Protein 2KVI (pdb70)

Foldseek 3Di:
DKWKKKWAQDPQDDDDPCRLCVVLVVLFDFDAWDDDHRMTIGIHPAQSSRCSSCCVPLNDDPDPPPRDIDITRHDDD

Organism: Saccharomyces cerevisiae (strain ATCC 204508 / S288c) (NCBI:txid559292)

Sequence (77 aa):
PKSRLFIGNLPLKNVSKEDLFRIFSPYGHIMQINIKNAFGFIQFDNPQSVRDAIECESQEMNFGKKLILEVSSSNARPKSRLFIGNLPLKNVSKEDLFRIFSPYGHIMQINIKNAFGFIQFDNPQSVRDAIECESQEMNFGKKLILEVSSSNARPKSRLFIGNLPLKNVSKEDLFRIFSPYGHIMQINIKNAFGFIQFDNPQSVRDAIECESQEMNFGKKLILEVSSSNARPKSRLFIGNLPLKNVSKEDLFRIFSPYGHIMQINIKNAFGFIQFDNPQSVRDAIECESQEMNFGKKLILEVSSSNARPKSRLFIGNLPLKNVSKEDLFRIFSPYGHIMQINIKNAFGFIQFDNPQSVRDAIECESQEMNFGKKLILEVSSSNARPKSRLFIGNLPLKNVSKEDLFRIFSPYGHIMQINIKNAFGFIQFDNPQSVRDAIECESQEMNFGKKLILEVSSSNARPKSRLFIGNLPLKNVSKEDLFRIFSPYGHIMQINIKNAFGFIQFDNPQSVRDAIECESQEMNFGKKLILEVSSSNARPKSRLFIGNLPLKNVSKEDLFRIFSPYGHIMQINIKNAFGFIQFDNPQSVRDAIECESQEMNFGKKLILEVSSSNARPKSRLFIGNLPLKNVSKEDLFRIFSPYGHIMQINIKNAFGFIQFDNPQSVRDAIECESQEMNFGKKLILEVSSSNARPKSRLFIGNLPLKNVSKEDLFRIFSPYGHIMQINIKNAFGFIQFDNPQSVRDAIECESQEMNFGKKLILEVSSSNARPKSRLFIGNLPLKNVSKEDLFRIFSPYGHIMQINIKNAFGFIQFDNPQSVRDAIECESQEMNFGKKLILEVSSSNARPKSRLFIGNLPLKNVSKEDLFRIFSPYGHIMQINIKNAFGFIQFDNPQSVRDAIECESQEMNFGKKLILEVSSSNARPKSRLFIGNLPLKNVSKEDLFRIFSPYGHIMQINIKNAFGFIQFDNPQSVRDAIECESQEMNFGKKLILEVSSSNARPKSRLFIGNLPLKNVSKEDLFRIFSPYGHIMQINIKNAFGFIQFDNPQSVRDAIECESQEMNFGKKLILEVSSSNARPKSRLFIGNLPLKNVSKEDLFRIFSPYGHIMQINIKNAFGFIQFDNPQSVRDAIECESQEMNFGKKLILEVSSSNARPKSRLFIGNLPLKNVSKEDLFRIFSPYGHIMQINIKNAFGFIQFDNPQSVRDAIECESQEMNFGKKLILEVSSSNARPKSRLFIGNLPLKNVSKEDLFRIFSPYGHIMQINIKNAFGFIQFDNPQSVRDAIECESQEMNFGKKLILEVSSSNARPKSRLFIGNLPLKNVSKEDLFRIFSPYGHIMQINIKNAFGFIQFDNPQSVRDAIECESQEMNFGKKLILEVSSSNARPKSRLFIGNLPLKNVSKEDLFRIFSPYGHIMQINIKNAFGFIQFDNPQSVRDAIECESQEMNFGKKLILEVSSSNARPKSRLFIGNLPLKNVSKEDLFRIFSPYGHIMQINIKNAFGFIQFDNPQSVRDAIECESQEMNFGKKLILEVSSSNAR

Radius of gyration: 11.53 Å; Cα contacts (8 Å, |Δi|>4): 147; chains: 1; bounding box: 26×26×30 Å

GO terms:
  GO:0005634 nucleus (C, IDA)
  GO:0005737 cytoplasm (C, IDA)
  GO:0001068 transcription regulatory region RNA binding (F, IDA)
  GO:0003723 RNA binding (F, IDA)
  GO:0035649 Nrd1 complex (C, IDA)
  GO:0030847 termination of RNA polymerase II transcription, exosome-dependent (P, IDA)
  GO:0071041 antisense RNA transcript catabolic process (P, IDA)
  GO:0034472 snRNA 3'-end processing (P, IMP)
  GO:0003729 mRNA binding (F, HDA)
  GO:0042780 tRNA 3'-end processing (P, IMP)
  GO:0031124 mRNA 3'-end processing (P, IMP)
  GO:0031126 sno(s)RNA 3'-end processing (P, IMP)
  GO:0071028 nuclear mRNA surveillance (P, IMP)
  GO:0071034 CUT catabolic process (P, IMP)
  GO:0071041 antisense RNA transcript catabolic process (P, IMP)
  GO:0005515 protein binding (F, IPI)

CATH classification: 3.30.70.330

Structure (mmCIF, N/CA/C/O backbone):
data_2KVI
#
_entry.id   2KVI
#
_cell.length_a   1.000
_cell.length_b   1.000
_cell.length_c   1.000
_cell.angle_alpha   90.00
_cell.angle_beta   90.00
_cell.angle_gamma   90.00
#
_symmetry.space_group_name_H-M   'P 1'
#
loop_
_atom_site.group_PDB
_atom_site.id
_atom_site.type_symbol
_atom_site.label_atom_id
_atom_site.label_alt_id
_atom_site.label_comp_id
_atom_site.label_asym_id
_atom_site.label_entity_id
_atom_site.label_seq_id
_atom_site.pdbx_PDB_ins_code
_atom_site.Cartn_x
_atom_site.Cartn_y
_atom_site.Cartn_z
_atom_site.occupancy
_atom_site.B_iso_or_equiv
_atom_site.auth_seq_id
_atom_site.auth_comp_id
_atom_site.auth_asym_id
_atom_site.auth_atom_id
_atom_site.pdbx_PDB_model_num
ATOM 1 N N . PRO A 1 9 ? 18.327 32.304 14.169 1.00 0.00 1 PRO A N 1
ATOM 2 C CA . PRO A 1 9 ? 18.817 33.501 14.886 1.00 0.00 1 PRO A CA 1
ATOM 3 C C . PRO A 1 9 ? 20.267 33.336 15.345 1.00 0.00 1 PRO A C 1
ATOM 4 O O . PRO A 1 9 ? 20.813 32.238 15.227 1.00 0.00 1 PRO A O 1
ATOM 15 N N . LYS A 1 10 ? 20.864 34.388 15.925 1.00 0.00 2 LYS A N 1
ATOM 16 C CA . LYS A 1 10 ? 22.129 34.282 16.678 1.00 0.00 2 LYS A CA 1
ATOM 17 C C . LYS A 1 10 ? 21.960 34.485 18.188 1.00 0.00 2 LYS A C 1
ATOM 18 O O . LYS A 1 10 ? 21.137 35.277 18.653 1.00 0.00 2 LYS A O 1
ATOM 37 N N . SER A 1 11 ? 22.755 33.738 18.941 1.00 0.00 3 SER A N 1
ATOM 38 C CA . SER A 1 11 ? 22.720 33.571 20.395 1.00 0.00 3 SER A CA 1
ATOM 39 C C . SER A 1 11 ? 24.128 33.273 20.919 1.00 0.00 3 SER A C 1
ATOM 40 O O . SER A 1 11 ? 25.014 32.966 20.121 1.00 0.00 3 SER A O 1
ATOM 48 N N . ARG A 1 12 ? 24.367 33.343 22.231 1.00 0.00 4 ARG A N 1
ATOM 49 C CA . ARG A 1 12 ? 25.704 33.226 22.846 1.00 0.00 4 ARG A CA 1
ATOM 50 C C . ARG A 1 12 ? 25.689 32.341 24.096 1.00 0.00 4 ARG A C 1
ATOM 51 O O . ARG A 1 12 ? 24.934 32.588 25.033 1.00 0.00 4 ARG A O 1
ATOM 72 N N . LEU A 1 13 ? 26.580 31.353 24.123 1.00 0.00 5 LEU A N 1
ATOM 73 C CA . LEU A 1 13 ? 26.790 30.396 25.209 1.00 0.00 5 LEU A CA 1
ATOM 74 C C . LEU A 1 13 ? 28.223 30.531 25.751 1.00 0.00 5 LEU A C 1
ATOM 75 O O . LEU A 1 13 ? 29.187 30.492 24.983 1.00 0.00 5 LEU A O 1
ATOM 91 N N . PHE A 1 14 ? 28.362 30.669 27.071 1.00 0.00 6 PHE A N 1
ATOM 92 C CA . PHE A 1 14 ? 29.646 30.746 27.784 1.00 0.00 6 PHE A CA 1
ATOM 93 C C . PHE A 1 14 ? 29.867 29.500 28.652 1.00 0.00 6 PHE A C 1
ATOM 94 O O . PHE A 1 14 ? 28.941 29.060 29.339 1.00 0.00 6 PHE A O 1
ATOM 111 N N . ILE A 1 15 ? 31.098 28.975 28.689 1.00 0.00 7 ILE A N 1
ATOM 112 C CA . ILE A 1 15 ? 31.505 27.845 29.541 1.00 0.00 7 ILE A CA 1
ATOM 113 C C . ILE A 1 15 ? 32.860 28.127 30.208 1.00 0.00 7 ILE A C 1
ATOM 114 O O . ILE A 1 15 ? 33.786 28.607 29.558 1.00 0.00 7 ILE A O 1
ATOM 130 N N . GLY A 1 16 ? 33.007 27.752 31.479 1.00 0.00 8 GLY A N 1
ATOM 131 C CA . GLY A 1 16 ? 34.278 27.615 32.195 1.00 0.00 8 GLY A CA 1
ATOM 132 C C . GLY A 1 16 ? 34.475 26.201 32.740 1.00 0.00 8 GLY A C 1
ATOM 133 O O . GLY A 1 16 ? 33.508 25.473 32.958 1.00 0.00 8 GLY A O 1
ATOM 137 N N . ASN A 1 17 ? 35.730 25.809 32.957 1.00 0.00 9 ASN A N 1
ATOM 138 C CA . ASN A 1 17 ? 36.192 24.562 33.589 1.00 0.00 9 ASN A CA 1
ATOM 139 C C . ASN A 1 17 ? 35.835 23.211 32.922 1.00 0.00 9 ASN A C 1
ATOM 140 O O . ASN A 1 17 ? 36.512 22.214 33.172 1.00 0.00 9 ASN A O 1
ATOM 151 N N . LEU A 1 18 ? 34.854 23.166 32.018 1.00 0.00 10 LEU A N 1
ATOM 152 C CA . LEU A 1 18 ? 34.524 22.006 31.178 1.00 0.00 10 LEU A CA 1
ATOM 153 C C . LEU A 1 18 ? 35.388 21.886 29.895 1.00 0.00 10 LEU A C 1
ATOM 154 O O . LEU A 1 18 ? 35.906 20.788 29.657 1.00 0.00 10 LEU A O 1
ATOM 170 N N . PRO A 1 19 ? 35.610 22.941 29.070 1.00 0.00 11 PRO A N 1
ATOM 171 C CA . PRO A 1 19 ? 36.253 22.830 27.745 1.00 0.00 11 PRO A CA 1
ATOM 172 C C . PRO A 1 19 ? 37.799 22.799 27.794 1.00 0.00 11 PRO A C 1
ATOM 173 O O . PRO A 1 19 ? 38.485 23.372 26.943 1.00 0.00 11 PRO A O 1
ATOM 184 N N . LEU A 1 20 ? 38.357 22.170 28.830 1.00 0.00 12 LEU A N 1
ATOM 185 C CA . LEU A 1 20 ? 39.797 22.098 29.114 1.00 0.00 12 LEU A CA 1
ATOM 186 C C . LEU A 1 20 ? 40.439 20.855 28.470 1.00 0.00 12 LEU A C 1
ATOM 187 O O . LEU A 1 20 ? 41.579 20.912 28.001 1.00 0.00 12 LEU A O 1
ATOM 203 N N . LYS A 1 21 ? 39.677 19.757 28.364 1.00 0.00 13 LYS A N 1
ATOM 204 C CA . LYS A 1 21 ? 39.971 18.630 27.469 1.00 0.00 13 LYS A CA 1
ATOM 205 C C . LYS A 1 21 ? 39.880 19.093 26.011 1.00 0.00 13 LYS A C 1
ATOM 206 O O . LYS A 1 21 ? 39.086 19.986 25.696 1.00 0.00 13 LYS A O 1
ATOM 225 N N . ASN A 1 22 ? 40.673 18.497 25.124 1.00 0.00 14 ASN A N 1
ATOM 226 C CA . ASN A 1 22 ? 40.741 18.854 23.702 1.00 0.00 14 ASN A CA 1
ATOM 227 C C . ASN A 1 22 ? 39.358 18.917 23.038 1.00 0.00 14 ASN A C 1
ATOM 228 O O . ASN A 1 22 ? 38.536 18.018 23.230 1.00 0.00 14 ASN A O 1
ATOM 239 N N . VAL A 1 23 ? 39.106 19.974 22.265 1.00 0.00 15 VAL A N 1
ATOM 240 C CA . VAL A 1 23 ? 37.816 20.251 21.625 1.00 0.00 15 VAL A CA 1
ATOM 241 C C . VAL A 1 23 ? 38.009 20.913 20.258 1.00 0.00 15 VAL A C 1
ATOM 242 O O . VAL A 1 23 ? 38.869 21.778 20.072 1.00 0.00 15 VAL A O 1
ATOM 255 N N . SER A 1 24 ? 37.180 20.516 19.300 1.00 0.00 16 SER A N 1
ATOM 256 C CA . SER A 1 24 ? 37.025 21.139 17.984 1.00 0.00 16 SER A CA 1
ATOM 257 C C . SER A 1 24 ? 35.527 21.250 17.663 1.00 0.00 16 SER A C 1
ATOM 258 O O . SER A 1 24 ? 34.693 20.752 18.426 1.00 0.00 16 SER A O 1
ATOM 266 N N . LYS A 1 25 ? 35.154 21.927 16.568 1.00 0.00 17 LYS A N 1
ATOM 267 C CA . LYS A 1 25 ? 33.747 22.249 16.258 1.00 0.00 17 LYS A CA 1
ATOM 268 C C . LYS A 1 25 ? 32.810 21.041 16.282 1.00 0.00 17 LYS A C 1
ATOM 269 O O . LYS A 1 25 ? 31.714 21.153 16.817 1.00 0.00 17 LYS A O 1
ATOM 288 N N . GLU A 1 26 ? 33.239 19.881 15.784 1.00 0.00 18 GLU A N 1
ATOM 289 C CA . GLU A 1 26 ? 32.387 18.687 15.765 1.00 0.00 18 GLU A CA 1
ATOM 290 C C . GLU A 1 26 ? 32.114 18.107 17.163 1.00 0.00 18 GLU A C 1
ATOM 291 O O . GLU A 1 26 ? 31.017 17.610 17.408 1.00 0.00 18 GLU A O 1
ATOM 303 N N . ASP A 1 27 ? 33.067 18.197 18.095 1.00 0.00 19 ASP A N 1
ATOM 304 C CA . ASP A 1 27 ? 32.920 17.668 19.455 1.00 0.00 19 ASP A CA 1
ATOM 305 C C . ASP A 1 27 ? 31.791 18.381 20.205 1.00 0.00 19 ASP A C 1
ATOM 306 O O . ASP A 1 27 ? 30.837 17.757 20.670 1.00 0.00 19 ASP A O 1
ATOM 315 N N . LEU A 1 28 ? 31.856 19.714 20.248 1.00 0.00 20 LEU A N 1
ATOM 316 C CA . LEU A 1 28 ? 30.800 20.538 20.834 1.00 0.00 20 LEU A CA 1
ATOM 317 C C . LEU A 1 28 ? 29.502 20.465 20.014 1.00 0.00 20 LEU A C 1
ATOM 318 O O . LEU A 1 28 ? 28.415 20.473 20.589 1.00 0.00 20 LEU A O 1
ATOM 334 N N . PHE A 1 29 ? 29.586 20.317 18.687 1.00 0.00 21 PHE A N 1
ATOM 335 C CA . PHE A 1 29 ? 28.410 20.157 17.835 1.00 0.00 21 PHE A CA 1
ATOM 336 C C . PHE A 1 29 ? 27.639 18.882 18.188 1.00 0.00 21 PHE A C 1
ATOM 337 O O . PHE A 1 29 ? 26.426 18.954 18.377 1.00 0.00 21 PHE A O 1
ATOM 354 N N . ARG A 1 30 ? 28.297 17.723 18.326 1.00 0.00 22 ARG A N 1
ATOM 355 C CA . ARG A 1 30 ? 27.611 16.449 18.617 1.00 0.00 22 ARG A CA 1
ATOM 356 C C . ARG A 1 30 ? 27.162 16.325 20.075 1.00 0.00 22 ARG A C 1
ATOM 357 O O . ARG A 1 30 ? 26.072 15.804 20.318 1.00 0.00 22 ARG A O 1
ATOM 378 N N . ILE A 1 31 ? 27.924 16.856 21.041 1.00 0.00 23 ILE A N 1
ATOM 379 C CA . ILE A 1 31 ? 27.506 16.824 22.456 1.00 0.00 23 ILE A CA 1
ATOM 380 C C . ILE A 1 31 ? 26.364 17.805 22.762 1.00 0.00 23 ILE A C 1
ATOM 381 O O . ILE A 1 31 ? 25.573 17.513 23.657 1.00 0.00 23 ILE A O 1
ATOM 397 N N . PHE A 1 32 ? 26.212 18.904 22.004 1.00 0.00 24 PHE A N 1
ATOM 398 C CA . PHE A 1 32 ? 25.087 19.843 22.148 1.00 0.00 24 PHE A CA 1
ATOM 399 C C . PHE A 1 32 ? 23.945 19.667 21.129 1.00 0.00 24 PHE A C 1
ATOM 400 O O . PHE A 1 32 ? 22.853 20.160 21.399 1.00 0.00 24 PHE A O 1
ATOM 417 N N . SER A 1 33 ? 24.128 18.955 20.008 1.00 0.00 25 SER A N 1
ATOM 418 C CA . SER A 1 33 ? 23.112 18.809 18.938 1.00 0.00 25 SER A CA 1
ATOM 419 C C . SER A 1 33 ? 21.687 18.486 19.420 1.00 0.00 25 SER A C 1
ATOM 420 O O . SER A 1 33 ? 20.766 19.178 18.988 1.00 0.00 25 SER A O 1
ATOM 428 N N . PRO A 1 34 ? 21.443 17.509 20.316 1.00 0.00 26 PRO A N 1
ATOM 429 C CA . PRO A 1 34 ? 20.083 17.240 20.791 1.00 0.00 26 PRO A CA 1
ATOM 430 C C . PRO A 1 34 ? 19.565 18.274 21.806 1.00 0.00 26 PRO A C 1
ATOM 431 O O . PRO A 1 34 ? 18.359 18.358 22.029 1.00 0.00 26 PRO A O 1
ATOM 442 N N . TYR A 1 35 ? 20.444 19.064 22.426 1.00 0.00 27 TYR A N 1
ATOM 443 C CA . TYR A 1 35 ? 20.094 20.079 23.426 1.00 0.00 27 TYR A CA 1
ATOM 444 C C . TYR A 1 35 ? 19.749 21.436 22.796 1.00 0.00 27 TYR A C 1
ATOM 445 O O . TYR A 1 35 ? 18.882 22.144 23.314 1.00 0.00 27 TYR A O 1
ATOM 463 N N . GLY A 1 36 ? 20.412 21.796 21.690 1.00 0.00 28 GLY A N 1
ATOM 464 C CA . GLY A 1 36 ? 20.241 23.091 21.039 1.00 0.00 28 GLY A CA 1
ATOM 465 C C . GLY A 1 36 ? 20.686 23.158 19.575 1.00 0.00 28 GLY A C 1
ATOM 466 O O . GLY A 1 36 ? 21.237 22.212 19.007 1.00 0.00 28 GLY A O 1
ATOM 470 N N . HIS A 1 37 ? 20.398 24.296 18.940 1.00 0.00 29 HIS A N 1
ATOM 471 C CA . HIS A 1 37 ? 20.394 24.444 17.479 1.00 0.00 29 HIS A CA 1
ATOM 472 C C . HIS A 1 37 ? 21.701 24.974 16.866 1.00 0.00 29 HIS A C 1
ATOM 473 O O . HIS A 1 37 ? 21.860 24.799 15.664 1.00 0.00 29 HIS A O 1
ATOM 487 N N . ILE A 1 38 ? 22.631 25.518 17.674 1.00 0.00 30 ILE A N 1
ATOM 488 C CA . ILE A 1 38 ? 24.061 25.817 17.373 1.00 0.00 30 ILE A CA 1
ATOM 489 C C . ILE A 1 38 ? 24.345 26.759 16.167 1.00 0.00 30 ILE A C 1
ATOM 490 O O . ILE A 1 38 ? 23.559 26.856 15.231 1.00 0.00 30 ILE A O 1
ATOM 506 N N . MET A 1 39 ? 25.461 27.503 16.184 1.00 0.00 31 MET A N 1
ATOM 507 C CA . MET A 1 39 ? 25.920 28.341 15.059 1.00 0.00 31 MET A CA 1
ATOM 508 C C . MET A 1 39 ? 27.427 28.225 14.776 1.00 0.00 31 MET A C 1
ATOM 509 O O . MET A 1 39 ? 27.805 27.682 13.740 1.00 0.00 31 MET A O 1
ATOM 523 N N . GLN A 1 40 ? 28.293 28.761 15.641 1.00 0.00 32 GLN A N 1
ATOM 524 C CA . GLN A 1 40 ? 29.733 28.933 15.369 1.00 0.00 32 GLN A CA 1
ATOM 525 C C . GLN A 1 40 ? 30.552 28.950 16.673 1.00 0.00 32 GLN A C 1
ATOM 526 O O . GLN A 1 40 ? 29.998 29.219 17.738 1.00 0.00 32 GLN A O 1
ATOM 540 N N . ILE A 1 41 ? 31.855 28.660 16.613 1.00 0.00 33 ILE A N 1
ATOM 541 C CA . ILE A 1 41 ? 32.706 28.485 17.810 1.00 0.00 33 ILE A CA 1
ATOM 542 C C . ILE A 1 41 ? 33.687 29.638 18.054 1.00 0.00 33 ILE A C 1
ATOM 543 O O . ILE A 1 41 ? 34.131 30.289 17.107 1.00 0.00 33 ILE A O 1
ATOM 559 N N . ASN A 1 42 ? 34.086 29.841 19.315 1.00 0.00 34 ASN A N 1
ATOM 560 C CA . ASN A 1 42 ? 35.240 30.655 19.699 1.00 0.00 34 ASN A CA 1
ATOM 561 C C . ASN A 1 42 ? 35.800 30.235 21.082 1.00 0.00 34 ASN A C 1
ATOM 562 O O . ASN A 1 42 ? 35.342 30.710 22.121 1.00 0.00 34 ASN A O 1
ATOM 573 N N . ILE A 1 43 ? 36.792 29.336 21.122 1.00 0.00 35 ILE A N 1
ATOM 574 C CA . ILE A 1 43 ? 37.316 28.747 22.372 1.00 0.00 35 ILE A CA 1
ATOM 575 C C . ILE A 1 43 ? 38.785 29.138 22.628 1.00 0.00 35 ILE A C 1
ATOM 576 O O . ILE A 1 43 ? 39.623 29.118 21.717 1.00 0.00 35 ILE A O 1
ATOM 592 N N . LYS A 1 44 ? 39.089 29.506 23.883 1.00 0.00 36 LYS A N 1
ATOM 593 C CA . LYS A 1 44 ? 40.415 29.911 24.379 1.00 0.00 36 LYS A CA 1
ATOM 594 C C . LYS A 1 44 ? 40.479 29.813 25.911 1.00 0.00 36 LYS A C 1
ATOM 595 O O . LYS A 1 44 ? 39.498 30.148 26.577 1.00 0.00 36 LYS A O 1
ATOM 614 N N . ASN A 1 45 ? 41.653 29.475 26.454 1.00 0.00 37 ASN A N 1
ATOM 615 C CA . ASN A 1 45 ? 41.960 29.379 27.891 1.00 0.00 37 ASN A CA 1
ATOM 616 C C . ASN A 1 45 ? 41.136 28.274 28.600 1.00 0.00 37 ASN A C 1
ATOM 617 O O . ASN A 1 45 ? 40.539 27.417 27.945 1.00 0.00 37 ASN A O 1
ATOM 628 N N . ALA A 1 46 ? 41.063 28.281 29.935 1.00 0.00 38 ALA A N 1
ATOM 629 C CA . ALA A 1 46 ? 40.216 27.402 30.756 1.00 0.00 38 ALA A CA 1
ATOM 630 C C . ALA A 1 46 ? 38.697 27.715 30.654 1.00 0.00 38 ALA A C 1
ATOM 631 O O . ALA A 1 46 ? 37.926 27.519 31.602 1.00 0.00 38 ALA A O 1
ATOM 638 N N . PHE A 1 47 ? 38.277 28.219 29.494 1.00 0.00 39 PHE A N 1
ATOM 639 C CA . PHE A 1 47 ? 36.945 28.693 29.146 1.00 0.00 39 PHE A CA 1
ATOM 640 C C . PHE A 1 47 ? 36.654 28.381 27.670 1.00 0.00 39 PHE A C 1
ATOM 641 O O . PHE A 1 47 ? 37.510 27.887 26.934 1.00 0.00 39 PHE A O 1
ATOM 658 N N . GLY A 1 48 ? 35.431 28.648 27.225 1.00 0.00 40 GLY A N 1
ATOM 659 C CA . GLY A 1 48 ? 35.040 28.525 25.828 1.00 0.00 40 GLY A CA 1
ATOM 660 C C . GLY A 1 48 ? 33.723 29.229 25.546 1.00 0.00 40 GLY A C 1
ATOM 661 O O . GLY A 1 48 ? 32.814 29.213 26.378 1.00 0.00 40 GLY A O 1
ATOM 665 N N . PHE A 1 49 ? 33.626 29.842 24.369 1.00 0.00 41 PHE A N 1
ATOM 666 C CA . PHE A 1 49 ? 32.437 30.547 23.908 1.00 0.00 41 PHE A CA 1
ATOM 667 C C . PHE A 1 49 ? 31.921 29.866 22.639 1.00 0.00 41 PHE A C 1
ATOM 668 O O . PHE A 1 49 ? 32.693 29.407 21.792 1.00 0.00 41 PHE A O 1
ATOM 685 N N . ILE A 1 50 ? 30.603 29.753 22.518 1.00 0.00 42 ILE A N 1
ATOM 686 C CA . ILE A 1 50 ? 29.951 29.151 21.356 1.00 0.00 42 ILE A CA 1
ATOM 687 C C . ILE A 1 50 ? 28.730 30.002 21.039 1.00 0.00 42 ILE A C 1
ATOM 688 O O . ILE A 1 50 ? 27.864 30.201 21.890 1.00 0.00 42 ILE A O 1
ATOM 704 N N . GLN A 1 51 ? 28.633 30.508 19.819 1.00 0.00 43 GLN A N 1
ATOM 705 C CA . GLN A 1 51 ? 27.407 31.123 19.344 1.00 0.00 43 GLN A CA 1
ATOM 706 C C . GLN A 1 51 ? 26.435 30.044 18.866 1.00 0.00 43 GLN A C 1
ATOM 707 O O . GLN A 1 51 ? 26.812 29.030 18.275 1.00 0.00 43 GLN A O 1
ATOM 721 N N . PHE A 1 52 ? 25.158 30.281 19.121 1.00 0.00 44 PHE A N 1
ATOM 722 C CA . PHE A 1 52 ? 24.069 29.331 18.931 1.00 0.00 44 PHE A CA 1
ATOM 723 C C . PHE A 1 52 ? 22.943 29.928 18.091 1.00 0.00 44 PHE A C 1
ATOM 724 O O . PHE A 1 52 ? 22.838 31.141 17.938 1.00 0.00 44 PHE A O 1
ATOM 741 N N . ASP A 1 53 ? 22.065 29.061 17.605 1.00 0.00 45 ASP A N 1
ATOM 742 C CA . ASP A 1 53 ? 20.715 29.428 17.199 1.00 0.00 45 ASP A CA 1
ATOM 743 C C . ASP A 1 53 ? 19.759 29.199 18.383 1.00 0.00 45 ASP A C 1
ATOM 744 O O . ASP A 1 53 ? 19.880 28.184 19.069 1.00 0.00 45 ASP A O 1
ATOM 753 N N . ASN A 1 54 ? 18.834 30.139 18.611 1.00 0.00 46 ASN A N 1
ATOM 754 C CA . ASN A 1 54 ? 17.831 30.183 19.689 1.00 0.00 46 ASN A CA 1
ATOM 755 C C . ASN A 1 54 ? 18.376 30.168 21.156 1.00 0.00 46 ASN A C 1
ATOM 756 O O . ASN A 1 54 ? 19.065 29.227 21.561 1.00 0.00 46 ASN A O 1
ATOM 767 N N . PRO A 1 55 ? 18.021 31.152 22.014 1.00 0.00 47 PRO A N 1
ATOM 768 C CA . PRO A 1 55 ? 18.550 31.263 23.380 1.00 0.00 47 PRO A CA 1
ATOM 769 C C . PRO A 1 55 ? 17.960 30.243 24.364 1.00 0.00 47 PRO A C 1
ATOM 770 O O . PRO A 1 55 ? 18.634 29.877 25.326 1.00 0.00 47 PRO A O 1
ATOM 781 N N . GLN A 1 56 ? 16.756 29.709 24.123 1.00 0.00 48 GLN A N 1
ATOM 782 C CA . GLN A 1 56 ? 16.241 28.580 24.915 1.00 0.00 48 GLN A CA 1
ATOM 783 C C . GLN A 1 56 ? 17.117 27.334 24.703 1.00 0.00 48 GLN A C 1
ATOM 784 O O . GLN A 1 56 ? 17.453 26.618 25.645 1.00 0.00 48 GLN A O 1
ATOM 798 N N . SER A 1 57 ? 17.569 27.140 23.464 1.00 0.00 49 SER A N 1
ATOM 799 C CA . SER A 1 57 ? 18.521 26.109 23.057 1.00 0.00 49 SER A CA 1
ATOM 800 C C . SER A 1 57 ? 19.904 26.307 23.710 1.00 0.00 49 SER A C 1
ATOM 801 O O . SER A 1 57 ? 20.512 25.329 24.146 1.00 0.00 49 SER A O 1
ATOM 809 N N . VAL A 1 58 ? 20.353 27.557 23.915 1.00 0.00 50 VAL A N 1
ATOM 810 C CA . VAL A 1 58 ? 21.544 27.873 24.734 1.00 0.00 50 VAL A CA 1
ATOM 811 C C . VAL A 1 58 ? 21.377 27.435 26.185 1.00 0.00 50 VAL A C 1
ATOM 812 O O . VAL A 1 58 ? 22.267 26.769 26.721 1.00 0.00 50 VAL A O 1
ATOM 825 N N . ARG A 1 59 ? 20.272 27.806 26.850 1.00 0.00 51 ARG A N 1
ATOM 826 C CA . ARG A 1 59 ? 20.108 27.442 28.265 1.00 0.00 51 ARG A CA 1
ATOM 827 C C . ARG A 1 59 ? 19.894 25.951 28.472 1.00 0.00 51 ARG A C 1
ATOM 828 O O . ARG A 1 59 ? 20.441 25.404 29.417 1.00 0.00 51 ARG A O 1
ATOM 849 N N . ASP A 1 60 ? 19.221 25.256 27.563 1.00 0.00 52 ASP A N 1
ATOM 850 C CA . ASP A 1 60 ? 19.112 23.795 27.650 1.00 0.00 52 ASP A CA 1
ATOM 851 C C . ASP A 1 60 ? 20.448 23.086 27.407 1.00 0.00 52 ASP A C 1
ATOM 852 O O . ASP A 1 60 ? 20.720 22.071 28.049 1.00 0.00 52 ASP A O 1
ATOM 861 N N . ALA A 1 61 ? 21.309 23.640 26.545 1.00 0.00 53 ALA A N 1
ATOM 862 C CA . ALA A 1 61 ? 22.666 23.149 26.347 1.00 0.00 53 ALA A CA 1
ATOM 863 C C . ALA A 1 61 ? 23.469 23.177 27.659 1.00 0.00 53 ALA A C 1
ATOM 864 O O . ALA A 1 61 ? 23.744 22.114 28.213 1.00 0.00 53 ALA A O 1
ATOM 871 N N . ILE A 1 62 ? 23.816 24.345 28.217 1.00 0.00 54 ILE A N 1
ATOM 872 C CA . ILE A 1 62 ? 24.654 24.368 29.436 1.00 0.00 54 ILE A CA 1
ATOM 873 C C . ILE A 1 62 ? 23.934 23.926 30.717 1.00 0.00 54 ILE A C 1
ATOM 874 O O . ILE A 1 62 ? 24.597 23.352 31.578 1.00 0.00 54 ILE A O 1
ATOM 890 N N . GLU A 1 63 ? 22.615 24.080 30.860 1.00 0.00 55 GLU A N 1
ATOM 891 C CA . GLU A 1 63 ? 21.936 23.673 32.101 1.00 0.00 55 GLU A CA 1
ATOM 892 C C . GLU A 1 63 ? 21.652 22.168 32.193 1.00 0.00 55 GLU A C 1
ATOM 893 O O . GLU A 1 63 ? 21.454 21.656 33.299 1.00 0.00 55 GLU A O 1
ATOM 905 N N . CYS A 1 64 ? 21.656 21.443 31.069 1.00 0.00 56 CYS A N 1
ATOM 906 C CA . CYS A 1 64 ? 21.457 19.992 31.048 1.00 0.00 56 CYS A CA 1
ATOM 907 C C . CYS A 1 64 ? 22.748 19.206 30.741 1.00 0.00 56 CYS A C 1
ATOM 908 O O . CYS A 1 64 ? 22.915 18.099 31.258 1.00 0.00 56 CYS A O 1
ATOM 916 N N . GLU A 1 65 ? 23.692 19.758 29.968 1.00 0.00 57 GLU A N 1
ATOM 917 C CA . GLU A 1 65 ? 25.024 19.161 29.765 1.00 0.00 57 GLU A CA 1
ATOM 918 C C . GLU A 1 65 ? 26.005 19.540 30.885 1.00 0.00 57 GLU A C 1
ATOM 919 O O . GLU A 1 65 ? 26.694 18.661 31.402 1.00 0.00 57 GLU A O 1
ATOM 931 N N . SER A 1 66 ? 26.088 20.817 31.283 1.00 0.00 58 SER A N 1
ATOM 932 C CA . SER A 1 66 ? 27.073 21.295 32.270 1.00 0.00 58 SER A CA 1
ATOM 933 C C . SER A 1 66 ? 26.504 21.265 33.694 1.00 0.00 58 SER A C 1
ATOM 934 O O . SER A 1 66 ? 26.714 20.276 34.399 1.00 0.00 58 SER A O 1
ATOM 942 N N . GLN A 1 67 ? 25.751 22.285 34.118 1.00 0.00 59 GLN A N 1
ATOM 943 C CA . GLN A 1 67 ? 24.948 22.293 35.350 1.00 0.00 59 GLN A CA 1
ATOM 944 C C . GLN A 1 67 ? 23.923 23.434 35.302 1.00 0.00 59 GLN A C 1
ATOM 945 O O . GLN A 1 67 ? 24.177 24.487 34.722 1.00 0.00 59 GLN A O 1
ATOM 959 N N . GLU A 1 68 ? 22.772 23.254 35.951 1.00 0.00 60 GLU A N 1
ATOM 960 C CA . GLU A 1 68 ? 21.683 24.242 35.975 1.00 0.00 60 GLU A CA 1
ATOM 961 C C . GLU A 1 68 ? 21.913 25.412 36.963 1.00 0.00 60 GLU A C 1
ATOM 962 O O . GLU A 1 68 ? 21.088 26.323 37.077 1.00 0.00 60 GLU A O 1
ATOM 974 N N . MET A 1 69 ? 23.057 25.442 37.647 1.00 0.00 61 MET A N 1
ATOM 975 C CA . MET A 1 69 ? 23.522 26.569 38.457 1.00 0.00 61 MET A CA 1
ATOM 976 C C . MET A 1 69 ? 25.053 26.661 38.423 1.00 0.00 61 MET A C 1
ATOM 977 O O . MET A 1 69 ? 25.747 25.644 38.414 1.00 0.00 61 MET A O 1
ATOM 991 N N . ASN A 1 70 ? 25.583 27.884 38.436 1.00 0.00 62 ASN A N 1
ATOM 992 C CA . ASN A 1 70 ? 27.016 28.171 38.540 1.00 0.00 62 ASN A CA 1
ATOM 993 C C . ASN A 1 70 ? 27.567 27.993 39.976 1.00 0.00 62 ASN A C 1
ATOM 994 O O . ASN A 1 70 ? 26.826 28.104 40.960 1.00 0.00 62 ASN A O 1
ATOM 1005 N N . PHE A 1 71 ? 28.878 27.783 40.103 1.00 0.00 63 PHE A N 1
ATOM 1006 C CA . PHE A 1 71 ? 29.611 27.752 41.372 1.00 0.00 63 PHE A CA 1
ATOM 1007 C C . PHE A 1 71 ? 30.992 28.411 41.215 1.00 0.00 63 PHE A C 1
ATOM 1008 O O . PHE A 1 71 ? 31.776 28.026 40.338 1.00 0.00 63 PHE A O 1
ATOM 1025 N N . GLY A 1 72 ? 31.290 29.398 42.067 1.00 0.00 64 GLY A N 1
ATOM 1026 C CA . GLY A 1 72 ? 32.496 30.228 41.977 1.00 0.00 64 GLY A CA 1
ATOM 1027 C C . GLY A 1 72 ? 33.788 29.407 41.959 1.00 0.00 64 GLY A C 1
ATOM 1028 O O . GLY A 1 72 ? 33.932 28.442 42.714 1.00 0.00 64 GLY A O 1
ATOM 1032 N N . LYS A 1 73 ? 34.710 29.748 41.049 1.00 0.00 65 LYS A N 1
ATOM 1033 C CA . LYS A 1 73 ? 35.986 29.037 40.804 1.00 0.00 65 LYS A CA 1
ATOM 1034 C C . LYS A 1 73 ? 35.868 27.503 40.703 1.00 0.00 65 LYS A C 1
ATOM 1035 O O . LYS A 1 73 ? 36.805 26.785 41.067 1.00 0.00 65 LYS A O 1
ATOM 1054 N N . LYS A 1 74 ? 34.719 26.969 40.266 1.00 0.00 66 LYS A N 1
ATOM 1055 C CA . LYS A 1 74 ? 34.469 25.515 40.204 1.00 0.00 66 LYS A CA 1
ATOM 1056 C C . LYS A 1 74 ? 33.705 25.086 38.953 1.00 0.00 66 LYS A C 1
ATOM 1057 O O . LYS A 1 74 ? 34.137 24.156 38.274 1.00 0.00 66 LYS A O 1
ATOM 1076 N N . LEU A 1 75 ? 32.612 25.771 38.613 1.00 0.00 67 LEU A N 1
ATOM 1077 C CA . LEU A 1 75 ? 31.902 25.582 37.346 1.00 0.00 67 LEU A CA 1
ATOM 1078 C C . LEU A 1 75 ? 31.147 26.859 36.959 1.00 0.00 67 LEU A C 1
ATOM 1079 O O . LEU A 1 75 ? 30.258 27.310 37.679 1.00 0.00 67 LEU A O 1
ATOM 1095 N N . ILE A 1 76 ? 31.493 27.440 35.811 1.00 0.00 68 ILE A N 1
ATOM 1096 C CA . ILE A 1 76 ? 30.943 28.717 35.345 1.00 0.00 68 ILE A CA 1
ATOM 1097 C C . ILE A 1 76 ? 30.242 28.495 34.001 1.00 0.00 68 ILE A C 1
ATOM 1098 O O . ILE A 1 76 ? 30.765 27.807 33.125 1.00 0.00 68 ILE A O 1
ATOM 1114 N N . LEU A 1 77 ? 29.062 29.088 33.832 1.00 0.00 69 LEU A N 1
ATOM 1115 C CA . LEU A 1 77 ? 28.329 29.141 32.568 1.00 0.00 69 LEU A CA 1
ATOM 1116 C C . LEU A 1 77 ? 27.569 30.465 32.440 1.00 0.00 69 LEU A C 1
ATOM 1117 O O . LEU A 1 77 ? 27.380 31.176 33.434 1.00 0.00 69 LEU A O 1
ATOM 1133 N N . GLU A 1 78 ? 27.130 30.803 31.230 1.00 0.00 70 GLU A N 1
ATOM 1134 C CA . GLU A 1 78 ? 26.188 31.903 30.996 1.00 0.00 70 GLU A CA 1
ATOM 1135 C C . GLU A 1 78 ? 25.344 31.674 29.733 1.00 0.00 70 GLU A C 1
ATOM 1136 O O . GLU A 1 78 ? 25.865 31.233 28.705 1.00 0.00 70 GLU A O 1
ATOM 1148 N N . VAL A 1 79 ? 24.056 32.024 29.811 1.00 0.00 71 VAL A N 1
ATOM 1149 C CA . VAL A 1 79 ? 23.166 32.223 28.654 1.00 0.00 71 VAL A CA 1
ATOM 1150 C C . VAL A 1 79 ? 23.167 33.698 28.243 1.00 0.00 71 VAL A C 1
ATOM 1151 O O . VAL A 1 79 ? 23.162 34.597 29.089 1.00 0.00 71 VAL A O 1
ATOM 1164 N N . SER A 1 80 ? 23.214 33.976 26.942 1.00 0.00 72 SER A N 1
ATOM 1165 C CA . SER A 1 80 ? 23.188 35.335 26.396 1.00 0.00 72 SER A CA 1
ATOM 1166 C C . SER A 1 80 ? 22.497 35.391 25.033 1.00 0.00 72 SER A C 1
ATOM 1167 O O . SER A 1 80 ? 22.723 34.548 24.171 1.00 0.00 72 SER A O 1
ATOM 1175 N N . SER A 1 81 ? 21.691 36.427 24.819 1.00 0.00 73 SER A N 1
ATOM 1176 C CA . SER A 1 81 ? 21.042 36.746 23.545 1.00 0.00 73 SER A CA 1
ATOM 1177 C C . SER A 1 81 ? 21.549 38.080 22.979 1.00 0.00 73 SER A C 1
ATOM 1178 O O . SER A 1 81 ? 22.376 38.765 23.586 1.00 0.00 73 SER A O 1
ATOM 1186 N N . SER A 1 82 ? 21.068 38.453 21.797 1.00 0.00 74 SER A N 1
ATOM 1187 C CA . SER A 1 82 ? 21.340 39.727 21.124 1.00 0.00 74 SER A CA 1
ATOM 1188 C C . SER A 1 82 ? 20.152 40.122 20.242 1.00 0.00 74 SER A C 1
ATOM 1189 O O . SER A 1 82 ? 19.331 39.270 19.893 1.00 0.00 74 SER A O 1
ATOM 1197 N N . ASN A 1 83 ? 20.056 41.398 19.870 1.00 0.00 75 ASN A N 1
ATOM 1198 C CA . ASN A 1 83 ? 19.032 41.864 18.936 1.00 0.00 75 ASN A CA 1
ATOM 1199 C C . ASN A 1 83 ? 19.257 41.290 17.524 1.00 0.00 75 ASN A C 1
ATOM 1200 O O . ASN A 1 83 ? 20.394 41.231 17.045 1.00 0.00 75 ASN A O 1
ATOM 1211 N N . ALA A 1 84 ? 18.182 40.895 16.839 1.00 0.00 76 ALA A N 1
ATOM 1212 C CA . ALA A 1 84 ? 18.238 40.407 15.461 1.00 0.00 76 ALA A CA 1
ATOM 1213 C C . ALA A 1 84 ? 18.580 41.537 14.469 1.00 0.00 76 ALA A C 1
ATOM 1214 O O . ALA A 1 84 ? 18.326 42.715 14.746 1.00 0.00 76 ALA A O 1
ATOM 1221 N N . ARG A 1 85 ? 19.129 41.168 13.306 1.00 0.00 77 ARG A N 1
ATOM 1222 C CA . ARG A 1 85 ? 19.592 42.070 12.229 1.00 0.00 77 ARG A CA 1
ATOM 1223 C C . ARG A 1 85 ? 20.602 43.116 12.705 1.00 0.00 77 ARG A C 1
ATOM 1224 O O . ARG A 1 85 ? 21.498 42.729 13.491 1.00 0.00 77 ARG A O 1
ATOM 1245 N N . PRO A 1 9 ? 18.188 33.255 14.522 1.00 0.00 1 PRO A N 2
ATOM 1246 C CA . PRO A 1 9 ? 18.726 34.216 15.512 1.00 0.00 1 PRO A CA 2
ATOM 1247 C C . PRO A 1 9 ? 20.196 33.935 15.850 1.00 0.00 1 PRO A C 2
ATOM 1248 O O . PRO A 1 9 ? 20.626 32.785 15.792 1.00 0.00 1 PRO A O 2
ATOM 1259 N N . LYS A 1 10 ? 20.945 34.955 16.283 1.00 0.00 2 LYS A N 2
ATOM 1260 C CA . LYS A 1 10 ? 22.241 34.778 16.959 1.00 0.00 2 LYS A CA 2
ATOM 1261 C C . LYS A 1 10 ? 22.050 34.610 18.466 1.00 0.00 2 LYS A C 2
ATOM 1262 O O . LYS A 1 10 ? 21.104 35.141 19.047 1.00 0.00 2 LYS A O 2
ATOM 1281 N N . SER A 1 11 ? 22.926 33.834 19.086 1.00 0.00 3 SER A N 2
ATOM 1282 C CA . SER A 1 11 ? 22.842 33.420 20.486 1.00 0.00 3 SER A CA 2
ATOM 1283 C C . SER A 1 11 ? 24.238 33.041 20.984 1.00 0.00 3 SER A C 2
ATOM 1284 O O . SER A 1 11 ? 25.080 32.659 20.170 1.00 0.00 3 SER A O 2
ATOM 1292 N N . ARG A 1 12 ? 24.516 33.119 22.290 1.00 0.00 4 ARG A N 2
ATOM 1293 C CA . ARG A 1 12 ? 25.873 32.939 22.837 1.00 0.00 4 ARG A CA 2
ATOM 1294 C C . ARG A 1 12 ? 25.883 32.181 24.167 1.00 0.00 4 ARG A C 2
ATOM 1295 O O . ARG A 1 12 ? 25.251 32.589 25.136 1.00 0.00 4 ARG A O 2
ATOM 1316 N N . LEU A 1 13 ? 26.639 31.085 24.186 1.00 0.00 5 LEU A N 2
ATOM 1317 C CA . LEU A 1 13 ? 26.801 30.127 25.276 1.00 0.00 5 LEU A CA 2
ATOM 1318 C C . LEU A 1 13 ? 28.246 30.198 25.790 1.00 0.00 5 LEU A C 2
ATOM 1319 O O . LEU A 1 13 ? 29.162 29.706 25.134 1.00 0.00 5 LEU A O 2
ATOM 1335 N N . PHE A 1 14 ? 28.457 30.797 26.960 1.00 0.00 6 PHE A N 2
ATOM 1336 C CA . PHE A 1 14 ? 29.768 30.888 27.616 1.00 0.00 6 PHE A CA 2
ATOM 1337 C C . PHE A 1 14 ? 29.961 29.750 28.630 1.00 0.00 6 PHE A C 2
ATOM 1338 O O . PHE A 1 14 ? 29.007 29.386 29.322 1.00 0.00 6 PHE A O 2
ATOM 1355 N N . ILE A 1 15 ? 31.178 29.199 28.740 1.00 0.00 7 ILE A N 2
ATOM 1356 C CA . ILE A 1 15 ? 31.503 28.068 29.629 1.00 0.00 7 ILE A CA 2
ATOM 1357 C C . ILE A 1 15 ? 32.854 28.287 30.318 1.00 0.00 7 ILE A C 2
ATOM 1358 O O . ILE A 1 15 ? 33.860 28.543 29.655 1.00 0.00 7 ILE A O 2
ATOM 1374 N N . GLY A 1 16 ? 32.907 28.093 31.636 1.00 0.00 8 GLY A N 2
ATOM 1375 C CA . GLY A 1 16 ? 34.155 28.011 32.401 1.00 0.00 8 GLY A CA 2
ATOM 1376 C C . GLY A 1 16 ? 34.368 26.634 33.028 1.00 0.00 8 GLY A C 2
ATOM 1377 O O . GLY A 1 16 ? 33.409 25.933 33.353 1.00 0.00 8 GLY A O 2
ATOM 1381 N N . ASN A 1 17 ? 35.638 26.257 33.204 1.00 0.00 9 ASN A N 2
ATOM 1382 C CA . ASN A 1 17 ? 36.073 24.963 33.756 1.00 0.00 9 ASN A CA 2
ATOM 1383 C C . ASN A 1 17 ? 35.638 23.720 32.936 1.00 0.00 9 ASN A C 2
ATOM 1384 O O . ASN A 1 17 ? 35.498 22.624 33.474 1.00 0.00 9 ASN A O 2
ATOM 1395 N N . LEU A 1 18 ? 35.442 23.891 31.622 1.00 0.00 10 LEU A N 2
ATOM 1396 C CA . LEU A 1 18 ? 35.185 22.824 30.637 1.00 0.00 10 LEU A CA 2
ATOM 1397 C C . LEU A 1 18 ? 36.012 22.976 29.336 1.00 0.00 10 LEU A C 2
ATOM 1398 O O . LEU A 1 18 ? 36.634 21.996 28.927 1.00 0.00 10 LEU A O 2
ATOM 1414 N N . PRO A 1 19 ? 36.125 24.164 28.692 1.00 0.00 11 PRO A N 2
ATOM 1415 C CA . PRO A 1 19 ? 36.864 24.315 27.424 1.00 0.00 11 PRO A CA 2
ATOM 1416 C C . PRO A 1 19 ? 38.405 24.250 27.557 1.00 0.00 11 PRO A C 2
ATOM 1417 O O . PRO A 1 19 ? 39.134 24.709 26.682 1.00 0.00 11 PRO A O 2
ATOM 1428 N N . LEU A 1 20 ? 38.897 23.650 28.646 1.00 0.00 12 LEU A N 2
ATOM 1429 C CA . LEU A 1 20 ? 40.289 23.268 28.890 1.00 0.00 12 LEU A CA 2
ATOM 1430 C C . LEU A 1 20 ? 40.647 21.970 28.131 1.00 0.00 12 LEU A C 2
ATOM 1431 O O . LEU A 1 20 ? 41.823 21.703 27.866 1.00 0.00 12 LEU A O 2
ATOM 1447 N N . LYS A 1 21 ? 39.633 21.167 27.776 1.00 0.00 13 LYS A N 2
ATOM 1448 C CA . LYS A 1 21 ? 39.739 19.982 26.911 1.00 0.00 13 LYS A CA 2
ATOM 1449 C C . LYS A 1 21 ? 40.058 20.379 25.462 1.00 0.00 13 LYS A C 2
ATOM 1450 O O . LYS A 1 21 ? 39.843 21.523 25.057 1.00 0.00 13 LYS A O 2
ATOM 1469 N N . ASN A 1 22 ? 40.522 19.425 24.658 1.00 0.00 14 ASN A N 2
ATOM 1470 C CA . ASN A 1 22 ? 40.779 19.613 23.229 1.00 0.00 14 ASN A CA 2
ATOM 1471 C C . ASN A 1 22 ? 39.477 19.391 22.447 1.00 0.00 14 ASN A C 2
ATOM 1472 O O . ASN A 1 22 ? 39.021 18.249 22.316 1.00 0.00 14 ASN A O 2
ATOM 1483 N N . VAL A 1 23 ? 38.870 20.477 21.950 1.00 0.00 15 VAL A N 2
ATOM 1484 C CA . VAL A 1 23 ? 37.522 20.487 21.347 1.00 0.00 15 VAL A CA 2
ATOM 1485 C C . VAL A 1 23 ? 37.516 21.198 19.986 1.00 0.00 15 VAL A C 2
ATOM 1486 O O . VAL A 1 23 ? 38.110 22.268 19.823 1.00 0.00 15 VAL A O 2
ATOM 1499 N N . SER A 1 24 ? 36.806 20.618 19.018 1.00 0.00 16 SER A N 2
ATOM 1500 C CA . SER A 1 24 ? 36.623 21.138 17.656 1.00 0.00 16 SER A CA 2
ATOM 1501 C C . SER A 1 24 ? 35.140 21.314 17.310 1.00 0.00 16 SER A C 2
ATOM 1502 O O . SER A 1 24 ? 34.281 20.855 18.068 1.00 0.00 16 SER A O 2
ATOM 1510 N N . LYS A 1 25 ? 34.838 21.930 16.154 1.00 0.00 17 LYS A N 2
ATOM 1511 C CA . LYS A 1 25 ? 33.472 22.180 15.659 1.00 0.00 17 LYS A CA 2
ATOM 1512 C C . LYS A 1 25 ? 32.607 20.930 15.733 1.00 0.00 17 LYS A C 2
ATOM 1513 O O . LYS A 1 25 ? 31.554 20.962 16.354 1.00 0.00 17 LYS A O 2
ATOM 1532 N N . GLU A 1 26 ? 33.079 19.823 15.162 1.00 0.00 18 GLU A N 2
ATOM 1533 C CA . GLU A 1 26 ? 32.328 18.561 15.136 1.00 0.00 18 GLU A CA 2
ATOM 1534 C C . GLU A 1 26 ? 32.051 17.991 16.535 1.00 0.00 18 GLU A C 2
ATOM 1535 O O . GLU A 1 26 ? 31.008 17.378 16.738 1.00 0.00 18 GLU A O 2
ATOM 1547 N N . ASP A 1 27 ? 32.936 18.220 17.512 1.00 0.00 19 ASP A N 2
ATOM 1548 C CA . ASP A 1 27 ? 32.817 17.626 18.847 1.00 0.00 19 ASP A CA 2
ATOM 1549 C C . ASP A 1 27 ? 31.791 18.357 19.718 1.00 0.00 19 ASP A C 2
ATOM 1550 O O . ASP A 1 27 ? 30.876 17.743 20.267 1.00 0.00 19 ASP A O 2
ATOM 1559 N N . LEU A 1 28 ? 31.883 19.688 19.786 1.00 0.00 20 LEU A N 2
ATOM 1560 C CA . LEU A 1 28 ? 30.856 20.505 20.443 1.00 0.00 20 LEU A CA 2
ATOM 1561 C C . LEU A 1 28 ? 29.513 20.440 19.692 1.00 0.00 20 LEU A C 2
ATOM 1562 O O . LEU A 1 28 ? 28.453 20.521 20.313 1.00 0.00 20 LEU A O 2
ATOM 1578 N N . PHE A 1 29 ? 29.547 20.233 18.371 1.00 0.00 21 PHE A N 2
ATOM 1579 C CA . PHE A 1 29 ? 28.354 20.017 17.561 1.00 0.00 21 PHE A CA 2
ATOM 1580 C C . PHE A 1 29 ? 27.678 18.685 17.882 1.00 0.00 21 PHE A C 2
ATOM 1581 O O . PHE A 1 29 ? 26.489 18.684 18.189 1.00 0.00 21 PHE A O 2
ATOM 1598 N N . ARG A 1 30 ? 28.384 17.548 17.850 1.00 0.00 22 ARG A N 2
ATOM 1599 C CA . ARG A 1 30 ? 27.770 16.229 18.094 1.00 0.00 22 ARG A CA 2
ATOM 1600 C C . ARG A 1 30 ? 27.291 16.056 19.536 1.00 0.00 22 ARG A C 2
ATOM 1601 O O . ARG A 1 30 ? 26.259 15.419 19.741 1.00 0.00 22 ARG A O 2
ATOM 1622 N N . ILE A 1 31 ? 27.960 16.661 20.525 1.00 0.00 23 ILE A N 2
ATOM 1623 C CA . ILE A 1 31 ? 27.489 16.608 21.918 1.00 0.00 23 ILE A CA 2
ATOM 1624 C C . ILE A 1 31 ? 26.244 17.485 22.135 1.00 0.00 23 ILE A C 2
ATOM 1625 O O . ILE A 1 31 ? 25.261 16.977 22.676 1.00 0.00 23 ILE A O 2
ATOM 1641 N N . PHE A 1 32 ? 26.202 18.732 21.637 1.00 0.00 24 PHE A N 2
ATOM 1642 C CA . PHE A 1 32 ? 25.038 19.621 21.810 1.00 0.00 24 PHE A CA 2
ATOM 1643 C C . PHE A 1 32 ? 23.961 19.551 20.708 1.00 0.00 24 PHE A C 2
ATOM 1644 O O . PHE A 1 32 ? 22.907 20.159 20.875 1.00 0.00 24 PHE A O 2
ATOM 1661 N N . SER A 1 33 ? 24.146 18.776 19.637 1.00 0.00 25 SER A N 2
ATOM 1662 C CA . SER A 1 33 ? 23.151 18.571 18.564 1.00 0.00 25 SER A CA 2
ATOM 1663 C C . SER A 1 33 ? 21.718 18.293 19.054 1.00 0.00 25 SER A C 2
ATOM 1664 O O . SER A 1 33 ? 20.797 18.965 18.581 1.00 0.00 25 SER A O 2
ATOM 1672 N N . PRO A 1 34 ? 21.479 17.371 20.012 1.00 0.00 26 PRO A N 2
ATOM 1673 C CA . PRO A 1 34 ? 20.137 17.138 20.541 1.00 0.00 26 PRO A CA 2
ATOM 1674 C C . PRO A 1 34 ? 19.678 18.210 21.539 1.00 0.00 26 PRO A C 2
ATOM 1675 O O . PRO A 1 34 ? 18.483 18.287 21.814 1.00 0.00 26 PRO A O 2
ATOM 1686 N N . TYR A 1 35 ? 20.585 19.049 22.051 1.00 0.00 27 TYR A N 2
ATOM 1687 C CA . TYR A 1 35 ? 20.316 20.094 23.045 1.00 0.00 27 TYR A CA 2
ATOM 1688 C C . TYR A 1 35 ? 19.971 21.459 22.425 1.00 0.00 27 TYR A C 2
ATOM 1689 O O . TYR A 1 35 ? 19.307 22.258 23.084 1.00 0.00 27 TYR A O 2
ATOM 1707 N N . GLY A 1 36 ? 20.388 21.759 21.187 1.00 0.00 28 GLY A N 2
ATOM 1708 C CA . GLY A 1 36 ? 20.124 23.067 20.577 1.00 0.00 28 GLY A CA 2
ATOM 1709 C C . GLY A 1 36 ? 20.571 23.247 19.120 1.00 0.00 28 GLY A C 2
ATOM 1710 O O . GLY A 1 36 ? 21.298 22.433 18.551 1.00 0.00 28 GLY A O 2
ATOM 1714 N N . HIS A 1 37 ? 20.138 24.352 18.507 1.00 0.00 29 HIS A N 2
ATOM 1715 C CA . HIS A 1 37 ? 20.208 24.562 17.048 1.00 0.00 29 HIS A CA 2
ATOM 1716 C C . HIS A 1 37 ? 21.584 24.957 16.474 1.00 0.00 29 HIS A C 2
ATOM 1717 O O . HIS A 1 37 ? 21.794 24.722 15.288 1.00 0.00 29 HIS A O 2
ATOM 1731 N N . ILE A 1 38 ? 22.521 25.445 17.305 1.00 0.00 30 ILE A N 2
ATOM 1732 C CA . ILE A 1 38 ? 23.946 25.756 17.007 1.00 0.00 30 ILE A CA 2
ATOM 1733 C C . ILE A 1 38 ? 24.200 26.857 15.940 1.00 0.00 30 ILE A C 2
ATOM 1734 O O . ILE A 1 38 ? 23.422 27.037 15.009 1.00 0.00 30 ILE A O 2
ATOM 1750 N N . MET A 1 39 ? 25.304 27.605 16.077 1.00 0.00 31 MET A N 2
ATOM 1751 C CA . MET A 1 39 ? 25.870 28.515 15.065 1.00 0.00 31 MET A CA 2
ATOM 1752 C C . MET A 1 39 ? 27.386 28.274 14.912 1.00 0.00 31 MET A C 2
ATOM 1753 O O . MET A 1 39 ? 27.784 27.357 14.196 1.00 0.00 31 MET A O 2
ATOM 1767 N N . GLN A 1 40 ? 28.228 29.067 15.580 1.00 0.00 32 GLN A N 2
ATOM 1768 C CA . GLN A 1 40 ? 29.685 29.166 15.396 1.00 0.00 32 GLN A CA 2
ATOM 1769 C C . GLN A 1 40 ? 30.459 28.832 16.680 1.00 0.00 32 GLN A C 2
ATOM 1770 O O . GLN A 1 40 ? 29.862 28.667 17.741 1.00 0.00 32 GLN A O 2
ATOM 1784 N N . ILE A 1 41 ? 31.790 28.747 16.612 1.00 0.00 33 ILE A N 2
ATOM 1785 C CA . ILE A 1 41 ? 32.628 28.272 17.733 1.00 0.00 33 ILE A CA 2
ATOM 1786 C C . ILE A 1 41 ? 33.718 29.276 18.127 1.00 0.00 33 ILE A C 2
ATOM 1787 O O . ILE A 1 41 ? 34.258 29.959 17.249 1.00 0.00 33 ILE A O 2
ATOM 1803 N N . ASN A 1 42 ? 34.047 29.365 19.424 1.00 0.00 34 ASN A N 2
ATOM 1804 C CA . ASN A 1 42 ? 35.184 30.140 19.930 1.00 0.00 34 ASN A CA 2
ATOM 1805 C C . ASN A 1 42 ? 35.731 29.608 21.280 1.00 0.00 34 ASN A C 2
ATOM 1806 O O . ASN A 1 42 ? 35.593 30.232 22.337 1.00 0.00 34 ASN A O 2
ATOM 1817 N N . ILE A 1 43 ? 36.374 28.439 21.260 1.00 0.00 35 ILE A N 2
ATOM 1818 C CA . ILE A 1 43 ? 37.111 27.905 22.415 1.00 0.00 35 ILE A CA 2
ATOM 1819 C C . ILE A 1 43 ? 38.425 28.688 22.557 1.00 0.00 35 ILE A C 2
ATOM 1820 O O . ILE A 1 43 ? 39.274 28.655 21.660 1.00 0.00 35 ILE A O 2
ATOM 1836 N N . LYS A 1 44 ? 38.583 29.393 23.681 1.00 0.00 36 LYS A N 2
ATOM 1837 C CA . LYS A 1 44 ? 39.775 30.140 24.118 1.00 0.00 36 LYS A CA 2
ATOM 1838 C C . LYS A 1 44 ? 39.821 30.157 25.651 1.00 0.00 36 LYS A C 2
ATOM 1839 O O . LYS A 1 44 ? 38.765 30.168 26.284 1.00 0.00 36 LYS A O 2
ATOM 1858 N N . ASN A 1 45 ? 41.018 30.216 26.238 1.00 0.00 37 ASN A N 2
ATOM 1859 C CA . ASN A 1 45 ? 41.259 30.275 27.690 1.00 0.00 37 ASN A CA 2
ATOM 1860 C C . ASN A 1 45 ? 40.616 29.093 28.466 1.00 0.00 37 ASN A C 2
ATOM 1861 O O . ASN A 1 45 ? 40.053 28.164 27.882 1.00 0.00 37 ASN A O 2
ATOM 1872 N N . ALA A 1 46 ? 40.606 29.154 29.799 1.00 0.00 38 ALA A N 2
ATOM 1873 C CA . ALA A 1 46 ? 39.740 28.314 30.640 1.00 0.00 38 ALA A CA 2
ATOM 1874 C C . ALA A 1 46 ? 38.230 28.665 30.525 1.00 0.00 38 ALA A C 2
ATOM 1875 O O . ALA A 1 46 ? 37.396 28.080 31.221 1.00 0.00 38 ALA A O 2
ATOM 1882 N N . PHE A 1 47 ? 37.897 29.640 29.668 1.00 0.00 39 PHE A N 2
ATOM 1883 C CA . PHE A 1 47 ? 36.668 30.435 29.648 1.00 0.00 39 PHE A CA 2
ATOM 1884 C C . PHE A 1 47 ? 36.239 30.744 28.200 1.00 0.00 39 PHE A C 2
ATOM 1885 O O . PHE A 1 47 ? 36.205 31.898 27.767 1.00 0.00 39 PHE A O 2
ATOM 1902 N N . GLY A 1 48 ? 35.995 29.689 27.423 1.00 0.00 40 GLY A N 2
ATOM 1903 C CA . GLY A 1 48 ? 35.600 29.758 26.013 1.00 0.00 40 GLY A CA 2
ATOM 1904 C C . GLY A 1 48 ? 34.087 29.857 25.815 1.00 0.00 40 GLY A C 2
ATOM 1905 O O . GLY A 1 48 ? 33.306 29.728 26.762 1.00 0.00 40 GLY A O 2
ATOM 1909 N N . PHE A 1 49 ? 33.652 30.050 24.569 1.00 0.00 41 PHE A N 2
ATOM 1910 C CA . PHE A 1 49 ? 32.227 30.114 24.242 1.00 0.00 41 PHE A CA 2
ATOM 1911 C C . PHE A 1 49 ? 31.869 29.485 22.888 1.00 0.00 41 PHE A C 2
ATOM 1912 O O . PHE A 1 49 ? 32.713 29.185 22.044 1.00 0.00 41 PHE A O 2
ATOM 1929 N N . ILE A 1 50 ? 30.572 29.257 22.701 1.00 0.00 42 ILE A N 2
ATOM 1930 C CA . ILE A 1 50 ? 29.960 28.721 21.487 1.00 0.00 42 ILE A CA 2
ATOM 1931 C C . ILE A 1 50 ? 28.804 29.651 21.116 1.00 0.00 42 ILE A C 2
ATOM 1932 O O . ILE A 1 50 ? 28.009 30.033 21.974 1.00 0.00 42 ILE A O 2
ATOM 1948 N N . GLN A 1 51 ? 28.684 30.021 19.848 1.00 0.00 43 GLN A N 2
ATOM 1949 C CA . GLN A 1 51 ? 27.500 30.710 19.347 1.00 0.00 43 GLN A CA 2
ATOM 1950 C C . GLN A 1 51 ? 26.429 29.686 18.959 1.00 0.00 43 GLN A C 2
ATOM 1951 O O . GLN A 1 51 ? 26.717 28.643 18.373 1.00 0.00 43 GLN A O 2
ATOM 1965 N N . PHE A 1 52 ? 25.173 30.003 19.239 1.00 0.00 44 PHE A N 2
ATOM 1966 C CA . PHE A 1 52 ? 24.016 29.153 18.981 1.00 0.00 44 PHE A CA 2
ATOM 1967 C C . PHE A 1 52 ? 22.958 29.880 18.157 1.00 0.00 44 PHE A C 2
ATOM 1968 O O . PHE A 1 52 ? 22.953 31.104 18.060 1.00 0.00 44 PHE A O 2
ATOM 1985 N N . ASP A 1 53 ? 22.034 29.109 17.597 1.00 0.00 45 ASP A N 2
ATOM 1986 C CA . ASP A 1 53 ? 20.744 29.611 17.142 1.00 0.00 45 ASP A CA 2
ATOM 1987 C C . ASP A 1 53 ? 19.690 29.330 18.228 1.00 0.00 45 ASP A C 2
ATOM 1988 O O . ASP A 1 53 ? 19.740 28.283 18.880 1.00 0.00 45 ASP A O 2
ATOM 1997 N N . ASN A 1 54 ? 18.775 30.286 18.431 1.00 0.00 46 ASN A N 2
ATOM 1998 C CA . ASN A 1 54 ? 17.839 30.413 19.564 1.00 0.00 46 ASN A CA 2
ATOM 1999 C C . ASN A 1 54 ? 18.495 30.598 20.964 1.00 0.00 46 ASN A C 2
ATOM 2000 O O . ASN A 1 54 ? 19.572 30.065 21.241 1.00 0.00 46 ASN A O 2
ATOM 2011 N N . PRO A 1 55 ? 17.848 31.320 21.903 1.00 0.00 47 PRO A N 2
ATOM 2012 C CA . PRO A 1 55 ? 18.309 31.448 23.291 1.00 0.00 47 PRO A CA 2
ATOM 2013 C C . PRO A 1 55 ? 17.952 30.226 24.142 1.00 0.00 47 PRO A C 2
ATOM 2014 O O . PRO A 1 55 ? 18.749 29.816 24.983 1.00 0.00 47 PRO A O 2
ATOM 2025 N N . GLN A 1 56 ? 16.813 29.576 23.875 1.00 0.00 48 GLN A N 2
ATOM 2026 C CA . GLN A 1 56 ? 16.427 28.360 24.598 1.00 0.00 48 GLN A CA 2
ATOM 2027 C C . GLN A 1 56 ? 17.473 27.249 24.402 1.00 0.00 48 GLN A C 2
ATOM 2028 O O . GLN A 1 56 ? 17.852 26.602 25.373 1.00 0.00 48 GLN A O 2
ATOM 2042 N N . SER A 1 57 ? 18.041 27.121 23.193 1.00 0.00 49 SER A N 2
ATOM 2043 C CA . SER A 1 57 ? 19.181 26.242 22.882 1.00 0.00 49 SER A CA 2
ATOM 2044 C C . SER A 1 57 ? 20.391 26.462 23.791 1.00 0.00 49 SER A C 2
ATOM 2045 O O . SER A 1 57 ? 21.018 25.501 24.228 1.00 0.00 49 SER A O 2
ATOM 2053 N N . VAL A 1 58 ? 20.738 27.729 24.052 1.00 0.00 50 VAL A N 2
ATOM 2054 C CA . VAL A 1 58 ? 21.908 28.098 24.862 1.00 0.00 50 VAL A CA 2
ATOM 2055 C C . VAL A 1 58 ? 21.733 27.587 26.281 1.00 0.00 50 VAL A C 2
ATOM 2056 O O . VAL A 1 58 ? 22.616 26.904 26.797 1.00 0.00 50 VAL A O 2
ATOM 2069 N N . ARG A 1 59 ? 20.587 27.894 26.902 1.00 0.00 51 ARG A N 2
ATOM 2070 C CA . ARG A 1 59 ? 20.327 27.475 28.279 1.00 0.00 51 ARG A CA 2
ATOM 2071 C C . ARG A 1 59 ? 20.042 25.978 28.387 1.00 0.00 51 ARG A C 2
ATOM 2072 O O . ARG A 1 59 ? 20.580 25.344 29.281 1.00 0.00 51 ARG A O 2
ATOM 2093 N N . ASP A 1 60 ? 19.322 25.369 27.446 1.00 0.00 52 ASP A N 2
ATOM 2094 C CA . ASP A 1 60 ? 19.046 23.925 27.472 1.00 0.00 52 ASP A CA 2
ATOM 2095 C C . ASP A 1 60 ? 20.324 23.079 27.344 1.00 0.00 52 ASP A C 2
ATOM 2096 O O . ASP A 1 60 ? 20.414 22.018 27.954 1.00 0.00 52 ASP A O 2
ATOM 2105 N N . ALA A 1 61 ? 21.341 23.564 26.625 1.00 0.00 53 ALA A N 2
ATOM 2106 C CA . ALA A 1 61 ? 22.648 22.920 26.542 1.00 0.00 53 ALA A CA 2
ATOM 2107 C C . ALA A 1 61 ? 23.364 22.848 27.904 1.00 0.00 53 ALA A C 2
ATOM 2108 O O . ALA A 1 61 ? 23.587 21.757 28.431 1.00 0.00 53 ALA A O 2
ATOM 2115 N N . ILE A 1 62 ? 23.716 23.987 28.512 1.00 0.00 54 ILE A N 2
ATOM 2116 C CA . ILE A 1 62 ? 24.524 24.008 29.750 1.00 0.00 54 ILE A CA 2
ATOM 2117 C C . ILE A 1 62 ? 23.730 23.895 31.056 1.00 0.00 54 ILE A C 2
ATOM 2118 O O . ILE A 1 62 ? 24.279 23.360 32.015 1.00 0.00 54 ILE A O 2
ATOM 2134 N N . GLU A 1 63 ? 22.447 24.258 31.112 1.00 0.00 55 GLU A N 2
ATOM 2135 C CA . GLU A 1 63 ? 21.601 23.959 32.283 1.00 0.00 55 GLU A CA 2
ATOM 2136 C C . GLU A 1 63 ? 21.306 22.450 32.399 1.00 0.00 55 GLU A C 2
ATOM 2137 O O . GLU A 1 63 ? 20.837 21.996 33.445 1.00 0.00 55 GLU A O 2
ATOM 2149 N N . CYS A 1 64 ? 21.576 21.667 31.347 1.00 0.00 56 CYS A N 2
ATOM 2150 C CA . CYS A 1 64 ? 21.453 20.209 31.328 1.00 0.00 56 CYS A CA 2
ATOM 2151 C C . CYS A 1 64 ? 22.816 19.491 31.387 1.00 0.00 56 CYS A C 2
ATOM 2152 O O . CYS A 1 64 ? 22.936 18.458 32.046 1.00 0.00 56 CYS A O 2
ATOM 2160 N N . GLU A 1 65 ? 23.858 20.015 30.736 1.00 0.00 57 GLU A N 2
ATOM 2161 C CA . GLU A 1 65 ? 25.199 19.406 30.718 1.00 0.00 57 GLU A CA 2
ATOM 2162 C C . GLU A 1 65 ? 26.073 19.832 31.910 1.00 0.00 57 GLU A C 2
ATOM 2163 O O . GLU A 1 65 ? 26.732 18.996 32.532 1.00 0.00 57 GLU A O 2
ATOM 2175 N N . SER A 1 66 ? 26.048 21.119 32.266 1.00 0.00 58 SER A N 2
ATOM 2176 C CA . SER A 1 66 ? 26.697 21.717 33.448 1.00 0.00 58 SER A CA 2
ATOM 2177 C C . SER A 1 66 ? 25.674 21.982 34.561 1.00 0.00 58 SER A C 2
ATOM 2178 O O . SER A 1 66 ? 25.759 22.972 35.284 1.00 0.00 58 SER A O 2
ATOM 2186 N N . GLN A 1 67 ? 24.681 21.096 34.659 1.00 0.00 59 GLN A N 2
ATOM 2187 C CA . GLN A 1 67 ? 23.478 21.226 35.480 1.00 0.00 59 GLN A CA 2
ATOM 2188 C C . GLN A 1 67 ? 23.767 21.530 36.960 1.00 0.00 59 GLN A C 2
ATOM 2189 O O . GLN A 1 67 ? 24.639 20.914 37.574 1.00 0.00 59 GLN A O 2
ATOM 2203 N N . GLU A 1 68 ? 22.997 22.440 37.553 1.00 0.00 60 GLU A N 2
ATOM 2204 C CA . GLU A 1 68 ? 23.074 22.765 38.982 1.00 0.00 60 GLU A CA 2
ATOM 2205 C C . GLU A 1 68 ? 22.705 21.554 39.863 1.00 0.00 60 GLU A C 2
ATOM 2206 O O . GLU A 1 68 ? 21.865 20.738 39.487 1.00 0.00 60 GLU A O 2
ATOM 2218 N N . MET A 1 69 ? 23.330 21.416 41.035 1.00 0.00 61 MET A N 2
ATOM 2219 C CA . MET A 1 69 ? 23.206 20.245 41.924 1.00 0.00 61 MET A CA 2
ATOM 2220 C C . MET A 1 69 ? 23.637 18.913 41.270 1.00 0.00 61 MET A C 2
ATOM 2221 O O . MET A 1 69 ? 23.199 17.839 41.681 1.00 0.00 61 MET A O 2
ATOM 2235 N N . ASN A 1 70 ? 24.485 18.968 40.235 1.00 0.00 62 ASN A N 2
ATOM 2236 C CA . ASN A 1 70 ? 24.983 17.800 39.497 1.00 0.00 62 ASN A CA 2
ATOM 2237 C C . ASN A 1 70 ? 26.419 18.004 38.958 1.00 0.00 62 ASN A C 2
ATOM 2238 O O . ASN A 1 70 ? 27.283 17.142 39.143 1.00 0.00 62 ASN A O 2
ATOM 2249 N N . PHE A 1 71 ? 26.673 19.158 38.338 1.00 0.00 63 PHE A N 2
ATOM 2250 C CA . PHE A 1 71 ? 27.980 19.647 37.866 1.00 0.00 63 PHE A CA 2
ATOM 2251 C C . PHE A 1 71 ? 28.219 21.141 38.181 1.00 0.00 63 PHE A C 2
ATOM 2252 O O . PHE A 1 71 ? 29.348 21.629 38.108 1.00 0.00 63 PHE A O 2
ATOM 2269 N N . GLY A 1 72 ? 27.170 21.897 38.522 1.00 0.00 64 GLY A N 2
ATOM 2270 C CA . GLY A 1 72 ? 27.234 23.338 38.787 1.00 0.00 64 GLY A CA 2
ATOM 2271 C C . GLY A 1 72 ? 28.107 23.744 39.978 1.00 0.00 64 GLY A C 2
ATOM 2272 O O . GLY A 1 72 ? 28.502 24.907 40.063 1.00 0.00 64 GLY A O 2
ATOM 2276 N N . LYS A 1 73 ? 28.475 22.813 40.867 1.00 0.00 65 LYS A N 2
ATOM 2277 C CA . LYS A 1 73 ? 29.390 23.062 41.993 1.00 0.00 65 LYS A CA 2
ATOM 2278 C C . LYS A 1 73 ? 30.835 23.343 41.549 1.00 0.00 65 LYS A C 2
ATOM 2279 O O . LYS A 1 73 ? 31.555 24.035 42.275 1.00 0.00 65 LYS A O 2
ATOM 2298 N N . LYS A 1 74 ? 31.248 22.880 40.360 1.00 0.00 66 LYS A N 2
ATOM 2299 C CA . LYS A 1 74 ? 32.583 23.152 39.774 1.00 0.00 66 LYS A CA 2
ATOM 2300 C C . LYS A 1 74 ? 32.561 23.751 38.368 1.00 0.00 66 LYS A C 2
ATOM 2301 O O . LYS A 1 74 ? 33.554 24.364 37.971 1.00 0.00 66 LYS A O 2
ATOM 2320 N N . LEU A 1 75 ? 31.470 23.621 37.619 1.00 0.00 67 LEU A N 2
ATOM 2321 C CA . LEU A 1 75 ? 31.300 24.248 36.302 1.00 0.00 67 LEU A CA 2
ATOM 2322 C C . LEU A 1 75 ? 30.653 25.633 36.436 1.00 0.00 67 LEU A C 2
ATOM 2323 O O . LEU A 1 75 ? 29.842 25.852 37.339 1.00 0.00 67 LEU A O 2
ATOM 2339 N N . ILE A 1 76 ? 30.964 26.550 35.516 1.00 0.00 68 ILE A N 2
ATOM 2340 C CA . ILE A 1 76 ? 30.238 27.825 35.366 1.00 0.00 68 ILE A CA 2
ATOM 2341 C C . ILE A 1 76 ? 29.768 28.020 33.926 1.00 0.00 68 ILE A C 2
ATOM 2342 O O . ILE A 1 76 ? 30.356 27.471 32.988 1.00 0.00 68 ILE A O 2
ATOM 2358 N N . LEU A 1 77 ? 28.721 28.824 33.748 1.00 0.00 69 LEU A N 2
ATOM 2359 C CA . LEU A 1 77 ? 28.159 29.149 32.438 1.00 0.00 69 LEU A CA 2
ATOM 2360 C C . LEU A 1 77 ? 27.589 30.569 32.379 1.00 0.00 69 LEU A C 2
ATOM 2361 O O . LEU A 1 77 ? 27.336 31.188 33.413 1.00 0.00 69 LEU A O 2
ATOM 2377 N N . GLU A 1 78 ? 27.329 31.070 31.172 1.00 0.00 70 GLU A N 2
ATOM 2378 C CA . GLU A 1 78 ? 26.422 32.205 30.970 1.00 0.00 70 GLU A CA 2
ATOM 2379 C C . GLU A 1 78 ? 25.566 32.018 29.706 1.00 0.00 70 GLU A C 2
ATOM 2380 O O . GLU A 1 78 ? 26.083 31.636 28.652 1.00 0.00 70 GLU A O 2
ATOM 2392 N N . VAL A 1 79 ? 24.265 32.311 29.816 1.00 0.00 71 VAL A N 2
ATOM 2393 C CA . VAL A 1 79 ? 23.325 32.415 28.684 1.00 0.00 71 VAL A CA 2
ATOM 2394 C C . VAL A 1 79 ? 23.227 33.862 28.194 1.00 0.00 71 VAL A C 2
ATOM 2395 O O . VAL A 1 79 ? 23.148 34.793 28.997 1.00 0.00 71 VAL A O 2
ATOM 2408 N N . SER A 1 80 ? 23.256 34.070 26.876 1.00 0.00 72 SER A N 2
ATOM 2409 C CA . SER A 1 80 ? 23.269 35.393 26.244 1.00 0.00 72 SER A CA 2
ATOM 2410 C C . SER A 1 80 ? 22.824 35.333 24.777 1.00 0.00 72 SER A C 2
ATOM 2411 O O . SER A 1 80 ? 22.768 34.254 24.185 1.00 0.00 72 SER A O 2
ATOM 2419 N N . SER A 1 81 ? 22.533 36.482 24.156 1.00 0.00 73 SER A N 2
ATOM 2420 C CA . SER A 1 81 ? 22.296 36.574 22.701 1.00 0.00 73 SER A CA 2
ATOM 2421 C C . SER A 1 81 ? 22.709 37.898 22.040 1.00 0.00 73 SER A C 2
ATOM 2422 O O . SER A 1 81 ? 22.578 38.053 20.820 1.00 0.00 73 SER A O 2
ATOM 2430 N N . SER A 1 82 ? 23.245 38.835 22.819 1.00 0.00 74 SER A N 2
ATOM 2431 C CA . SER A 1 82 ? 23.787 40.124 22.380 1.00 0.00 74 SER A CA 2
ATOM 2432 C C . SER A 1 82 ? 24.750 40.691 23.436 1.00 0.00 74 SER A C 2
ATOM 2433 O O . SER A 1 82 ? 24.857 40.169 24.551 1.00 0.00 74 SER A O 2
ATOM 2441 N N . ASN A 1 83 ? 25.475 41.760 23.113 1.00 0.00 75 ASN A N 2
ATOM 2442 C CA . ASN A 1 83 ? 26.237 42.552 24.089 1.00 0.00 75 ASN A CA 2
ATOM 2443 C C . ASN A 1 83 ? 25.306 43.549 24.821 1.00 0.00 75 ASN A C 2
ATOM 2444 O O . ASN A 1 83 ? 24.320 44.022 24.252 1.00 0.00 75 ASN A O 2
ATOM 2455 N N . ALA A 1 84 ? 25.607 43.903 26.070 1.00 0.00 76 ALA A N 2
ATOM 2456 C CA . ALA A 1 84 ? 24.866 44.901 26.852 1.00 0.00 76 ALA A CA 2
ATOM 2457 C C . ALA A 1 84 ? 25.517 46.300 26.911 1.00 0.00 76 ALA A C 2
ATOM 2458 O O . ALA A 1 84 ? 24.853 47.247 27.343 1.00 0.00 76 ALA A O 2
ATOM 2465 N N . ARG A 1 85 ? 26.781 46.453 26.480 1.00 0.00 77 ARG A N 2
ATOM 2466 C CA . ARG A 1 85 ? 27.546 47.715 26.514 1.00 0.00 77 ARG A CA 2
ATOM 2467 C C . ARG A 1 85 ? 28.433 47.894 25.288 1.00 0.00 77 ARG A C 2
ATOM 2468 O O . ARG A 1 85 ? 29.463 47.207 25.151 1.00 0.00 77 ARG A O 2
ATOM 2489 N N . PRO A 1 9 ? 17.473 32.804 14.791 1.00 0.00 1 PRO A N 3
ATOM 2490 C CA . PRO A 1 9 ? 17.977 33.766 15.793 1.00 0.00 1 PRO A CA 3
ATOM 2491 C C . PRO A 1 9 ? 19.496 33.702 15.960 1.00 0.00 1 PRO A C 3
ATOM 2492 O O . PRO A 1 9 ? 20.118 32.726 15.535 1.00 0.00 1 PRO A O 3
ATOM 2503 N N . LYS A 1 10 ? 20.086 34.711 16.613 1.00 0.00 2 LYS A N 3
ATOM 2504 C CA . LYS A 1 10 ? 21.507 34.724 16.993 1.00 0.00 2 LYS A CA 3
ATOM 2505 C C . LYS A 1 10 ? 21.673 34.845 18.512 1.00 0.00 2 LYS A C 3
ATOM 2506 O O . LYS A 1 10 ? 21.131 35.755 19.142 1.00 0.00 2 LYS A O 3
ATOM 2525 N N . SER A 1 11 ? 22.387 33.893 19.100 1.00 0.00 3 SER A N 3
ATOM 2526 C CA . SER A 1 11 ? 22.506 33.672 20.541 1.00 0.00 3 SER A CA 3
ATOM 2527 C C . SER A 1 11 ? 23.940 33.335 20.956 1.00 0.00 3 SER A C 3
ATOM 2528 O O . SER A 1 11 ? 24.754 32.935 20.126 1.00 0.00 3 SER A O 3
ATOM 2536 N N . ARG A 1 12 ? 24.276 33.473 22.242 1.00 0.00 4 ARG A N 3
ATOM 2537 C CA . ARG A 1 12 ? 25.649 33.338 22.754 1.00 0.00 4 ARG A CA 3
ATOM 2538 C C . ARG A 1 12 ? 25.697 32.485 24.024 1.00 0.00 4 ARG A C 3
ATOM 2539 O O . ARG A 1 12 ? 25.025 32.776 25.009 1.00 0.00 4 ARG A O 3
ATOM 2560 N N . LEU A 1 13 ? 26.530 31.453 23.983 1.00 0.00 5 LEU A N 3
ATOM 2561 C CA . LEU A 1 13 ? 26.790 30.463 25.020 1.00 0.00 5 LEU A CA 3
ATOM 2562 C C . LEU A 1 13 ? 28.213 30.660 25.553 1.00 0.00 5 LEU A C 3
ATOM 2563 O O . LEU A 1 13 ? 29.174 30.594 24.786 1.00 0.00 5 LEU A O 3
ATOM 2579 N N . PHE A 1 14 ? 28.353 30.832 26.865 1.00 0.00 6 PHE A N 3
ATOM 2580 C CA . PHE A 1 14 ? 29.638 30.724 27.560 1.00 0.00 6 PHE A CA 3
ATOM 2581 C C . PHE A 1 14 ? 29.580 29.632 28.631 1.00 0.00 6 PHE A C 3
ATOM 2582 O O . PHE A 1 14 ? 28.691 29.645 29.488 1.00 0.00 6 PHE A O 3
ATOM 2599 N N . ILE A 1 15 ? 30.554 28.720 28.599 1.00 0.00 7 ILE A N 3
ATOM 2600 C CA . ILE A 1 15 ? 30.872 27.824 29.714 1.00 0.00 7 ILE A CA 3
ATOM 2601 C C . ILE A 1 15 ? 32.064 28.421 30.462 1.00 0.00 7 ILE A C 3
ATOM 2602 O O . ILE A 1 15 ? 33.049 28.794 29.823 1.00 0.00 7 ILE A O 3
ATOM 2618 N N . GLY A 1 16 ? 32.000 28.454 31.796 1.00 0.00 8 GLY A N 3
ATOM 2619 C CA . GLY A 1 16 ? 33.160 28.695 32.653 1.00 0.00 8 GLY A CA 3
ATOM 2620 C C . GLY A 1 16 ? 34.208 27.576 32.564 1.00 0.00 8 GLY A C 3
ATOM 2621 O O . GLY A 1 16 ? 34.248 26.817 31.599 1.00 0.00 8 GLY A O 3
ATOM 2625 N N . ASN A 1 17 ? 35.066 27.462 33.577 1.00 0.00 9 ASN A N 3
ATOM 2626 C CA . ASN A 1 17 ? 36.241 26.581 33.571 1.00 0.00 9 ASN A CA 3
ATOM 2627 C C . ASN A 1 17 ? 35.878 25.076 33.650 1.00 0.00 9 ASN A C 3
ATOM 2628 O O . ASN A 1 17 ? 36.065 24.422 34.677 1.00 0.00 9 ASN A O 3
ATOM 2639 N N . LEU A 1 18 ? 35.368 24.515 32.553 1.00 0.00 10 LEU A N 3
ATOM 2640 C CA . LEU A 1 18 ? 35.099 23.088 32.354 1.00 0.00 10 LEU A CA 3
ATOM 2641 C C . LEU A 1 18 ? 35.706 22.542 31.041 1.00 0.00 10 LEU A C 3
ATOM 2642 O O . LEU A 1 18 ? 36.227 21.427 31.087 1.00 0.00 10 LEU A O 3
ATOM 2658 N N . PRO A 1 19 ? 35.762 23.285 29.912 1.00 0.00 11 PRO A N 3
ATOM 2659 C CA . PRO A 1 19 ? 36.542 22.929 28.713 1.00 0.00 11 PRO A CA 3
ATOM 2660 C C . PRO A 1 19 ? 38.079 22.906 28.889 1.00 0.00 11 PRO A C 3
ATOM 2661 O O . PRO A 1 19 ? 38.819 23.363 28.018 1.00 0.00 11 PRO A O 3
ATOM 2672 N N . LEU A 1 20 ? 38.597 22.355 29.993 1.00 0.00 12 LEU A N 3
ATOM 2673 C CA . LEU A 1 20 ? 40.032 22.204 30.259 1.00 0.00 12 LEU A CA 3
ATOM 2674 C C . LEU A 1 20 ? 40.714 21.178 29.333 1.00 0.00 12 LEU A C 3
ATOM 2675 O O . LEU A 1 20 ? 41.943 21.184 29.243 1.00 0.00 12 LEU A O 3
ATOM 2691 N N . LYS A 1 21 ? 39.951 20.329 28.634 1.00 0.00 13 LYS A N 3
ATOM 2692 C CA . LYS A 1 21 ? 40.425 19.423 27.570 1.00 0.00 13 LYS A CA 3
ATOM 2693 C C . LYS A 1 21 ? 40.228 20.039 26.182 1.00 0.00 13 LYS A C 3
ATOM 2694 O O . LYS A 1 21 ? 39.469 20.993 26.007 1.00 0.00 13 LYS A O 3
ATOM 2713 N N . ASN A 1 22 ? 40.860 19.457 25.168 1.00 0.00 14 ASN A N 3
ATOM 2714 C CA . ASN A 1 22 ? 40.633 19.795 23.765 1.00 0.00 14 ASN A CA 3
ATOM 2715 C C . ASN A 1 22 ? 39.166 19.532 23.361 1.00 0.00 14 ASN A C 3
ATOM 2716 O O . ASN A 1 22 ? 38.641 18.430 23.549 1.00 0.00 14 ASN A O 3
ATOM 2727 N N . VAL A 1 23 ? 38.497 20.540 22.803 1.00 0.00 15 VAL A N 3
ATOM 2728 C CA . VAL A 1 23 ? 37.139 20.456 22.240 1.00 0.00 15 VAL A CA 3
ATOM 2729 C C . VAL A 1 23 ? 37.173 21.055 20.838 1.00 0.00 15 VAL A C 3
ATOM 2730 O O . VAL A 1 23 ? 37.541 22.219 20.677 1.00 0.00 15 VAL A O 3
ATOM 2743 N N . SER A 1 24 ? 36.788 20.272 19.829 1.00 0.00 16 SER A N 3
ATOM 2744 C CA . SER A 1 24 ? 36.706 20.719 18.429 1.00 0.00 16 SER A CA 3
ATOM 2745 C C . SER A 1 24 ? 35.263 21.030 18.018 1.00 0.00 16 SER A C 3
ATOM 2746 O O . SER A 1 24 ? 34.328 20.693 18.752 1.00 0.00 16 SER A O 3
ATOM 2754 N N . LYS A 1 25 ? 35.057 21.636 16.837 1.00 0.00 17 LYS A N 3
ATOM 2755 C CA . LYS A 1 25 ? 33.719 22.050 16.359 1.00 0.00 17 LYS A CA 3
ATOM 2756 C C . LYS A 1 25 ? 32.712 20.890 16.360 1.00 0.00 17 LYS A C 3
ATOM 2757 O O . LYS A 1 25 ? 31.572 21.072 16.776 1.00 0.00 17 LYS A O 3
ATOM 2776 N N . GLU A 1 26 ? 33.141 19.689 15.975 1.00 0.00 18 GLU A N 3
ATOM 2777 C CA . GLU A 1 26 ? 32.307 18.483 15.967 1.00 0.00 18 GLU A CA 3
ATOM 2778 C C . GLU A 1 26 ? 31.987 17.947 17.370 1.00 0.00 18 GLU A C 3
ATOM 2779 O O . GLU A 1 26 ? 30.906 17.393 17.552 1.00 0.00 18 GLU A O 3
ATOM 2791 N N . ASP A 1 27 ? 32.861 18.126 18.369 1.00 0.00 19 ASP A N 3
ATOM 2792 C CA . ASP A 1 27 ? 32.615 17.623 19.729 1.00 0.00 19 ASP A CA 3
ATOM 2793 C C . ASP A 1 27 ? 31.475 18.389 20.401 1.00 0.00 19 ASP A C 3
ATOM 2794 O O . ASP A 1 27 ? 30.476 17.797 20.807 1.00 0.00 19 ASP A O 3
ATOM 2803 N N . LEU A 1 28 ? 31.582 19.720 20.449 1.00 0.00 20 LEU A N 3
ATOM 2804 C CA . LEU A 1 28 ? 30.509 20.578 20.960 1.00 0.00 20 LEU A CA 3
ATOM 2805 C C . LEU A 1 28 ? 29.232 20.458 20.115 1.00 0.00 20 LEU A C 3
ATOM 2806 O O . LEU A 1 28 ? 28.131 20.508 20.659 1.00 0.00 20 LEU A O 3
ATOM 2822 N N . PHE A 1 29 ? 29.354 20.229 18.802 1.00 0.00 21 PHE A N 3
ATOM 2823 C CA . PHE A 1 29 ? 28.195 20.003 17.943 1.00 0.00 21 PHE A CA 3
ATOM 2824 C C . PHE A 1 29 ? 27.486 18.688 18.292 1.00 0.00 21 PHE A C 3
ATOM 2825 O O . PHE A 1 29 ? 26.283 18.715 18.541 1.00 0.00 21 PHE A O 3
ATOM 2842 N N . ARG A 1 30 ? 28.187 17.547 18.386 1.00 0.00 22 ARG A N 3
ATOM 2843 C CA . ARG A 1 30 ? 27.557 16.245 18.696 1.00 0.00 22 ARG A CA 3
ATOM 2844 C C . ARG A 1 30 ? 26.989 16.188 20.119 1.00 0.00 22 ARG A C 3
ATOM 2845 O O . ARG A 1 30 ? 25.889 15.665 20.295 1.00 0.00 22 ARG A O 3
ATOM 2866 N N . ILE A 1 31 ? 27.667 16.769 21.120 1.00 0.00 23 ILE A N 3
ATOM 2867 C CA . ILE A 1 31 ? 27.167 16.732 22.507 1.00 0.00 23 ILE A CA 3
ATOM 2868 C C . ILE A 1 31 ? 25.950 17.644 22.725 1.00 0.00 23 ILE A C 3
ATOM 2869 O O . ILE A 1 31 ? 25.093 17.307 23.541 1.00 0.00 23 ILE A O 3
ATOM 2885 N N . PHE A 1 32 ? 25.819 18.737 21.963 1.00 0.00 24 PHE A N 3
ATOM 2886 C CA . PHE A 1 32 ? 24.672 19.651 22.042 1.00 0.00 24 PHE A CA 3
ATOM 2887 C C . PHE A 1 32 ? 23.625 19.463 20.926 1.00 0.00 24 PHE A C 3
ATOM 2888 O O . PHE A 1 32 ? 22.600 20.137 20.965 1.00 0.00 24 PHE A O 3
ATOM 2905 N N . SER A 1 33 ? 23.825 18.551 19.962 1.00 0.00 25 SER A N 3
ATOM 2906 C CA . SER A 1 33 ? 22.935 18.366 18.794 1.00 0.00 25 SER A CA 3
ATOM 2907 C C . SER A 1 33 ? 21.440 18.245 19.147 1.00 0.00 25 SER A C 3
ATOM 2908 O O . SER A 1 33 ? 20.651 19.023 18.604 1.00 0.00 25 SER A O 3
ATOM 2916 N N . PRO A 1 34 ? 21.004 17.362 20.071 1.00 0.00 26 PRO A N 3
ATOM 2917 C CA . PRO A 1 34 ? 19.596 17.308 20.477 1.00 0.00 26 PRO A CA 3
ATOM 2918 C C . PRO A 1 34 ? 19.173 18.447 21.414 1.00 0.00 26 PRO A C 3
ATOM 2919 O O . PRO A 1 34 ? 17.980 18.732 21.550 1.00 0.00 26 PRO A O 3
ATOM 2930 N N . TYR A 1 35 ? 20.122 19.105 22.079 1.00 0.00 27 TYR A N 3
ATOM 2931 C CA . TYR A 1 35 ? 19.849 20.142 23.079 1.00 0.00 27 TYR A CA 3
ATOM 2932 C C . TYR A 1 35 ? 19.700 21.537 22.450 1.00 0.00 27 TYR A C 3
ATOM 2933 O O . TYR A 1 35 ? 19.092 22.412 23.070 1.00 0.00 27 TYR A O 3
ATOM 2951 N N . GLY A 1 36 ? 20.212 21.746 21.227 1.00 0.00 28 GLY A N 3
ATOM 2952 C CA . GLY A 1 36 ? 20.225 23.063 20.603 1.00 0.00 28 GLY A CA 3
ATOM 2953 C C . GLY A 1 36 ? 20.451 23.152 19.086 1.00 0.00 28 GLY A C 3
ATOM 2954 O O . GLY A 1 36 ? 20.676 22.148 18.409 1.00 0.00 28 GLY A O 3
ATOM 2958 N N . HIS A 1 37 ? 20.338 24.371 18.538 1.00 0.00 29 HIS A N 3
ATOM 2959 C CA . HIS A 1 37 ? 20.312 24.638 17.087 1.00 0.00 29 HIS A CA 3
ATOM 2960 C C . HIS A 1 37 ? 21.573 25.311 16.492 1.00 0.00 29 HIS A C 3
ATOM 2961 O O . HIS A 1 37 ? 21.694 25.309 15.268 1.00 0.00 29 HIS A O 3
ATOM 2975 N N . ILE A 1 38 ? 22.542 25.751 17.318 1.00 0.00 30 ILE A N 3
ATOM 2976 C CA . ILE A 1 38 ? 23.948 26.120 16.971 1.00 0.00 30 ILE A CA 3
ATOM 2977 C C . ILE A 1 38 ? 24.151 27.303 15.983 1.00 0.00 30 ILE A C 3
ATOM 2978 O O . ILE A 1 38 ? 23.285 27.594 15.169 1.00 0.00 30 ILE A O 3
ATOM 2994 N N . MET A 1 39 ? 25.309 27.983 16.026 1.00 0.00 31 MET A N 3
ATOM 2995 C CA . MET A 1 39 ? 25.795 28.910 14.981 1.00 0.00 31 MET A CA 3
ATOM 2996 C C . MET A 1 39 ? 27.308 28.779 14.724 1.00 0.00 31 MET A C 3
ATOM 2997 O O . MET A 1 39 ? 27.697 28.410 13.616 1.00 0.00 31 MET A O 3
ATOM 3011 N N . GLN A 1 40 ? 28.165 29.107 15.700 1.00 0.00 32 GLN A N 3
ATOM 3012 C CA . GLN A 1 40 ? 29.603 29.371 15.486 1.00 0.00 32 GLN A CA 3
ATOM 3013 C C . GLN A 1 40 ? 30.448 29.060 16.739 1.00 0.00 32 GLN A C 3
ATOM 3014 O O . GLN A 1 40 ? 29.909 28.996 17.836 1.00 0.00 32 GLN A O 3
ATOM 3028 N N . ILE A 1 41 ? 31.763 28.853 16.603 1.00 0.00 33 ILE A N 3
ATOM 3029 C CA . ILE A 1 41 ? 32.655 28.378 17.678 1.00 0.00 33 ILE A CA 3
ATOM 3030 C C . ILE A 1 41 ? 33.780 29.390 17.960 1.00 0.00 33 ILE A C 3
ATOM 3031 O O . ILE A 1 41 ? 34.326 29.971 17.018 1.00 0.00 33 ILE A O 3
ATOM 3047 N N . ASN A 1 42 ? 34.179 29.552 19.230 1.00 0.00 34 ASN A N 3
ATOM 3048 C CA . ASN A 1 42 ? 35.460 30.161 19.618 1.00 0.00 34 ASN A CA 3
ATOM 3049 C C . ASN A 1 42 ? 35.923 29.709 21.027 1.00 0.00 34 ASN A C 3
ATOM 3050 O O . ASN A 1 42 ? 35.506 30.278 22.039 1.00 0.00 34 ASN A O 3
ATOM 3061 N N . ILE A 1 43 ? 36.812 28.712 21.114 1.00 0.00 35 ILE A N 3
ATOM 3062 C CA . ILE A 1 43 ? 37.298 28.154 22.398 1.00 0.00 35 ILE A CA 3
ATOM 3063 C C . ILE A 1 43 ? 38.773 28.510 22.649 1.00 0.00 35 ILE A C 3
ATOM 3064 O O . ILE A 1 43 ? 39.608 28.356 21.751 1.00 0.00 35 ILE A O 3
ATOM 3080 N N . LYS A 1 44 ? 39.093 28.961 23.871 1.00 0.00 36 LYS A N 3
ATOM 3081 C CA . LYS A 1 44 ? 40.434 29.264 24.411 1.00 0.00 36 LYS A CA 3
ATOM 3082 C C . LYS A 1 44 ? 40.420 29.101 25.937 1.00 0.00 36 LYS A C 3
ATOM 3083 O O . LYS A 1 44 ? 39.355 29.162 26.544 1.00 0.00 36 LYS A O 3
ATOM 3102 N N . ASN A 1 45 ? 41.598 28.990 26.557 1.00 0.00 37 ASN A N 3
ATOM 3103 C CA . ASN A 1 45 ? 41.762 28.862 28.012 1.00 0.00 37 ASN A CA 3
ATOM 3104 C C . ASN A 1 45 ? 41.017 27.632 28.590 1.00 0.00 37 ASN A C 3
ATOM 3105 O O . ASN A 1 45 ? 40.710 26.689 27.863 1.00 0.00 37 ASN A O 3
ATOM 3116 N N . ALA A 1 46 ? 40.731 27.615 29.893 1.00 0.00 38 ALA A N 3
ATOM 3117 C CA . ALA A 1 46 ? 39.932 26.586 30.564 1.00 0.00 38 ALA A CA 3
ATOM 3118 C C . ALA A 1 46 ? 38.418 26.677 30.272 1.00 0.00 38 ALA A C 3
ATOM 3119 O O . ALA A 1 46 ? 37.673 25.766 30.627 1.00 0.00 38 ALA A O 3
ATOM 3126 N N . PHE A 1 47 ? 37.961 27.781 29.674 1.00 0.00 39 PHE A N 3
ATOM 3127 C CA . PHE A 1 47 ? 36.558 28.092 29.382 1.00 0.00 39 PHE A CA 3
ATOM 3128 C C . PHE A 1 47 ? 36.223 27.890 27.891 1.00 0.00 39 PHE A C 3
ATOM 3129 O O . PHE A 1 47 ? 37.033 27.367 27.126 1.00 0.00 39 PHE A O 3
ATOM 3146 N N . GLY A 1 48 ? 35.029 28.287 27.446 1.00 0.00 40 GLY A N 3
ATOM 3147 C CA . GLY A 1 48 ? 34.701 28.272 26.016 1.00 0.00 40 GLY A CA 3
ATOM 3148 C C . GLY A 1 48 ? 33.501 29.136 25.640 1.00 0.00 40 GLY A C 3
ATOM 3149 O O . GLY A 1 48 ? 32.534 29.223 26.398 1.00 0.00 40 GLY A O 3
ATOM 3153 N N . PHE A 1 49 ? 33.552 29.734 24.445 1.00 0.00 41 PHE A N 3
ATOM 3154 C CA . PHE A 1 49 ? 32.442 30.474 23.846 1.00 0.00 41 PHE A CA 3
ATOM 3155 C C . PHE A 1 49 ? 31.935 29.764 22.587 1.00 0.00 41 PHE A C 3
ATOM 3156 O O . PHE A 1 49 ? 32.707 29.287 21.749 1.00 0.00 41 PHE A O 3
ATOM 3173 N N . ILE A 1 50 ? 30.618 29.714 22.436 1.00 0.00 42 ILE A N 3
ATOM 3174 C CA . ILE A 1 50 ? 29.932 29.154 21.273 1.00 0.00 42 ILE A CA 3
ATOM 3175 C C . ILE A 1 50 ? 28.754 30.081 20.974 1.00 0.00 42 ILE A C 3
ATOM 3176 O O . ILE A 1 50 ? 28.014 30.452 21.877 1.00 0.00 42 ILE A O 3
ATOM 3192 N N . GLN A 1 51 ? 28.542 30.474 19.727 1.00 0.00 43 GLN A N 3
ATOM 3193 C CA . GLN A 1 51 ? 27.312 31.153 19.329 1.00 0.00 43 GLN A CA 3
ATOM 3194 C C . GLN A 1 51 ? 26.299 30.136 18.797 1.00 0.00 43 GLN A C 3
ATOM 3195 O O . GLN A 1 51 ? 26.664 29.087 18.262 1.00 0.00 43 GLN A O 3
ATOM 3209 N N . PHE A 1 52 ? 25.017 30.438 18.960 1.00 0.00 44 PHE A N 3
ATOM 3210 C CA . PHE A 1 52 ? 23.897 29.514 18.820 1.00 0.00 44 PHE A CA 3
ATOM 3211 C C . PHE A 1 52 ? 22.719 30.136 18.075 1.00 0.00 44 PHE A C 3
ATOM 3212 O O . PHE A 1 52 ? 22.530 31.347 18.073 1.00 0.00 44 PHE A O 3
ATOM 3229 N N 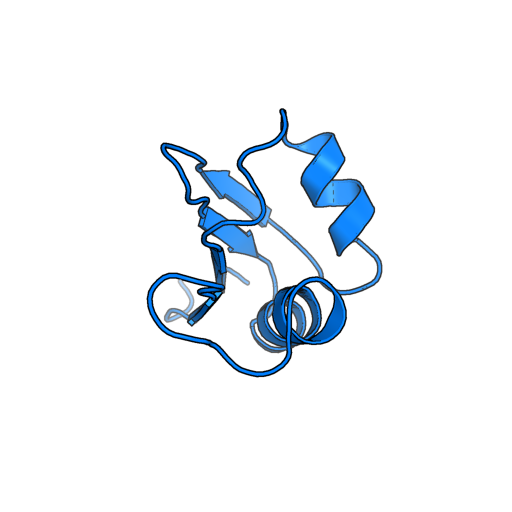. ASP A 1 53 ? 21.891 29.282 17.492 1.00 0.00 45 ASP A N 3
ATOM 3230 C CA . ASP A 1 53 ? 20.528 29.611 17.095 1.00 0.00 45 ASP A CA 3
ATOM 3231 C C . ASP A 1 53 ? 19.583 29.195 18.243 1.00 0.00 45 ASP A C 3
ATOM 3232 O O . ASP A 1 53 ? 19.826 28.160 18.861 1.00 0.00 45 ASP A O 3
ATOM 3241 N N . ASN A 1 54 ? 18.551 30.006 18.518 1.00 0.00 46 ASN A N 3
ATOM 3242 C CA . ASN A 1 54 ? 17.656 30.004 19.699 1.00 0.00 46 ASN A CA 3
ATOM 3243 C C . ASN A 1 54 ? 18.346 30.185 21.090 1.00 0.00 46 ASN A C 3
ATOM 3244 O O . ASN A 1 54 ? 19.230 29.408 21.452 1.00 0.00 46 ASN A O 3
ATOM 3255 N N . PRO A 1 55 ? 17.908 31.118 21.965 1.00 0.00 47 PRO A N 3
ATOM 3256 C CA . PRO A 1 55 ? 18.431 31.215 23.339 1.00 0.00 47 PRO A CA 3
ATOM 3257 C C . PRO A 1 55 ? 18.060 30.028 24.244 1.00 0.00 47 PRO A C 3
ATOM 3258 O O . PRO A 1 55 ? 18.833 29.672 25.137 1.00 0.00 47 PRO A O 3
ATOM 3269 N N . GLN A 1 56 ? 16.939 29.336 24.005 1.00 0.00 48 GLN A N 3
ATOM 3270 C CA . GLN A 1 56 ? 16.623 28.112 24.756 1.00 0.00 48 GLN A CA 3
ATOM 3271 C C . GLN A 1 56 ? 17.579 26.958 24.419 1.00 0.00 48 GLN A C 3
ATOM 3272 O O . GLN A 1 56 ? 17.918 26.165 25.298 1.00 0.00 48 GLN A O 3
ATOM 3286 N N . SER A 1 57 ? 18.110 26.920 23.194 1.00 0.00 49 SER A N 3
ATOM 3287 C CA . SER A 1 57 ? 19.208 26.021 22.829 1.00 0.00 49 SER A CA 3
ATOM 3288 C C . SER A 1 57 ? 20.490 26.303 23.615 1.00 0.00 49 SER A C 3
ATOM 3289 O O . SER A 1 57 ? 21.217 25.368 23.940 1.00 0.00 49 SER A O 3
ATOM 3297 N N . VAL A 1 58 ? 20.767 27.571 23.952 1.00 0.00 50 VAL A N 3
ATOM 3298 C CA . VAL A 1 58 ? 21.926 27.940 24.780 1.00 0.00 50 VAL A CA 3
ATOM 3299 C C . VAL A 1 58 ? 21.772 27.408 26.197 1.00 0.00 50 VAL A C 3
ATOM 3300 O O . VAL A 1 58 ? 22.646 26.680 26.668 1.00 0.00 50 VAL A O 3
ATOM 3313 N N . ARG A 1 59 ? 20.667 27.727 26.887 1.00 0.00 51 ARG A N 3
ATOM 3314 C CA . ARG A 1 59 ? 20.469 27.242 28.266 1.00 0.00 51 ARG A CA 3
ATOM 3315 C C . ARG A 1 59 ? 20.419 25.716 28.319 1.00 0.00 51 ARG A C 3
ATOM 3316 O O . ARG A 1 59 ? 21.113 25.136 29.142 1.00 0.00 51 ARG A O 3
ATOM 3337 N N . ASP A 1 60 ? 19.720 25.046 27.404 1.00 0.00 52 ASP A N 3
ATOM 3338 C CA . ASP A 1 60 ? 19.622 23.578 27.424 1.00 0.00 52 ASP A CA 3
ATOM 3339 C C . ASP A 1 60 ? 20.913 22.852 27.031 1.00 0.00 52 ASP A C 3
ATOM 3340 O O . ASP A 1 60 ? 21.072 21.682 27.370 1.00 0.00 52 ASP A O 3
ATOM 3349 N N . ALA A 1 61 ? 21.859 23.522 26.373 1.00 0.00 53 ALA A N 3
ATOM 3350 C CA . ALA A 1 61 ? 23.212 23.011 26.213 1.00 0.00 53 ALA A CA 3
ATOM 3351 C C . ALA A 1 61 ? 23.971 23.041 27.558 1.00 0.00 53 ALA A C 3
ATOM 3352 O O . ALA A 1 61 ? 24.346 21.992 28.098 1.00 0.00 53 ALA A O 3
ATOM 3359 N N . ILE A 1 62 ? 24.158 24.230 28.144 1.00 0.00 54 ILE A N 3
ATOM 3360 C CA . ILE A 1 62 ? 25.021 24.396 29.329 1.00 0.00 54 ILE A CA 3
ATOM 3361 C C . ILE A 1 62 ? 24.396 23.772 30.585 1.00 0.00 54 ILE A C 3
ATOM 3362 O O . ILE A 1 62 ? 25.097 23.198 31.417 1.00 0.00 54 ILE A O 3
ATOM 3378 N N . GLU A 1 63 ? 23.075 23.852 30.733 1.00 0.00 55 GLU A N 3
ATOM 3379 C CA . GLU A 1 63 ? 22.325 23.309 31.872 1.00 0.00 55 GLU A CA 3
ATOM 3380 C C . GLU A 1 63 ? 22.125 21.790 31.786 1.00 0.00 55 GLU A C 3
ATOM 3381 O O . GLU A 1 63 ? 21.587 21.210 32.727 1.00 0.00 55 GLU A O 3
ATOM 3393 N N . CYS A 1 64 ? 22.526 21.132 30.690 1.00 0.00 56 CYS A N 3
ATOM 3394 C CA . CYS A 1 64 ? 22.372 19.685 30.508 1.00 0.00 56 CYS A CA 3
ATOM 3395 C C . CYS A 1 64 ? 23.711 18.936 30.428 1.00 0.00 56 CYS A C 3
ATOM 3396 O O . CYS A 1 64 ? 23.779 17.801 30.900 1.00 0.00 56 CYS A O 3
ATOM 3404 N N . GLU A 1 65 ? 24.788 19.531 29.895 1.00 0.00 57 GLU A N 3
ATOM 3405 C CA . GLU A 1 65 ? 26.110 18.870 29.830 1.00 0.00 57 GLU A CA 3
ATOM 3406 C C . GLU A 1 65 ? 27.211 19.546 30.657 1.00 0.00 57 GLU A C 3
ATOM 3407 O O . GLU A 1 65 ? 28.151 18.884 31.091 1.00 0.00 57 GLU A O 3
ATOM 3419 N N . SER A 1 66 ? 27.101 20.846 30.928 1.00 0.00 58 SER A N 3
ATOM 3420 C CA . SER A 1 66 ? 28.091 21.602 31.713 1.00 0.00 58 SER A CA 3
ATOM 3421 C C . SER A 1 66 ? 27.555 22.031 33.087 1.00 0.00 58 SER A C 3
ATOM 3422 O O . SER A 1 66 ? 28.068 22.965 33.706 1.00 0.00 58 SER A O 3
ATOM 3430 N N . GLN A 1 67 ? 26.516 21.341 33.569 1.00 0.00 59 GLN A N 3
ATOM 3431 C CA . GLN A 1 67 ? 25.960 21.547 34.903 1.00 0.00 59 GLN A CA 3
ATOM 3432 C C . GLN A 1 67 ? 26.843 20.948 36.010 1.00 0.00 59 GLN A C 3
ATOM 3433 O O . GLN A 1 67 ? 27.647 20.036 35.780 1.00 0.00 59 GLN A O 3
ATOM 3447 N N . GLU A 1 68 ? 26.667 21.453 37.226 1.00 0.00 60 GLU A N 3
ATOM 3448 C CA . GLU A 1 68 ? 27.433 21.094 38.420 1.00 0.00 60 GLU A CA 3
ATOM 3449 C C . GLU A 1 68 ? 26.468 20.843 39.586 1.00 0.00 60 GLU A C 3
ATOM 3450 O O . GLU A 1 68 ? 25.536 21.619 39.810 1.00 0.00 60 GLU A O 3
ATOM 3462 N N . MET A 1 69 ? 26.646 19.720 40.282 1.00 0.00 61 MET A N 3
ATOM 3463 C CA . MET A 1 69 ? 25.686 19.200 41.263 1.00 0.00 61 MET A CA 3
ATOM 3464 C C . MET A 1 69 ? 26.364 18.503 42.462 1.00 0.00 61 MET A C 3
ATOM 3465 O O . MET A 1 69 ? 25.682 17.944 43.323 1.00 0.00 61 MET A O 3
ATOM 3479 N N . ASN A 1 70 ? 27.697 18.523 42.546 1.00 0.00 62 ASN A N 3
ATOM 3480 C CA . ASN A 1 70 ? 28.474 17.994 43.672 1.00 0.00 62 ASN A CA 3
ATOM 3481 C C . ASN A 1 70 ? 28.673 19.059 44.774 1.00 0.00 62 ASN A C 3
ATOM 3482 O O . ASN A 1 70 ? 28.712 18.734 45.963 1.00 0.00 62 ASN A O 3
ATOM 3493 N N . PHE A 1 71 ? 28.703 20.337 44.398 1.00 0.00 63 PHE A N 3
ATOM 3494 C CA . PHE A 1 71 ? 28.607 21.506 45.279 1.00 0.00 63 PHE A CA 3
ATOM 3495 C C . PHE A 1 71 ? 27.550 22.522 44.799 1.00 0.00 63 PHE A C 3
ATOM 3496 O O . PHE A 1 71 ? 27.104 23.371 45.578 1.00 0.00 63 PHE A O 3
ATOM 3513 N N . GLY A 1 72 ? 27.127 22.440 43.531 1.00 0.00 64 GLY A N 3
ATOM 3514 C CA . GLY A 1 72 ? 26.085 23.265 42.903 1.00 0.00 64 GLY A CA 3
ATOM 3515 C C . GLY A 1 72 ? 26.521 24.684 42.512 1.00 0.00 64 GLY A C 3
ATOM 3516 O O . GLY A 1 72 ? 25.744 25.412 41.889 1.00 0.00 64 GLY A O 3
ATOM 3520 N N . LYS A 1 73 ? 27.746 25.090 42.872 1.00 0.00 65 LYS A N 3
ATOM 3521 C CA . LYS A 1 73 ? 28.296 26.455 42.746 1.00 0.00 65 LYS A CA 3
ATOM 3522 C C . LYS A 1 73 ? 29.787 26.507 42.372 1.00 0.00 65 LYS A C 3
ATOM 3523 O O . LYS A 1 73 ? 30.346 27.604 42.289 1.00 0.00 65 LYS A O 3
ATOM 3542 N N . LYS A 1 74 ? 30.450 25.367 42.160 1.00 0.00 66 LYS A N 3
ATOM 3543 C CA . LYS A 1 74 ? 31.886 25.271 41.829 1.00 0.00 66 LYS A CA 3
ATOM 3544 C C . LYS A 1 74 ? 32.176 25.583 40.356 1.00 0.00 66 LYS A C 3
ATOM 3545 O O . LYS A 1 74 ? 33.314 25.915 40.033 1.00 0.00 66 LYS A O 3
ATOM 3564 N N . LEU A 1 75 ? 31.158 25.521 39.494 1.00 0.00 67 LEU A N 3
ATOM 3565 C CA . LEU A 1 75 ? 31.191 25.982 38.100 1.00 0.00 67 LEU A CA 3
ATOM 3566 C C . LEU A 1 75 ? 30.144 27.069 37.835 1.00 0.00 67 LEU A C 3
ATOM 3567 O O . LEU A 1 75 ? 29.161 27.197 38.572 1.00 0.00 67 LEU A O 3
ATOM 3583 N N . ILE A 1 76 ? 30.333 27.837 36.761 1.00 0.00 68 ILE A N 3
ATOM 3584 C CA . ILE A 1 76 ? 29.432 28.911 36.314 1.00 0.00 68 ILE A CA 3
ATOM 3585 C C . ILE A 1 76 ? 29.338 28.958 34.782 1.00 0.00 68 ILE A C 3
ATOM 3586 O O . ILE A 1 76 ? 30.134 28.344 34.070 1.00 0.00 68 ILE A O 3
ATOM 3602 N N . LEU A 1 77 ? 28.342 29.683 34.282 1.00 0.00 69 LEU A N 3
ATOM 3603 C CA . LEU A 1 77 ? 28.027 29.849 32.870 1.00 0.00 69 LEU A CA 3
ATOM 3604 C C . LEU A 1 77 ? 27.361 31.198 32.590 1.00 0.00 69 LEU A C 3
ATOM 3605 O O . LEU A 1 77 ? 27.036 31.949 33.513 1.00 0.00 69 LEU A O 3
ATOM 3621 N N . GLU A 1 78 ? 27.126 31.494 31.312 1.00 0.00 70 GLU A N 3
ATOM 3622 C CA . GLU A 1 78 ? 26.331 32.648 30.896 1.00 0.00 70 GLU A CA 3
ATOM 3623 C C . GLU A 1 78 ? 25.582 32.373 29.581 1.00 0.00 70 GLU A C 3
ATOM 3624 O O . GLU A 1 78 ? 26.198 32.148 28.535 1.00 0.00 70 GLU A O 3
ATOM 3636 N N . VAL A 1 79 ? 24.249 32.445 29.641 1.00 0.00 71 VAL A N 3
ATOM 3637 C CA . VAL A 1 79 ? 23.348 32.498 28.479 1.00 0.00 71 VAL A CA 3
ATOM 3638 C C . VAL A 1 79 ? 23.157 33.956 28.058 1.00 0.00 71 VAL A C 3
ATOM 3639 O O . VAL A 1 79 ? 22.817 34.810 28.881 1.00 0.00 71 VAL A O 3
ATOM 3652 N N . SER A 1 80 ? 23.396 34.262 26.784 1.00 0.00 72 SER A N 3
ATOM 3653 C CA . SER A 1 80 ? 23.507 35.631 26.268 1.00 0.00 72 SER A CA 3
ATOM 3654 C C . SER A 1 80 ? 23.103 35.734 24.787 1.00 0.00 72 SER A C 3
ATOM 3655 O O . SER A 1 80 ? 22.619 34.761 24.206 1.00 0.00 72 SER A O 3
ATOM 3663 N N . SER A 1 81 ? 23.282 36.899 24.161 1.00 0.00 73 SER A N 3
ATOM 3664 C CA . SER A 1 81 ? 23.063 37.115 22.720 1.00 0.00 73 SER A CA 3
ATOM 3665 C C . SER A 1 81 ? 24.347 37.533 21.993 1.00 0.00 73 SER A C 3
ATOM 3666 O O . SER A 1 81 ? 25.232 38.161 22.582 1.00 0.00 73 SER A O 3
ATOM 3674 N N . SER A 1 82 ? 24.449 37.208 20.698 1.00 0.00 74 SER A N 3
ATOM 3675 C CA . SER A 1 82 ? 25.641 37.444 19.855 1.00 0.00 74 SER A CA 3
ATOM 3676 C C . SER A 1 82 ? 25.993 38.920 19.651 1.00 0.00 74 SER A C 3
ATOM 3677 O O . SER A 1 82 ? 27.053 39.245 19.122 1.00 0.00 74 SER A O 3
ATOM 3685 N N . ASN A 1 83 ? 25.117 39.826 20.086 1.00 0.00 75 ASN A N 3
ATOM 3686 C CA . ASN A 1 83 ? 25.340 41.268 20.116 1.00 0.00 75 ASN A CA 3
ATOM 3687 C C . ASN A 1 83 ? 26.428 41.695 21.132 1.00 0.00 75 ASN A C 3
ATOM 3688 O O . ASN A 1 83 ? 26.895 42.834 21.090 1.00 0.00 75 ASN A O 3
ATOM 3699 N N . ALA A 1 84 ? 26.857 40.791 22.021 1.00 0.00 76 ALA A N 3
ATOM 3700 C CA . ALA A 1 84 ? 28.036 40.954 22.871 1.00 0.00 76 ALA A CA 3
ATOM 3701 C C . ALA A 1 84 ? 29.269 40.233 22.288 1.00 0.00 76 ALA A C 3
ATOM 3702 O O . ALA A 1 84 ? 29.164 39.141 21.715 1.00 0.00 76 ALA A O 3
ATOM 3709 N N . ARG A 1 85 ? 30.450 40.836 22.479 1.00 0.00 77 ARG A N 3
ATOM 3710 C CA . ARG A 1 85 ? 31.770 40.318 22.076 1.00 0.00 77 ARG A CA 3
ATOM 3711 C C . ARG A 1 85 ? 32.672 40.092 23.288 1.00 0.00 77 ARG A C 3
ATOM 3712 O O . ARG A 1 85 ? 33.016 41.054 24.018 1.00 0.00 77 ARG A O 3
ATOM 3733 N N . PRO A 1 9 ? 18.196 32.670 14.299 1.00 0.00 1 PRO A N 4
ATOM 3734 C CA . PRO A 1 9 ? 18.863 33.798 14.982 1.00 0.00 1 PRO A CA 4
ATOM 3735 C C . PRO A 1 9 ? 20.254 33.417 15.520 1.00 0.00 1 PRO A C 4
ATOM 3736 O O . PRO A 1 9 ? 20.762 32.333 15.223 1.00 0.00 1 PRO A O 4
ATOM 3747 N N . LYS A 1 10 ? 20.879 34.303 16.305 1.00 0.00 2 LYS A N 4
ATOM 3748 C CA . LYS A 1 10 ? 22.157 34.070 16.993 1.00 0.00 2 LYS A CA 4
ATOM 3749 C C . LYS A 1 10 ? 22.052 34.393 18.486 1.00 0.00 2 LYS A C 4
ATOM 3750 O O . LYS A 1 10 ? 21.283 35.250 18.907 1.00 0.00 2 LYS A O 4
ATOM 3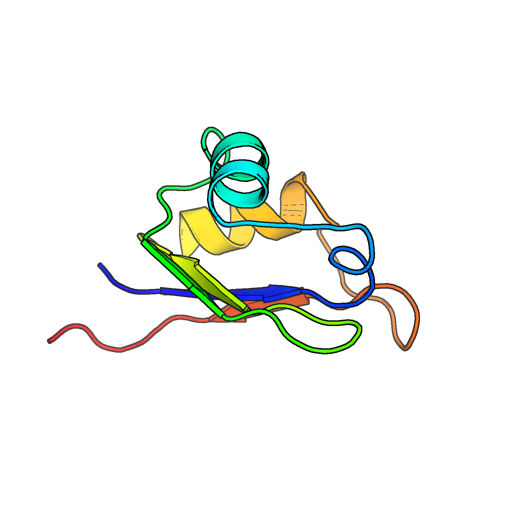769 N N . SER A 1 11 ? 22.808 33.660 19.287 1.00 0.00 3 SER A N 4
ATOM 3770 C CA . SER A 1 11 ? 22.781 33.628 20.748 1.00 0.00 3 SER A CA 4
ATOM 3771 C C . SER A 1 11 ? 24.166 33.178 21.235 1.00 0.00 3 SER A C 4
ATOM 3772 O O . SER A 1 11 ? 24.880 32.499 20.493 1.00 0.00 3 SER A O 4
ATOM 3780 N N . ARG A 1 12 ? 24.575 33.521 22.461 1.00 0.00 4 ARG A N 4
ATOM 3781 C CA . ARG A 1 12 ? 25.917 33.206 22.990 1.00 0.00 4 ARG A CA 4
ATOM 3782 C C . ARG A 1 12 ? 25.857 32.280 24.201 1.00 0.00 4 ARG A C 4
ATOM 3783 O O . ARG A 1 12 ? 25.044 32.475 25.103 1.00 0.00 4 ARG A O 4
ATOM 3804 N N . LEU A 1 13 ? 26.735 31.281 24.181 1.00 0.00 5 LEU A N 4
ATOM 3805 C CA . LEU A 1 13 ? 26.877 30.178 25.125 1.00 0.00 5 LEU A CA 4
ATOM 3806 C C . LEU A 1 13 ? 28.296 30.221 25.700 1.00 0.00 5 LEU A C 4
ATOM 3807 O O . LEU A 1 13 ? 29.249 29.778 25.060 1.00 0.00 5 LEU A O 4
ATOM 3823 N N . PHE A 1 14 ? 28.444 30.746 26.912 1.00 0.00 6 PHE A N 4
ATOM 3824 C CA . PHE A 1 14 ? 29.710 30.703 27.637 1.00 0.00 6 PHE A CA 4
ATOM 3825 C C . PHE A 1 14 ? 29.692 29.608 28.708 1.00 0.00 6 PHE A C 4
ATOM 3826 O O . PHE A 1 14 ? 28.737 29.524 29.478 1.00 0.00 6 PHE A O 4
ATOM 3843 N N . ILE A 1 15 ? 30.766 28.824 28.797 1.00 0.00 7 ILE A N 4
ATOM 3844 C CA . ILE A 1 15 ? 31.070 27.935 29.924 1.00 0.00 7 ILE A CA 4
ATOM 3845 C C . ILE A 1 15 ? 32.426 28.355 30.490 1.00 0.00 7 ILE A C 4
ATOM 3846 O O . ILE A 1 15 ? 33.356 28.576 29.713 1.00 0.00 7 ILE A O 4
ATOM 3862 N N . GLY A 1 16 ? 32.537 28.424 31.819 1.00 0.00 8 GLY A N 4
ATOM 3863 C CA . GLY A 1 16 ? 33.795 28.673 32.524 1.00 0.00 8 GLY A CA 4
ATOM 3864 C C . GLY A 1 16 ? 34.803 27.523 32.404 1.00 0.00 8 GLY A C 4
ATOM 3865 O O . GLY A 1 16 ? 34.823 26.787 31.422 1.00 0.00 8 GLY A O 4
ATOM 3869 N N . ASN A 1 17 ? 35.661 27.364 33.410 1.00 0.00 9 ASN A N 4
ATOM 3870 C CA . ASN A 1 17 ? 36.808 26.454 33.379 1.00 0.00 9 ASN A CA 4
ATOM 3871 C C . ASN A 1 17 ? 36.355 24.985 33.508 1.00 0.00 9 ASN A C 4
ATOM 3872 O O . ASN A 1 17 ? 36.253 24.431 34.612 1.00 0.00 9 ASN A O 4
ATOM 3883 N N . LEU A 1 18 ? 36.039 24.386 32.358 1.00 0.00 10 LEU A N 4
ATOM 3884 C CA . LEU A 1 18 ? 35.375 23.090 32.196 1.00 0.00 10 LEU A CA 4
ATOM 3885 C C . LEU A 1 18 ? 35.860 22.346 30.934 1.00 0.00 10 LEU A C 4
ATOM 3886 O O . LEU A 1 18 ? 36.320 21.211 31.092 1.00 0.00 10 LEU A O 4
ATOM 3902 N N . PRO A 1 19 ? 35.847 22.933 29.713 1.00 0.00 11 PRO A N 4
ATOM 3903 C CA . PRO A 1 19 ? 36.502 22.348 28.545 1.00 0.00 11 PRO A CA 4
ATOM 3904 C C . PRO A 1 19 ? 38.032 22.508 28.638 1.00 0.00 11 PRO A C 4
ATOM 3905 O O . PRO A 1 19 ? 38.646 23.324 27.949 1.00 0.00 11 PRO A O 4
ATOM 3916 N N . LEU A 1 20 ? 38.661 21.737 29.527 1.00 0.00 12 LEU A N 4
ATOM 3917 C CA . LEU A 1 20 ? 40.112 21.707 29.734 1.00 0.00 12 LEU A CA 4
ATOM 3918 C C . LEU A 1 20 ? 40.822 20.910 28.630 1.00 0.00 12 LEU A C 4
ATOM 3919 O O . LEU A 1 20 ? 41.909 21.300 28.195 1.00 0.00 12 LEU A O 4
ATOM 3935 N N . LYS A 1 21 ? 40.213 19.813 28.168 1.00 0.00 13 LYS A N 4
ATOM 3936 C CA . LYS A 1 21 ? 40.753 18.919 27.133 1.00 0.00 13 LYS A CA 4
ATOM 3937 C C . LYS A 1 21 ? 40.687 19.532 25.734 1.00 0.00 13 LYS A C 4
ATOM 3938 O O . LYS A 1 21 ? 39.913 20.460 25.476 1.00 0.00 13 LYS A O 4
ATOM 3957 N N . ASN A 1 22 ? 41.458 18.982 24.805 1.00 0.00 14 ASN A N 4
ATOM 3958 C CA . ASN A 1 22 ? 41.385 19.318 23.385 1.00 0.00 14 ASN A CA 4
ATOM 3959 C C . ASN A 1 22 ? 40.009 18.940 22.812 1.00 0.00 14 ASN A C 4
ATOM 3960 O O . ASN A 1 22 ? 39.487 17.853 23.059 1.00 0.00 14 ASN A O 4
ATOM 3971 N N . VAL A 1 23 ? 39.404 19.880 22.087 1.00 0.00 15 VAL A N 4
ATOM 3972 C CA . VAL A 1 23 ? 38.018 19.833 21.597 1.00 0.00 15 VAL A CA 4
ATOM 3973 C C . VAL A 1 23 ? 37.922 20.605 20.277 1.00 0.00 15 VAL A C 4
ATOM 3974 O O . VAL A 1 23 ? 38.714 21.522 20.044 1.00 0.00 15 VAL A O 4
ATOM 3987 N N . SER A 1 24 ? 36.981 20.249 19.403 1.00 0.00 16 SER A N 4
ATOM 3988 C CA . SER A 1 24 ? 36.813 20.848 18.066 1.00 0.00 16 SER A CA 4
ATOM 3989 C C . SER A 1 24 ? 35.345 21.193 17.786 1.00 0.00 16 SER A C 4
ATOM 3990 O O . SER A 1 24 ? 34.454 20.720 18.496 1.00 0.00 16 SER A O 4
ATOM 3998 N N . LYS A 1 25 ? 35.070 21.979 16.735 1.00 0.00 17 LYS A N 4
ATOM 3999 C CA . LYS A 1 25 ? 33.711 22.351 16.295 1.00 0.00 17 LYS A CA 4
ATOM 4000 C C . LYS A 1 25 ? 32.799 21.136 16.122 1.00 0.00 17 LYS A C 4
ATOM 4001 O O . LYS A 1 25 ? 31.676 21.160 16.608 1.00 0.00 17 LYS A O 4
ATOM 4020 N N . GLU A 1 26 ? 33.293 20.055 15.522 1.00 0.00 18 GLU A N 4
ATOM 4021 C CA . GLU A 1 26 ? 32.537 18.807 15.376 1.00 0.00 18 GLU A CA 4
ATOM 4022 C C . GLU A 1 26 ? 32.270 18.107 16.717 1.00 0.00 18 GLU A C 4
ATOM 4023 O O . GLU A 1 26 ? 31.224 17.488 16.868 1.00 0.00 18 GLU A O 4
ATOM 4035 N N . ASP A 1 27 ? 33.149 18.230 17.717 1.00 0.00 19 ASP A N 4
ATOM 4036 C CA . ASP A 1 27 ? 32.951 17.603 19.029 1.00 0.00 19 ASP A CA 4
ATOM 4037 C C . ASP A 1 27 ? 31.878 18.321 19.851 1.00 0.00 19 ASP A C 4
ATOM 4038 O O . ASP A 1 27 ? 30.930 17.694 20.320 1.00 0.00 19 ASP A O 4
ATOM 4047 N N . LEU A 1 28 ? 31.959 19.648 19.970 1.00 0.00 20 LEU A N 4
ATOM 4048 C CA . LEU A 1 28 ? 30.905 20.422 20.634 1.00 0.00 20 LEU A CA 4
ATOM 4049 C C . LEU A 1 28 ? 29.575 20.355 19.857 1.00 0.00 20 LEU A C 4
ATOM 4050 O O . LEU A 1 28 ? 28.509 20.306 20.466 1.00 0.00 20 LEU A O 4
ATOM 4066 N N . PHE A 1 29 ? 29.620 20.269 18.522 1.00 0.00 21 PHE A N 4
ATOM 4067 C CA . PHE A 1 29 ? 28.438 20.051 17.687 1.00 0.00 21 PHE A CA 4
ATOM 4068 C C . PHE A 1 29 ? 27.827 18.661 17.908 1.00 0.00 21 PHE A C 4
ATOM 4069 O O . PHE A 1 29 ? 26.618 18.566 18.121 1.00 0.00 21 PHE A O 4
ATOM 4086 N N . ARG A 1 30 ? 28.618 17.579 17.903 1.00 0.00 22 ARG A N 4
ATOM 4087 C CA . ARG A 1 30 ? 28.097 16.210 18.050 1.00 0.00 22 ARG A CA 4
ATOM 4088 C C . ARG A 1 30 ? 27.581 15.920 19.460 1.00 0.00 22 ARG A C 4
ATOM 4089 O O . ARG A 1 30 ? 26.650 15.123 19.587 1.00 0.00 22 ARG A O 4
ATOM 4110 N N . ILE A 1 31 ? 28.115 16.575 20.500 1.00 0.00 23 ILE A N 4
ATOM 4111 C CA . ILE A 1 31 ? 27.614 16.424 21.878 1.00 0.00 23 ILE A CA 4
ATOM 4112 C C . ILE A 1 31 ? 26.412 17.331 22.181 1.00 0.00 23 ILE A C 4
ATOM 4113 O O . ILE A 1 31 ? 25.463 16.854 22.804 1.00 0.00 23 ILE A O 4
ATOM 4129 N N . PHE A 1 32 ? 26.374 18.583 21.700 1.00 0.00 24 PHE A N 4
ATOM 4130 C CA . PHE A 1 32 ? 25.238 19.489 21.937 1.00 0.00 24 PHE A CA 4
ATOM 4131 C C . PHE A 1 32 ? 24.123 19.431 20.877 1.00 0.00 24 PHE A C 4
ATOM 4132 O O . PHE A 1 32 ? 23.069 20.018 21.108 1.00 0.00 24 PHE A O 4
ATOM 4149 N N . SER A 1 33 ? 24.279 18.714 19.757 1.00 0.00 25 SER A N 4
ATOM 4150 C CA . SER A 1 33 ? 23.223 18.592 18.729 1.00 0.00 25 SER A CA 4
ATOM 4151 C C . SER A 1 33 ? 21.826 18.220 19.260 1.00 0.00 25 SER A C 4
ATOM 4152 O O . SER A 1 33 ? 20.878 18.884 18.846 1.00 0.00 25 SER A O 4
ATOM 4160 N N . PRO A 1 34 ? 21.638 17.252 20.184 1.00 0.00 26 PRO A N 4
ATOM 4161 C CA . PRO A 1 34 ? 20.313 16.978 20.761 1.00 0.00 26 PRO A CA 4
ATOM 4162 C C . PRO A 1 34 ? 19.868 18.011 21.818 1.00 0.00 26 PRO A C 4
ATOM 4163 O O . PRO A 1 34 ? 18.686 18.101 22.160 1.00 0.00 26 PRO A O 4
ATOM 4174 N N . TYR A 1 35 ? 20.785 18.838 22.323 1.00 0.00 27 TYR A N 4
ATOM 4175 C CA . TYR A 1 35 ? 20.491 19.886 23.300 1.00 0.00 27 TYR A CA 4
ATOM 4176 C C . TYR A 1 35 ? 20.057 21.209 22.648 1.00 0.00 27 TYR A C 4
ATOM 4177 O O . TYR A 1 35 ? 19.152 21.860 23.173 1.00 0.00 27 TYR A O 4
ATOM 4195 N N . GLY A 1 36 ? 20.637 21.595 21.502 1.00 0.00 28 GLY A N 4
ATOM 4196 C CA . GLY A 1 36 ? 20.328 22.883 20.879 1.00 0.00 28 GLY A CA 4
ATOM 4197 C C . GLY A 1 36 ? 20.698 23.066 19.404 1.00 0.00 28 GLY A C 4
ATOM 4198 O O . GLY A 1 36 ? 21.179 22.160 18.722 1.00 0.00 28 GLY A O 4
ATOM 4202 N N . HIS A 1 37 ? 20.424 24.269 18.896 1.00 0.00 29 HIS A N 4
ATOM 4203 C CA . HIS A 1 37 ? 20.293 24.565 17.464 1.00 0.00 29 HIS A CA 4
ATOM 4204 C C . HIS A 1 37 ? 21.583 25.045 16.765 1.00 0.00 29 HIS A C 4
ATOM 4205 O O . HIS A 1 37 ? 21.630 24.990 15.542 1.00 0.00 29 HIS A O 4
ATOM 4219 N N . ILE A 1 38 ? 22.632 25.443 17.500 1.00 0.00 30 ILE A N 4
ATOM 4220 C CA . ILE A 1 38 ? 23.995 25.805 17.020 1.00 0.00 30 ILE A CA 4
ATOM 4221 C C . ILE A 1 38 ? 24.094 27.006 16.041 1.00 0.00 30 ILE A C 4
ATOM 4222 O O . ILE A 1 38 ? 23.146 27.325 15.333 1.00 0.00 30 ILE A O 4
ATOM 4238 N N . MET A 1 39 ? 25.249 27.688 16.002 1.00 0.00 31 MET A N 4
ATOM 4239 C CA . MET A 1 39 ? 25.587 28.744 15.026 1.00 0.00 31 MET A CA 4
ATOM 4240 C C . MET A 1 39 ? 27.078 28.756 14.641 1.00 0.00 31 MET A C 4
ATOM 4241 O O . MET A 1 39 ? 27.394 28.628 13.459 1.00 0.00 31 MET A O 4
ATOM 4255 N N . GLN A 1 40 ? 27.986 28.945 15.607 1.00 0.00 32 GLN A N 4
ATOM 4256 C CA . GLN A 1 40 ? 29.432 29.177 15.407 1.00 0.00 32 GLN A CA 4
ATOM 4257 C C . GLN A 1 40 ? 30.208 28.904 16.718 1.00 0.00 32 GLN A C 4
ATOM 4258 O O . GLN A 1 40 ? 29.588 28.684 17.754 1.00 0.00 32 GLN A O 4
ATOM 4272 N N . ILE A 1 41 ? 31.546 28.894 16.720 1.00 0.00 33 ILE A N 4
ATOM 4273 C CA . ILE A 1 41 ? 32.372 28.535 17.889 1.00 0.00 33 ILE A CA 4
ATOM 4274 C C . ILE A 1 41 ? 33.492 29.549 18.168 1.00 0.00 33 ILE A C 4
ATOM 4275 O O . ILE A 1 41 ? 33.997 30.199 17.253 1.00 0.00 33 ILE A O 4
ATOM 4291 N N . ASN A 1 42 ? 33.903 29.641 19.435 1.00 0.00 34 ASN A N 4
ATOM 4292 C CA . ASN A 1 42 ? 35.166 30.231 19.894 1.00 0.00 34 ASN A CA 4
ATOM 4293 C C . ASN A 1 42 ? 35.560 29.540 21.217 1.00 0.00 34 ASN A C 4
ATOM 4294 O O . ASN A 1 42 ? 34.697 29.295 22.062 1.00 0.00 34 ASN A O 4
ATOM 4305 N N . ILE A 1 43 ? 36.832 29.173 21.392 1.00 0.00 35 ILE A N 4
ATOM 4306 C CA . ILE A 1 43 ? 37.349 28.450 22.571 1.00 0.00 35 ILE A CA 4
ATOM 4307 C C . ILE A 1 43 ? 38.723 29.019 22.927 1.00 0.00 35 ILE A C 4
ATOM 4308 O O . ILE A 1 43 ? 39.544 29.216 22.030 1.00 0.00 35 ILE A O 4
ATOM 4324 N N . LYS A 1 44 ? 38.995 29.270 24.213 1.00 0.00 36 LYS A N 4
ATOM 4325 C CA . LYS A 1 44 ? 40.288 29.790 24.693 1.00 0.00 36 LYS A CA 4
ATOM 4326 C C . LYS A 1 44 ? 40.637 29.224 26.068 1.00 0.00 36 LYS A C 4
ATOM 4327 O O . LYS A 1 44 ? 39.760 29.055 26.911 1.00 0.00 36 LYS A O 4
ATOM 4346 N N . ASN A 1 45 ? 41.921 28.949 26.303 1.00 0.00 37 ASN A N 4
ATOM 4347 C CA . ASN A 1 45 ? 42.443 28.398 27.558 1.00 0.00 37 ASN A CA 4
ATOM 4348 C C . ASN A 1 45 ? 41.545 27.237 28.070 1.00 0.00 37 ASN A C 4
ATOM 4349 O O . ASN A 1 45 ? 41.293 26.292 27.315 1.00 0.00 37 ASN A O 4
ATOM 4360 N N . ALA A 1 46 ? 41.030 27.310 29.300 1.00 0.00 38 ALA A N 4
ATOM 4361 C CA . ALA A 1 46 ? 40.198 26.294 29.950 1.00 0.00 38 ALA A CA 4
ATOM 4362 C C . ALA A 1 46 ? 38.681 26.398 29.658 1.00 0.00 38 ALA A C 4
ATOM 4363 O O . ALA A 1 46 ? 37.904 25.653 30.258 1.00 0.00 38 ALA A O 4
ATOM 4370 N N . PHE A 1 47 ? 38.243 27.340 28.812 1.00 0.00 39 PHE A N 4
ATOM 4371 C CA . PHE A 1 47 ? 36.848 27.794 28.738 1.00 0.00 39 PHE A CA 4
ATOM 4372 C C . PHE A 1 47 ? 36.299 27.912 27.303 1.00 0.00 39 PHE A C 4
ATOM 4373 O O . PHE A 1 47 ? 37.038 28.017 26.321 1.00 0.00 39 PHE A O 4
ATOM 4390 N N . GLY A 1 48 ? 34.969 27.878 27.178 1.00 0.00 40 GLY A N 4
ATOM 4391 C CA . GLY A 1 48 ? 34.263 27.844 25.892 1.00 0.00 40 GLY A CA 4
ATOM 4392 C C . GLY A 1 48 ? 33.333 29.039 25.709 1.00 0.00 40 GLY A C 4
ATOM 4393 O O . GLY A 1 48 ? 32.595 29.391 26.623 1.00 0.00 40 GLY A O 4
ATOM 4397 N N . PHE A 1 49 ? 33.338 29.645 24.522 1.00 0.00 41 PHE A N 4
ATOM 4398 C CA . PHE A 1 49 ? 32.528 30.814 24.164 1.00 0.00 41 PHE A CA 4
ATOM 4399 C C . PHE A 1 49 ? 31.818 30.572 22.822 1.00 0.00 41 PHE A C 4
ATOM 4400 O O . PHE A 1 49 ? 32.100 31.193 21.798 1.00 0.00 41 PHE A O 4
ATOM 4417 N N . ILE A 1 50 ? 30.922 29.591 22.822 1.00 0.00 42 ILE A N 4
ATOM 4418 C CA . ILE A 1 50 ? 30.234 29.069 21.642 1.00 0.00 42 ILE A CA 4
ATOM 4419 C C . ILE A 1 50 ? 29.047 29.984 21.280 1.00 0.00 42 ILE A C 4
ATOM 4420 O O . ILE A 1 50 ? 28.526 30.721 22.115 1.00 0.00 42 ILE A O 4
ATOM 4436 N N . GLN A 1 51 ? 28.593 29.945 20.031 1.00 0.00 43 GLN A N 4
ATOM 4437 C CA . GLN A 1 51 ? 27.427 30.677 19.536 1.00 0.00 43 GLN A CA 4
ATOM 4438 C C . GLN A 1 51 ? 26.381 29.678 19.038 1.00 0.00 43 GLN A C 4
ATOM 4439 O O . GLN A 1 51 ? 26.694 28.753 18.287 1.00 0.00 43 GLN A O 4
ATOM 4453 N N . PHE A 1 52 ? 25.130 29.858 19.443 1.00 0.00 44 PHE A N 4
ATOM 4454 C CA . PHE A 1 52 ? 24.006 28.988 19.099 1.00 0.00 44 PHE A CA 4
ATOM 4455 C C . PHE A 1 52 ? 22.886 29.785 18.433 1.00 0.00 44 PHE A C 4
ATOM 4456 O O . PHE A 1 52 ? 22.757 30.987 18.639 1.00 0.00 44 PHE A O 4
ATOM 4473 N N . ASP A 1 53 ? 22.051 29.113 17.651 1.00 0.00 45 ASP A N 4
ATOM 4474 C CA . ASP A 1 53 ? 20.713 29.606 17.343 1.00 0.00 45 ASP A CA 4
ATOM 4475 C C . ASP A 1 53 ? 19.786 29.346 18.547 1.00 0.00 45 ASP A C 4
ATOM 4476 O O . ASP A 1 53 ? 19.977 28.365 19.264 1.00 0.00 45 ASP A O 4
ATOM 4485 N N . ASN A 1 54 ? 18.787 30.203 18.761 1.00 0.00 46 ASN A N 4
ATOM 4486 C CA . ASN A 1 54 ? 17.803 30.192 19.855 1.00 0.00 46 ASN A CA 4
ATOM 4487 C C . ASN A 1 54 ? 18.369 30.215 21.303 1.00 0.00 46 ASN A C 4
ATOM 4488 O O . ASN A 1 54 ? 19.063 29.283 21.722 1.00 0.00 46 ASN A O 4
ATOM 4499 N N . PRO A 1 55 ? 17.978 31.183 22.158 1.00 0.00 47 PRO A N 4
ATOM 4500 C CA . PRO A 1 55 ? 18.501 31.294 23.523 1.00 0.00 47 PRO A CA 4
ATOM 4501 C C . PRO A 1 55 ? 18.044 30.161 24.440 1.00 0.00 47 PRO A C 4
ATOM 4502 O O . PRO A 1 55 ? 18.801 29.755 25.318 1.00 0.00 47 PRO A O 4
ATOM 4513 N N . GLN A 1 56 ? 16.868 29.570 24.192 1.00 0.00 48 GLN A N 4
ATOM 4514 C CA . GLN A 1 56 ? 16.435 28.348 24.879 1.00 0.00 48 GLN A CA 4
ATOM 4515 C C . GLN A 1 56 ? 17.410 27.186 24.658 1.00 0.00 48 GLN A C 4
ATOM 4516 O O . GLN A 1 56 ? 17.625 26.372 25.549 1.00 0.00 48 GLN A O 4
ATOM 4530 N N . SER A 1 57 ? 18.046 27.145 23.489 1.00 0.00 49 SER A N 4
ATOM 4531 C CA . SER A 1 57 ? 18.970 26.088 23.094 1.00 0.00 49 SER A CA 4
ATOM 4532 C C . SER A 1 57 ? 20.366 26.293 23.696 1.00 0.00 49 SER A C 4
ATOM 4533 O O . SER A 1 57 ? 21.012 25.319 24.073 1.00 0.00 49 SER A O 4
ATOM 4541 N N . VAL A 1 58 ? 20.772 27.554 23.917 1.00 0.00 50 VAL A N 4
ATOM 4542 C CA . VAL A 1 58 ? 21.927 27.906 24.762 1.00 0.00 50 VAL A CA 4
ATOM 4543 C C . VAL A 1 58 ? 21.736 27.373 26.181 1.00 0.00 50 VAL A C 4
ATOM 4544 O O . VAL A 1 58 ? 22.549 26.589 26.664 1.00 0.00 50 VAL A O 4
ATOM 4557 N N . ARG A 1 59 ? 20.669 27.801 26.867 1.00 0.00 51 ARG A N 4
ATOM 4558 C CA . ARG A 1 59 ? 20.442 27.438 28.274 1.00 0.00 51 ARG A CA 4
ATOM 4559 C C . ARG A 1 59 ? 20.153 25.953 28.454 1.00 0.00 51 ARG A C 4
ATOM 4560 O O . ARG A 1 59 ? 20.670 25.369 29.394 1.00 0.00 51 ARG A O 4
ATOM 4581 N N . ASP A 1 60 ? 19.435 25.304 27.538 1.00 0.00 52 ASP A N 4
ATOM 4582 C CA . ASP A 1 60 ? 19.230 23.856 27.629 1.00 0.00 52 ASP A CA 4
ATOM 4583 C C . ASP A 1 60 ? 20.525 23.070 27.376 1.00 0.00 52 ASP A C 4
ATOM 4584 O O . ASP A 1 60 ? 20.740 22.059 28.037 1.00 0.00 52 ASP A O 4
ATOM 4593 N N . ALA A 1 61 ? 21.435 23.547 26.517 1.00 0.00 53 ALA A N 4
ATOM 4594 C CA . ALA A 1 61 ? 22.769 22.962 26.381 1.00 0.00 53 ALA A CA 4
ATOM 4595 C C . ALA A 1 61 ? 23.605 23.094 27.664 1.00 0.00 53 ALA A C 4
ATOM 4596 O O . ALA A 1 61 ? 24.055 22.077 28.203 1.00 0.00 53 ALA A O 4
ATOM 4603 N N . ILE A 1 62 ? 23.785 24.314 28.189 1.00 0.00 54 ILE A N 4
ATOM 4604 C CA . ILE A 1 62 ? 24.641 24.501 29.369 1.00 0.00 54 ILE A CA 4
ATOM 4605 C C . ILE A 1 62 ? 24.003 23.879 30.611 1.00 0.00 54 ILE A C 4
ATOM 4606 O O . ILE A 1 62 ? 24.664 23.129 31.319 1.00 0.00 54 ILE A O 4
ATOM 4622 N N . GLU A 1 63 ? 22.734 24.168 30.898 1.00 0.00 55 GLU A N 4
ATOM 4623 C CA . GLU A 1 63 ? 22.137 23.817 32.187 1.00 0.00 55 GLU A CA 4
ATOM 4624 C C . GLU A 1 63 ? 21.809 22.329 32.310 1.00 0.00 55 GLU A C 4
ATOM 4625 O O . GLU A 1 63 ? 21.889 21.773 33.411 1.00 0.00 55 GLU A O 4
ATOM 4637 N N . CYS A 1 64 ? 21.477 21.665 31.199 1.00 0.00 56 CYS A N 4
ATOM 4638 C CA . CYS A 1 64 ? 21.201 20.234 31.194 1.00 0.00 56 CYS A CA 4
ATOM 4639 C C . CYS A 1 64 ? 22.496 19.401 31.175 1.00 0.00 56 CYS A C 4
ATOM 4640 O O . CYS A 1 64 ? 22.553 18.393 31.881 1.00 0.00 56 CYS A O 4
ATOM 4648 N N . GLU A 1 65 ? 23.546 19.799 30.440 1.00 0.00 57 GLU A N 4
ATOM 4649 C CA . GLU A 1 65 ? 24.811 19.042 30.370 1.00 0.00 57 GLU A CA 4
ATOM 4650 C C . GLU A 1 65 ? 25.898 19.577 31.317 1.00 0.00 57 GLU A C 4
ATOM 4651 O O . GLU A 1 65 ? 26.324 18.858 32.225 1.00 0.00 57 GLU A O 4
ATOM 4663 N N . SER A 1 66 ? 26.347 20.821 31.134 1.00 0.00 58 SER A N 4
ATOM 4664 C CA . SER A 1 66 ? 27.519 21.387 31.817 1.00 0.00 58 SER A CA 4
ATOM 4665 C C . SER A 1 66 ? 27.225 21.829 33.256 1.00 0.00 58 SER A C 4
ATOM 4666 O O . SER A 1 66 ? 27.744 21.223 34.192 1.00 0.00 58 SER A O 4
ATOM 4674 N N . GLN A 1 67 ? 26.412 22.873 33.450 1.00 0.00 59 GLN A N 4
ATOM 4675 C CA . GLN A 1 67 ? 26.056 23.444 34.754 1.00 0.00 59 GLN A CA 4
ATOM 4676 C C . GLN A 1 67 ? 24.806 24.342 34.687 1.00 0.00 59 GLN A C 4
ATOM 4677 O O . GLN A 1 67 ? 24.754 25.294 33.914 1.00 0.00 59 GLN A O 4
ATOM 4691 N N . GLU A 1 68 ? 23.833 24.101 35.568 1.00 0.00 60 GLU A N 4
ATOM 4692 C CA . GLU A 1 68 ? 22.684 24.985 35.811 1.00 0.00 60 GLU A CA 4
ATOM 4693 C C . GLU A 1 68 ? 23.078 26.218 36.641 1.00 0.00 60 GLU A C 4
ATOM 4694 O O . GLU A 1 68 ? 23.847 26.113 37.602 1.00 0.00 60 GLU A O 4
ATOM 4706 N N . MET A 1 69 ? 22.572 27.397 36.267 1.00 0.00 61 MET A N 4
ATOM 4707 C CA . MET A 1 69 ? 23.041 28.682 36.794 1.00 0.00 61 MET A CA 4
ATOM 4708 C C . MET A 1 69 ? 22.631 28.924 38.246 1.00 0.00 61 MET A C 4
ATOM 4709 O O . MET A 1 69 ? 23.466 29.339 39.059 1.00 0.00 61 MET A O 4
ATOM 4723 N N . ASN A 1 70 ? 21.365 28.689 38.599 1.00 0.00 62 ASN A N 4
ATOM 4724 C CA . ASN A 1 70 ? 20.815 29.186 39.854 1.00 0.00 62 ASN A CA 4
ATOM 4725 C C . ASN A 1 70 ? 21.258 28.372 41.085 1.00 0.00 62 ASN A C 4
ATOM 4726 O O . ASN A 1 70 ? 21.354 28.936 42.174 1.00 0.00 62 ASN A O 4
ATOM 4737 N N . PHE A 1 71 ? 21.593 27.089 40.925 1.00 0.00 63 PHE A N 4
ATOM 4738 C CA . PHE A 1 71 ? 22.078 26.226 42.015 1.00 0.00 63 PHE A CA 4
ATOM 4739 C C . PHE A 1 71 ? 23.481 25.636 41.764 1.00 0.00 63 PHE A C 4
ATOM 4740 O O . PHE A 1 71 ? 23.919 24.728 42.481 1.00 0.00 63 PHE A O 4
ATOM 4757 N N . GLY A 1 72 ? 24.214 26.167 40.780 1.00 0.00 64 GLY A N 4
ATOM 4758 C CA . GLY A 1 72 ? 25.644 25.907 40.584 1.00 0.00 64 GLY A CA 4
ATOM 4759 C C . GLY A 1 72 ? 26.528 26.589 41.632 1.00 0.00 64 GLY A C 4
ATOM 4760 O O . GLY A 1 72 ? 26.221 27.696 42.080 1.00 0.00 64 GLY A O 4
ATOM 4764 N N . LYS A 1 73 ? 27.614 25.911 42.030 1.00 0.00 65 LYS A N 4
ATOM 4765 C CA . LYS A 1 73 ? 28.597 26.355 43.049 1.00 0.00 65 LYS A CA 4
ATOM 4766 C C . LYS A 1 73 ? 30.048 25.901 42.795 1.00 0.00 65 LYS A C 4
ATOM 4767 O O . LYS A 1 73 ? 30.950 26.257 43.560 1.00 0.00 65 LYS A O 4
ATOM 4786 N N . LYS A 1 74 ? 30.284 25.091 41.758 1.00 0.00 66 LYS A N 4
ATOM 4787 C CA . LYS A 1 74 ? 31.589 24.520 41.358 1.00 0.00 66 LYS A CA 4
ATOM 4788 C C . LYS A 1 74 ? 31.908 24.732 39.872 1.00 0.00 66 LYS A C 4
ATOM 4789 O O . LYS A 1 74 ? 32.985 24.350 39.414 1.00 0.00 66 LYS A O 4
ATOM 4808 N N . LEU A 1 75 ? 30.992 25.355 39.128 1.00 0.00 67 LEU A N 4
ATOM 4809 C CA . LEU A 1 75 ? 31.119 25.772 37.732 1.00 0.00 67 LEU A CA 4
ATOM 4810 C C . LEU A 1 75 ? 30.292 27.044 37.486 1.00 0.00 67 LEU A C 4
ATOM 4811 O O . LEU A 1 75 ? 29.333 27.317 38.215 1.00 0.00 67 LEU A O 4
ATOM 4827 N N . ILE A 1 76 ? 30.648 27.791 36.438 1.00 0.00 68 ILE A N 4
ATOM 4828 C CA . ILE A 1 76 ? 29.993 29.043 36.022 1.00 0.00 68 ILE A CA 4
ATOM 4829 C C . ILE A 1 76 ? 29.711 29.055 34.518 1.00 0.00 68 ILE A C 4
ATOM 4830 O O . ILE A 1 76 ? 30.353 28.332 33.751 1.00 0.00 68 ILE A O 4
ATOM 4846 N N . LEU A 1 77 ? 28.766 29.896 34.100 1.00 0.00 69 LEU A N 4
ATOM 4847 C CA . LEU A 1 77 ? 28.350 30.035 32.703 1.00 0.00 69 LEU A CA 4
ATOM 4848 C C . LEU A 1 77 ? 27.828 31.437 32.364 1.00 0.00 69 LEU A C 4
ATOM 4849 O O . LEU A 1 77 ? 27.674 32.286 33.248 1.00 0.00 69 LEU A O 4
ATOM 4865 N N . GLU A 1 78 ? 27.519 31.679 31.089 1.00 0.00 70 GLU A N 4
ATOM 4866 C CA . GLU A 1 78 ? 26.663 32.794 30.666 1.00 0.00 70 GLU A CA 4
ATOM 4867 C C . GLU A 1 78 ? 25.794 32.430 29.452 1.00 0.00 70 GLU A C 4
ATOM 4868 O O . GLU A 1 78 ? 26.306 32.088 28.383 1.00 0.00 70 GLU A O 4
ATOM 4880 N N . VAL A 1 79 ? 24.474 32.569 29.596 1.00 0.00 71 VAL A N 4
ATOM 4881 C CA . VAL A 1 79 ? 23.510 32.544 28.483 1.00 0.00 71 VAL A CA 4
ATOM 4882 C C . VAL A 1 79 ? 23.204 33.974 28.037 1.00 0.00 71 VAL A C 4
ATOM 4883 O O . VAL A 1 79 ? 22.853 34.809 28.867 1.00 0.00 71 VAL A O 4
ATOM 4896 N N . SER A 1 80 ? 23.304 34.260 26.737 1.00 0.00 72 SER A N 4
ATOM 4897 C CA . SER A 1 80 ? 22.885 35.549 26.163 1.00 0.00 72 SER A CA 4
ATOM 4898 C C . SER A 1 80 ? 22.073 35.350 24.883 1.00 0.00 72 SER A C 4
ATOM 4899 O O . SER A 1 80 ? 22.419 34.517 24.040 1.00 0.00 72 SER A O 4
ATOM 4907 N N . SER A 1 81 ? 20.993 36.116 24.742 1.00 0.00 73 SER A N 4
ATOM 4908 C CA . SER A 1 81 ? 20.018 36.037 23.644 1.00 0.00 73 SER A CA 4
ATOM 4909 C C . SER A 1 81 ? 20.425 36.879 22.421 1.00 0.00 73 SER A C 4
ATOM 4910 O O . SER A 1 81 ? 21.585 37.288 22.307 1.00 0.00 73 SER A O 4
ATOM 4918 N N . SER A 1 82 ? 19.494 37.131 21.491 1.00 0.00 74 SER A N 4
ATOM 4919 C CA . SER A 1 82 ? 19.716 38.045 20.357 1.00 0.00 74 SER A CA 4
ATOM 4920 C C . SER A 1 82 ? 20.155 39.421 20.863 1.00 0.00 74 SER A C 4
ATOM 4921 O O . SER A 1 82 ? 19.426 40.065 21.620 1.00 0.00 74 SER A O 4
ATOM 4929 N N . ASN A 1 83 ? 21.357 39.853 20.480 1.00 0.00 75 ASN A N 4
ATOM 4930 C CA . ASN A 1 83 ? 21.923 41.160 20.815 1.00 0.00 75 ASN A CA 4
ATOM 4931 C C . ASN A 1 83 ? 23.016 41.550 19.804 1.00 0.00 75 ASN A C 4
ATOM 4932 O O . ASN A 1 83 ? 23.588 40.671 19.154 1.00 0.00 75 ASN A O 4
ATOM 4943 N N . ALA A 1 84 ? 23.356 42.838 19.701 1.00 0.00 76 ALA A N 4
ATOM 4944 C CA . ALA A 1 84 ? 24.538 43.289 18.962 1.00 0.00 76 ALA A CA 4
ATOM 4945 C C . ALA A 1 84 ? 25.834 42.674 19.530 1.00 0.00 76 ALA A C 4
ATOM 4946 O O . ALA A 1 84 ? 25.883 42.312 20.710 1.00 0.00 76 ALA A O 4
ATOM 4953 N N . ARG A 1 85 ? 26.875 42.567 18.691 1.00 0.00 77 ARG A N 4
ATOM 4954 C CA . ARG A 1 85 ? 28.203 41.985 18.988 1.00 0.00 77 ARG A CA 4
ATOM 4955 C C . ARG A 1 85 ? 28.142 40.677 19.789 1.00 0.00 77 ARG A C 4
ATOM 4956 O O . ARG A 1 85 ? 27.414 39.772 19.320 1.00 0.00 77 ARG A O 4
ATOM 4977 N N . PRO A 1 9 ? 17.993 32.832 14.662 1.00 0.00 1 PRO A N 5
ATOM 4978 C CA . PRO A 1 9 ? 18.314 33.905 15.633 1.00 0.00 1 PRO A CA 5
ATOM 4979 C C . PRO A 1 9 ? 19.696 33.694 16.253 1.00 0.00 1 PRO A C 5
ATOM 4980 O O . PRO A 1 9 ? 19.931 32.634 16.833 1.00 0.00 1 PRO A O 5
ATOM 4991 N N . LYS A 1 10 ? 20.581 34.698 16.192 1.00 0.00 2 LYS A N 5
ATOM 4992 C CA . LYS A 1 10 ? 21.880 34.661 16.886 1.00 0.00 2 LYS A CA 5
ATOM 4993 C C . LYS A 1 10 ? 21.663 34.535 18.396 1.00 0.00 2 LYS A C 5
ATOM 4994 O O . LYS A 1 10 ? 20.817 35.222 18.970 1.00 0.00 2 LYS A O 5
ATOM 5013 N N . SER A 1 11 ? 22.452 33.690 19.037 1.00 0.00 3 SER A N 5
ATOM 5014 C CA . SER A 1 11 ? 22.433 33.387 20.469 1.00 0.00 3 SER A CA 5
ATOM 5015 C C . SER A 1 11 ? 23.866 33.108 20.949 1.00 0.00 3 SER A C 5
ATOM 5016 O O . SER A 1 11 ? 24.761 32.943 20.115 1.00 0.00 3 SER A O 5
ATOM 5024 N N . ARG A 1 12 ? 24.131 33.043 22.260 1.00 0.00 4 ARG A N 5
ATOM 5025 C CA . ARG A 1 12 ? 25.509 32.933 22.778 1.00 0.00 4 ARG A CA 5
ATOM 5026 C C . ARG A 1 12 ? 25.626 32.119 24.069 1.00 0.00 4 ARG A C 5
ATOM 5027 O O . ARG A 1 12 ? 25.021 32.443 25.091 1.00 0.00 4 ARG A O 5
ATOM 5048 N N . LEU A 1 13 ? 26.475 31.095 24.038 1.00 0.00 5 LEU A N 5
ATOM 5049 C CA . LEU A 1 13 ? 26.778 30.148 25.115 1.00 0.00 5 LEU A CA 5
ATOM 5050 C C . LEU A 1 13 ? 28.229 30.324 25.581 1.00 0.00 5 LEU A C 5
ATOM 5051 O O . LEU A 1 13 ? 29.157 30.193 24.784 1.00 0.00 5 LEU A O 5
ATOM 5067 N N . PHE A 1 14 ? 28.433 30.546 26.881 1.00 0.00 6 PHE A N 5
ATOM 5068 C CA . PHE A 1 14 ? 29.761 30.549 27.496 1.00 0.00 6 PHE A CA 5
ATOM 5069 C C . PHE A 1 14 ? 29.884 29.459 28.568 1.00 0.00 6 PHE A C 5
ATOM 5070 O O . PHE A 1 14 ? 28.948 29.220 29.339 1.00 0.00 6 PHE A O 5
ATOM 5087 N N . ILE A 1 15 ? 31.064 28.835 28.630 1.00 0.00 7 ILE A N 5
ATOM 5088 C CA . ILE A 1 15 ? 31.473 27.902 29.689 1.00 0.00 7 ILE A CA 5
ATOM 5089 C C . ILE A 1 15 ? 32.860 28.306 30.193 1.00 0.00 7 ILE A C 5
ATOM 5090 O O . ILE A 1 15 ? 33.739 28.615 29.385 1.00 0.00 7 ILE A O 5
ATOM 5106 N N . GLY A 1 16 ? 33.086 28.250 31.505 1.00 0.00 8 GLY A N 5
ATOM 5107 C CA . GLY A 1 16 ? 34.375 28.565 32.114 1.00 0.00 8 GLY A CA 5
ATOM 5108 C C . GLY A 1 16 ? 34.837 27.546 33.150 1.00 0.00 8 GLY A C 5
ATOM 5109 O O . GLY A 1 16 ? 34.030 26.986 33.893 1.00 0.00 8 GLY A O 5
ATOM 5113 N N . ASN A 1 17 ? 36.148 27.291 33.186 1.00 0.00 9 ASN A N 5
ATOM 5114 C CA . ASN A 1 17 ? 36.792 26.326 34.085 1.00 0.00 9 ASN A CA 5
ATOM 5115 C C . ASN A 1 17 ? 36.152 24.917 34.018 1.00 0.00 9 ASN A C 5
ATOM 5116 O O . ASN A 1 17 ? 36.054 24.194 35.014 1.00 0.00 9 ASN A O 5
ATOM 5127 N N . LEU A 1 18 ? 35.712 24.550 32.808 1.00 0.00 10 LEU A N 5
ATOM 5128 C CA . LEU A 1 18 ? 35.223 23.232 32.395 1.00 0.00 10 LEU A CA 5
ATOM 5129 C C . LEU A 1 18 ? 35.961 22.777 31.121 1.00 0.00 10 LEU A C 5
ATOM 5130 O O . LEU A 1 18 ? 36.527 21.686 31.172 1.00 0.00 10 LEU A O 5
ATOM 5146 N N . PRO A 1 19 ? 36.044 23.573 30.027 1.00 0.00 11 PRO A N 5
ATOM 5147 C CA . PRO A 1 19 ? 36.900 23.251 28.885 1.00 0.00 11 PRO A CA 5
ATOM 5148 C C . PRO A 1 19 ? 38.370 23.606 29.184 1.00 0.00 11 PRO A C 5
ATOM 5149 O O . PRO A 1 19 ? 38.831 24.718 28.911 1.00 0.00 11 PRO A O 5
ATOM 5160 N N . LEU A 1 20 ? 39.098 22.647 29.760 1.00 0.00 12 LEU A N 5
ATOM 5161 C CA . LEU A 1 20 ? 40.537 22.705 30.062 1.00 0.00 12 LEU A CA 5
ATOM 5162 C C . LEU A 1 20 ? 41.385 21.900 29.056 1.00 0.00 12 LEU A C 5
ATOM 5163 O O . LEU A 1 20 ? 42.613 22.033 29.039 1.00 0.00 12 LEU A O 5
ATOM 5179 N N . LYS A 1 21 ? 40.760 21.061 28.225 1.00 0.00 13 LYS A N 5
ATOM 5180 C CA . LYS A 1 21 ? 41.391 20.298 27.135 1.00 0.00 13 LYS A CA 5
ATOM 5181 C C . LYS A 1 21 ? 41.244 21.010 25.787 1.00 0.00 13 LYS A C 5
ATOM 5182 O O . LYS A 1 21 ? 40.504 21.987 25.661 1.00 0.00 13 LYS A O 5
ATOM 5201 N N . ASN A 1 22 ? 41.919 20.499 24.757 1.00 0.00 14 ASN A N 5
ATOM 5202 C CA . ASN A 1 22 ? 41.632 20.860 23.368 1.00 0.00 14 ASN A CA 5
ATOM 5203 C C . ASN A 1 22 ? 40.255 20.307 22.946 1.00 0.00 14 ASN A C 5
ATOM 5204 O O . ASN A 1 22 ? 39.876 19.189 23.309 1.00 0.00 14 ASN A O 5
ATOM 5215 N N . VAL A 1 23 ? 39.500 21.109 22.194 1.00 0.00 15 VAL A N 5
ATOM 5216 C CA . VAL A 1 23 ? 38.120 20.842 21.752 1.00 0.00 15 VAL A CA 5
ATOM 5217 C C . VAL A 1 23 ? 37.955 21.394 20.331 1.00 0.00 15 VAL A C 5
ATOM 5218 O O . VAL A 1 23 ? 38.430 22.495 20.047 1.00 0.00 15 VAL A O 5
ATOM 5231 N N . SER A 1 24 ? 37.282 20.662 19.438 1.00 0.00 16 SER A N 5
ATOM 5232 C CA . SER A 1 24 ? 36.937 21.131 18.084 1.00 0.00 16 SER A CA 5
ATOM 5233 C C . SER A 1 24 ? 35.426 21.334 17.914 1.00 0.00 16 SER A C 5
ATOM 5234 O O . SER A 1 24 ? 34.624 20.944 18.767 1.00 0.00 16 SER A O 5
ATOM 5242 N N . LYS A 1 25 ? 35.019 21.927 16.786 1.00 0.00 17 LYS A N 5
ATOM 5243 C CA . LYS A 1 25 ? 33.614 22.190 16.441 1.00 0.00 17 LYS A CA 5
ATOM 5244 C C . LYS A 1 25 ? 32.750 20.931 16.480 1.00 0.00 17 LYS A C 5
ATOM 5245 O O . LYS A 1 25 ? 31.618 21.001 16.936 1.00 0.00 17 LYS A O 5
ATOM 5264 N N . GLU A 1 26 ? 33.280 19.778 16.073 1.00 0.00 18 GLU A N 5
ATOM 5265 C CA . GLU A 1 26 ? 32.524 18.518 16.098 1.00 0.00 18 GLU A CA 5
ATOM 5266 C C . GLU A 1 26 ? 32.252 18.013 17.519 1.00 0.00 18 GLU A C 5
ATOM 5267 O O . GLU A 1 26 ? 31.216 17.399 17.747 1.00 0.00 18 GLU A O 5
ATOM 5279 N N . ASP A 1 27 ? 33.137 18.286 18.485 1.00 0.00 19 ASP A N 5
ATOM 5280 C CA . ASP A 1 27 ? 32.973 17.851 19.877 1.00 0.00 19 ASP A CA 5
ATOM 5281 C C . ASP A 1 27 ? 31.802 18.578 20.542 1.00 0.00 19 ASP A C 5
ATOM 5282 O O . ASP A 1 27 ? 30.834 17.960 20.981 1.00 0.00 19 ASP A O 5
ATOM 5291 N N . LEU A 1 28 ? 31.850 19.910 20.550 1.00 0.00 20 LEU A N 5
ATOM 5292 C CA . LEU A 1 28 ? 30.761 20.731 21.080 1.00 0.00 20 LEU A CA 5
ATOM 5293 C C . LEU A 1 28 ? 29.470 20.555 20.264 1.00 0.00 20 LEU A C 5
ATOM 5294 O O . LEU A 1 28 ? 28.387 20.529 20.845 1.00 0.00 20 LEU A O 5
ATOM 5310 N N . PHE A 1 29 ? 29.560 20.364 18.943 1.00 0.00 21 PHE A N 5
ATOM 5311 C CA . PHE A 1 29 ? 28.384 20.115 18.114 1.00 0.00 21 PHE A CA 5
ATOM 5312 C C . PHE A 1 29 ? 27.738 18.769 18.444 1.00 0.00 21 PHE A C 5
ATOM 5313 O O . PHE A 1 29 ? 26.533 18.746 18.680 1.00 0.00 21 PHE A O 5
ATOM 5330 N N . ARG A 1 30 ? 28.482 17.657 18.530 1.00 0.00 22 ARG A N 5
ATOM 5331 C CA . ARG A 1 30 ? 27.886 16.336 18.809 1.00 0.00 22 ARG A CA 5
ATOM 5332 C C . ARG A 1 30 ? 27.355 16.217 20.241 1.00 0.00 22 ARG A C 5
ATOM 5333 O O . ARG A 1 30 ? 26.303 15.603 20.426 1.00 0.00 22 ARG A O 5
ATOM 5354 N N . ILE A 1 31 ? 28.009 16.832 21.234 1.00 0.00 23 ILE A N 5
ATOM 5355 C CA . ILE A 1 31 ? 27.558 16.756 22.637 1.00 0.00 23 ILE A CA 5
ATOM 5356 C C . ILE A 1 31 ? 26.403 17.722 22.952 1.00 0.00 23 ILE A C 5
ATOM 5357 O O . ILE A 1 31 ? 25.545 17.359 23.759 1.00 0.00 23 ILE A O 5
ATOM 5373 N N . PHE A 1 32 ? 26.322 18.895 22.302 1.00 0.00 24 PHE A N 5
ATOM 5374 C CA . PHE A 1 32 ? 25.197 19.832 22.459 1.00 0.00 24 PHE A CA 5
ATOM 5375 C C . PHE A 1 32 ? 24.069 19.657 21.424 1.00 0.00 24 PHE A C 5
ATOM 5376 O O . PHE A 1 32 ? 22.982 20.182 21.651 1.00 0.00 24 PHE A O 5
ATOM 5393 N N . SER A 1 33 ? 24.259 18.906 20.332 1.00 0.00 25 SER A N 5
ATOM 5394 C CA . SER A 1 33 ? 23.225 18.680 19.299 1.00 0.00 25 SER A CA 5
ATOM 5395 C C . SER A 1 33 ? 21.843 18.275 19.842 1.00 0.00 25 SER A C 5
ATOM 5396 O O . SER A 1 33 ? 20.867 18.915 19.443 1.00 0.00 25 SER A O 5
ATOM 5404 N N . PRO A 1 34 ? 21.703 17.308 20.772 1.00 0.00 26 PRO A N 5
ATOM 5405 C CA . PRO A 1 34 ? 20.388 16.949 21.307 1.00 0.00 26 PRO A CA 5
ATOM 5406 C C . PRO A 1 34 ? 19.807 17.991 22.282 1.00 0.00 26 PRO A C 5
ATOM 5407 O O . PRO A 1 34 ? 18.700 17.799 22.783 1.00 0.00 26 PRO A O 5
ATOM 5418 N N . TYR A 1 35 ? 20.522 19.086 22.558 1.00 0.00 27 TYR A N 5
ATOM 5419 C CA . TYR A 1 35 ? 20.120 20.180 23.451 1.00 0.00 27 TYR A CA 5
ATOM 5420 C C . TYR A 1 35 ? 19.922 21.531 22.746 1.00 0.00 27 TYR A C 5
ATOM 5421 O O . TYR A 1 35 ? 19.246 22.404 23.298 1.00 0.00 27 TYR A O 5
ATOM 5439 N N . GLY A 1 36 ? 20.486 21.745 21.548 1.00 0.00 28 GLY A N 5
ATOM 5440 C CA . GLY A 1 36 ? 20.400 23.040 20.876 1.00 0.00 28 GLY A CA 5
ATOM 5441 C C . GLY A 1 36 ? 20.989 23.138 19.465 1.00 0.00 28 GLY A C 5
ATOM 5442 O O . GLY A 1 36 ? 21.746 22.278 19.020 1.00 0.00 28 GLY A O 5
ATOM 5446 N N . HIS A 1 37 ? 20.603 24.197 18.744 1.00 0.00 29 HIS A N 5
ATOM 5447 C CA . HIS A 1 37 ? 20.719 24.290 17.280 1.00 0.00 29 HIS A CA 5
ATOM 5448 C C . HIS A 1 37 ? 22.088 24.746 16.736 1.00 0.00 29 HIS A C 5
ATOM 5449 O O . HIS A 1 37 ? 22.391 24.402 15.595 1.00 0.00 29 HIS A O 5
ATOM 5463 N N . ILE A 1 38 ? 22.929 25.424 17.539 1.00 0.00 30 ILE A N 5
ATOM 5464 C CA . ILE A 1 38 ? 24.311 25.863 17.207 1.00 0.00 30 ILE A CA 5
ATOM 5465 C C . ILE A 1 38 ? 24.432 26.907 16.055 1.00 0.00 30 ILE A C 5
ATOM 5466 O O . ILE A 1 38 ? 23.581 26.977 15.172 1.00 0.00 30 ILE A O 5
ATOM 5482 N N . MET A 1 39 ? 25.502 27.721 16.044 1.00 0.00 31 MET A N 5
ATOM 5483 C CA . MET A 1 39 ? 25.888 28.586 14.908 1.00 0.00 31 MET A CA 5
ATOM 5484 C C . MET A 1 39 ? 27.389 28.525 14.584 1.00 0.00 31 MET A C 5
ATOM 5485 O O . MET A 1 39 ? 27.759 28.081 13.496 1.00 0.00 31 MET A O 5
ATOM 5499 N N . GLN A 1 40 ? 28.250 28.995 15.491 1.00 0.00 32 GLN A N 5
ATOM 5500 C CA . GLN A 1 40 ? 29.666 29.284 15.223 1.00 0.00 32 GLN A CA 5
ATOM 5501 C C . GLN A 1 40 ? 30.503 29.190 16.507 1.00 0.00 32 GLN A C 5
ATOM 5502 O O . GLN A 1 40 ? 29.946 29.259 17.600 1.00 0.00 32 GLN A O 5
ATOM 5516 N N . ILE A 1 41 ? 31.829 29.030 16.417 1.00 0.00 33 ILE A N 5
ATOM 5517 C CA . ILE A 1 41 ? 32.662 28.752 17.601 1.00 0.00 33 ILE A CA 5
ATOM 5518 C C . ILE A 1 41 ? 33.824 29.734 17.810 1.00 0.00 33 ILE A C 5
ATOM 5519 O O . ILE A 1 41 ? 34.377 30.307 16.865 1.00 0.00 33 ILE A O 5
ATOM 5535 N N . ASN A 1 42 ? 34.216 29.871 19.076 1.00 0.00 34 ASN A N 5
ATOM 5536 C CA . ASN A 1 42 ? 35.514 30.346 19.545 1.00 0.00 34 ASN A CA 5
ATOM 5537 C C . ASN A 1 42 ? 35.803 29.646 20.890 1.00 0.00 34 ASN A C 5
ATOM 5538 O O . ASN A 1 42 ? 34.904 29.493 21.717 1.00 0.00 34 ASN A O 5
ATOM 5549 N N . ILE A 1 43 ? 37.031 29.173 21.107 1.00 0.00 35 ILE A N 5
ATOM 5550 C CA . ILE A 1 43 ? 37.469 28.488 22.335 1.00 0.00 35 ILE A CA 5
ATOM 5551 C C . ILE A 1 43 ? 38.884 28.956 22.666 1.00 0.00 35 ILE A C 5
ATOM 5552 O O . ILE A 1 43 ? 39.783 28.809 21.832 1.00 0.00 35 ILE A O 5
ATOM 5568 N N . LYS A 1 44 ? 39.077 29.528 23.859 1.00 0.00 36 LYS A N 5
ATOM 5569 C CA . LYS A 1 44 ? 40.333 30.157 24.300 1.00 0.00 36 LYS A CA 5
ATOM 5570 C C . LYS A 1 44 ? 40.515 30.030 25.809 1.00 0.00 36 LYS A C 5
ATOM 5571 O O . LYS A 1 44 ? 39.532 29.975 26.549 1.00 0.00 36 LYS A O 5
ATOM 5590 N N . ASN A 1 45 ? 41.765 30.040 26.269 1.00 0.00 37 ASN A N 5
ATOM 5591 C CA . ASN A 1 45 ? 42.117 29.957 27.693 1.00 0.00 37 ASN A CA 5
ATOM 5592 C C . ASN A 1 45 ? 41.502 28.691 28.355 1.00 0.00 37 ASN A C 5
ATOM 5593 O O . ASN A 1 45 ? 41.462 27.632 27.724 1.00 0.00 37 ASN A O 5
ATOM 5604 N N . ALA A 1 46 ? 40.999 28.778 29.591 1.00 0.00 38 ALA A N 5
ATOM 5605 C CA . ALA A 1 46 ? 40.208 27.732 30.264 1.00 0.00 38 ALA A CA 5
ATOM 5606 C C . ALA A 1 46 ? 38.687 27.821 29.966 1.00 0.00 38 ALA A C 5
ATOM 5607 O O . ALA A 1 46 ? 37.852 27.378 30.766 1.00 0.00 38 ALA A O 5
ATOM 5614 N N . PHE A 1 47 ? 38.312 28.472 28.858 1.00 0.00 39 PHE A N 5
ATOM 5615 C CA . PHE A 1 47 ? 36.955 28.954 28.581 1.00 0.00 39 PHE A CA 5
ATOM 5616 C C . PHE A 1 47 ? 36.461 28.550 27.176 1.00 0.00 39 PHE A C 5
ATOM 5617 O O . PHE A 1 47 ? 37.229 28.064 26.343 1.00 0.00 39 PHE A O 5
ATOM 5634 N N . GLY A 1 48 ? 35.172 28.757 26.899 1.00 0.00 40 GLY A N 5
ATOM 5635 C CA . GLY A 1 48 ? 34.544 28.574 25.586 1.00 0.00 40 GLY A CA 5
ATOM 5636 C C . GLY A 1 48 ? 33.502 29.660 25.302 1.00 0.00 40 GLY A C 5
ATOM 5637 O O . GLY A 1 48 ? 32.766 30.050 26.204 1.00 0.00 40 GLY A O 5
ATOM 5641 N N . PHE A 1 49 ? 33.452 30.132 24.054 1.00 0.00 41 PHE A N 5
ATOM 5642 C CA . PHE A 1 49 ? 32.715 31.316 23.583 1.00 0.00 41 PHE A CA 5
ATOM 5643 C C . PHE A 1 49 ? 31.887 30.954 22.333 1.00 0.00 41 PHE A C 5
ATOM 5644 O O . PHE A 1 49 ? 32.191 31.342 21.200 1.00 0.00 41 PHE A O 5
ATOM 5661 N N . ILE A 1 50 ? 30.876 30.104 22.516 1.00 0.00 42 ILE A N 5
ATOM 5662 C CA . ILE A 1 50 ? 30.182 29.405 21.428 1.00 0.00 42 ILE A CA 5
ATOM 5663 C C . ILE A 1 50 ? 28.920 30.178 21.027 1.00 0.00 42 ILE A C 5
ATOM 5664 O O . ILE A 1 50 ? 28.003 30.363 21.822 1.00 0.00 42 ILE A O 5
ATOM 5680 N N . GLN A 1 51 ? 28.840 30.587 19.767 1.00 0.00 43 GLN A N 5
ATOM 5681 C CA . GLN A 1 51 ? 27.665 31.251 19.210 1.00 0.00 43 GLN A CA 5
ATOM 5682 C C . GLN A 1 51 ? 26.639 30.198 18.773 1.00 0.00 43 GLN A C 5
ATOM 5683 O O . GLN A 1 51 ? 26.980 29.186 18.157 1.00 0.00 43 GLN A O 5
ATOM 5697 N N . PHE A 1 52 ? 25.371 30.421 19.088 1.00 0.00 44 PHE A N 5
ATOM 5698 C CA . PHE A 1 52 ? 24.275 29.466 18.936 1.00 0.00 44 PHE A CA 5
ATOM 5699 C C . PHE A 1 52 ? 23.159 30.009 18.047 1.00 0.00 44 PHE A C 5
ATOM 5700 O O . PHE A 1 52 ? 23.051 31.211 17.822 1.00 0.00 44 PHE A O 5
ATOM 5717 N N . ASP A 1 53 ? 22.289 29.107 17.604 1.00 0.00 45 ASP A N 5
ATOM 5718 C CA . ASP A 1 53 ? 20.936 29.451 17.181 1.00 0.00 45 ASP A CA 5
ATOM 5719 C C . ASP A 1 53 ? 19.964 29.166 18.338 1.00 0.00 45 ASP A C 5
ATOM 5720 O O . ASP A 1 53 ? 20.114 28.150 19.020 1.00 0.00 45 ASP A O 5
ATOM 5729 N N . ASN A 1 54 ? 18.991 30.065 18.538 1.00 0.00 46 ASN A N 5
ATOM 5730 C CA . ASN A 1 54 ? 17.970 30.091 19.605 1.00 0.00 46 ASN A CA 5
ATOM 5731 C C . ASN A 1 54 ? 18.479 30.345 21.050 1.00 0.00 46 ASN A C 5
ATOM 5732 O O . ASN A 1 54 ? 19.530 29.839 21.457 1.00 0.00 46 ASN A O 5
ATOM 5743 N N . PRO A 1 55 ? 17.706 31.056 21.899 1.00 0.00 47 PRO A N 5
ATOM 5744 C CA . PRO A 1 55 ? 18.059 31.295 23.306 1.00 0.00 47 PRO A CA 5
ATOM 5745 C C . PRO A 1 55 ? 17.813 30.061 24.185 1.00 0.00 47 PRO A C 5
ATOM 5746 O O . PRO A 1 55 ? 18.673 29.660 24.973 1.00 0.00 47 PRO A O 5
ATOM 5757 N N . GLN A 1 56 ? 16.673 29.388 23.995 1.00 0.00 48 GLN A N 5
ATOM 5758 C CA . GLN A 1 56 ? 16.297 28.182 24.748 1.00 0.00 48 GLN A CA 5
ATOM 5759 C C . GLN A 1 56 ? 17.291 27.031 24.519 1.00 0.00 48 GLN A C 5
ATOM 5760 O O . GLN A 1 56 ? 17.585 26.256 25.426 1.00 0.00 48 GLN A O 5
ATOM 5774 N N . SER A 1 57 ? 17.901 26.999 23.336 1.00 0.00 49 SER A N 5
ATOM 5775 C CA . SER A 1 57 ? 18.952 26.061 22.943 1.00 0.00 49 SER A CA 5
ATOM 5776 C C . SER A 1 57 ? 20.322 26.328 23.570 1.00 0.00 49 SER A C 5
ATOM 5777 O O . SER A 1 57 ? 21.135 25.411 23.634 1.00 0.00 49 SER A O 5
ATOM 5785 N N . VAL A 1 58 ? 20.585 27.543 24.064 1.00 0.00 50 VAL A N 5
ATOM 5786 C CA . VAL A 1 58 ? 21.779 27.830 24.877 1.00 0.00 50 VAL A CA 5
ATOM 5787 C C . VAL A 1 58 ? 21.567 27.362 26.307 1.00 0.00 50 VAL A C 5
ATOM 5788 O O . VAL A 1 58 ? 22.388 26.615 26.838 1.00 0.00 50 VAL A O 5
ATOM 5801 N N . ARG A 1 59 ? 20.455 27.777 26.928 1.00 0.00 51 ARG A N 5
ATOM 5802 C CA . ARG A 1 59 ? 20.133 27.374 28.303 1.00 0.00 51 ARG A CA 5
ATOM 5803 C C . ARG A 1 59 ? 19.969 25.863 28.420 1.00 0.00 51 ARG A C 5
ATOM 5804 O O . ARG A 1 59 ? 20.565 25.284 29.311 1.00 0.00 51 ARG A O 5
ATOM 5825 N N . ASP A 1 60 ? 19.288 25.187 27.496 1.00 0.00 52 ASP A N 5
ATOM 5826 C CA . ASP A 1 60 ? 19.158 23.725 27.573 1.00 0.00 52 ASP A CA 5
ATOM 5827 C C . ASP A 1 60 ? 20.481 22.991 27.308 1.00 0.00 52 ASP A C 5
ATOM 5828 O O . ASP A 1 60 ? 20.671 21.896 27.828 1.00 0.00 52 ASP A O 5
ATOM 5837 N N . ALA A 1 61 ? 21.430 23.594 26.586 1.00 0.00 53 ALA A N 5
ATOM 5838 C CA . ALA A 1 61 ? 22.778 23.051 26.458 1.00 0.00 53 ALA A CA 5
ATOM 5839 C C . ALA A 1 61 ? 23.536 23.103 27.799 1.00 0.00 53 ALA A C 5
ATOM 5840 O O . ALA A 1 61 ? 23.788 22.057 28.401 1.00 0.00 53 ALA A O 5
ATOM 5847 N N . ILE A 1 62 ? 23.867 24.284 28.335 1.00 0.00 54 ILE A N 5
ATOM 5848 C CA . ILE A 1 62 ? 24.657 24.352 29.583 1.00 0.00 54 ILE A CA 5
ATOM 5849 C C . ILE A 1 62 ? 23.872 24.017 30.861 1.00 0.00 54 ILE A C 5
ATOM 5850 O O . ILE A 1 62 ? 24.482 23.537 31.805 1.00 0.00 54 ILE A O 5
ATOM 5866 N N . GLU A 1 63 ? 22.547 24.159 30.902 1.00 0.00 55 GLU A N 5
ATOM 5867 C CA . GLU A 1 63 ? 21.738 23.826 32.090 1.00 0.00 55 GLU A CA 5
ATOM 5868 C C . GLU A 1 63 ? 21.210 22.383 32.083 1.00 0.00 55 GLU A C 5
ATOM 5869 O O . GLU A 1 63 ? 20.530 21.991 33.030 1.00 0.00 55 GLU A O 5
ATOM 5881 N N . CYS A 1 64 ? 21.496 21.567 31.059 1.00 0.00 56 CYS A N 5
ATOM 5882 C CA . CYS A 1 64 ? 21.081 20.158 31.022 1.00 0.00 56 CYS A CA 5
ATOM 5883 C C . CYS A 1 64 ? 22.198 19.186 30.591 1.00 0.00 56 CYS A C 5
ATOM 5884 O O . CYS A 1 64 ? 22.234 18.050 31.068 1.00 0.00 56 CYS A O 5
ATOM 5892 N N . GLU A 1 65 ? 23.154 19.614 29.764 1.00 0.00 57 GLU A N 5
ATOM 5893 C CA . GLU A 1 65 ? 24.374 18.845 29.473 1.00 0.00 57 GLU A CA 5
ATOM 5894 C C . GLU A 1 65 ? 25.448 19.105 30.545 1.00 0.00 57 GLU A C 5
ATOM 5895 O O . GLU A 1 65 ? 25.965 18.156 31.132 1.00 0.00 57 GLU A O 5
ATOM 5907 N N . SER A 1 66 ? 25.741 20.371 30.859 1.00 0.00 58 SER A N 5
ATOM 5908 C CA . SER A 1 66 ? 26.803 20.790 31.798 1.00 0.00 58 SER A CA 5
ATOM 5909 C C . SER A 1 66 ? 26.266 21.488 33.060 1.00 0.00 58 SER A C 5
ATOM 5910 O O . SER A 1 66 ? 26.865 22.447 33.543 1.00 0.00 58 SER A O 5
ATOM 5918 N N . GLN A 1 67 ? 25.125 21.032 33.594 1.00 0.00 59 GLN A N 5
ATOM 5919 C CA . GLN A 1 67 ? 24.383 21.771 34.624 1.00 0.00 59 GLN A CA 5
ATOM 5920 C C . GLN A 1 67 ? 25.204 22.029 35.896 1.00 0.00 59 GLN A C 5
ATOM 5921 O O . GLN A 1 67 ? 25.929 21.151 36.382 1.00 0.00 59 GLN A O 5
ATOM 5935 N N . GLU A 1 68 ? 25.047 23.233 36.451 1.00 0.00 60 GLU A N 5
ATOM 5936 C CA . GLU A 1 68 ? 25.722 23.667 37.671 1.00 0.00 60 GLU A CA 5
ATOM 5937 C C . GLU A 1 68 ? 25.149 22.977 38.920 1.00 0.00 60 GLU A C 5
ATOM 5938 O O . GLU A 1 68 ? 23.954 23.078 39.213 1.00 0.00 60 GLU A O 5
ATOM 5950 N N . MET A 1 69 ? 26.034 22.339 39.683 1.00 0.00 61 MET A N 5
ATOM 5951 C CA . MET A 1 69 ? 25.779 21.783 41.019 1.00 0.00 61 MET A CA 5
ATOM 5952 C C . MET A 1 69 ? 26.754 22.344 42.066 1.00 0.00 61 MET A C 5
ATOM 5953 O O . MET A 1 69 ? 26.477 22.278 43.262 1.00 0.00 61 MET A O 5
ATOM 5967 N N . ASN A 1 70 ? 27.883 22.914 41.637 1.00 0.00 62 ASN A N 5
ATOM 5968 C CA . ASN A 1 70 ? 28.920 23.494 42.488 1.00 0.00 62 ASN A CA 5
ATOM 5969 C C . ASN A 1 70 ? 28.701 25.008 42.672 1.00 0.00 62 ASN A C 5
ATOM 5970 O O . ASN A 1 70 ? 27.842 25.614 42.024 1.00 0.00 62 ASN A O 5
ATOM 5981 N N . PHE A 1 71 ? 29.469 25.629 43.569 1.00 0.00 63 PHE A N 5
ATOM 5982 C CA . PHE A 1 71 ? 29.425 27.081 43.814 1.00 0.00 63 PHE A CA 5
ATOM 5983 C C . PHE A 1 71 ? 30.800 27.766 43.879 1.00 0.00 63 PHE A C 5
ATOM 5984 O O . PHE A 1 71 ? 30.862 28.981 44.084 1.00 0.00 63 PHE A O 5
ATOM 6001 N N . GLY A 1 72 ? 31.889 27.015 43.703 1.00 0.00 64 GLY A N 5
ATOM 6002 C CA . GLY A 1 72 ? 33.244 27.552 43.619 1.00 0.00 64 GLY A CA 5
ATOM 6003 C C . GLY A 1 72 ? 33.547 28.199 42.260 1.00 0.00 64 GLY A C 5
ATOM 6004 O O . GLY A 1 72 ? 32.664 28.755 41.599 1.00 0.00 64 GLY A O 5
ATOM 6008 N N . LYS A 1 73 ? 34.816 28.163 41.843 1.00 0.00 65 LYS A N 5
ATOM 6009 C CA . LYS A 1 73 ? 35.292 28.737 40.571 1.00 0.00 65 LYS A CA 5
ATOM 6010 C C . LYS A 1 73 ? 35.296 27.763 39.389 1.00 0.00 65 LYS A C 5
ATOM 6011 O O . LYS A 1 73 ? 35.461 28.212 38.257 1.00 0.00 65 LYS A O 5
ATOM 6030 N N . LYS A 1 74 ? 35.117 26.454 39.597 1.00 0.00 66 LYS A N 5
ATOM 6031 C CA . LYS A 1 74 ? 35.011 25.466 38.505 1.00 0.00 66 LYS A CA 5
ATOM 6032 C C . LYS A 1 74 ? 33.582 25.316 37.997 1.00 0.00 66 LYS A C 5
ATOM 6033 O O . LYS A 1 74 ? 32.632 25.602 38.719 1.00 0.00 66 LYS A O 5
ATOM 6052 N N . LEU A 1 75 ? 33.442 24.816 36.766 1.00 0.00 67 LEU A N 5
ATOM 6053 C CA . LEU A 1 75 ? 32.148 24.510 36.135 1.00 0.00 67 LEU A CA 5
ATOM 6054 C C . LEU A 1 75 ? 31.192 25.723 36.111 1.00 0.00 67 LEU A C 5
ATOM 6055 O O . LEU A 1 75 ? 30.059 25.662 36.595 1.00 0.00 67 LEU A O 5
ATOM 6071 N N . ILE A 1 76 ? 31.683 26.846 35.582 1.00 0.00 68 ILE A N 5
ATOM 6072 C CA . ILE A 1 76 ? 30.938 28.102 35.399 1.00 0.00 68 ILE A CA 5
ATOM 6073 C C . ILE A 1 76 ? 30.227 28.085 34.041 1.00 0.00 68 ILE A C 5
ATOM 6074 O O . ILE A 1 76 ? 30.791 27.612 33.053 1.00 0.00 68 ILE A O 5
ATOM 6090 N N . LEU A 1 77 ? 29.021 28.654 33.966 1.00 0.00 69 LEU A N 5
ATOM 6091 C CA . LEU A 1 77 ? 28.295 28.872 32.709 1.00 0.00 69 LEU A CA 5
ATOM 6092 C C . LEU A 1 77 ? 27.680 30.272 32.612 1.00 0.00 69 LEU A C 5
ATOM 6093 O O . LEU A 1 77 ? 27.576 31.004 33.601 1.00 0.00 69 LEU A O 5
ATOM 6109 N N . GLU A 1 78 ? 27.264 30.648 31.404 1.00 0.00 70 GLU A N 5
ATOM 6110 C CA . GLU A 1 78 ? 26.479 31.856 31.141 1.00 0.00 70 GLU A CA 5
ATOM 6111 C C . GLU A 1 78 ? 25.605 31.677 29.884 1.00 0.00 70 GLU A C 5
ATOM 6112 O O . GLU A 1 78 ? 26.087 31.212 28.845 1.00 0.00 70 GLU A O 5
ATOM 6124 N N . VAL A 1 79 ? 24.332 32.083 29.953 1.00 0.00 71 VAL A N 5
ATOM 6125 C CA . VAL A 1 79 ? 23.408 32.183 28.802 1.00 0.00 71 VAL A CA 5
ATOM 6126 C C . VAL A 1 79 ? 23.281 33.638 28.346 1.00 0.00 71 VAL A C 5
ATOM 6127 O O . VAL A 1 79 ? 23.077 34.533 29.168 1.00 0.00 71 VAL A O 5
ATOM 6140 N N . SER A 1 80 ? 23.374 33.895 27.042 1.00 0.00 72 SER A N 5
ATOM 6141 C CA . SER A 1 80 ? 23.370 35.242 26.460 1.00 0.00 72 SER A CA 5
ATOM 6142 C C . SER A 1 80 ? 22.690 35.259 25.085 1.00 0.00 72 SER A C 5
ATOM 6143 O O . SER A 1 80 ? 22.516 34.221 24.445 1.00 0.00 72 SER A O 5
ATOM 6151 N N . SER A 1 81 ? 22.267 36.449 24.670 1.00 0.00 73 SER A N 5
ATOM 6152 C CA . SER A 1 81 ? 21.404 36.718 23.517 1.00 0.00 73 SER A CA 5
ATOM 6153 C C . SER A 1 81 ? 22.190 36.860 22.203 1.00 0.00 73 SER A C 5
ATOM 6154 O O . SER A 1 81 ? 23.318 36.385 22.062 1.00 0.00 73 SER A O 5
ATOM 6162 N N . SER A 1 82 ? 21.615 37.572 21.230 1.00 0.00 74 SER A N 5
ATOM 6163 C CA . SER A 1 82 ? 22.243 38.010 19.973 1.00 0.00 74 SER A CA 5
ATOM 6164 C C . SER A 1 82 ? 23.352 39.073 20.168 1.00 0.00 74 SER A C 5
ATOM 6165 O O . SER A 1 82 ? 23.427 40.029 19.393 1.00 0.00 74 SER A O 5
ATOM 6173 N N . ASN A 1 83 ? 24.168 38.948 21.219 1.00 0.00 75 ASN A N 5
ATOM 6174 C CA . ASN A 1 83 ? 25.162 39.923 21.686 1.00 0.00 75 ASN A CA 5
ATOM 6175 C C . ASN A 1 83 ? 26.382 40.046 20.743 1.00 0.00 75 ASN A C 5
ATOM 6176 O O . ASN A 1 83 ? 26.636 39.167 19.917 1.00 0.00 75 ASN A O 5
ATOM 6187 N N . ALA A 1 84 ? 27.149 41.128 20.887 1.00 0.00 76 ALA A N 5
ATOM 6188 C CA . ALA A 1 84 ? 28.368 41.427 20.132 1.00 0.00 76 ALA A CA 5
ATOM 6189 C C . ALA A 1 84 ? 29.667 41.263 20.950 1.00 0.00 76 ALA A C 5
ATOM 6190 O O . ALA A 1 84 ? 29.639 40.991 22.158 1.00 0.00 76 ALA A O 5
ATOM 6197 N N . ARG A 1 85 ? 30.806 41.420 20.258 1.00 0.00 77 ARG A N 5
ATOM 6198 C CA . ARG A 1 85 ? 32.166 41.017 20.663 1.00 0.00 77 ARG A CA 5
ATOM 6199 C C . ARG A 1 85 ? 32.206 39.542 21.044 1.00 0.00 77 ARG A C 5
ATOM 6200 O O . ARG A 1 85 ? 32.119 38.706 20.116 1.00 0.00 77 ARG A O 5
ATOM 6221 N N . PRO A 1 9 ? 17.958 32.756 14.352 1.00 0.00 1 PRO A N 6
ATOM 6222 C CA . PRO A 1 9 ? 18.341 33.918 15.189 1.00 0.00 1 PRO A CA 6
ATOM 6223 C C . PRO A 1 9 ? 19.557 33.609 16.069 1.00 0.00 1 PRO A C 6
ATOM 6224 O O . PRO A 1 9 ? 19.550 32.597 16.769 1.00 0.00 1 PRO A O 6
ATOM 6235 N N . LYS A 1 10 ? 20.582 34.473 16.054 1.00 0.00 2 LYS A N 6
ATOM 6236 C CA . LYS A 1 10 ? 21.830 34.281 16.812 1.00 0.00 2 LYS A CA 6
ATOM 6237 C C . LYS A 1 10 ? 21.628 34.382 18.329 1.00 0.00 2 LYS A C 6
ATOM 6238 O O . LYS A 1 10 ? 20.715 35.050 18.810 1.00 0.00 2 LYS A O 6
ATOM 6257 N N . SER A 1 11 ? 22.507 33.713 19.058 1.00 0.00 3 SER A N 6
ATOM 6258 C CA . SER A 1 11 ? 22.534 33.558 20.513 1.00 0.00 3 SER A CA 6
ATOM 6259 C C . SER A 1 11 ? 23.965 33.185 20.928 1.00 0.00 3 SER A C 6
ATOM 6260 O O . SER A 1 11 ? 24.738 32.731 20.081 1.00 0.00 3 SER A O 6
ATOM 6268 N N . ARG A 1 12 ? 24.346 33.300 22.206 1.00 0.00 4 ARG A N 6
ATOM 6269 C CA . ARG A 1 12 ? 25.688 32.900 22.666 1.00 0.00 4 ARG A CA 6
ATOM 6270 C C . ARG A 1 12 ? 25.680 32.129 23.984 1.00 0.00 4 ARG A C 6
ATOM 6271 O O . ARG A 1 12 ? 25.192 32.595 25.007 1.00 0.00 4 ARG A O 6
ATOM 6292 N N . LEU A 1 13 ? 26.311 30.964 23.935 1.00 0.00 5 LEU A N 6
ATOM 6293 C CA . LEU A 1 13 ? 26.648 30.068 25.032 1.00 0.00 5 LEU A CA 6
ATOM 6294 C C . LEU A 1 13 ? 28.075 30.390 25.504 1.00 0.00 5 LEU A C 6
ATOM 6295 O O . LEU A 1 13 ? 28.994 30.477 24.689 1.00 0.00 5 LEU A O 6
ATOM 6311 N N . PHE A 1 14 ? 28.276 30.569 26.807 1.00 0.00 6 PHE A N 6
ATOM 6312 C CA . PHE A 1 14 ? 29.605 30.563 27.424 1.00 0.00 6 PHE A CA 6
ATOM 6313 C C . PHE A 1 14 ? 29.644 29.583 28.601 1.00 0.00 6 PHE A C 6
ATOM 6314 O O . PHE A 1 14 ? 28.740 29.590 29.442 1.00 0.00 6 PHE A O 6
ATOM 6331 N N . ILE A 1 15 ? 30.705 28.777 28.678 1.00 0.00 7 ILE A N 6
ATOM 6332 C CA . ILE A 1 15 ? 31.029 27.928 29.830 1.00 0.00 7 ILE A CA 6
ATOM 6333 C C . ILE A 1 15 ? 32.304 28.465 30.480 1.00 0.00 7 ILE A C 6
ATOM 6334 O O . ILE A 1 15 ? 33.272 28.743 29.773 1.00 0.00 7 ILE A O 6
ATOM 6350 N N . GLY A 1 16 ? 32.314 28.559 31.811 1.00 0.00 8 GLY A N 6
ATOM 6351 C CA . GLY A 1 16 ? 33.522 28.766 32.611 1.00 0.00 8 GLY A CA 6
ATOM 6352 C C . GLY A 1 16 ? 34.425 27.526 32.634 1.00 0.00 8 GLY A C 6
ATOM 6353 O O . GLY A 1 16 ? 34.353 26.683 31.742 1.00 0.00 8 GLY A O 6
ATOM 6357 N N . ASN A 1 17 ? 35.273 27.388 33.655 1.00 0.00 9 ASN A N 6
ATOM 6358 C CA . ASN A 1 17 ? 36.285 26.328 33.751 1.00 0.00 9 ASN A CA 6
ATOM 6359 C C . ASN A 1 17 ? 35.659 24.912 33.838 1.00 0.00 9 ASN A C 6
ATOM 6360 O O . ASN A 1 17 ? 35.392 24.400 34.932 1.00 0.00 9 ASN A O 6
ATOM 6371 N N . LEU A 1 18 ? 35.448 24.271 32.683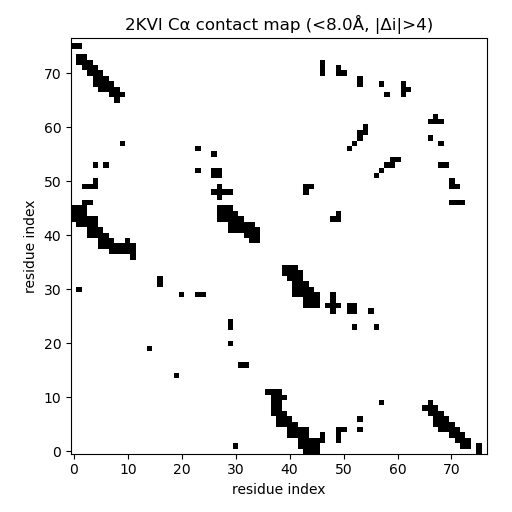 1.00 0.00 10 LEU A N 6
ATOM 6372 C CA . LEU A 1 18 ? 34.900 22.915 32.529 1.00 0.00 10 LEU A CA 6
ATOM 6373 C C . LEU A 1 18 ? 35.354 22.199 31.233 1.00 0.00 10 LEU A C 6
ATOM 6374 O O . LEU A 1 18 ? 35.816 21.059 31.347 1.00 0.00 10 LEU A O 6
ATOM 6390 N N . PRO A 1 19 ? 35.291 22.796 30.020 1.00 0.00 11 PRO A N 6
ATOM 6391 C CA . PRO A 1 19 ? 35.769 22.165 28.784 1.00 0.00 11 PRO A CA 6
ATOM 6392 C C . PRO A 1 19 ? 37.308 22.204 28.659 1.00 0.00 11 PRO A C 6
ATOM 6393 O O . PRO A 1 19 ? 37.860 22.699 27.680 1.00 0.00 11 PRO A O 6
ATOM 6404 N N . LEU A 1 20 ? 38.026 21.659 29.646 1.00 0.00 12 LEU A N 6
ATOM 6405 C CA . LEU A 1 20 ? 39.495 21.531 29.660 1.00 0.00 12 LEU A CA 6
ATOM 6406 C C . LEU A 1 20 ? 40.008 20.408 28.725 1.00 0.00 12 LEU A C 6
ATOM 6407 O O . LEU A 1 20 ? 41.218 20.204 28.586 1.00 0.00 12 LEU A O 6
ATOM 6423 N N . LYS A 1 21 ? 39.094 19.656 28.103 1.00 0.00 13 LYS A N 6
ATOM 6424 C CA . LYS A 1 21 ? 39.354 18.510 27.216 1.00 0.00 13 LYS A CA 6
ATOM 6425 C C . LYS A 1 21 ? 39.612 18.961 25.770 1.00 0.00 13 LYS A C 6
ATOM 6426 O O . LYS A 1 21 ? 39.432 20.134 25.437 1.00 0.00 13 LYS A O 6
ATOM 6445 N N . ASN A 1 22 ? 40.047 18.049 24.904 1.00 0.00 14 ASN A N 6
ATOM 6446 C CA . ASN A 1 22 ? 40.223 18.320 23.477 1.00 0.00 14 ASN A CA 6
ATOM 6447 C C . ASN A 1 22 ? 38.856 18.508 22.786 1.00 0.00 14 ASN A C 6
ATOM 6448 O O . ASN A 1 22 ? 37.957 17.679 22.954 1.00 0.00 14 ASN A O 6
ATOM 6459 N N . VAL A 1 23 ? 38.681 19.597 22.030 1.00 0.00 15 VAL A N 6
ATOM 6460 C CA . VAL A 1 23 ? 37.373 19.994 21.481 1.00 0.00 15 VAL A CA 6
ATOM 6461 C C . VAL A 1 23 ? 37.497 20.833 20.200 1.00 0.00 15 VAL A C 6
ATOM 6462 O O . VAL A 1 23 ? 38.171 21.862 20.163 1.00 0.00 15 VAL A O 6
ATOM 6475 N N . SER A 1 24 ? 36.799 20.420 19.142 1.00 0.00 16 SER A N 6
ATOM 6476 C CA . SER A 1 24 ? 36.610 21.174 17.894 1.00 0.00 16 SER A CA 6
ATOM 6477 C C . SER A 1 24 ? 35.116 21.282 17.550 1.00 0.00 16 SER A C 6
ATOM 6478 O O . SER A 1 24 ? 34.267 20.769 18.283 1.00 0.00 16 SER A O 6
ATOM 6486 N N . LYS A 1 25 ? 34.789 21.944 16.433 1.00 0.00 17 LYS A N 6
ATOM 6487 C CA . LYS A 1 25 ? 33.429 22.166 15.911 1.00 0.00 17 LYS A CA 6
ATOM 6488 C C . LYS A 1 25 ? 32.569 20.903 15.935 1.00 0.00 17 LYS A C 6
ATOM 6489 O O . LYS A 1 25 ? 31.452 20.950 16.435 1.00 0.00 17 LYS A O 6
ATOM 6508 N N . GLU A 1 26 ? 33.078 19.780 15.434 1.00 0.00 18 GLU A N 6
ATOM 6509 C CA . GLU A 1 26 ? 32.322 18.522 15.395 1.00 0.00 18 GLU A CA 6
ATOM 6510 C C . GLU A 1 26 ? 32.038 17.966 16.800 1.00 0.00 18 GLU A C 6
ATOM 6511 O O . GLU A 1 26 ? 30.944 17.452 17.040 1.00 0.00 18 GLU A O 6
ATOM 6523 N N . ASP A 1 27 ? 32.974 18.116 17.743 1.00 0.00 19 ASP A N 6
ATOM 6524 C CA . ASP A 1 27 ? 32.822 17.652 19.127 1.00 0.00 19 ASP A CA 6
ATOM 6525 C C . ASP A 1 27 ? 31.776 18.481 19.877 1.00 0.00 19 ASP A C 6
ATOM 6526 O O . ASP A 1 27 ? 30.774 17.943 20.345 1.00 0.00 19 ASP A O 6
ATOM 6535 N N . LEU A 1 28 ? 31.959 19.805 19.933 1.00 0.00 20 LEU A N 6
ATOM 6536 C CA . LEU A 1 28 ? 31.019 20.705 20.608 1.00 0.00 20 LEU A CA 6
ATOM 6537 C C . LEU A 1 28 ? 29.634 20.700 19.940 1.00 0.00 20 LEU A C 6
ATOM 6538 O O . LEU A 1 28 ? 28.623 20.868 20.621 1.00 0.00 20 LEU A O 6
ATOM 6554 N N . PHE A 1 29 ? 29.563 20.452 18.626 1.00 0.00 21 PHE A N 6
ATOM 6555 C CA . PHE A 1 29 ? 28.289 20.280 17.936 1.00 0.00 21 PHE A CA 6
ATOM 6556 C C . PHE A 1 29 ? 27.604 18.973 18.337 1.00 0.00 21 PHE A C 6
ATOM 6557 O O . PHE A 1 29 ? 26.451 19.031 18.765 1.00 0.00 21 PHE A O 6
ATOM 6574 N N . ARG A 1 30 ? 28.266 17.806 18.271 1.00 0.00 22 ARG A N 6
ATOM 6575 C CA . ARG A 1 30 ? 27.603 16.530 18.613 1.00 0.00 22 ARG A CA 6
ATOM 6576 C C . ARG A 1 30 ? 27.190 16.481 20.086 1.00 0.00 22 ARG A C 6
ATOM 6577 O O . ARG A 1 30 ? 26.098 16.006 20.388 1.00 0.00 22 ARG A O 6
ATOM 6598 N N . ILE A 1 31 ? 28.009 17.010 21.002 1.00 0.00 23 ILE A N 6
ATOM 6599 C CA . ILE A 1 31 ? 27.729 16.914 22.443 1.00 0.00 23 ILE A CA 6
ATOM 6600 C C . ILE A 1 31 ? 26.609 17.856 22.902 1.00 0.00 23 ILE A C 6
ATOM 6601 O O . ILE A 1 31 ? 25.905 17.513 23.853 1.00 0.00 23 ILE A O 6
ATOM 6617 N N . PHE A 1 32 ? 26.381 18.980 22.211 1.00 0.00 24 PHE A N 6
ATOM 6618 C CA . PHE A 1 32 ? 25.255 19.878 22.493 1.00 0.00 24 PHE A CA 6
ATOM 6619 C C . PHE A 1 32 ? 24.045 19.714 21.546 1.00 0.00 24 PHE A C 6
ATOM 6620 O O . PHE A 1 32 ? 22.962 20.206 21.868 1.00 0.00 24 PHE A O 6
ATOM 6637 N N . SER A 1 33 ? 24.176 18.973 20.437 1.00 0.00 25 SER A N 6
ATOM 6638 C CA . SER A 1 33 ? 23.104 18.702 19.454 1.00 0.00 25 SER A CA 6
ATOM 6639 C C . SER A 1 33 ? 21.743 18.309 20.050 1.00 0.00 25 SER A C 6
ATOM 6640 O O . SER A 1 33 ? 20.749 18.907 19.640 1.00 0.00 25 SER A O 6
ATOM 6648 N N . PRO A 1 34 ? 21.622 17.370 21.014 1.00 0.00 26 PRO A N 6
ATOM 6649 C CA . PRO A 1 34 ? 20.313 16.977 21.547 1.00 0.00 26 PRO A CA 6
ATOM 6650 C C . PRO A 1 34 ? 19.635 18.066 22.402 1.00 0.00 26 PRO A C 6
ATOM 6651 O O . PRO A 1 34 ? 18.462 17.920 22.758 1.00 0.00 26 PRO A O 6
ATOM 6662 N N . TYR A 1 35 ? 20.335 19.163 22.701 1.00 0.00 27 TYR A N 6
ATOM 6663 C CA . TYR A 1 35 ? 19.830 20.292 23.482 1.00 0.00 27 TYR A CA 6
ATOM 6664 C C . TYR A 1 35 ? 19.605 21.550 22.631 1.00 0.00 27 TYR A C 6
ATOM 6665 O O . TYR A 1 35 ? 18.574 22.209 22.805 1.00 0.00 27 TYR A O 6
ATOM 6683 N N . GLY A 1 36 ? 20.511 21.872 21.696 1.00 0.00 28 GLY A N 6
ATOM 6684 C CA . GLY A 1 36 ? 20.497 23.144 20.969 1.00 0.00 28 GLY A CA 6
ATOM 6685 C C . GLY A 1 36 ? 20.976 23.102 19.513 1.00 0.00 28 GLY A C 6
ATOM 6686 O O . GLY A 1 36 ? 21.533 22.114 19.035 1.00 0.00 28 GLY A O 6
ATOM 6690 N N . HIS A 1 37 ? 20.733 24.206 18.805 1.00 0.00 29 HIS A N 6
ATOM 6691 C CA . HIS A 1 37 ? 20.776 24.316 17.338 1.00 0.00 29 HIS A CA 6
ATOM 6692 C C . HIS A 1 37 ? 22.128 24.758 16.738 1.00 0.00 29 HIS A C 6
ATOM 6693 O O . HIS A 1 37 ? 22.327 24.560 15.544 1.00 0.00 29 HIS A O 6
ATOM 6707 N N . ILE A 1 38 ? 23.051 25.308 17.544 1.00 0.00 30 ILE A N 6
ATOM 6708 C CA . ILE A 1 38 ? 24.407 25.803 17.178 1.00 0.00 30 ILE A CA 6
ATOM 6709 C C . ILE A 1 38 ? 24.446 26.944 16.126 1.00 0.00 30 ILE A C 6
ATOM 6710 O O . ILE A 1 38 ? 23.522 27.124 15.341 1.00 0.00 30 ILE A O 6
ATOM 6726 N N . MET A 1 39 ? 25.514 27.751 16.121 1.00 0.00 31 MET A N 6
ATOM 6727 C CA . MET A 1 39 ? 25.842 28.742 15.080 1.00 0.00 31 MET A CA 6
ATOM 6728 C C . MET A 1 39 ? 27.342 28.740 14.731 1.00 0.00 31 MET A C 6
ATOM 6729 O O . MET A 1 39 ? 27.667 28.414 13.591 1.00 0.00 31 MET A O 6
ATOM 6743 N N . GLN A 1 40 ? 28.240 29.109 15.659 1.00 0.00 32 GLN A N 6
ATOM 6744 C CA . GLN A 1 40 ? 29.671 29.386 15.394 1.00 0.00 32 GLN A CA 6
ATOM 6745 C C . GLN A 1 40 ? 30.533 29.265 16.678 1.00 0.00 32 GLN A C 6
ATOM 6746 O O . GLN A 1 40 ? 29.969 29.206 17.767 1.00 0.00 32 GLN A O 6
ATOM 6760 N N . ILE A 1 41 ? 31.875 29.192 16.599 1.00 0.00 33 ILE A N 6
ATOM 6761 C CA . ILE A 1 41 ? 32.739 28.766 17.730 1.00 0.00 33 ILE A CA 6
ATOM 6762 C C . ILE A 1 41 ? 33.910 29.712 18.073 1.00 0.00 33 ILE A C 6
ATOM 6763 O O . ILE A 1 41 ? 34.529 30.299 17.181 1.00 0.00 33 ILE A O 6
ATOM 6779 N N . ASN A 1 42 ? 34.281 29.790 19.361 1.00 0.00 34 ASN A N 6
ATOM 6780 C CA . ASN A 1 42 ? 35.565 30.318 19.847 1.00 0.00 34 ASN A CA 6
ATOM 6781 C C . ASN A 1 42 ? 35.931 29.755 21.246 1.00 0.00 34 ASN A C 6
ATOM 6782 O O . ASN A 1 42 ? 35.560 30.313 22.282 1.00 0.00 34 ASN A O 6
ATOM 6793 N N . ILE A 1 43 ? 36.679 28.647 21.293 1.00 0.00 35 ILE A N 6
ATOM 6794 C CA . ILE A 1 43 ? 37.167 28.034 22.543 1.00 0.00 35 ILE A CA 6
ATOM 6795 C C . ILE A 1 43 ? 38.651 28.367 22.754 1.00 0.00 35 ILE A C 6
ATOM 6796 O O . ILE A 1 43 ? 39.448 28.297 21.815 1.00 0.00 35 ILE A O 6
ATOM 6812 N N . LYS A 1 44 ? 39.022 28.713 23.992 1.00 0.00 36 LYS A N 6
ATOM 6813 C CA . LYS A 1 44 ? 40.393 28.987 24.450 1.00 0.00 36 LYS A CA 6
ATOM 6814 C C . LYS A 1 44 ? 40.460 28.798 25.967 1.00 0.00 36 LYS A C 6
ATOM 6815 O O . LYS A 1 44 ? 39.500 29.141 26.651 1.00 0.00 36 LYS A O 6
ATOM 6834 N N . ASN A 1 45 ? 41.597 28.335 26.496 1.00 0.00 37 ASN A N 6
ATOM 6835 C CA . ASN A 1 45 ? 41.798 28.088 27.933 1.00 0.00 37 ASN A CA 6
ATOM 6836 C C . ASN A 1 45 ? 40.795 27.039 28.483 1.00 0.00 37 ASN A C 6
ATOM 6837 O O . ASN A 1 45 ? 40.237 26.245 27.729 1.00 0.00 37 ASN A O 6
ATOM 6848 N N . ALA A 1 46 ? 40.574 27.002 29.797 1.00 0.00 38 ALA A N 6
ATOM 6849 C CA . ALA A 1 46 ? 39.659 26.086 30.484 1.00 0.00 38 ALA A CA 6
ATOM 6850 C C . ALA A 1 46 ? 38.162 26.364 30.225 1.00 0.00 38 ALA A C 6
ATOM 6851 O O . ALA A 1 46 ? 37.316 25.567 30.632 1.00 0.00 38 ALA A O 6
ATOM 6858 N N . PHE A 1 47 ? 37.844 27.495 29.593 1.00 0.00 39 PHE A N 6
ATOM 6859 C CA . PHE A 1 47 ? 36.501 28.002 29.308 1.00 0.00 39 PHE A CA 6
ATOM 6860 C C . PHE A 1 47 ? 36.209 27.974 27.796 1.00 0.00 39 PHE A C 6
ATOM 6861 O O . PHE A 1 47 ? 37.032 27.528 26.996 1.00 0.00 39 PHE A O 6
ATOM 6878 N N . GLY A 1 48 ? 35.035 28.440 27.364 1.00 0.00 40 GLY A N 6
ATOM 6879 C CA . GLY A 1 48 ? 34.740 28.526 25.931 1.00 0.00 40 GLY A CA 6
ATOM 6880 C C . GLY A 1 48 ? 33.501 29.339 25.579 1.00 0.00 40 GLY A C 6
ATOM 6881 O O . GLY A 1 48 ? 32.512 29.325 26.312 1.00 0.00 40 GLY A O 6
ATOM 6885 N N . PHE A 1 49 ? 33.554 30.015 24.430 1.00 0.00 41 PHE A N 6
ATOM 6886 C CA . PHE A 1 49 ? 32.428 30.712 23.813 1.00 0.00 41 PHE A CA 6
ATOM 6887 C C . PHE A 1 49 ? 31.946 29.915 22.595 1.00 0.00 41 PHE A C 6
ATOM 6888 O O . PHE A 1 49 ? 32.737 29.471 21.760 1.00 0.00 41 PHE A O 6
ATOM 6905 N N . ILE A 1 50 ? 30.636 29.725 22.478 1.00 0.00 42 ILE A N 6
ATOM 6906 C CA . ILE A 1 50 ? 30.004 29.107 21.314 1.00 0.00 42 ILE A CA 6
ATOM 6907 C C . ILE A 1 50 ? 28.747 29.913 21.000 1.00 0.00 42 ILE A C 6
ATOM 6908 O O . ILE A 1 50 ? 27.835 30.008 21.816 1.00 0.00 42 ILE A O 6
ATOM 6924 N N . GLN A 1 51 ? 28.661 30.491 19.810 1.00 0.00 43 GLN A N 6
ATOM 6925 C CA . GLN A 1 51 ? 27.405 31.042 19.326 1.00 0.00 43 GLN A CA 6
ATOM 6926 C C . GLN A 1 51 ? 26.460 29.901 18.943 1.00 0.00 43 GLN A C 6
ATOM 6927 O O . GLN A 1 51 ? 26.852 28.927 18.300 1.00 0.00 43 GLN A O 6
ATOM 6941 N N . PHE A 1 52 ? 25.198 30.041 19.325 1.00 0.00 44 PHE A N 6
ATOM 6942 C CA . PHE A 1 52 ? 24.103 29.118 19.045 1.00 0.00 44 PHE A CA 6
ATOM 6943 C C . PHE A 1 52 ? 22.990 29.842 18.294 1.00 0.00 44 PHE A C 6
ATOM 6944 O O . PHE A 1 52 ? 22.927 31.069 18.285 1.00 0.00 44 PHE A O 6
ATOM 6961 N N . ASP A 1 53 ? 22.087 29.085 17.685 1.00 0.00 45 ASP A N 6
ATOM 6962 C CA . ASP A 1 53 ? 20.782 29.609 17.304 1.00 0.00 45 ASP A CA 6
ATOM 6963 C C . ASP A 1 53 ? 19.797 29.434 18.477 1.00 0.00 45 ASP A C 6
ATOM 6964 O O . ASP A 1 53 ? 19.807 28.380 19.109 1.00 0.00 45 ASP A O 6
ATOM 6973 N N . ASN A 1 54 ? 18.994 30.469 18.755 1.00 0.00 46 ASN A N 6
ATOM 6974 C CA . ASN A 1 54 ? 17.984 30.633 19.824 1.00 0.00 46 ASN A CA 6
ATOM 6975 C C . ASN A 1 54 ? 18.427 30.403 21.307 1.00 0.00 46 ASN A C 6
ATOM 6976 O O . ASN A 1 54 ? 19.169 29.468 21.623 1.00 0.00 46 ASN A O 6
ATOM 6987 N N . PRO A 1 55 ? 17.968 31.237 22.270 1.00 0.00 47 PRO A N 6
ATOM 6988 C CA . PRO A 1 55 ? 18.483 31.243 23.648 1.00 0.00 47 PRO A CA 6
ATOM 6989 C C . PRO A 1 55 ? 18.042 30.041 24.481 1.00 0.00 47 PRO A C 6
ATOM 6990 O O . PRO A 1 55 ? 18.774 29.612 25.370 1.00 0.00 47 PRO A O 6
ATOM 7001 N N . GLN A 1 56 ? 16.887 29.447 24.178 1.00 0.00 48 GLN A N 6
ATOM 7002 C CA . GLN A 1 56 ? 16.435 28.229 24.854 1.00 0.00 48 GLN A CA 6
ATOM 7003 C C . GLN A 1 56 ? 17.366 27.048 24.537 1.00 0.00 48 GLN A C 6
ATOM 7004 O O . GLN A 1 56 ? 17.683 26.237 25.409 1.00 0.00 48 GLN A O 6
ATOM 7018 N N . SER A 1 57 ? 17.875 27.019 23.304 1.00 0.00 49 SER A N 6
ATOM 7019 C CA . SER A 1 57 ? 18.897 26.092 22.818 1.00 0.00 49 SER A CA 6
ATOM 7020 C C . SER A 1 57 ? 20.263 26.330 23.487 1.00 0.00 49 SER A C 6
ATOM 7021 O O . SER A 1 57 ? 20.922 25.360 23.865 1.00 0.00 49 SER A O 6
ATOM 7029 N N . VAL A 1 58 ? 20.641 27.593 23.758 1.00 0.00 50 VAL A N 6
ATOM 7030 C CA . VAL A 1 58 ? 21.795 27.930 24.621 1.00 0.00 50 VAL A CA 6
ATOM 7031 C C . VAL A 1 58 ? 21.621 27.357 26.027 1.00 0.00 50 VAL A C 6
ATOM 7032 O O . VAL A 1 58 ? 22.463 26.587 26.486 1.00 0.00 50 VAL A O 6
ATOM 7045 N N . ARG A 1 59 ? 20.559 27.747 26.743 1.00 0.00 51 ARG A N 6
ATOM 7046 C CA . ARG A 1 59 ? 20.437 27.426 28.174 1.00 0.00 51 ARG A CA 6
ATOM 7047 C C . ARG A 1 59 ? 20.245 25.940 28.425 1.00 0.00 51 ARG A C 6
ATOM 7048 O O . ARG A 1 59 ? 20.844 25.427 29.360 1.00 0.00 51 ARG A O 6
ATOM 7069 N N . ASP A 1 60 ? 19.517 25.219 27.571 1.00 0.00 52 ASP A N 6
ATOM 7070 C CA . ASP A 1 60 ? 19.348 23.772 27.739 1.00 0.00 52 ASP A CA 6
ATOM 7071 C C . ASP A 1 60 ? 20.678 23.021 27.590 1.00 0.00 52 ASP A C 6
ATOM 7072 O O . ASP A 1 60 ? 20.937 22.090 28.349 1.00 0.00 52 ASP A O 6
ATOM 7081 N N . ALA A 1 61 ? 21.547 23.452 26.670 1.00 0.00 53 ALA A N 6
ATOM 7082 C CA . ALA A 1 61 ? 22.868 22.861 26.477 1.00 0.00 53 ALA A CA 6
ATOM 7083 C C . ALA A 1 61 ? 23.745 22.995 27.738 1.00 0.00 53 ALA A C 6
ATOM 7084 O O . ALA A 1 61 ? 24.292 22.004 28.226 1.00 0.00 53 ALA A O 6
ATOM 7091 N N . ILE A 1 62 ? 23.823 24.194 28.327 1.00 0.00 54 ILE A N 6
ATOM 7092 C CA . ILE A 1 62 ? 24.624 24.401 29.545 1.00 0.00 54 ILE A CA 6
ATOM 7093 C C . ILE A 1 62 ? 23.968 23.725 30.757 1.00 0.00 54 ILE A C 6
ATOM 7094 O O . ILE A 1 62 ? 24.597 22.952 31.479 1.00 0.00 54 ILE A O 6
ATOM 7110 N N . GLU A 1 63 ? 22.687 24.005 30.989 1.00 0.00 55 GLU A N 6
ATOM 7111 C CA . GLU A 1 63 ? 21.982 23.580 32.197 1.00 0.00 55 GLU A CA 6
ATOM 7112 C C . GLU A 1 63 ? 21.845 22.050 32.252 1.00 0.00 55 GLU A C 6
ATOM 7113 O O . GLU A 1 63 ? 21.921 21.473 33.341 1.00 0.00 55 GLU A O 6
ATOM 7125 N N . CYS A 1 64 ? 21.688 21.382 31.104 1.00 0.00 56 CYS A N 6
ATOM 7126 C CA . CYS A 1 64 ? 21.439 19.945 31.030 1.00 0.00 56 CYS A CA 6
ATOM 7127 C C . CYS A 1 64 ? 22.672 19.093 30.656 1.00 0.00 56 CYS A C 6
ATOM 7128 O O . CYS A 1 64 ? 22.654 17.893 30.918 1.00 0.00 56 CYS A O 6
ATOM 7136 N N . GLU A 1 65 ? 23.769 19.663 30.135 1.00 0.00 57 GLU A N 6
ATOM 7137 C CA . GLU A 1 65 ? 25.003 18.904 29.834 1.00 0.00 57 GLU A CA 6
ATOM 7138 C C . GLU A 1 65 ? 26.259 19.459 30.518 1.00 0.00 57 GLU A C 6
ATOM 7139 O O . GLU A 1 65 ? 27.045 18.680 31.064 1.00 0.00 57 GLU A O 6
ATOM 7151 N N . SER A 1 66 ? 26.452 20.779 30.581 1.00 0.00 58 SER A N 6
ATOM 7152 C CA . SER A 1 66 ? 27.556 21.357 31.370 1.00 0.00 58 SER A CA 6
ATOM 7153 C C . SER A 1 66 ? 27.320 21.226 32.878 1.00 0.00 58 SER A C 6
ATOM 7154 O O . SER A 1 66 ? 28.283 21.064 33.622 1.00 0.00 58 SER A O 6
ATOM 7162 N N . GLN A 1 67 ? 26.061 21.201 33.335 1.00 0.00 59 GLN A N 6
ATOM 7163 C CA . GLN A 1 67 ? 25.691 20.967 34.743 1.00 0.00 59 GLN A CA 6
ATOM 7164 C C . GLN A 1 67 ? 24.922 19.646 34.990 1.00 0.00 59 GLN A C 6
ATOM 7165 O O . GLN A 1 67 ? 24.720 19.271 36.139 1.00 0.00 59 GLN A O 6
ATOM 7179 N N . GLU A 1 68 ? 24.516 18.906 33.948 1.00 0.00 60 GLU A N 6
ATOM 7180 C CA . GLU A 1 68 ? 23.869 17.567 34.025 1.00 0.00 60 GLU A CA 6
ATOM 7181 C C . GLU A 1 68 ? 22.574 17.469 34.872 1.00 0.00 60 GLU A C 6
ATOM 7182 O O . GLU A 1 68 ? 22.112 16.368 35.179 1.00 0.00 60 GLU A O 6
ATOM 7194 N N . MET A 1 69 ? 21.961 18.593 35.260 1.00 0.00 61 MET A N 6
ATOM 7195 C CA . MET A 1 69 ? 20.827 18.627 36.206 1.00 0.00 61 MET A CA 6
ATOM 7196 C C . MET A 1 69 ? 19.571 19.307 35.655 1.00 0.00 61 MET A C 6
ATOM 7197 O O . MET A 1 69 ? 18.457 18.959 36.052 1.00 0.00 61 MET A O 6
ATOM 7211 N N . ASN A 1 70 ? 19.741 20.276 34.755 1.00 0.00 62 ASN A N 6
ATOM 7212 C CA . ASN A 1 70 ? 18.709 21.212 34.305 1.00 0.00 62 ASN A CA 6
ATOM 7213 C C . ASN A 1 70 ? 18.018 21.999 35.446 1.00 0.00 62 ASN A C 6
ATOM 7214 O O . ASN A 1 70 ? 16.884 22.455 35.294 1.00 0.00 62 ASN A O 6
ATOM 7225 N N . PHE A 1 71 ? 18.674 22.155 36.599 1.00 0.00 63 PHE A N 6
ATOM 7226 C CA . PHE A 1 71 ? 18.164 22.842 37.789 1.00 0.00 63 PHE A CA 6
ATOM 7227 C C . PHE A 1 71 ? 19.315 23.241 38.731 1.00 0.00 63 PHE A C 6
ATOM 7228 O O . PHE A 1 71 ? 20.373 22.603 38.744 1.00 0.00 63 PHE A O 6
ATOM 7245 N N . GLY A 1 72 ? 19.108 24.299 39.521 1.00 0.00 64 GLY A N 6
ATOM 7246 C CA . GLY A 1 72 ? 20.111 24.860 40.432 1.00 0.00 64 GLY A CA 6
ATOM 7247 C C . GLY A 1 72 ? 21.263 25.583 39.733 1.00 0.00 64 GLY A C 6
ATOM 7248 O O . GLY A 1 72 ? 21.282 25.729 38.506 1.00 0.00 64 GLY A O 6
ATOM 7252 N N . LYS A 1 73 ? 22.240 26.024 40.529 1.00 0.00 65 LYS A N 6
ATOM 7253 C CA . LYS A 1 73 ? 23.481 26.665 40.075 1.00 0.00 65 LYS A CA 6
ATOM 7254 C C . LYS A 1 73 ? 24.670 26.117 40.861 1.00 0.00 65 LYS A C 6
ATOM 7255 O O . LYS A 1 73 ? 24.691 26.222 42.089 1.00 0.00 65 LYS A O 6
ATOM 7274 N N . LYS A 1 74 ? 25.656 25.555 40.164 1.00 0.00 66 LYS A N 6
ATOM 7275 C CA . LYS A 1 74 ? 26.895 24.994 40.730 1.00 0.00 66 LYS A CA 6
ATOM 7276 C C . LYS A 1 74 ? 28.101 25.218 39.817 1.00 0.00 66 LYS A C 6
ATOM 7277 O O . LYS A 1 74 ? 29.188 25.518 40.304 1.00 0.00 66 LYS A O 6
ATOM 7296 N N . LEU A 1 75 ? 27.919 25.091 38.504 1.00 0.00 67 LEU A N 6
ATOM 7297 C CA . LEU A 1 75 ? 28.945 25.360 37.492 1.00 0.00 67 LEU A CA 6
ATOM 7298 C C . LEU A 1 75 ? 28.906 26.833 37.061 1.00 0.00 67 LEU A C 6
ATOM 7299 O O . LEU A 1 75 ? 27.872 27.490 37.170 1.00 0.00 67 LEU A O 6
ATOM 7315 N N . ILE A 1 76 ? 30.032 27.347 36.565 1.00 0.00 68 ILE A N 6
ATOM 7316 C CA . ILE A 1 76 ? 30.167 28.738 36.106 1.00 0.00 68 ILE A CA 6
ATOM 7317 C C . ILE A 1 76 ? 29.829 28.820 34.611 1.00 0.00 68 ILE A C 6
ATOM 7318 O O . ILE A 1 76 ? 30.342 28.032 33.814 1.00 0.00 68 ILE A O 6
ATOM 7334 N N . LEU A 1 77 ? 28.957 29.757 34.224 1.00 0.00 69 LEU A N 6
ATOM 7335 C CA . LEU A 1 77 ? 28.460 29.903 32.848 1.00 0.00 69 LEU A CA 6
ATOM 7336 C C . LEU A 1 77 ? 27.911 31.300 32.539 1.00 0.00 69 LEU A C 6
ATOM 7337 O O . LEU A 1 77 ? 27.732 32.122 33.437 1.00 0.00 69 LEU A O 6
ATOM 7353 N N . GLU A 1 78 ? 27.585 31.553 31.270 1.00 0.00 70 GLU A N 6
ATOM 7354 C CA . GLU A 1 78 ? 26.740 32.682 30.870 1.00 0.00 70 GLU A CA 6
ATOM 7355 C C . GLU A 1 78 ? 25.883 32.359 29.632 1.00 0.00 70 GLU A C 6
ATOM 7356 O O . GLU A 1 78 ? 26.398 32.045 28.556 1.00 0.00 70 GLU A O 6
ATOM 7368 N N . VAL A 1 79 ? 24.563 32.493 29.787 1.00 0.00 71 VAL A N 6
ATOM 7369 C CA . VAL A 1 79 ? 23.563 32.474 28.704 1.00 0.00 71 VAL A CA 6
ATOM 7370 C C . VAL A 1 79 ? 23.456 33.852 28.039 1.00 0.00 71 VAL A C 6
ATOM 7371 O O . VAL A 1 79 ? 23.571 34.881 28.708 1.00 0.00 71 VAL A O 6
ATOM 7384 N N . SER A 1 80 ? 23.205 33.892 26.729 1.00 0.00 72 SER A N 6
ATOM 7385 C CA . SER A 1 80 ? 22.907 35.122 25.991 1.00 0.00 72 SER A CA 6
ATOM 7386 C C . SER A 1 80 ? 22.017 34.871 24.769 1.00 0.00 72 SER A C 6
ATOM 7387 O O . SER A 1 80 ? 22.211 33.905 24.023 1.00 0.00 72 SER A O 6
ATOM 7395 N N . SER A 1 81 ? 21.053 35.764 24.558 1.00 0.00 73 SER A N 6
ATOM 7396 C CA . SER A 1 81 ? 20.110 35.801 23.435 1.00 0.00 73 SER A CA 6
ATOM 7397 C C . SER A 1 81 ? 20.611 36.681 22.278 1.00 0.00 73 SER A C 6
ATOM 7398 O O . SER A 1 81 ? 21.775 37.085 22.238 1.00 0.00 73 SER A O 6
ATOM 7406 N N . SER A 1 82 ? 19.734 37.020 21.333 1.00 0.00 74 SER A N 6
ATOM 7407 C CA . SER A 1 82 ? 20.022 37.859 20.156 1.00 0.00 74 SER A CA 6
ATOM 7408 C C . SER A 1 82 ? 20.285 39.342 20.466 1.00 0.00 74 SER A C 6
ATOM 7409 O O . SER A 1 82 ? 20.402 40.154 19.545 1.00 0.00 74 SER A O 6
ATOM 7417 N N . ASN A 1 83 ? 20.358 39.714 21.745 1.00 0.00 75 ASN A N 6
ATOM 7418 C CA . ASN A 1 83 ? 20.530 41.084 22.226 1.00 0.00 75 ASN A CA 6
ATOM 7419 C C . ASN A 1 83 ? 22.007 41.472 22.477 1.00 0.00 75 ASN A C 6
ATOM 7420 O O . ASN A 1 83 ? 22.286 42.613 22.853 1.00 0.00 75 ASN A O 6
ATOM 7431 N N . ALA A 1 84 ? 22.954 40.548 22.281 1.00 0.00 76 ALA A N 6
ATOM 7432 C CA . ALA A 1 84 ? 24.394 40.742 22.481 1.00 0.00 76 ALA A CA 6
ATOM 7433 C C . ALA A 1 84 ? 25.232 39.744 21.653 1.00 0.00 76 ALA A C 6
ATOM 7434 O O . ALA A 1 84 ? 24.677 38.921 20.917 1.00 0.00 76 ALA A O 6
ATOM 7441 N N . ARG A 1 85 ? 26.564 39.778 21.811 1.00 0.00 77 ARG A N 6
ATOM 7442 C CA . ARG A 1 85 ? 27.506 38.718 21.397 1.00 0.00 77 ARG A CA 6
ATOM 7443 C C . ARG A 1 85 ? 28.540 38.450 22.485 1.00 0.00 77 ARG A C 6
ATOM 7444 O O . ARG A 1 85 ? 28.633 37.297 22.955 1.00 0.00 77 ARG A O 6
ATOM 7465 N N . PRO A 1 9 ? 18.145 32.552 14.079 1.00 0.00 1 PRO A N 7
ATOM 7466 C CA . PRO A 1 9 ? 18.536 33.724 14.890 1.00 0.00 1 PRO A CA 7
ATOM 7467 C C . PRO A 1 9 ? 19.930 33.540 15.518 1.00 0.00 1 PRO A C 7
ATOM 7468 O O . PRO A 1 9 ? 20.552 32.496 15.330 1.00 0.00 1 PRO A O 7
ATOM 7479 N N . LYS A 1 10 ? 20.425 34.537 16.265 1.00 0.00 2 LYS A N 7
ATOM 7480 C CA . LYS A 1 10 ? 21.716 34.476 16.978 1.00 0.00 2 LYS A CA 7
ATOM 7481 C C . LYS A 1 10 ? 21.567 34.468 18.499 1.00 0.00 2 LYS A C 7
ATOM 7482 O O . LYS A 1 10 ? 20.646 35.057 19.074 1.00 0.00 2 LYS A O 7
ATOM 7501 N N . SER A 1 11 ? 22.513 33.790 19.136 1.00 0.00 3 SER A N 7
ATOM 7502 C CA . SER A 1 11 ? 22.569 33.468 20.559 1.00 0.00 3 SER A CA 7
ATOM 7503 C C . SER A 1 11 ? 24.021 33.133 20.952 1.00 0.00 3 SER A C 7
ATOM 7504 O O . SER A 1 11 ? 24.865 32.903 20.075 1.00 0.00 3 SER A O 7
ATOM 7512 N N . ARG A 1 12 ? 24.342 33.124 22.249 1.00 0.00 4 ARG A N 7
ATOM 7513 C CA . ARG A 1 12 ? 25.704 32.981 22.802 1.00 0.00 4 ARG A CA 7
ATOM 7514 C C . ARG A 1 12 ? 25.715 32.150 24.088 1.00 0.00 4 ARG A C 7
ATOM 7515 O O . ARG A 1 12 ? 24.998 32.446 25.045 1.00 0.00 4 ARG A O 7
ATOM 7536 N N . LEU A 1 13 ? 26.568 31.127 24.090 1.00 0.00 5 LEU A N 7
ATOM 7537 C CA . LEU A 1 13 ? 26.775 30.119 25.128 1.00 0.00 5 LEU A CA 7
ATOM 7538 C C . LEU A 1 13 ? 28.211 30.208 25.657 1.00 0.00 5 LEU A C 7
ATOM 7539 O O . LEU A 1 13 ? 29.164 30.029 24.895 1.00 0.00 5 LEU A O 7
ATOM 7555 N N . PHE A 1 14 ? 28.384 30.454 26.954 1.00 0.00 6 PHE A N 7
ATOM 7556 C CA . PHE A 1 14 ? 29.694 30.435 27.605 1.00 0.00 6 PHE A CA 7
ATOM 7557 C C . PHE A 1 14 ? 29.802 29.260 28.576 1.00 0.00 6 PHE A C 7
ATOM 7558 O O . PHE A 1 14 ? 28.977 29.128 29.483 1.00 0.00 6 PHE A O 7
ATOM 7575 N N . ILE A 1 15 ? 30.823 28.426 28.383 1.00 0.00 7 ILE A N 7
ATOM 7576 C CA . ILE A 1 15 ? 31.188 27.349 29.312 1.00 0.00 7 ILE A CA 7
ATOM 7577 C C . ILE A 1 15 ? 32.025 27.941 30.448 1.00 0.00 7 ILE A C 7
ATOM 7578 O O . ILE A 1 15 ? 32.894 28.775 30.195 1.00 0.00 7 ILE A O 7
ATOM 7594 N N . GLY A 1 16 ? 31.810 27.468 31.678 1.00 0.00 8 GLY A N 7
ATOM 7595 C CA . GLY A 1 16 ? 32.682 27.751 32.820 1.00 0.00 8 GLY A CA 7
ATOM 7596 C C . GLY A 1 16 ? 34.080 27.136 32.676 1.00 0.00 8 GLY A C 7
ATOM 7597 O O . GLY A 1 16 ? 34.490 26.717 31.595 1.00 0.00 8 GLY A O 7
ATOM 7601 N N . ASN A 1 17 ? 34.819 27.047 33.781 1.00 0.00 9 ASN A N 7
ATOM 7602 C CA . ASN A 1 17 ? 36.214 26.577 33.826 1.00 0.00 9 ASN A CA 7
ATOM 7603 C C . ASN A 1 17 ? 36.383 25.043 33.658 1.00 0.00 9 ASN A C 7
ATOM 7604 O O . ASN A 1 17 ? 37.162 24.415 34.381 1.00 0.00 9 ASN A O 7
ATOM 7615 N N . LEU A 1 18 ? 35.618 24.436 32.746 1.00 0.00 10 LEU A N 7
ATOM 7616 C CA . LEU A 1 18 ? 35.503 22.990 32.531 1.00 0.00 10 LEU A CA 7
ATOM 7617 C C . LEU A 1 18 ? 36.392 22.448 31.389 1.00 0.00 10 LEU A C 7
ATOM 7618 O O . LEU A 1 18 ? 37.061 21.434 31.627 1.00 0.00 10 LEU A O 7
ATOM 7634 N N . PRO A 1 19 ? 36.456 23.052 30.180 1.00 0.00 11 PRO A N 7
ATOM 7635 C CA . PRO A 1 19 ? 37.242 22.532 29.059 1.00 0.00 11 PRO A CA 7
ATOM 7636 C C . PRO A 1 19 ? 38.727 22.922 29.174 1.00 0.00 11 PRO A C 7
ATOM 7637 O O . PRO A 1 19 ? 39.239 23.756 28.426 1.00 0.00 11 PRO A O 7
ATOM 7648 N N . LEU A 1 20 ? 39.430 22.270 30.103 1.00 0.00 12 LEU A N 7
ATOM 7649 C CA . LEU A 1 20 ? 40.896 22.247 30.189 1.00 0.00 12 LEU A CA 7
ATOM 7650 C C . LEU A 1 20 ? 41.507 21.265 29.169 1.00 0.00 12 LEU A C 7
ATOM 7651 O O . LEU A 1 20 ? 42.712 21.306 28.912 1.00 0.00 12 LEU A O 7
ATOM 7667 N N . LYS A 1 21 ? 40.687 20.388 28.577 1.00 0.00 13 LYS A N 7
ATOM 7668 C CA . LYS A 1 21 ? 41.043 19.466 27.491 1.00 0.00 13 LYS A CA 7
ATOM 7669 C C . LYS A 1 21 ? 40.972 20.141 26.113 1.00 0.00 13 LYS A C 7
ATOM 7670 O O . LYS A 1 21 ? 40.142 21.024 25.880 1.00 0.00 13 LYS A O 7
ATOM 7689 N N . ASN A 1 22 ? 41.801 19.685 25.173 1.00 0.00 14 ASN A N 7
ATOM 7690 C CA . ASN A 1 22 ? 41.667 19.996 23.747 1.00 0.00 14 ASN A CA 7
ATOM 7691 C C . ASN A 1 22 ? 40.303 19.535 23.191 1.00 0.00 14 ASN A C 7
ATOM 7692 O O . ASN A 1 22 ? 39.703 18.584 23.700 1.00 0.00 14 ASN A O 7
ATOM 7703 N N . VAL A 1 23 ? 39.795 20.201 22.151 1.00 0.00 15 VAL A N 7
ATOM 7704 C CA . VAL A 1 23 ? 38.431 20.000 21.624 1.00 0.00 15 VAL A CA 7
ATOM 7705 C C . VAL A 1 23 ? 38.269 20.610 20.220 1.00 0.00 15 VAL A C 7
ATOM 7706 O O . VAL A 1 23 ? 39.058 21.473 19.826 1.00 0.00 15 VAL A O 7
ATOM 7719 N N . SER A 1 24 ? 37.262 20.190 19.449 1.00 0.00 16 SER A N 7
ATOM 7720 C CA . SER A 1 24 ? 36.919 20.757 18.129 1.00 0.00 16 SER A CA 7
ATOM 7721 C C . SER A 1 24 ? 35.453 21.215 18.046 1.00 0.00 16 SER A C 7
ATOM 7722 O O . SER A 1 24 ? 34.629 20.822 18.879 1.00 0.00 16 SER A O 7
ATOM 7730 N N . LYS A 1 25 ? 35.091 21.970 16.995 1.00 0.00 17 LYS A N 7
ATOM 7731 C CA . LYS A 1 25 ? 33.687 22.239 16.633 1.00 0.00 17 LYS A CA 7
ATOM 7732 C C . LYS A 1 25 ? 32.856 20.960 16.498 1.00 0.00 17 LYS A C 7
ATOM 7733 O O . LYS A 1 25 ? 31.690 20.954 16.876 1.00 0.00 17 LYS A O 7
ATOM 7752 N N . GLU A 1 26 ? 33.464 19.861 16.044 1.00 0.00 18 GLU A N 7
ATOM 7753 C CA . GLU A 1 26 ? 32.788 18.562 15.949 1.00 0.00 18 GLU A CA 7
ATOM 7754 C C . GLU A 1 26 ? 32.274 18.056 17.309 1.00 0.00 18 GLU A C 7
ATOM 7755 O O . GLU A 1 26 ? 31.208 17.441 17.367 1.00 0.00 18 GLU A O 7
ATOM 7767 N N . ASP A 1 27 ? 33.003 18.318 18.396 1.00 0.00 19 ASP A N 7
ATOM 7768 C CA . ASP A 1 27 ? 32.694 17.793 19.730 1.00 0.00 19 ASP A CA 7
ATOM 7769 C C . ASP A 1 27 ? 31.563 18.565 20.404 1.00 0.00 19 ASP A C 7
ATOM 7770 O O . ASP A 1 27 ? 30.566 17.976 20.815 1.00 0.00 19 ASP A O 7
ATOM 7779 N N . LEU A 1 28 ? 31.666 19.895 20.450 1.00 0.00 20 LEU A N 7
ATOM 7780 C CA . LEU A 1 28 ? 30.577 20.727 20.955 1.00 0.00 20 LEU A CA 7
ATOM 7781 C C . LEU A 1 28 ? 29.310 20.565 20.103 1.00 0.00 20 LEU A C 7
ATOM 7782 O O . LEU A 1 28 ? 28.211 20.513 20.647 1.00 0.00 20 LEU A O 7
ATOM 7798 N N . PHE A 1 29 ? 29.439 20.406 18.781 1.00 0.00 21 PHE A N 7
ATOM 7799 C CA . PHE A 1 29 ? 28.281 20.216 17.913 1.00 0.00 21 PHE A CA 7
ATOM 7800 C C . PHE A 1 29 ? 27.648 18.830 18.104 1.00 0.00 21 PHE A C 7
ATOM 7801 O O . PHE A 1 29 ? 26.426 18.753 18.241 1.00 0.00 21 PHE A O 7
ATOM 7818 N N . ARG A 1 30 ? 28.428 17.739 18.218 1.00 0.00 22 ARG A N 7
ATOM 7819 C CA . ARG A 1 30 ? 27.860 16.403 18.480 1.00 0.00 22 ARG A CA 7
ATOM 7820 C C . ARG A 1 30 ? 27.177 16.340 19.847 1.00 0.00 22 ARG A C 7
ATOM 7821 O O . ARG A 1 30 ? 26.049 15.856 19.936 1.00 0.00 22 ARG A O 7
ATOM 7842 N N . ILE A 1 31 ? 27.804 16.877 20.900 1.00 0.00 23 ILE A N 7
ATOM 7843 C CA . ILE A 1 31 ? 27.264 16.757 22.261 1.00 0.00 23 ILE A CA 7
ATOM 7844 C C . ILE A 1 31 ? 26.109 17.730 22.541 1.00 0.00 23 ILE A C 7
ATOM 7845 O O . ILE A 1 31 ? 25.213 17.357 23.298 1.00 0.00 23 ILE A O 7
ATOM 7861 N N . PHE A 1 32 ? 26.069 18.919 21.920 1.00 0.00 24 PHE A N 7
ATOM 7862 C CA . PHE A 1 32 ? 24.966 19.881 22.091 1.00 0.00 24 PHE A CA 7
ATOM 7863 C C . PHE A 1 32 ? 23.832 19.782 21.053 1.00 0.00 24 PHE A C 7
ATOM 7864 O O . PHE A 1 32 ? 22.763 20.331 21.314 1.00 0.00 24 PHE A O 7
ATOM 7881 N N . SER A 1 33 ? 23.998 19.082 19.921 1.00 0.00 25 SER A N 7
ATOM 7882 C CA . SER A 1 33 ? 22.946 18.922 18.889 1.00 0.00 25 SER A CA 7
ATOM 7883 C C . SER A 1 33 ? 21.544 18.570 19.426 1.00 0.00 25 SER A C 7
ATOM 7884 O O . SER A 1 33 ? 20.582 19.257 19.067 1.00 0.00 25 SER A O 7
ATOM 7892 N N . PRO A 1 34 ? 21.373 17.574 20.321 1.00 0.00 26 PRO A N 7
ATOM 7893 C CA . PRO A 1 34 ? 20.049 17.246 20.847 1.00 0.00 26 PRO A CA 7
ATOM 7894 C C . PRO A 1 34 ? 19.524 18.246 21.897 1.00 0.00 26 PRO A C 7
ATOM 7895 O O . PRO A 1 34 ? 18.378 18.125 22.324 1.00 0.00 26 PRO A O 7
ATOM 7906 N N . TYR A 1 35 ? 20.298 19.260 22.295 1.00 0.00 27 TYR A N 7
ATOM 7907 C CA . TYR A 1 35 ? 19.908 20.295 23.268 1.00 0.00 27 TYR A CA 7
ATOM 7908 C C . TYR A 1 35 ? 19.628 21.662 22.617 1.00 0.00 27 TYR A C 7
ATOM 7909 O O . TYR A 1 35 ? 18.837 22.438 23.161 1.00 0.00 27 TYR A O 7
ATOM 7927 N N . GLY A 1 36 ? 20.244 21.951 21.462 1.00 0.00 28 GLY A N 7
ATOM 7928 C CA . GLY A 1 36 ? 20.154 23.253 20.798 1.00 0.00 28 GLY A CA 7
ATOM 7929 C C . GLY A 1 36 ? 20.581 23.274 19.323 1.00 0.00 28 GLY A C 7
ATOM 7930 O O . GLY A 1 36 ? 21.026 22.279 18.747 1.00 0.00 28 GLY A O 7
ATOM 7934 N N . HIS A 1 37 ? 20.430 24.438 18.689 1.00 0.00 29 HIS A N 7
ATOM 7935 C CA . HIS A 1 37 ? 20.503 24.598 17.229 1.00 0.00 29 HIS A CA 7
ATOM 7936 C C . HIS A 1 37 ? 21.872 25.058 16.688 1.00 0.00 29 HIS A C 7
ATOM 7937 O O . HIS A 1 37 ? 22.134 24.829 15.516 1.00 0.00 29 HIS A O 7
ATOM 7951 N N . ILE A 1 38 ? 22.757 25.620 17.524 1.00 0.00 30 ILE A N 7
ATOM 7952 C CA . ILE A 1 38 ? 24.151 26.044 17.216 1.00 0.00 30 ILE A CA 7
ATOM 7953 C C . ILE A 1 38 ? 24.299 27.097 16.079 1.00 0.00 30 ILE A C 7
ATOM 7954 O O . ILE A 1 38 ? 23.401 27.287 15.266 1.00 0.00 30 ILE A O 7
ATOM 7970 N N . MET A 1 39 ? 25.414 27.839 16.044 1.00 0.00 31 MET A N 7
ATOM 7971 C CA . MET A 1 39 ? 25.790 28.780 14.969 1.00 0.00 31 MET A CA 7
ATOM 7972 C C . MET A 1 39 ? 27.293 28.716 14.644 1.00 0.00 31 MET A C 7
ATOM 7973 O O . MET A 1 39 ? 27.647 28.356 13.518 1.00 0.00 31 MET A O 7
ATOM 7987 N N . GLN A 1 40 ? 28.173 29.062 15.593 1.00 0.00 32 GLN A N 7
ATOM 7988 C CA . GLN A 1 40 ? 29.620 29.271 15.382 1.00 0.00 32 GLN A CA 7
ATOM 7989 C C . GLN A 1 40 ? 30.417 29.002 16.674 1.00 0.00 32 GLN A C 7
ATOM 7990 O O . GLN A 1 40 ? 29.828 28.819 17.737 1.00 0.00 32 GLN A O 7
ATOM 8004 N N . ILE A 1 41 ? 31.751 28.939 16.609 1.00 0.00 33 ILE A N 7
ATOM 8005 C CA . ILE A 1 41 ? 32.610 28.509 17.725 1.00 0.00 33 ILE A CA 7
ATOM 8006 C C . ILE A 1 41 ? 33.777 29.474 17.980 1.00 0.00 33 ILE A C 7
ATOM 8007 O O . ILE A 1 41 ? 34.317 30.084 17.053 1.00 0.00 33 ILE A O 7
ATOM 8023 N N . ASN A 1 42 ? 34.215 29.561 19.236 1.00 0.00 34 ASN A N 7
ATOM 8024 C CA . ASN A 1 42 ? 35.470 30.198 19.643 1.00 0.00 34 ASN A CA 7
ATOM 8025 C C . ASN A 1 42 ? 35.910 29.605 20.992 1.00 0.00 34 ASN A C 7
ATOM 8026 O O . ASN A 1 42 ? 35.085 29.466 21.896 1.00 0.00 34 ASN A O 7
ATOM 8037 N N . ILE A 1 43 ? 37.172 29.186 21.136 1.00 0.00 35 ILE A N 7
ATOM 8038 C CA . ILE A 1 43 ? 37.625 28.405 22.306 1.00 0.00 35 ILE A CA 7
ATOM 8039 C C . ILE A 1 43 ? 39.043 28.817 22.704 1.00 0.00 35 ILE A C 7
ATOM 8040 O O . ILE A 1 43 ? 39.970 28.716 21.893 1.00 0.00 35 ILE A O 7
ATOM 8056 N N . LYS A 1 44 ? 39.193 29.291 23.947 1.00 0.00 36 LYS A N 7
ATOM 8057 C CA . LYS A 1 44 ? 40.426 29.856 24.518 1.00 0.00 36 LYS A CA 7
ATOM 8058 C C . LYS A 1 44 ? 40.489 29.582 26.025 1.00 0.00 36 LYS A C 7
ATOM 8059 O O . LYS A 1 44 ? 39.459 29.359 26.666 1.00 0.00 36 LYS A O 7
ATOM 8078 N N . ASN A 1 45 ? 41.691 29.655 26.596 1.00 0.00 37 ASN A N 7
ATOM 8079 C CA . ASN A 1 45 ? 41.943 29.519 28.033 1.00 0.00 37 ASN A CA 7
ATOM 8080 C C . ASN A 1 45 ? 41.318 28.228 28.629 1.00 0.00 37 ASN A C 7
ATOM 8081 O O . ASN A 1 45 ? 41.431 27.159 28.025 1.00 0.00 37 ASN A O 7
ATOM 8092 N N . ALA A 1 46 ? 40.696 28.278 29.810 1.00 0.00 38 ALA A N 7
ATOM 8093 C CA . ALA A 1 46 ? 40.027 27.155 30.477 1.00 0.00 38 ALA A CA 7
ATOM 8094 C C . ALA A 1 46 ? 38.522 27.045 30.137 1.00 0.00 38 ALA A C 7
ATOM 8095 O O . ALA A 1 46 ? 37.795 26.329 30.822 1.00 0.00 38 ALA A O 7
ATOM 8102 N N . PHE A 1 47 ? 38.054 27.784 29.123 1.00 0.00 39 PHE A N 7
ATOM 8103 C CA . PHE A 1 47 ? 36.642 28.106 28.883 1.00 0.00 39 PHE A CA 7
ATOM 8104 C C . PHE A 1 47 ? 36.235 27.822 27.419 1.00 0.00 39 PHE A C 7
ATOM 8105 O O . PHE A 1 47 ? 37.006 27.245 26.642 1.00 0.00 39 PHE A O 7
ATOM 8122 N N . GLY A 1 48 ? 35.017 28.215 27.031 1.00 0.00 40 GLY A N 7
ATOM 8123 C CA . GLY A 1 48 ? 34.532 28.162 25.645 1.00 0.00 40 GLY A CA 7
ATOM 8124 C C . GLY A 1 48 ? 33.467 29.226 25.365 1.00 0.00 40 GLY A C 7
ATOM 8125 O O . GLY A 1 48 ? 32.559 29.409 26.172 1.00 0.00 40 GLY A O 7
ATOM 8129 N N . PHE A 1 49 ? 33.573 29.911 24.224 1.00 0.00 41 PHE A N 7
ATOM 8130 C CA . PHE A 1 49 ? 32.809 31.107 23.835 1.00 0.00 41 PHE A CA 7
ATOM 8131 C C . PHE A 1 49 ? 31.987 30.815 22.567 1.00 0.00 41 PHE A C 7
ATOM 8132 O O . PHE A 1 49 ? 32.260 31.314 21.473 1.00 0.00 41 PHE A O 7
ATOM 8149 N N . ILE A 1 50 ? 31.029 29.901 22.694 1.00 0.00 42 ILE A N 7
ATOM 8150 C CA . ILE A 1 50 ? 30.319 29.282 21.570 1.00 0.00 42 ILE A CA 7
ATOM 8151 C C . ILE A 1 50 ? 29.084 30.121 21.199 1.00 0.00 42 ILE A C 7
ATOM 8152 O O . ILE A 1 50 ? 28.405 30.679 22.058 1.00 0.00 42 ILE A O 7
ATOM 8168 N N . GLN A 1 51 ? 28.751 30.193 19.916 1.00 0.00 43 GLN A N 7
ATOM 8169 C CA . GLN A 1 51 ? 27.587 30.910 19.399 1.00 0.00 43 GLN A CA 7
ATOM 8170 C C . GLN A 1 51 ? 26.526 29.923 18.901 1.00 0.00 43 GLN A C 7
ATOM 8171 O O . GLN A 1 51 ? 26.828 28.876 18.324 1.00 0.00 43 GLN A O 7
ATOM 8185 N N . PHE A 1 52 ? 25.261 30.266 19.117 1.00 0.00 44 PHE A N 7
ATOM 8186 C CA . PHE A 1 52 ? 24.112 29.386 18.929 1.00 0.00 44 PHE A CA 7
ATOM 8187 C C . PHE A 1 52 ? 22.965 30.069 18.184 1.00 0.00 44 PHE A C 7
ATOM 8188 O O . PHE A 1 52 ? 22.925 31.289 18.066 1.00 0.00 44 PHE A O 7
ATOM 8205 N N . ASP A 1 53 ? 22.016 29.265 17.719 1.00 0.00 45 ASP A N 7
ATOM 8206 C CA . ASP A 1 53 ? 20.698 29.714 17.274 1.00 0.00 45 ASP A CA 7
ATOM 8207 C C . ASP A 1 53 ? 19.668 29.442 18.387 1.00 0.00 45 ASP A C 7
ATOM 8208 O O . ASP A 1 53 ? 19.701 28.376 19.006 1.00 0.00 45 ASP A O 7
ATOM 8217 N N . ASN A 1 54 ? 18.788 30.418 18.640 1.00 0.00 46 ASN A N 7
ATOM 8218 C CA . ASN A 1 54 ? 17.805 30.525 19.732 1.00 0.00 46 ASN A CA 7
ATOM 8219 C C . ASN A 1 54 ? 18.375 30.504 21.188 1.00 0.00 46 ASN A C 7
ATOM 8220 O O . ASN A 1 54 ? 19.463 29.980 21.443 1.00 0.00 46 ASN A O 7
ATOM 8231 N N . PRO A 1 55 ? 17.689 31.116 22.178 1.00 0.00 47 PRO A N 7
ATOM 8232 C CA . PRO A 1 55 ? 18.201 31.250 23.549 1.00 0.00 47 PRO A CA 7
ATOM 8233 C C . PRO A 1 55 ? 17.887 30.043 24.453 1.00 0.00 47 PRO A C 7
ATOM 8234 O O . PRO A 1 55 ? 18.686 29.708 25.327 1.00 0.00 47 PRO A O 7
ATOM 8245 N N . GLN A 1 56 ? 16.775 29.338 24.217 1.00 0.00 48 GLN A N 7
ATOM 8246 C CA . GLN A 1 56 ? 16.402 28.124 24.959 1.00 0.00 48 GLN A CA 7
ATOM 8247 C C . GLN A 1 56 ? 17.393 26.983 24.662 1.00 0.00 48 GLN A C 7
ATOM 8248 O O . GLN A 1 56 ? 17.882 26.306 25.565 1.00 0.00 48 GLN A O 7
ATOM 8262 N N . SER A 1 57 ? 17.768 26.877 23.386 1.00 0.00 49 SER A N 7
ATOM 8263 C CA . SER A 1 57 ? 18.870 26.083 22.832 1.00 0.00 49 SER A CA 7
ATOM 8264 C C . SER A 1 57 ? 20.199 26.283 23.566 1.00 0.00 49 SER A C 7
ATOM 8265 O O . SER A 1 57 ? 20.888 25.304 23.848 1.00 0.00 49 SER A O 7
ATOM 8273 N N . VAL A 1 58 ? 20.532 27.522 23.952 1.00 0.00 50 VAL A N 7
ATOM 8274 C CA . VAL A 1 58 ? 21.724 27.804 24.768 1.00 0.00 50 VAL A CA 7
ATOM 8275 C C . VAL A 1 58 ? 21.555 27.300 26.193 1.00 0.00 50 VAL A C 7
ATOM 8276 O O . VAL A 1 58 ? 22.358 26.491 26.659 1.00 0.00 50 VAL A O 7
ATOM 8289 N N . ARG A 1 59 ? 20.532 27.778 26.911 1.00 0.00 51 ARG A N 7
ATOM 8290 C CA . ARG A 1 59 ? 20.388 27.469 28.342 1.00 0.00 51 ARG A CA 7
ATOM 8291 C C . ARG A 1 59 ? 20.235 25.972 28.591 1.00 0.00 51 ARG A C 7
ATOM 8292 O O . ARG A 1 59 ? 20.891 25.464 29.489 1.00 0.00 51 ARG A O 7
ATOM 8313 N N . ASP A 1 60 ? 19.491 25.240 27.764 1.00 0.00 52 ASP A N 7
ATOM 8314 C CA . ASP A 1 60 ? 19.326 23.790 27.933 1.00 0.00 52 ASP A CA 7
ATOM 8315 C C . ASP A 1 60 ? 20.628 23.012 27.693 1.00 0.00 52 ASP A C 7
ATOM 8316 O O . ASP A 1 60 ? 20.943 22.087 28.445 1.00 0.00 52 ASP A O 7
ATOM 8325 N N . ALA A 1 61 ? 21.415 23.422 26.692 1.00 0.00 53 ALA A N 7
ATOM 8326 C CA . ALA A 1 61 ? 22.726 22.847 26.412 1.00 0.00 53 ALA A CA 7
ATOM 8327 C C . ALA A 1 61 ? 23.682 22.991 27.609 1.00 0.00 53 ALA A C 7
ATOM 8328 O O . ALA A 1 61 ? 24.326 22.016 28.006 1.00 0.00 53 ALA A O 7
ATOM 8335 N N . ILE A 1 62 ? 23.736 24.165 28.251 1.00 0.00 54 ILE A N 7
ATOM 8336 C CA . ILE A 1 62 ? 24.593 24.335 29.430 1.00 0.00 54 ILE A CA 7
ATOM 8337 C C . ILE A 1 62 ? 23.999 23.642 30.659 1.00 0.00 54 ILE A C 7
ATOM 8338 O O . ILE A 1 62 ? 24.672 22.828 31.287 1.00 0.00 54 ILE A O 7
ATOM 8354 N N . GLU A 1 63 ? 22.743 23.944 30.995 1.00 0.00 55 GLU A N 7
ATOM 8355 C CA . GLU A 1 63 ? 22.097 23.538 32.251 1.00 0.00 55 GLU A CA 7
ATOM 8356 C C . GLU A 1 63 ? 21.985 22.016 32.403 1.00 0.00 55 GLU A C 7
ATOM 8357 O O . GLU A 1 63 ? 21.918 21.528 33.536 1.00 0.00 55 GLU A O 7
ATOM 8369 N N . CYS A 1 64 ? 21.956 21.281 31.285 1.00 0.00 56 CYS A N 7
ATOM 8370 C CA . CYS A 1 64 ? 21.822 19.829 31.257 1.00 0.00 56 CYS A CA 7
ATOM 8371 C C . CYS A 1 64 ? 23.125 19.083 30.912 1.00 0.00 56 CYS A C 7
ATOM 8372 O O . CYS A 1 64 ? 23.291 17.950 31.366 1.00 0.00 56 CYS A O 7
ATOM 8380 N N . GLU A 1 65 ? 24.066 19.660 30.148 1.00 0.00 57 GLU A N 7
ATOM 8381 C CA . GLU A 1 65 ? 25.267 18.942 29.656 1.00 0.00 57 GLU A CA 7
ATOM 8382 C C . GLU A 1 65 ? 26.615 19.558 30.094 1.00 0.00 57 GLU A C 7
ATOM 8383 O O . GLU A 1 65 ? 27.631 18.858 30.130 1.00 0.00 57 GLU A O 7
ATOM 8395 N N . SER A 1 66 ? 26.642 20.828 30.512 1.00 0.00 58 SER A N 7
ATOM 8396 C CA . SER A 1 66 ? 27.823 21.513 31.086 1.00 0.00 58 SER A CA 7
ATOM 8397 C C . SER A 1 66 ? 27.543 22.112 32.476 1.00 0.00 58 SER A C 7
ATOM 8398 O O . SER A 1 66 ? 28.130 23.121 32.875 1.00 0.00 58 SER A O 7
ATOM 8406 N N . GLN A 1 67 ? 26.635 21.463 33.207 1.00 0.00 59 GLN A N 7
ATOM 8407 C CA . GLN A 1 67 ? 26.315 21.696 34.613 1.00 0.00 59 GLN A CA 7
ATOM 8408 C C . GLN A 1 67 ? 25.839 20.381 35.256 1.00 0.00 59 GLN A C 7
ATOM 8409 O O . GLN A 1 67 ? 25.172 19.576 34.599 1.00 0.00 59 GLN A O 7
ATOM 8423 N N . GLU A 1 68 ? 26.101 20.189 36.552 1.00 0.00 60 GLU A N 7
ATOM 8424 C CA . GLU A 1 68 ? 25.591 19.063 37.356 1.00 0.00 60 GLU A CA 7
ATOM 8425 C C . GLU A 1 68 ? 24.108 19.262 37.751 1.00 0.00 60 GLU A C 7
ATOM 8426 O O . GLU A 1 68 ? 23.743 19.202 38.927 1.00 0.00 60 GLU A O 7
ATOM 8438 N N . MET A 1 69 ? 23.251 19.540 36.759 1.00 0.00 61 MET A N 7
ATOM 8439 C CA . MET A 1 69 ? 21.822 19.855 36.917 1.00 0.00 61 MET A CA 7
ATOM 8440 C C . MET A 1 69 ? 21.561 21.039 37.876 1.00 0.00 61 MET A C 7
ATOM 8441 O O . MET A 1 69 ? 22.475 21.764 38.273 1.00 0.00 61 MET A O 7
ATOM 8455 N N . ASN A 1 70 ? 20.305 21.243 38.280 1.00 0.00 62 ASN A N 7
ATOM 8456 C CA . ASN A 1 70 ? 19.943 22.192 39.339 1.00 0.00 62 ASN A CA 7
ATOM 8457 C C . ASN A 1 70 ? 20.553 21.859 40.722 1.00 0.00 62 ASN A C 7
ATOM 8458 O O . ASN A 1 70 ? 20.502 22.687 41.633 1.00 0.00 62 ASN A O 7
ATOM 8469 N N . PHE A 1 71 ? 21.163 20.679 40.877 1.00 0.00 63 PHE A N 7
ATOM 8470 C CA . PHE A 1 71 ? 21.941 20.291 42.051 1.00 0.00 63 PHE A CA 7
ATOM 8471 C C . PHE A 1 71 ? 23.296 21.022 42.138 1.00 0.00 63 PHE A C 7
ATOM 8472 O O . PHE A 1 71 ? 23.896 21.064 43.213 1.00 0.00 63 PHE A O 7
ATOM 8489 N N . GLY A 1 72 ? 23.770 21.636 41.048 1.00 0.00 64 GLY A N 7
ATOM 8490 C CA . GLY A 1 72 ? 25.040 22.362 40.998 1.00 0.00 64 GLY A CA 7
ATOM 8491 C C . GLY A 1 72 ? 25.146 23.530 41.993 1.00 0.00 64 GLY A C 7
ATOM 8492 O O . GLY A 1 72 ? 24.198 24.294 42.210 1.00 0.00 64 GLY A O 7
ATOM 8496 N N . LYS A 1 73 ? 26.340 23.692 42.573 1.00 0.00 65 LYS A N 7
ATOM 8497 C CA . LYS A 1 73 ? 26.690 24.696 43.597 1.00 0.00 65 LYS A CA 7
ATOM 8498 C C . LYS A 1 73 ? 27.952 25.511 43.268 1.00 0.00 65 LYS A C 7
ATOM 8499 O O . LYS A 1 73 ? 28.170 26.561 43.882 1.00 0.00 65 LYS A O 7
ATOM 8518 N N . LYS A 1 74 ? 28.785 25.047 42.328 1.00 0.00 66 LYS A N 7
ATOM 8519 C CA . LYS A 1 74 ? 30.095 25.653 42.005 1.00 0.00 66 LYS A CA 7
ATOM 8520 C C . LYS A 1 74 ? 30.341 25.923 40.513 1.00 0.00 66 LYS A C 7
ATOM 8521 O O . LYS A 1 74 ? 31.260 26.673 40.184 1.00 0.00 66 LYS A O 7
ATOM 8540 N N . LEU A 1 75 ? 29.513 25.391 39.610 1.00 0.00 67 LEU A N 7
ATOM 8541 C CA . LEU A 1 75 ? 29.646 25.607 38.164 1.00 0.00 67 LEU A CA 7
ATOM 8542 C C . LEU A 1 75 ? 29.422 27.086 37.799 1.00 0.00 67 LEU A C 7
ATOM 8543 O O . LEU A 1 75 ? 28.674 27.793 38.480 1.00 0.00 67 LEU A O 7
ATOM 8559 N N . ILE A 1 76 ? 30.032 27.537 36.705 1.00 0.00 68 ILE A N 7
ATOM 8560 C CA . ILE A 1 76 ? 29.785 28.836 36.066 1.00 0.00 68 ILE A CA 7
ATOM 8561 C C . ILE A 1 76 ? 29.369 28.624 34.606 1.00 0.00 68 ILE A C 7
ATOM 8562 O O . ILE A 1 76 ? 29.683 27.605 33.988 1.00 0.00 68 ILE A O 7
ATOM 8578 N N . LEU A 1 77 ? 28.625 29.597 34.080 1.00 0.00 69 LEU A N 7
ATOM 8579 C CA . LEU A 1 77 ? 28.273 29.758 32.671 1.00 0.00 69 LEU A CA 7
ATOM 8580 C C . LEU A 1 77 ? 27.824 31.195 32.379 1.00 0.00 69 LEU A C 7
ATOM 8581 O O . LEU A 1 77 ? 27.700 32.006 33.304 1.00 0.00 69 LEU A O 7
ATOM 8597 N N . GLU A 1 78 ? 27.521 31.494 31.115 1.00 0.00 70 GLU A N 7
ATOM 8598 C CA . GLU A 1 78 ? 26.647 32.610 30.731 1.00 0.00 70 GLU A CA 7
ATOM 8599 C C . GLU A 1 78 ? 25.781 32.267 29.507 1.00 0.00 70 GLU A C 7
ATOM 8600 O O . GLU A 1 78 ? 26.218 31.561 28.595 1.00 0.00 70 GLU A O 7
ATOM 8612 N N . VAL A 1 79 ? 24.553 32.795 29.493 1.00 0.00 71 VAL A N 7
ATOM 8613 C CA . VAL A 1 79 ? 23.590 32.716 28.387 1.00 0.00 71 VAL A CA 7
ATOM 8614 C C . VAL A 1 79 ? 23.165 34.127 27.970 1.00 0.00 71 VAL A C 7
ATOM 8615 O O . VAL A 1 79 ? 22.701 34.911 28.801 1.00 0.00 71 VAL A O 7
ATOM 8628 N N . SER A 1 80 ? 23.284 34.430 26.678 1.00 0.00 72 SER A N 7
ATOM 8629 C CA . SER A 1 80 ? 22.805 35.679 26.068 1.00 0.00 72 SER A CA 7
ATOM 8630 C C . SER A 1 80 ? 22.232 35.415 24.675 1.00 0.00 72 SER A C 7
ATOM 8631 O O . SER A 1 80 ? 22.727 34.559 23.950 1.00 0.00 72 SER A O 7
ATOM 8639 N N . SER A 1 81 ? 21.225 36.179 24.264 1.00 0.00 73 SER A N 7
ATOM 8640 C CA . SER A 1 81 ? 20.748 36.238 22.872 1.00 0.00 73 SER A CA 7
ATOM 8641 C C . SER A 1 81 ? 21.654 37.130 21.995 1.00 0.00 73 SER A C 7
ATOM 8642 O O . SER A 1 81 ? 22.759 37.503 22.403 1.00 0.00 73 SER A O 7
ATOM 8650 N N . SER A 1 82 ? 21.214 37.486 20.782 1.00 0.00 74 SER A N 7
ATOM 8651 C CA . SER A 1 82 ? 21.935 38.421 19.907 1.00 0.00 74 SER A CA 7
ATOM 8652 C C . SER A 1 82 ? 22.199 39.772 20.583 1.00 0.00 74 SER A C 7
ATOM 8653 O O . SER A 1 82 ? 21.315 40.335 21.234 1.00 0.00 74 SER A O 7
ATOM 8661 N N . ASN A 1 83 ? 23.401 40.316 20.385 1.00 0.00 75 ASN A N 7
ATOM 8662 C CA . ASN A 1 83 ? 23.717 41.720 20.659 1.00 0.00 75 ASN A CA 7
ATOM 8663 C C . ASN A 1 83 ? 24.828 42.238 19.719 1.00 0.00 75 ASN A C 7
ATOM 8664 O O . ASN A 1 83 ? 25.444 41.457 18.994 1.00 0.00 75 ASN A O 7
ATOM 8675 N N . ALA A 1 84 ? 25.096 43.543 19.750 1.00 0.00 76 ALA A N 7
ATOM 8676 C CA . ALA A 1 84 ? 26.165 44.216 19.009 1.00 0.00 76 ALA A CA 7
ATOM 8677 C C . ALA A 1 84 ? 27.260 44.765 19.950 1.00 0.00 76 ALA A C 7
ATOM 8678 O O . ALA A 1 84 ? 27.080 44.786 21.175 1.00 0.00 76 ALA A O 7
ATOM 8685 N N . ARG A 1 85 ? 28.395 45.190 19.377 1.00 0.00 77 ARG A N 7
ATOM 8686 C CA . ARG A 1 85 ? 29.548 45.780 20.083 1.00 0.00 77 ARG A CA 7
ATOM 8687 C C . ARG A 1 85 ? 30.357 46.714 19.185 1.00 0.00 77 ARG A C 7
ATOM 8688 O O . ARG A 1 85 ? 31.094 46.228 18.299 1.00 0.00 77 ARG A O 7
ATOM 8709 N N . PRO A 1 9 ? 18.670 32.944 14.634 1.00 0.00 1 PRO A N 8
ATOM 8710 C CA . PRO A 1 9 ? 19.238 33.905 15.602 1.00 0.00 1 PRO A CA 8
ATOM 8711 C C . PRO A 1 9 ? 20.721 33.665 15.918 1.00 0.00 1 PRO A C 8
ATOM 8712 O O . PRO A 1 9 ? 21.190 32.532 15.841 1.00 0.00 1 PRO A O 8
ATOM 8723 N N . LYS A 1 10 ? 21.448 34.721 16.311 1.00 0.00 2 LYS A N 8
ATOM 8724 C CA . LYS A 1 10 ? 22.855 34.701 16.758 1.00 0.00 2 LYS A CA 8
ATOM 8725 C C . LYS A 1 10 ? 22.925 34.710 18.297 1.00 0.00 2 LYS A C 8
ATOM 8726 O O . LYS A 1 10 ? 23.352 35.679 18.930 1.00 0.00 2 LYS A O 8
ATOM 8745 N N . SER A 1 11 ? 22.459 33.632 18.916 1.00 0.00 3 SER A N 8
ATOM 8746 C CA . SER A 1 11 ? 22.502 33.422 20.370 1.00 0.00 3 SER A CA 8
ATOM 8747 C C . SER A 1 11 ? 23.932 33.135 20.861 1.00 0.00 3 SER A C 8
ATOM 8748 O O . SER A 1 11 ? 24.772 32.706 20.068 1.00 0.00 3 SER A O 8
ATOM 8756 N N . ARG A 1 12 ? 24.247 33.368 22.143 1.00 0.00 4 ARG A N 8
ATOM 8757 C CA . ARG A 1 12 ? 25.619 33.275 22.696 1.00 0.00 4 ARG A CA 8
ATOM 8758 C C . ARG A 1 12 ? 25.681 32.484 24.007 1.00 0.00 4 ARG A C 8
ATOM 8759 O O . ARG A 1 12 ? 24.879 32.691 24.910 1.00 0.00 4 ARG A O 8
ATOM 8780 N N . LEU A 1 13 ? 26.659 31.589 24.099 1.00 0.00 5 LEU A N 8
ATOM 8781 C CA . LEU A 1 13 ? 26.816 30.554 25.121 1.00 0.00 5 LEU A CA 8
ATOM 8782 C C . LEU A 1 13 ? 28.217 30.671 25.738 1.00 0.00 5 LEU A C 8
ATOM 8783 O O . LEU A 1 13 ? 29.221 30.377 25.085 1.00 0.00 5 LEU A O 8
ATOM 8799 N N . PHE A 1 14 ? 28.287 31.084 27.005 1.00 0.00 6 PHE A N 8
ATOM 8800 C CA . PHE A 1 14 ? 29.539 31.261 27.739 1.00 0.00 6 PHE A CA 8
ATOM 8801 C C . PHE A 1 14 ? 29.699 30.150 28.787 1.00 0.00 6 PHE A C 8
ATOM 8802 O O . PHE A 1 14 ? 28.823 29.981 29.639 1.00 0.00 6 PHE A O 8
ATOM 8819 N N . ILE A 1 15 ? 30.820 29.418 28.765 1.00 0.00 7 ILE A N 8
ATOM 8820 C CA . ILE A 1 15 ? 31.127 28.350 29.734 1.00 0.00 7 ILE A CA 8
ATOM 8821 C C . ILE A 1 15 ? 32.352 28.751 30.567 1.00 0.00 7 ILE A C 8
ATOM 8822 O O . ILE A 1 15 ? 33.334 29.267 30.031 1.00 0.00 7 ILE A O 8
ATOM 8838 N N . GLY A 1 16 ? 32.294 28.474 31.872 1.00 0.00 8 GLY A N 8
ATOM 8839 C CA . GLY A 1 16 ? 33.436 28.502 32.784 1.00 0.00 8 GLY A CA 8
ATOM 8840 C C . GLY A 1 16 ? 34.435 27.358 32.543 1.00 0.00 8 GLY A C 8
ATOM 8841 O O . GLY A 1 16 ? 34.629 26.891 31.419 1.00 0.00 8 GLY A O 8
ATOM 8845 N N . ASN A 1 17 ? 35.054 26.878 33.618 1.00 0.00 9 ASN A N 8
ATOM 8846 C CA . ASN A 1 17 ? 36.113 25.867 33.594 1.00 0.00 9 ASN A CA 8
ATOM 8847 C C . ASN A 1 17 ? 35.569 24.449 33.320 1.00 0.00 9 ASN A C 8
ATOM 8848 O O . ASN A 1 17 ? 35.536 23.603 34.214 1.00 0.00 9 ASN A O 8
ATOM 8859 N N . LEU A 1 18 ? 35.149 24.181 32.082 1.00 0.00 10 LEU A N 8
ATOM 8860 C CA . LEU A 1 18 ? 34.693 22.856 31.642 1.00 0.00 10 LEU A CA 8
ATOM 8861 C C . LEU A 1 18 ? 35.325 22.363 30.324 1.00 0.00 10 LEU A C 8
ATOM 8862 O O . LEU A 1 18 ? 35.900 21.275 30.355 1.00 0.00 10 LEU A O 8
ATOM 8878 N N . PRO A 1 19 ? 35.307 23.098 29.191 1.00 0.00 11 PRO A N 8
ATOM 8879 C CA . PRO A 1 19 ? 35.900 22.641 27.928 1.00 0.00 11 PRO A CA 8
ATOM 8880 C C . PRO A 1 19 ? 37.429 22.839 27.905 1.00 0.00 11 PRO A C 8
ATOM 8881 O O . PRO A 1 19 ? 37.985 23.463 27.004 1.00 0.00 11 PRO A O 8
ATOM 8892 N N . LEU A 1 20 ? 38.118 22.322 28.926 1.00 0.00 12 LEU A N 8
ATOM 8893 C CA . LEU A 1 20 ? 39.578 22.369 29.077 1.00 0.00 12 LEU A CA 8
ATOM 8894 C C . LEU A 1 20 ? 40.283 21.338 28.179 1.00 0.00 12 LEU A C 8
ATOM 8895 O O . LEU A 1 20 ? 41.454 21.524 27.841 1.00 0.00 12 LEU A O 8
ATOM 8911 N N . LYS A 1 21 ? 39.570 20.280 27.776 1.00 0.00 13 LYS A N 8
ATOM 8912 C CA . LYS A 1 21 ? 39.993 19.280 26.785 1.00 0.00 13 LYS A CA 8
ATOM 8913 C C . LYS A 1 21 ? 40.105 19.883 25.376 1.00 0.00 13 LYS A C 8
ATOM 8914 O O . LYS A 1 21 ? 39.577 20.964 25.109 1.00 0.00 13 LYS A O 8
ATOM 8933 N N . ASN A 1 22 ? 40.747 19.168 24.455 1.00 0.00 14 ASN A N 8
ATOM 8934 C CA . ASN A 1 22 ? 40.669 19.441 23.022 1.00 0.00 14 ASN A CA 8
ATOM 8935 C C . ASN A 1 22 ? 39.205 19.400 22.522 1.00 0.00 14 ASN A C 8
ATOM 8936 O O . ASN A 1 22 ? 38.477 18.448 22.814 1.00 0.00 14 ASN A O 8
ATOM 8947 N N . VAL A 1 23 ? 38.779 20.420 21.769 1.00 0.00 15 VAL A N 8
ATOM 8948 C CA . VAL A 1 23 ? 37.430 20.517 21.178 1.00 0.00 15 VAL A CA 8
ATOM 8949 C C . VAL A 1 23 ? 37.500 21.187 19.796 1.00 0.00 15 VAL A C 8
ATOM 8950 O O . VAL A 1 23 ? 38.057 22.278 19.664 1.00 0.00 15 VAL A O 8
ATOM 8963 N N . SER A 1 24 ? 36.901 20.571 18.772 1.00 0.00 16 SER A N 8
ATOM 8964 C CA . SER A 1 24 ? 36.591 21.206 17.474 1.00 0.00 16 SER A CA 8
ATOM 8965 C C . SER A 1 24 ? 35.123 21.642 17.390 1.00 0.00 16 SER A C 8
ATOM 8966 O O . SER A 1 24 ? 34.303 21.227 18.216 1.00 0.00 16 SER A O 8
ATOM 8974 N N . LYS A 1 25 ? 34.743 22.405 16.353 1.00 0.00 17 LYS A N 8
ATOM 8975 C CA . LYS A 1 25 ? 33.335 22.745 16.086 1.00 0.00 17 LYS A CA 8
ATOM 8976 C C . LYS A 1 25 ? 32.445 21.507 15.955 1.00 0.00 17 LYS A C 8
ATOM 8977 O O . LYS A 1 25 ? 31.316 21.520 16.430 1.00 0.00 17 LYS A O 8
ATOM 8996 N N . GLU A 1 26 ? 32.974 20.415 15.408 1.00 0.00 18 GLU A N 8
ATOM 8997 C CA . GLU A 1 26 ? 32.255 19.142 15.310 1.00 0.00 18 GLU A CA 8
ATOM 8998 C C . GLU A 1 26 ? 32.106 18.433 16.666 1.00 0.00 18 GLU A C 8
ATOM 8999 O O . GLU A 1 26 ? 31.090 17.785 16.911 1.00 0.00 18 GLU A O 8
ATOM 9011 N N . ASP A 1 27 ? 33.076 18.578 17.575 1.00 0.00 19 ASP A N 8
ATOM 9012 C CA . ASP A 1 27 ? 33.052 17.905 18.879 1.00 0.00 19 ASP A CA 8
ATOM 9013 C C . ASP A 1 27 ? 32.019 18.500 19.837 1.00 0.00 19 ASP A C 8
ATOM 9014 O O . ASP A 1 27 ? 31.355 17.756 20.557 1.00 0.00 19 ASP A O 8
ATOM 9023 N N . LEU A 1 28 ? 31.829 19.822 19.804 1.00 0.00 20 LEU A N 8
ATOM 9024 C CA . LEU A 1 28 ? 30.723 20.483 20.500 1.00 0.00 20 LEU A CA 8
ATOM 9025 C C . LEU A 1 28 ? 29.383 20.310 19.757 1.00 0.00 20 LEU A C 8
ATOM 9026 O O . LEU A 1 28 ? 28.341 20.165 20.395 1.00 0.00 20 LEU A O 8
ATOM 9042 N N . PHE A 1 29 ? 29.402 20.247 18.419 1.00 0.00 21 PHE A N 8
ATOM 9043 C CA . PHE A 1 29 ? 28.209 19.989 17.601 1.00 0.00 21 PHE A CA 8
ATOM 9044 C C . PHE A 1 29 ? 27.605 18.616 17.909 1.00 0.00 21 PHE A C 8
ATOM 9045 O O . PHE A 1 29 ? 26.396 18.523 18.113 1.00 0.00 21 PHE A O 8
ATOM 9062 N N . ARG A 1 30 ? 28.415 17.549 17.991 1.00 0.00 22 ARG A N 8
ATOM 9063 C CA . ARG A 1 30 ? 27.909 16.198 18.295 1.00 0.00 22 ARG A CA 8
ATOM 9064 C C . ARG A 1 30 ? 27.345 16.102 19.716 1.00 0.00 22 ARG A C 8
ATOM 9065 O O . ARG A 1 30 ? 26.225 15.619 19.869 1.00 0.00 22 ARG A O 8
ATOM 9086 N N . ILE A 1 31 ? 28.038 16.620 20.733 1.00 0.00 23 ILE A N 8
ATOM 9087 C CA . ILE A 1 31 ? 27.596 16.484 22.137 1.00 0.00 23 ILE A CA 8
ATOM 9088 C C . ILE A 1 31 ? 26.398 17.378 22.497 1.00 0.00 23 ILE A C 8
ATOM 9089 O O . ILE A 1 31 ? 25.609 16.984 23.354 1.00 0.00 23 ILE A O 8
ATOM 9105 N N . PHE A 1 32 ? 26.187 18.514 21.813 1.00 0.00 24 PHE A N 8
ATOM 9106 C CA . PHE A 1 32 ? 24.991 19.360 21.990 1.00 0.00 24 PHE A CA 8
ATOM 9107 C C . PHE A 1 32 ? 23.888 19.175 20.926 1.00 0.00 24 PHE A C 8
ATOM 9108 O O . PHE A 1 32 ? 22.829 19.797 21.037 1.00 0.00 24 PHE A O 8
ATOM 9125 N N . SER A 1 33 ? 24.063 18.300 19.927 1.00 0.00 25 SER A N 8
ATOM 9126 C CA . SER A 1 33 ? 23.130 18.147 18.797 1.00 0.00 25 SER A CA 8
ATOM 9127 C C . SER A 1 33 ? 21.637 18.069 19.173 1.00 0.00 25 SER A C 8
ATOM 9128 O O . SER A 1 33 ? 20.875 18.890 18.663 1.00 0.00 25 SER A O 8
ATOM 9136 N N . PRO A 1 34 ? 21.187 17.176 20.077 1.00 0.00 26 PRO A N 8
ATOM 9137 C CA . PRO A 1 34 ? 19.774 17.117 20.463 1.00 0.00 26 PRO A CA 8
ATOM 9138 C C . PRO A 1 34 ? 19.369 18.143 21.544 1.00 0.00 26 PRO A C 8
ATOM 9139 O O . PRO A 1 34 ? 18.179 18.309 21.816 1.00 0.00 26 PRO A O 8
ATOM 9150 N N . TYR A 1 35 ? 20.327 18.865 22.139 1.00 0.00 27 TYR A N 8
ATOM 9151 C CA . TYR A 1 35 ? 20.099 19.882 23.178 1.00 0.00 27 TYR A CA 8
ATOM 9152 C C . TYR A 1 35 ? 19.729 21.250 22.581 1.00 0.00 27 TYR A C 8
ATOM 9153 O O . TYR A 1 35 ? 19.096 22.064 23.256 1.00 0.00 27 TYR A O 8
ATOM 9171 N N . GLY A 1 36 ? 20.108 21.517 21.324 1.00 0.00 28 GLY A N 8
ATOM 9172 C CA . GLY A 1 36 ? 19.889 22.810 20.685 1.00 0.00 28 GLY A CA 8
ATOM 9173 C C . GLY A 1 36 ? 20.388 22.909 19.241 1.00 0.00 28 GLY A C 8
ATOM 9174 O O . GLY A 1 36 ? 20.808 21.920 18.641 1.00 0.00 28 GLY A O 8
ATOM 9178 N N . HIS A 1 37 ? 20.325 24.114 18.669 1.00 0.00 29 HIS A N 8
ATOM 9179 C CA . HIS A 1 37 ? 20.299 24.309 17.210 1.00 0.00 29 HIS A CA 8
ATOM 9180 C C . HIS A 1 37 ? 21.591 24.847 16.554 1.00 0.00 29 HIS A C 8
ATOM 9181 O O . HIS A 1 37 ? 21.709 24.748 15.338 1.00 0.00 29 HIS A O 8
ATOM 9195 N N . ILE A 1 38 ? 22.581 25.318 17.330 1.00 0.00 30 ILE A N 8
ATOM 9196 C CA . ILE A 1 38 ? 23.967 25.693 16.920 1.00 0.00 30 ILE A CA 8
ATOM 9197 C C . ILE A 1 38 ? 24.097 26.855 15.894 1.00 0.00 30 ILE A C 8
ATOM 9198 O O . ILE A 1 38 ? 23.181 27.124 15.121 1.00 0.00 30 ILE A O 8
ATOM 9214 N N . MET A 1 39 ? 25.241 27.554 15.892 1.00 0.00 31 MET A N 8
ATOM 9215 C CA . MET A 1 39 ? 25.643 28.539 14.865 1.00 0.00 31 MET A CA 8
ATOM 9216 C C . MET A 1 39 ? 27.158 28.526 14.573 1.00 0.00 31 MET A C 8
ATOM 9217 O O . MET A 1 39 ? 27.554 28.230 13.445 1.00 0.00 31 MET A O 8
ATOM 9231 N N . GLN A 1 40 ? 28.008 28.884 15.544 1.00 0.00 32 GLN A N 8
ATOM 9232 C CA . GLN A 1 40 ? 29.469 29.052 15.376 1.00 0.00 32 GLN A CA 8
ATOM 9233 C C . GLN A 1 40 ? 30.214 28.995 16.721 1.00 0.00 32 GLN A C 8
ATOM 9234 O O . GLN A 1 40 ? 29.573 28.831 17.753 1.00 0.00 32 GLN A O 8
ATOM 9248 N N . ILE A 1 41 ? 31.554 29.052 16.738 1.00 0.00 33 ILE A N 8
ATOM 9249 C CA . ILE A 1 41 ? 32.354 28.660 17.924 1.00 0.00 33 ILE A CA 8
ATOM 9250 C C . ILE A 1 41 ? 33.491 29.644 18.223 1.00 0.00 33 ILE A C 8
ATOM 9251 O O . ILE A 1 41 ? 33.944 30.342 17.317 1.00 0.00 33 ILE A O 8
ATOM 9267 N N . ASN A 1 42 ? 33.983 29.686 19.470 1.00 0.00 34 ASN A N 8
ATOM 9268 C CA . ASN A 1 42 ? 35.241 30.343 19.856 1.00 0.00 34 ASN A CA 8
ATOM 9269 C C . ASN A 1 42 ? 35.796 29.739 21.167 1.00 0.00 34 ASN A C 8
ATOM 9270 O O . ASN A 1 42 ? 35.284 30.022 22.248 1.00 0.00 34 ASN A O 8
ATOM 9281 N N . ILE A 1 43 ? 36.832 28.897 21.105 1.00 0.00 35 ILE A N 8
ATOM 9282 C CA . ILE A 1 43 ? 37.350 28.154 22.270 1.00 0.00 35 ILE A CA 8
ATOM 9283 C C . ILE A 1 43 ? 38.803 28.551 22.558 1.00 0.00 35 ILE A C 8
ATOM 9284 O O . ILE A 1 43 ? 39.690 28.351 21.726 1.00 0.00 35 ILE A O 8
ATOM 9300 N N . LYS A 1 44 ? 39.026 29.142 23.739 1.00 0.00 36 LYS A N 8
ATOM 9301 C CA . LYS A 1 44 ? 40.265 29.814 24.158 1.00 0.00 36 LYS A CA 8
ATOM 9302 C C . LYS A 1 44 ? 40.478 29.682 25.673 1.00 0.00 36 LYS A C 8
ATOM 9303 O O . LYS A 1 44 ? 39.508 29.713 26.426 1.00 0.00 36 LYS A O 8
ATOM 9322 N N . ASN A 1 45 ? 41.741 29.653 26.112 1.00 0.00 37 ASN A N 8
ATOM 9323 C CA . ASN A 1 45 ? 42.147 29.617 27.531 1.00 0.00 37 ASN A CA 8
ATOM 9324 C C . ASN A 1 45 ? 41.572 28.388 28.291 1.00 0.00 37 ASN A C 8
ATOM 9325 O O . ASN A 1 45 ? 41.125 27.422 27.673 1.00 0.00 37 ASN A O 8
ATOM 9336 N N . ALA A 1 46 ? 41.556 28.384 29.629 1.00 0.00 38 ALA A N 8
ATOM 9337 C CA . ALA A 1 46 ? 40.872 27.384 30.469 1.00 0.00 38 ALA A CA 8
ATOM 9338 C C . ALA A 1 46 ? 39.322 27.455 30.401 1.00 0.00 38 ALA A C 8
ATOM 9339 O O . ALA A 1 46 ? 38.632 27.163 31.377 1.00 0.00 38 ALA A O 8
ATOM 9346 N N . PHE A 1 47 ? 38.775 27.892 29.266 1.00 0.00 39 PHE A N 8
ATOM 9347 C CA . PHE A 1 47 ? 37.380 28.257 29.039 1.00 0.00 39 PHE A CA 8
ATOM 9348 C C . PHE A 1 47 ? 36.958 27.851 27.616 1.00 0.00 39 PHE A C 8
ATOM 9349 O O . PHE A 1 47 ? 37.752 27.317 26.832 1.00 0.00 39 PHE A O 8
ATOM 9366 N N . GLY A 1 48 ? 35.699 28.104 27.258 1.00 0.00 40 GLY A N 8
ATOM 9367 C CA . GLY A 1 48 ? 35.220 27.927 25.890 1.00 0.00 40 GLY A CA 8
ATOM 9368 C C . GLY A 1 48 ? 33.850 28.553 25.664 1.00 0.00 40 GLY A C 8
ATOM 9369 O O . GLY A 1 48 ? 33.003 28.572 26.559 1.00 0.00 40 GLY A O 8
ATOM 9373 N N . PHE A 1 49 ? 33.648 29.087 24.462 1.00 0.00 41 PHE A N 8
ATOM 9374 C CA . PHE A 1 49 ? 32.488 29.893 24.106 1.00 0.00 41 PHE A CA 8
ATOM 9375 C C . PHE A 1 49 ? 31.893 29.392 22.786 1.00 0.00 41 PHE A C 8
ATOM 9376 O O . PHE A 1 49 ? 32.597 28.911 21.892 1.00 0.00 41 PHE A O 8
ATOM 9393 N N . ILE A 1 50 ? 30.572 29.455 22.672 1.00 0.00 42 ILE A N 8
ATOM 9394 C CA . ILE A 1 50 ? 29.827 28.929 21.526 1.00 0.00 42 ILE A CA 8
ATOM 9395 C C . ILE A 1 50 ? 28.733 29.935 21.169 1.00 0.00 42 ILE A C 8
ATOM 9396 O O . ILE A 1 50 ? 28.244 30.679 22.012 1.00 0.00 42 ILE A O 8
ATOM 9412 N N . GLN A 1 51 ? 28.325 29.961 19.913 1.00 0.00 43 GLN A N 8
ATOM 9413 C CA . GLN A 1 51 ? 27.168 30.702 19.442 1.00 0.00 43 GLN A CA 8
ATOM 9414 C C . GLN A 1 51 ? 26.157 29.723 18.860 1.00 0.00 43 GLN A C 8
ATOM 9415 O O . GLN A 1 51 ? 26.511 28.734 18.215 1.00 0.00 43 GLN A O 8
ATOM 9429 N N . PHE A 1 52 ? 24.887 29.998 19.104 1.00 0.00 44 PHE A N 8
ATOM 9430 C CA . PHE A 1 52 ? 23.785 29.071 18.886 1.00 0.00 44 PHE A CA 8
ATOM 9431 C C . PHE A 1 52 ? 22.643 29.738 18.141 1.00 0.00 44 PHE A C 8
ATOM 9432 O O . PHE A 1 52 ? 22.452 30.946 18.228 1.00 0.00 44 PHE A O 8
ATOM 9449 N N . ASP A 1 53 ? 21.834 28.936 17.464 1.00 0.00 45 ASP A N 8
ATOM 9450 C CA . ASP A 1 53 ? 20.491 29.348 17.096 1.00 0.00 45 ASP A CA 8
ATOM 9451 C C . ASP A 1 53 ? 19.532 29.085 18.275 1.00 0.00 45 ASP A C 8
ATOM 9452 O O . ASP A 1 53 ? 19.604 28.030 18.909 1.00 0.00 45 ASP A O 8
ATOM 9461 N N . ASN A 1 54 ? 18.671 30.066 18.565 1.00 0.00 46 ASN A N 8
ATOM 9462 C CA . ASN A 1 54 ? 17.760 30.176 19.720 1.00 0.00 46 ASN A CA 8
ATOM 9463 C C . ASN A 1 54 ? 18.419 30.210 21.130 1.00 0.00 46 ASN A C 8
ATOM 9464 O O . ASN A 1 54 ? 19.293 29.398 21.433 1.00 0.00 46 ASN A O 8
ATOM 9475 N N . PRO A 1 55 ? 17.935 31.053 22.069 1.00 0.00 47 PRO A N 8
ATOM 9476 C CA . PRO A 1 55 ? 18.418 31.078 23.458 1.00 0.00 47 PRO A CA 8
ATOM 9477 C C . PRO A 1 55 ? 17.986 29.837 24.251 1.00 0.00 47 PRO A C 8
ATOM 9478 O O . PRO A 1 55 ? 18.666 29.422 25.185 1.00 0.00 47 PRO A O 8
ATOM 9489 N N . GLN A 1 56 ? 16.887 29.194 23.845 1.00 0.00 48 GLN A N 8
ATOM 9490 C CA . GLN A 1 56 ? 16.397 27.946 24.436 1.00 0.00 48 GLN A CA 8
ATOM 9491 C C . GLN A 1 56 ? 17.419 26.811 24.265 1.00 0.00 48 GLN A C 8
ATOM 9492 O O . GLN A 1 56 ? 17.628 26.023 25.184 1.00 0.00 48 GLN A O 8
ATOM 9506 N N . SER A 1 57 ? 18.140 26.815 23.141 1.00 0.00 49 SER A N 8
ATOM 9507 C CA . SER A 1 57 ? 19.312 25.968 22.906 1.00 0.00 49 SER A CA 8
ATOM 9508 C C . SER A 1 57 ? 20.461 26.296 23.848 1.00 0.00 49 SER A C 8
ATOM 9509 O O . SER A 1 57 ? 21.099 25.390 24.373 1.00 0.00 49 SER A O 8
ATOM 9517 N N . VAL A 1 58 ? 20.739 27.589 24.062 1.00 0.00 50 VAL A N 8
ATOM 9518 C CA . VAL A 1 58 ? 21.833 28.051 24.921 1.00 0.00 50 VAL A CA 8
ATOM 9519 C C . VAL A 1 58 ? 21.604 27.611 26.364 1.00 0.00 50 VAL A C 8
ATOM 9520 O O . VAL A 1 58 ? 22.508 27.020 26.951 1.00 0.00 50 VAL A O 8
ATOM 9533 N N . ARG A 1 59 ? 20.408 27.836 26.927 1.00 0.00 51 ARG A N 8
ATOM 9534 C CA . ARG A 1 59 ? 20.113 27.352 28.282 1.00 0.00 51 ARG A CA 8
ATOM 9535 C C . ARG A 1 59 ? 20.188 25.830 28.356 1.00 0.00 51 ARG A C 8
ATOM 9536 O O . ARG A 1 59 ? 20.957 25.315 29.157 1.00 0.00 51 ARG A O 8
ATOM 9557 N N . ASP A 1 60 ? 19.475 25.104 27.499 1.00 0.00 52 ASP A N 8
ATOM 9558 C CA . ASP A 1 60 ? 19.359 23.647 27.643 1.00 0.00 52 ASP A CA 8
ATOM 9559 C C . ASP A 1 60 ? 20.649 22.892 27.317 1.00 0.00 52 ASP A C 8
ATOM 9560 O O . ASP A 1 60 ? 20.856 21.811 27.865 1.00 0.00 52 ASP A O 8
ATOM 9569 N N . ALA A 1 61 ? 21.553 23.458 26.510 1.00 0.00 53 ALA A N 8
ATOM 9570 C CA . ALA A 1 61 ? 22.906 22.942 26.353 1.00 0.00 53 ALA A CA 8
ATOM 9571 C C . ALA A 1 61 ? 23.672 22.973 27.692 1.00 0.00 53 ALA A C 8
ATOM 9572 O O . ALA A 1 61 ? 24.079 21.927 28.188 1.00 0.00 53 ALA A O 8
ATOM 9579 N N . ILE A 1 62 ? 23.835 24.148 28.306 1.00 0.00 54 ILE A N 8
ATOM 9580 C CA . ILE A 1 62 ? 24.697 24.289 29.494 1.00 0.00 54 ILE A CA 8
ATOM 9581 C C . ILE A 1 62 ? 24.017 23.724 30.752 1.00 0.00 54 ILE A C 8
ATOM 9582 O O . ILE A 1 62 ? 24.627 23.002 31.543 1.00 0.00 54 ILE A O 8
ATOM 9598 N N . GLU A 1 63 ? 22.729 24.017 30.929 1.00 0.00 55 GLU A N 8
ATOM 9599 C CA . GLU A 1 63 ? 21.938 23.655 32.113 1.00 0.00 55 GLU A CA 8
ATOM 9600 C C . GLU A 1 63 ? 21.659 22.153 32.201 1.00 0.00 55 GLU A C 8
ATOM 9601 O O . GLU A 1 63 ? 21.303 21.670 33.277 1.00 0.00 55 GLU A O 8
ATOM 9613 N N . CYS A 1 64 ? 21.817 21.416 31.099 1.00 0.00 56 CYS A N 8
ATOM 9614 C CA . CYS A 1 64 ? 21.683 19.963 31.049 1.00 0.00 56 CYS A CA 8
ATOM 9615 C C . CYS A 1 64 ? 23.045 19.242 30.945 1.00 0.00 56 CYS A C 8
ATOM 9616 O O . CYS A 1 64 ? 23.089 18.019 30.812 1.00 0.00 56 CYS A O 8
ATOM 9624 N N . GLU A 1 65 ? 24.165 19.974 30.999 1.00 0.00 57 GLU A N 8
ATOM 9625 C CA . GLU A 1 65 ? 25.519 19.426 30.828 1.00 0.00 57 GLU A CA 8
ATOM 9626 C C . GLU A 1 65 ? 26.481 19.881 31.937 1.00 0.00 57 GLU A C 8
ATOM 9627 O O . GLU A 1 65 ? 26.906 19.054 32.745 1.00 0.00 57 GLU A O 8
ATOM 9639 N N . SER A 1 66 ? 26.760 21.181 32.054 1.00 0.00 58 SER A N 8
ATOM 9640 C CA . SER A 1 66 ? 27.589 21.745 33.135 1.00 0.00 58 SER A CA 8
ATOM 9641 C C . SER A 1 66 ? 26.913 21.606 34.500 1.00 0.00 58 SER A C 8
ATOM 9642 O O . SER A 1 66 ? 27.576 21.246 35.471 1.00 0.00 58 SER A O 8
ATOM 9650 N N . GLN A 1 67 ? 25.589 21.774 34.546 1.00 0.00 59 GLN A N 8
ATOM 9651 C CA . GLN A 1 67 ? 24.760 21.480 35.724 1.00 0.00 59 GLN A CA 8
ATOM 9652 C C . GLN A 1 67 ? 24.225 20.032 35.736 1.00 0.00 59 GLN A C 8
ATOM 9653 O O . GLN A 1 67 ? 23.556 19.631 36.687 1.00 0.00 59 GLN A O 8
ATOM 9667 N N . GLU A 1 68 ? 24.540 19.244 34.700 1.00 0.00 60 GLU A N 8
ATOM 9668 C CA . GLU A 1 68 ? 24.120 17.849 34.518 1.00 0.00 60 GLU A CA 8
ATOM 9669 C C . GLU A 1 68 ? 22.586 17.676 34.611 1.00 0.00 60 GLU A C 8
ATOM 9670 O O . GLU A 1 68 ? 21.848 18.333 33.874 1.00 0.00 60 GLU A O 8
ATOM 9682 N N . MET A 1 69 ? 22.071 16.793 35.473 1.00 0.00 61 MET A N 8
ATOM 9683 C CA . MET A 1 69 ? 20.650 16.425 35.549 1.00 0.00 61 MET A CA 8
ATOM 9684 C C . MET A 1 69 ? 19.945 17.035 36.771 1.00 0.00 61 MET A C 8
ATOM 9685 O O . MET A 1 69 ? 18.840 16.618 37.120 1.00 0.00 61 MET A O 8
ATOM 9699 N N . ASN A 1 70 ? 20.566 18.015 37.430 1.00 0.00 62 ASN A N 8
ATOM 9700 C CA . ASN A 1 70 ? 20.032 18.710 38.602 1.00 0.00 62 ASN A CA 8
ATOM 9701 C C . ASN A 1 70 ? 20.167 20.235 38.459 1.00 0.00 62 ASN A C 8
ATOM 9702 O O . ASN A 1 70 ? 20.757 20.730 37.499 1.00 0.00 62 ASN A O 8
ATOM 9713 N N . PHE A 1 71 ? 19.601 20.986 39.400 1.00 0.00 63 PHE A N 8
ATOM 9714 C CA . PHE A 1 71 ? 19.564 22.450 39.369 1.00 0.00 63 PHE A CA 8
ATOM 9715 C C . PHE A 1 71 ? 20.527 23.116 40.366 1.00 0.00 63 PHE A C 8
ATOM 9716 O O . PHE A 1 71 ? 20.514 24.343 40.491 1.00 0.00 63 PHE A O 8
ATOM 9733 N N . GLY A 1 72 ? 21.373 22.352 41.063 1.00 0.00 64 GLY A N 8
ATOM 9734 C CA . GLY A 1 72 ? 22.416 22.894 41.932 1.00 0.00 64 GLY A CA 8
ATOM 9735 C C . GLY A 1 72 ? 23.612 23.461 41.158 1.00 0.00 64 GLY A C 8
ATOM 9736 O O . GLY A 1 72 ? 23.840 23.109 39.997 1.00 0.00 64 GLY A O 8
ATOM 9740 N N . LYS A 1 73 ? 24.382 24.343 41.805 1.00 0.00 65 LYS A N 8
ATOM 9741 C CA . LYS A 1 73 ? 25.599 24.936 41.226 1.00 0.00 65 LYS A CA 8
ATOM 9742 C C . LYS A 1 73 ? 26.794 23.986 41.354 1.00 0.00 65 LYS A C 8
ATOM 9743 O O . LYS A 1 73 ? 27.080 23.465 42.434 1.00 0.00 65 LYS A O 8
ATOM 9762 N N . LYS A 1 74 ? 27.512 23.822 40.243 1.00 0.00 66 LYS A N 8
ATOM 9763 C CA . LYS A 1 74 ? 28.762 23.059 40.088 1.00 0.00 66 LYS A CA 8
ATOM 9764 C C . LYS A 1 74 ? 29.839 23.875 39.357 1.00 0.00 66 LYS A C 8
ATOM 9765 O O . LYS A 1 74 ? 31.031 23.652 39.575 1.00 0.00 66 LYS A O 8
ATOM 9784 N N . LEU A 1 75 ? 29.435 24.811 38.497 1.00 0.00 67 LEU A N 8
ATOM 9785 C CA . LEU A 1 75 ? 30.254 25.577 37.554 1.00 0.00 67 LEU A CA 8
ATOM 9786 C C . LEU A 1 75 ? 29.700 27.002 37.352 1.00 0.00 67 LEU A C 8
ATOM 9787 O O . LEU A 1 75 ? 28.650 27.376 37.884 1.00 0.00 67 LEU A O 8
ATOM 9803 N N . ILE A 1 76 ? 30.409 27.805 36.557 1.00 0.00 68 ILE A N 8
ATOM 9804 C CA . ILE A 1 76 ? 29.973 29.126 36.093 1.00 0.00 68 ILE A CA 8
ATOM 9805 C C . ILE A 1 76 ? 29.561 29.041 34.619 1.00 0.00 68 ILE A C 8
ATOM 9806 O O . ILE A 1 76 ? 30.201 28.343 33.829 1.00 0.00 68 ILE A O 8
ATOM 9822 N N . LEU A 1 77 ? 28.503 29.767 34.246 1.00 0.00 69 LEU A N 8
ATOM 9823 C CA . LEU A 1 77 ? 28.045 29.912 32.864 1.00 0.00 69 LEU A CA 8
ATOM 9824 C C . LEU A 1 77 ? 27.258 31.206 32.628 1.00 0.00 69 LEU A C 8
ATOM 9825 O O . LEU A 1 77 ? 26.795 31.852 33.576 1.00 0.00 69 LEU A O 8
ATOM 9841 N N . GLU A 1 78 ? 27.054 31.567 31.360 1.00 0.00 70 GLU A N 8
ATOM 9842 C CA . GLU A 1 78 ? 26.095 32.603 30.971 1.00 0.00 70 GLU A CA 8
ATOM 9843 C C . GLU A 1 78 ? 25.324 32.256 29.688 1.00 0.00 70 GLU A C 8
ATOM 9844 O O . GLU A 1 78 ? 25.911 31.907 28.662 1.00 0.00 70 GLU A O 8
ATOM 9856 N N . VAL A 1 79 ? 23.998 32.402 29.762 1.00 0.00 71 VAL A N 8
ATOM 9857 C CA . VAL A 1 79 ? 23.071 32.421 28.623 1.00 0.00 71 VAL A CA 8
ATOM 9858 C C . VAL A 1 79 ? 22.962 33.856 28.105 1.00 0.00 71 VAL A C 8
ATOM 9859 O O . VAL A 1 79 ? 22.662 34.761 28.886 1.00 0.00 71 VAL A O 8
ATOM 9872 N N . SER A 1 80 ? 23.198 34.090 26.815 1.00 0.00 72 SER A N 8
ATOM 9873 C CA . SER A 1 80 ? 23.174 35.426 26.206 1.00 0.00 72 SER A CA 8
ATOM 9874 C C . SER A 1 80 ? 22.659 35.389 24.759 1.00 0.00 72 SER A C 8
ATOM 9875 O O . SER A 1 80 ? 22.465 34.326 24.170 1.00 0.00 72 SER A O 8
ATOM 9883 N N . SER A 1 81 ? 22.431 36.558 24.165 1.00 0.00 73 SER A N 8
ATOM 9884 C CA . SER A 1 81 ? 21.927 36.730 22.799 1.00 0.00 73 SER A CA 8
ATOM 9885 C C . SER A 1 81 ? 22.588 37.931 22.118 1.00 0.00 73 SER A C 8
ATOM 9886 O O . SER A 1 81 ? 22.985 38.889 22.783 1.00 0.00 73 SER A O 8
ATOM 9894 N N . SER A 1 82 ? 22.725 37.886 20.791 1.00 0.00 74 SER A N 8
ATOM 9895 C CA . SER A 1 82 ? 23.379 38.945 20.012 1.00 0.00 74 SER A CA 8
ATOM 9896 C C . SER A 1 82 ? 22.799 39.107 18.607 1.00 0.00 74 SER A C 8
ATOM 9897 O O . SER A 1 82 ? 22.015 38.275 18.154 1.00 0.00 74 SER A O 8
ATOM 9905 N N . ASN A 1 83 ? 23.207 40.161 17.902 1.00 0.00 75 ASN A N 8
ATOM 9906 C CA . ASN A 1 83 ? 22.858 40.431 16.505 1.00 0.00 75 ASN A CA 8
ATOM 9907 C C . ASN A 1 83 ? 24.096 40.552 15.595 1.00 0.00 75 ASN A C 8
ATOM 9908 O O . ASN A 1 83 ? 24.047 40.127 14.440 1.00 0.00 75 ASN A O 8
ATOM 9919 N N . ALA A 1 84 ? 25.199 41.097 16.120 1.00 0.00 76 ALA A N 8
ATOM 9920 C CA . ALA A 1 84 ? 26.440 41.389 15.394 1.00 0.00 76 ALA A CA 8
ATOM 9921 C C . ALA A 1 84 ? 27.728 41.206 16.234 1.00 0.00 76 ALA A C 8
ATOM 9922 O O . ALA A 1 84 ? 28.828 41.305 15.682 1.00 0.00 76 ALA A O 8
ATOM 9929 N N . ARG A 1 85 ? 27.627 40.942 17.547 1.00 0.00 77 ARG A N 8
ATOM 9930 C CA . ARG A 1 85 ? 28.770 40.749 18.464 1.00 0.00 77 ARG A CA 8
ATOM 9931 C C . ARG A 1 85 ? 28.604 39.557 19.392 1.00 0.00 77 ARG A C 8
ATOM 9932 O O . ARG A 1 85 ? 29.352 38.576 19.186 1.00 0.00 77 ARG A O 8
ATOM 9953 N N . PRO A 1 9 ? 18.420 33.020 14.785 1.00 0.00 1 PRO A N 9
ATOM 9954 C CA . PRO A 1 9 ? 19.121 33.927 15.719 1.00 0.00 1 PRO A CA 9
ATOM 9955 C C . PRO A 1 9 ? 20.630 33.633 15.871 1.00 0.00 1 PRO A C 9
ATOM 9956 O O . PRO A 1 9 ? 21.136 32.670 15.289 1.00 0.00 1 PRO A O 9
ATOM 9967 N N . LYS A 1 10 ? 21.337 34.462 16.660 1.00 0.00 2 LYS A N 9
ATOM 9968 C CA . LYS A 1 10 ? 22.780 34.350 16.999 1.00 0.00 2 LYS A CA 9
ATOM 9969 C C . LYS A 1 10 ? 23.031 34.474 18.512 1.00 0.00 2 LYS A C 9
ATOM 9970 O O . LYS A 1 10 ? 23.860 35.267 18.964 1.00 0.00 2 LYS A O 9
ATOM 9989 N N . SER A 1 11 ? 22.273 33.698 19.283 1.00 0.00 3 SER A N 9
ATOM 9990 C CA . SER A 1 11 ? 22.348 33.610 20.746 1.00 0.00 3 SER A CA 9
ATOM 9991 C C . SER A 1 11 ? 23.740 33.162 21.220 1.00 0.00 3 SER A C 9
ATOM 9992 O O . SER A 1 11 ? 24.537 32.623 20.451 1.00 0.00 3 SER A O 9
ATOM 10000 N N . ARG A 1 12 ? 24.066 33.405 22.490 1.00 0.00 4 ARG A N 9
ATOM 10001 C CA . ARG A 1 12 ? 25.430 33.324 23.025 1.00 0.00 4 ARG A CA 9
ATOM 10002 C C . ARG A 1 12 ? 25.504 32.382 24.228 1.00 0.00 4 ARG A C 9
ATOM 10003 O O . ARG A 1 12 ? 24.763 32.569 25.196 1.00 0.00 4 ARG A O 9
ATOM 10024 N N . LEU A 1 13 ? 26.401 31.394 24.162 1.00 0.00 5 LEU A N 9
ATOM 10025 C CA . LEU A 1 13 ? 26.694 30.418 25.214 1.00 0.00 5 LEU A CA 9
ATOM 10026 C C . LEU A 1 13 ? 28.172 30.546 25.616 1.00 0.00 5 LEU A C 9
ATOM 10027 O O . LEU A 1 13 ? 29.060 30.378 24.784 1.00 0.00 5 LEU A O 9
ATOM 10043 N N . PHE A 1 14 ? 28.446 30.788 26.893 1.00 0.00 6 PHE A N 9
ATOM 10044 C CA . PHE A 1 14 ? 29.796 30.802 27.467 1.00 0.00 6 PHE A CA 9
ATOM 10045 C C . PHE A 1 14 ? 29.953 29.703 28.524 1.00 0.00 6 PHE A C 9
ATOM 10046 O O . PHE A 1 14 ? 28.997 29.420 29.247 1.00 0.00 6 PHE A O 9
ATOM 10063 N N . ILE A 1 15 ? 31.155 29.125 28.637 1.00 0.00 7 ILE A N 9
ATOM 10064 C CA . ILE A 1 15 ? 31.533 28.116 29.635 1.00 0.00 7 ILE A CA 9
ATOM 10065 C C . ILE A 1 15 ? 32.911 28.450 30.231 1.00 0.00 7 ILE A C 9
ATOM 10066 O O . ILE A 1 15 ? 33.838 28.809 29.504 1.00 0.00 7 ILE A O 9
ATOM 10082 N N . GLY A 1 16 ? 33.076 28.272 31.541 1.00 0.00 8 GLY A N 9
ATOM 10083 C CA . GLY A 1 16 ? 34.343 28.440 32.252 1.00 0.00 8 GLY A CA 9
ATOM 10084 C C . GLY A 1 16 ? 34.715 27.254 33.133 1.00 0.00 8 GLY A C 9
ATOM 10085 O O . GLY A 1 16 ? 33.847 26.567 33.673 1.00 0.00 8 GLY A O 9
ATOM 10089 N N . ASN A 1 17 ? 36.023 27.023 33.282 1.00 0.00 9 ASN A N 9
ATOM 10090 C CA . ASN A 1 17 ? 36.595 25.955 34.108 1.00 0.00 9 ASN A CA 9
ATOM 10091 C C . ASN A 1 17 ? 36.099 24.547 33.713 1.00 0.00 9 ASN A C 9
ATOM 10092 O O . ASN A 1 17 ? 35.871 23.701 34.580 1.00 0.00 9 ASN A O 9
ATOM 10103 N N . LEU A 1 18 ? 35.901 24.312 32.408 1.00 0.00 10 LEU A N 9
ATOM 10104 C CA . LEU A 1 18 ? 35.453 23.039 31.821 1.00 0.00 10 LEU A CA 9
ATOM 10105 C C . LEU A 1 18 ? 36.277 22.650 30.574 1.00 0.00 10 LEU A C 9
ATOM 10106 O O . LEU A 1 18 ? 36.857 21.560 30.602 1.00 0.00 10 LEU A O 9
ATOM 10122 N N . PRO A 1 19 ? 36.394 23.470 29.504 1.00 0.00 11 PRO A N 9
ATOM 10123 C CA . PRO A 1 19 ? 37.180 23.105 28.319 1.00 0.00 11 PRO A CA 9
ATOM 10124 C C . PRO A 1 19 ? 38.692 23.206 28.589 1.00 0.00 11 PRO A C 9
ATOM 10125 O O . PRO A 1 19 ? 39.277 24.292 28.549 1.00 0.00 11 PRO A O 9
ATOM 10136 N N . LEU A 1 20 ? 39.302 22.048 28.862 1.00 0.00 12 LEU A N 9
ATOM 10137 C CA . LEU A 1 20 ? 40.712 21.831 29.238 1.00 0.00 12 LEU A CA 9
ATOM 10138 C C . LEU A 1 20 ? 41.324 20.635 28.464 1.00 0.00 12 LEU A C 9
ATOM 10139 O O . LEU A 1 20 ? 42.283 19.993 28.908 1.00 0.00 12 LEU A O 9
ATOM 10155 N N . LYS A 1 21 ? 40.737 20.316 27.308 1.00 0.00 13 LYS A N 9
ATOM 10156 C CA . LYS A 1 21 ? 41.122 19.257 26.364 1.00 0.00 13 LYS A CA 9
ATOM 10157 C C . LYS A 1 21 ? 41.017 19.804 24.933 1.00 0.00 13 LYS A C 9
ATOM 10158 O O . LYS A 1 21 ? 40.333 20.808 24.716 1.00 0.00 13 LYS A O 9
ATOM 10177 N N . ASN A 1 22 ? 41.655 19.168 23.948 1.00 0.00 14 ASN A N 9
ATOM 10178 C CA . ASN A 1 22 ? 41.415 19.483 22.538 1.00 0.00 14 ASN A CA 9
ATOM 10179 C C . ASN A 1 22 ? 39.918 19.327 22.212 1.00 0.00 14 ASN A C 9
ATOM 10180 O O . ASN A 1 22 ? 39.283 18.334 22.576 1.00 0.00 14 ASN A O 9
ATOM 10191 N N . VAL A 1 23 ? 39.361 20.333 21.546 1.00 0.00 15 VAL A N 9
ATOM 10192 C CA . VAL A 1 23 ? 37.965 20.391 21.116 1.00 0.00 15 VAL A CA 9
ATOM 10193 C C . VAL A 1 23 ? 37.870 21.192 19.816 1.00 0.00 15 VAL A C 9
ATOM 10194 O O . VAL A 1 23 ? 38.485 22.258 19.681 1.00 0.00 15 VAL A O 9
ATOM 10207 N N . SER A 1 24 ? 37.104 20.670 18.861 1.00 0.00 16 SER A N 9
ATOM 10208 C CA . SER A 1 24 ? 36.746 21.332 17.598 1.00 0.00 16 SER A CA 9
ATOM 10209 C C . SER A 1 24 ? 35.228 21.521 17.515 1.00 0.00 16 SER A C 9
ATOM 10210 O O . SER A 1 24 ? 34.485 20.904 18.287 1.00 0.00 16 SER A O 9
ATOM 10218 N N . LYS A 1 25 ? 34.741 22.333 16.566 1.00 0.00 17 LYS A N 9
ATOM 10219 C CA . LYS A 1 25 ? 33.299 22.591 16.390 1.00 0.00 17 LYS A CA 9
ATOM 10220 C C . LYS A 1 25 ? 32.479 21.308 16.230 1.00 0.00 17 LYS A C 9
ATOM 10221 O O . LYS A 1 25 ? 31.362 21.235 16.727 1.00 0.00 17 LYS A O 9
ATOM 10240 N N . GLU A 1 26 ? 33.059 20.272 15.633 1.00 0.00 18 GLU A N 9
ATOM 10241 C CA . GLU A 1 26 ? 32.439 18.960 15.433 1.00 0.00 18 GLU A CA 9
ATOM 10242 C C . GLU A 1 26 ? 32.160 18.196 16.739 1.00 0.00 18 GLU A C 9
ATOM 10243 O O . GLU A 1 26 ? 31.174 17.460 16.796 1.00 0.00 18 GLU A O 9
ATOM 10255 N N . ASP A 1 27 ? 32.986 18.370 17.780 1.00 0.00 19 ASP A N 9
ATOM 10256 C CA . ASP A 1 27 ? 32.829 17.686 19.073 1.00 0.00 19 ASP A CA 9
ATOM 10257 C C . ASP A 1 27 ? 31.699 18.324 19.894 1.00 0.00 19 ASP A C 9
ATOM 10258 O O . ASP A 1 27 ? 30.769 17.652 20.338 1.00 0.00 19 ASP A O 9
ATOM 10267 N N . LEU A 1 28 ? 31.734 19.650 20.045 1.00 0.00 20 LEU A N 9
ATOM 10268 C CA . LEU A 1 28 ? 30.663 20.387 20.721 1.00 0.00 20 LEU A CA 9
ATOM 10269 C C . LEU A 1 28 ? 29.344 20.333 19.933 1.00 0.00 20 LEU A C 9
ATOM 10270 O O . LEU A 1 28 ? 28.274 20.299 20.538 1.00 0.00 20 LEU A O 9
ATOM 10286 N N . PHE A 1 29 ? 29.397 20.236 18.601 1.00 0.00 21 PHE A N 9
ATOM 10287 C CA . PHE A 1 29 ? 28.208 20.031 17.780 1.00 0.00 21 PHE A CA 9
ATOM 10288 C C . PHE A 1 29 ? 27.623 18.629 17.964 1.00 0.00 21 PHE A C 9
ATOM 10289 O O . PHE A 1 29 ? 26.411 18.518 18.163 1.00 0.00 21 PHE A O 9
ATOM 10306 N N . ARG A 1 30 ? 28.436 17.558 17.963 1.00 0.00 22 ARG A N 9
ATOM 10307 C CA . ARG A 1 30 ? 27.901 16.198 18.157 1.00 0.00 22 ARG A CA 9
ATOM 10308 C C . ARG A 1 30 ? 27.290 16.010 19.543 1.00 0.00 22 ARG A C 9
ATOM 10309 O O . ARG A 1 30 ? 26.224 15.405 19.645 1.00 0.00 22 ARG A O 9
ATOM 10330 N N . ILE A 1 31 ? 27.906 16.573 20.590 1.00 0.00 23 ILE A N 9
ATOM 10331 C CA . ILE A 1 31 ? 27.394 16.422 21.957 1.00 0.00 23 ILE A CA 9
ATOM 10332 C C . ILE A 1 31 ? 26.175 17.313 22.227 1.00 0.00 23 ILE A C 9
ATOM 10333 O O . ILE A 1 31 ? 25.233 16.831 22.852 1.00 0.00 23 ILE A O 9
ATOM 10349 N N . PHE A 1 32 ? 26.120 18.553 21.717 1.00 0.00 24 PHE A N 9
ATOM 10350 C CA . PHE A 1 32 ? 24.963 19.441 21.916 1.00 0.00 24 PHE A CA 9
ATOM 10351 C C . PHE A 1 32 ? 23.852 19.332 20.856 1.00 0.00 24 PHE A C 9
ATOM 10352 O O . PHE A 1 32 ? 22.808 19.948 21.043 1.00 0.00 24 PHE A O 9
ATOM 10369 N N . SER A 1 33 ? 23.996 18.542 19.786 1.00 0.00 25 SER A N 9
ATOM 10370 C CA . SER A 1 33 ? 22.987 18.440 18.708 1.00 0.00 25 SER A CA 9
ATOM 10371 C C . SER A 1 33 ? 21.530 18.235 19.169 1.00 0.00 25 SER A C 9
ATOM 10372 O O . SER A 1 33 ? 20.681 19.010 18.730 1.00 0.00 25 SER A O 9
ATOM 10380 N N . PRO A 1 34 ? 21.194 17.284 20.067 1.00 0.00 26 PRO A N 9
ATOM 10381 C CA . PRO A 1 34 ? 19.825 17.164 20.587 1.00 0.00 26 PRO A CA 9
ATOM 10382 C C . PRO A 1 34 ? 19.460 18.242 21.626 1.00 0.00 26 PRO A C 9
ATOM 10383 O O . PRO A 1 34 ? 18.283 18.529 21.844 1.00 0.00 26 PRO A O 9
ATOM 10394 N N . TYR A 1 35 ? 20.451 18.885 22.244 1.00 0.00 27 TYR A N 9
ATOM 10395 C CA . TYR A 1 35 ? 20.255 19.957 23.223 1.00 0.00 27 TYR A CA 9
ATOM 10396 C C . TYR A 1 35 ? 19.894 21.289 22.542 1.00 0.00 27 TYR A C 9
ATOM 10397 O O . TYR A 1 35 ? 19.129 22.070 23.112 1.00 0.00 27 TYR A O 9
ATOM 10415 N N . GLY A 1 36 ? 20.390 21.534 21.319 1.00 0.00 28 GLY A N 9
ATOM 10416 C CA . GLY A 1 36 ? 20.078 22.752 20.576 1.00 0.00 28 GLY A CA 9
ATOM 10417 C C . GLY A 1 36 ? 20.708 22.920 19.186 1.00 0.00 28 GLY A C 9
ATOM 10418 O O . GLY A 1 36 ? 21.378 22.032 18.654 1.00 0.00 28 GLY A O 9
ATOM 10422 N N . HIS A 1 37 ? 20.472 24.091 18.586 1.00 0.00 29 HIS A N 9
ATOM 10423 C CA . HIS A 1 37 ? 20.587 24.307 17.134 1.00 0.00 29 HIS A CA 9
ATOM 10424 C C . HIS A 1 37 ? 21.960 24.780 16.616 1.00 0.00 29 HIS A C 9
ATOM 10425 O O . HIS A 1 37 ? 22.227 24.567 15.437 1.00 0.00 29 HIS A O 9
ATOM 10439 N N . ILE A 1 38 ? 22.844 25.316 17.473 1.00 0.00 30 ILE A N 9
ATOM 10440 C CA . ILE A 1 38 ? 24.245 25.731 17.184 1.00 0.00 30 ILE A CA 9
ATOM 10441 C C . ILE A 1 38 ? 24.403 26.860 16.131 1.00 0.00 30 ILE A C 9
ATOM 10442 O O . ILE A 1 38 ? 23.539 27.062 15.284 1.00 0.00 30 ILE A O 9
ATOM 10458 N N . MET A 1 39 ? 25.512 27.611 16.172 1.00 0.00 31 MET A N 9
ATOM 10459 C CA . MET A 1 39 ? 25.967 28.526 15.109 1.00 0.00 31 MET A CA 9
ATOM 10460 C C . MET A 1 39 ? 27.492 28.462 14.897 1.00 0.00 31 MET A C 9
ATOM 10461 O O . MET A 1 39 ? 27.911 27.905 13.883 1.00 0.00 31 MET A O 9
ATOM 10475 N N . GLN A 1 40 ? 28.305 29.002 15.819 1.00 0.00 32 GLN A N 9
ATOM 10476 C CA . GLN A 1 40 ? 29.762 29.249 15.672 1.00 0.00 32 GLN A CA 9
ATOM 10477 C C . GLN A 1 40 ? 30.533 28.989 16.983 1.00 0.00 32 GLN A C 9
ATOM 10478 O O . GLN A 1 40 ? 29.912 28.812 18.029 1.00 0.00 32 GLN A O 9
ATOM 10492 N N . ILE A 1 41 ? 31.874 29.002 16.967 1.00 0.00 33 ILE A N 9
ATOM 10493 C CA . ILE A 1 41 ? 32.730 28.693 18.132 1.00 0.00 33 ILE A CA 9
ATOM 10494 C C . ILE A 1 41 ? 33.846 29.726 18.363 1.00 0.00 33 ILE A C 9
ATOM 10495 O O . ILE A 1 41 ? 34.353 30.314 17.411 1.00 0.00 33 ILE A O 9
ATOM 10511 N N . ASN A 1 42 ? 34.263 29.901 19.624 1.00 0.00 34 ASN A N 9
ATOM 10512 C CA . ASN A 1 42 ? 35.458 30.650 20.044 1.00 0.00 34 ASN A CA 9
ATOM 10513 C C . ASN A 1 42 ? 35.998 30.076 21.379 1.00 0.00 34 ASN A C 9
ATOM 10514 O O . ASN A 1 42 ? 35.497 30.423 22.449 1.00 0.00 34 ASN A O 9
ATOM 10525 N N . ILE A 1 43 ? 36.995 29.181 21.356 1.00 0.00 35 ILE A N 9
ATOM 10526 C CA . ILE A 1 43 ? 37.469 28.425 22.542 1.00 0.00 35 ILE A CA 9
ATOM 10527 C C . ILE A 1 43 ? 38.977 28.601 22.770 1.00 0.00 35 ILE A C 9
ATOM 10528 O O . ILE A 1 43 ? 39.772 28.432 21.839 1.00 0.00 35 ILE A O 9
ATOM 10544 N N . LYS A 1 44 ? 39.365 28.922 24.016 1.00 0.00 36 LYS A N 9
ATOM 10545 C CA . LYS A 1 44 ? 40.752 29.201 24.428 1.00 0.00 36 LYS A CA 9
ATOM 10546 C C . LYS A 1 44 ? 40.941 29.146 25.952 1.00 0.00 36 LYS A C 9
ATOM 10547 O O . LYS A 1 44 ? 40.107 29.688 26.676 1.00 0.00 36 LYS A O 9
ATOM 10566 N N . ASN A 1 45 ? 42.068 28.601 26.417 1.00 0.00 37 ASN A N 9
ATOM 10567 C CA . ASN A 1 45 ? 42.632 28.707 27.775 1.00 0.00 37 ASN A CA 9
ATOM 10568 C C . ASN A 1 45 ? 41.600 28.607 28.920 1.00 0.00 37 ASN A C 9
ATOM 10569 O O . ASN A 1 45 ? 41.123 29.635 29.406 1.00 0.00 37 ASN A O 9
ATOM 10580 N N . ALA A 1 46 ? 41.254 27.384 29.339 1.00 0.00 38 ALA A N 9
ATOM 10581 C CA . ALA A 1 46 ? 40.318 27.027 30.426 1.00 0.00 38 ALA A CA 9
ATOM 10582 C C . ALA A 1 46 ? 38.843 27.472 30.274 1.00 0.00 38 ALA A C 9
ATOM 10583 O O . ALA A 1 46 ? 37.981 27.057 31.056 1.00 0.00 38 ALA A O 9
ATOM 10590 N N . PHE A 1 47 ? 38.533 28.282 29.261 1.00 0.00 39 PHE A N 9
ATOM 10591 C CA . PHE A 1 47 ? 37.205 28.827 28.975 1.00 0.00 39 PHE A CA 9
ATOM 10592 C C . PHE A 1 47 ? 36.810 28.563 27.515 1.00 0.00 39 PHE A C 9
ATOM 10593 O O . PHE A 1 47 ? 37.640 28.195 26.676 1.00 0.00 39 PHE A O 9
ATOM 10610 N N . GLY A 1 48 ? 35.527 28.723 27.207 1.00 0.00 40 GLY A N 9
ATOM 10611 C CA . GLY A 1 48 ? 34.977 28.485 25.880 1.00 0.00 40 GLY A CA 9
ATOM 10612 C C . GLY A 1 48 ? 33.722 29.304 25.616 1.00 0.00 40 GLY A C 9
ATOM 10613 O O . GLY A 1 48 ? 32.985 29.664 26.531 1.00 0.00 40 GLY A O 9
ATOM 10617 N N . PHE A 1 49 ? 33.485 29.596 24.344 1.00 0.00 41 PHE A N 9
ATOM 10618 C CA . PHE A 1 49 ? 32.292 30.273 23.863 1.00 0.00 41 PHE A CA 9
ATOM 10619 C C . PHE A 1 49 ? 31.765 29.563 22.616 1.00 0.00 41 PHE A C 9
ATOM 10620 O O . PHE A 1 49 ? 32.533 29.120 21.757 1.00 0.00 41 PHE A O 9
ATOM 10637 N N . ILE A 1 50 ? 30.445 29.461 22.527 1.00 0.00 42 ILE A N 9
ATOM 10638 C CA . ILE A 1 50 ? 29.710 28.870 21.417 1.00 0.00 42 ILE A CA 9
ATOM 10639 C C . ILE A 1 50 ? 28.556 29.822 21.092 1.00 0.00 42 ILE A C 9
ATOM 10640 O O . ILE A 1 50 ? 27.670 30.054 21.913 1.00 0.00 42 ILE A O 9
ATOM 10656 N N . GLN A 1 51 ? 28.545 30.377 19.887 1.00 0.00 43 GLN A N 9
ATOM 10657 C CA . GLN A 1 51 ? 27.354 31.035 19.369 1.00 0.00 43 GLN A CA 9
ATOM 10658 C C . GLN A 1 51 ? 26.358 29.957 18.938 1.00 0.00 43 GLN A C 9
ATOM 10659 O O . GLN A 1 51 ? 26.731 28.951 18.336 1.00 0.00 43 GLN A O 9
ATOM 10673 N N . PHE A 1 52 ? 25.084 30.186 19.208 1.00 0.00 44 PHE A N 9
ATOM 10674 C CA . PHE A 1 52 ? 23.985 29.268 18.960 1.00 0.00 44 PHE A CA 9
ATOM 10675 C C . PHE A 1 52 ? 22.891 29.937 18.139 1.00 0.00 44 PHE A C 9
ATOM 10676 O O . PHE A 1 52 ? 22.677 31.145 18.218 1.00 0.00 44 PHE A O 9
ATOM 10693 N N . ASP A 1 53 ? 22.135 29.128 17.411 1.00 0.00 45 ASP A N 9
ATOM 10694 C CA . ASP A 1 53 ? 20.767 29.496 17.090 1.00 0.00 45 ASP A CA 9
ATOM 10695 C C . ASP A 1 53 ? 19.849 29.114 18.268 1.00 0.00 45 ASP A C 9
ATOM 10696 O O . ASP A 1 53 ? 20.096 28.103 18.925 1.00 0.00 45 ASP A O 9
ATOM 10705 N N . ASN A 1 54 ? 18.812 29.923 18.504 1.00 0.00 46 ASN A N 9
ATOM 10706 C CA . ASN A 1 54 ? 17.874 29.922 19.642 1.00 0.00 46 ASN A CA 9
ATOM 10707 C C . ASN A 1 54 ? 18.487 30.106 21.058 1.00 0.00 46 ASN A C 9
ATOM 10708 O O . ASN A 1 54 ? 19.433 29.411 21.434 1.00 0.00 46 ASN A O 9
ATOM 10719 N N . PRO A 1 55 ? 17.896 30.947 21.930 1.00 0.00 47 PRO A N 9
ATOM 10720 C CA . PRO A 1 55 ? 18.288 31.014 23.339 1.00 0.00 47 PRO A CA 9
ATOM 10721 C C . PRO A 1 55 ? 17.838 29.789 24.139 1.00 0.00 47 PRO A C 9
ATOM 10722 O O . PRO A 1 55 ? 18.578 29.337 25.013 1.00 0.00 47 PRO A O 9
ATOM 10733 N N . GLN A 1 56 ? 16.701 29.174 23.789 1.00 0.00 48 GLN A N 9
ATOM 10734 C CA . GLN A 1 56 ? 16.229 27.957 24.461 1.00 0.00 48 GLN A CA 9
ATOM 10735 C C . GLN A 1 56 ? 17.182 26.774 24.215 1.00 0.00 48 GLN A C 9
ATOM 10736 O O . GLN A 1 56 ? 17.379 25.945 25.101 1.00 0.00 48 GLN A O 9
ATOM 10750 N N . SER A 1 57 ? 17.870 26.765 23.068 1.00 0.00 49 SER A N 9
ATOM 10751 C CA . SER A 1 57 ? 19.013 25.892 22.785 1.00 0.00 49 SER A CA 9
ATOM 10752 C C . SER A 1 57 ? 20.240 26.193 23.657 1.00 0.00 49 SER A C 9
ATOM 10753 O O . SER A 1 57 ? 20.819 25.266 24.221 1.00 0.00 49 SER A O 9
ATOM 10761 N N . VAL A 1 58 ? 20.632 27.469 23.805 1.00 0.00 50 VAL A N 9
ATOM 10762 C CA . VAL A 1 58 ? 21.771 27.887 24.653 1.00 0.00 50 VAL A CA 9
ATOM 10763 C C . VAL A 1 58 ? 21.618 27.383 26.083 1.00 0.00 50 VAL A C 9
ATOM 10764 O O . VAL A 1 58 ? 22.535 26.769 26.632 1.00 0.00 50 VAL A O 9
ATOM 10777 N N . ARG A 1 59 ? 20.460 27.647 26.694 1.00 0.00 51 ARG A N 9
ATOM 10778 C CA . ARG A 1 59 ? 20.189 27.249 28.079 1.00 0.00 51 ARG A CA 9
ATOM 10779 C C . ARG A 1 59 ? 20.028 25.739 28.216 1.00 0.00 51 ARG A C 9
ATOM 10780 O O . ARG A 1 59 ? 20.699 25.158 29.061 1.00 0.00 51 ARG A O 9
ATOM 10801 N N . ASP A 1 60 ? 19.248 25.077 27.357 1.00 0.00 52 ASP A N 9
ATOM 10802 C CA . ASP A 1 60 ? 19.025 23.625 27.466 1.00 0.00 52 ASP A CA 9
ATOM 10803 C C . ASP A 1 60 ? 20.284 22.787 27.200 1.00 0.00 52 ASP A C 9
ATOM 10804 O O . ASP A 1 60 ? 20.292 21.604 27.546 1.00 0.00 52 ASP A O 9
ATOM 10813 N N . ALA A 1 61 ? 21.343 23.384 26.637 1.00 0.00 53 ALA A N 9
ATOM 10814 C CA . ALA A 1 61 ? 22.697 22.844 26.601 1.00 0.00 53 ALA A CA 9
ATOM 10815 C C . ALA A 1 61 ? 23.384 22.901 27.981 1.00 0.00 53 ALA A C 9
ATOM 10816 O O . ALA A 1 61 ? 23.464 21.880 28.666 1.00 0.00 53 ALA A O 9
ATOM 10823 N N . ILE A 1 62 ? 23.878 24.063 28.433 1.00 0.00 54 ILE A N 9
ATOM 10824 C CA . ILE A 1 62 ? 24.697 24.132 29.665 1.00 0.00 54 ILE A CA 9
ATOM 10825 C C . ILE A 1 62 ? 23.917 23.873 30.959 1.00 0.00 54 ILE A C 9
ATOM 10826 O O . ILE A 1 62 ? 24.462 23.227 31.852 1.00 0.00 54 ILE A O 9
ATOM 10842 N N . GLU A 1 63 ? 22.639 24.246 31.045 1.00 0.00 55 GLU A N 9
ATOM 10843 C CA . GLU A 1 63 ? 21.790 23.958 32.215 1.00 0.00 55 GLU A CA 9
ATOM 10844 C C . GLU A 1 63 ? 21.471 22.463 32.373 1.00 0.00 55 GLU A C 9
ATOM 10845 O O . GLU A 1 63 ? 20.982 22.040 33.426 1.00 0.00 55 GLU A O 9
ATOM 10857 N N . CYS A 1 64 ? 21.764 21.667 31.344 1.00 0.00 56 CYS A N 9
ATOM 10858 C CA . CYS A 1 64 ? 21.681 20.214 31.349 1.00 0.00 56 CYS A CA 9
ATOM 10859 C C . CYS A 1 64 ? 23.069 19.539 31.413 1.00 0.00 56 CYS A C 9
ATOM 10860 O O . CYS A 1 64 ? 23.175 18.404 31.876 1.00 0.00 56 CYS A O 9
ATOM 10868 N N . GLU A 1 65 ? 24.131 20.212 30.958 1.00 0.00 57 GLU A N 9
ATOM 10869 C CA . GLU A 1 65 ? 25.489 19.660 30.846 1.00 0.00 57 GLU A CA 9
ATOM 10870 C C . GLU A 1 65 ? 26.407 20.050 32.011 1.00 0.00 57 GLU A C 9
ATOM 10871 O O . GLU A 1 65 ? 26.877 19.170 32.736 1.00 0.00 57 GLU A O 9
ATOM 10883 N N . SER A 1 66 ? 26.641 21.348 32.234 1.00 0.00 58 SER A N 9
ATOM 10884 C CA . SER A 1 66 ? 27.297 21.832 33.455 1.00 0.00 58 SER A CA 9
ATOM 10885 C C . SER A 1 66 ? 26.376 21.600 34.649 1.00 0.00 58 SER A C 9
ATOM 10886 O O . SER A 1 66 ? 26.787 21.010 35.652 1.00 0.00 58 SER A O 9
ATOM 10894 N N . GLN A 1 67 ? 25.123 22.058 34.520 1.00 0.00 59 GLN A N 9
ATOM 10895 C CA . GLN A 1 67 ? 24.094 22.040 35.566 1.00 0.00 59 GLN A CA 9
ATOM 10896 C C . GLN A 1 67 ? 24.552 22.734 36.875 1.00 0.00 59 GLN A C 9
ATOM 10897 O O . GLN A 1 67 ? 24.022 22.494 37.960 1.00 0.00 59 GLN A O 9
ATOM 10911 N N . GLU A 1 68 ? 25.550 23.615 36.760 1.00 0.00 60 GLU A N 9
ATOM 10912 C CA . GLU A 1 68 ? 26.085 24.482 37.812 1.00 0.00 60 GLU A CA 9
ATOM 10913 C C . GLU A 1 68 ? 25.523 25.903 37.658 1.00 0.00 60 GLU A C 9
ATOM 10914 O O . GLU A 1 68 ? 24.970 26.256 36.614 1.00 0.00 60 GLU A O 9
ATOM 10926 N N . MET A 1 69 ? 25.612 26.717 38.706 1.00 0.00 61 MET A N 9
ATOM 10927 C CA . MET A 1 69 ? 24.981 28.039 38.785 1.00 0.00 61 MET A CA 9
ATOM 10928 C C . MET A 1 69 ? 26.010 29.153 38.988 1.00 0.00 61 MET A C 9
ATOM 10929 O O . MET A 1 69 ? 27.184 28.893 39.274 1.00 0.00 61 MET A O 9
ATOM 10943 N N . ASN A 1 70 ? 25.555 30.401 38.859 1.00 0.00 62 ASN A N 9
ATOM 10944 C CA . ASN A 1 70 ? 26.368 31.602 39.053 1.00 0.00 62 ASN A CA 9
ATOM 10945 C C . ASN A 1 70 ? 27.123 31.609 40.396 1.00 0.00 62 ASN A C 9
ATOM 10946 O O . ASN A 1 70 ? 26.751 30.918 41.350 1.00 0.00 62 ASN A O 9
ATOM 10957 N N . PHE A 1 71 ? 28.213 32.383 40.449 1.00 0.00 63 PHE A N 9
ATOM 10958 C CA . PHE A 1 71 ? 29.172 32.405 41.564 1.00 0.00 63 PHE A CA 9
ATOM 10959 C C . PHE A 1 71 ? 29.810 31.033 41.868 1.00 0.00 63 PHE A C 9
ATOM 10960 O O . PHE A 1 71 ? 30.324 30.814 42.967 1.00 0.00 63 PHE A O 9
ATOM 10977 N N . GLY A 1 72 ? 29.749 30.084 40.929 1.00 0.00 64 GLY A N 9
ATOM 10978 C CA . GLY A 1 72 ? 30.288 28.732 41.076 1.00 0.00 64 GLY A CA 9
ATOM 10979 C C . GLY A 1 72 ? 31.809 28.672 40.962 1.00 0.00 64 GLY A C 9
ATOM 10980 O O . GLY A 1 72 ? 32.421 29.460 40.241 1.00 0.00 64 GLY A O 9
ATOM 10984 N N . LYS A 1 73 ? 32.422 27.712 41.655 1.00 0.00 65 LYS A N 9
ATOM 10985 C CA . LYS A 1 73 ? 33.872 27.489 41.611 1.00 0.00 65 LYS A CA 9
ATOM 10986 C C . LYS A 1 73 ? 34.323 26.879 40.277 1.00 0.00 65 LYS A C 9
ATOM 10987 O O . LYS A 1 73 ? 35.387 27.248 39.785 1.00 0.00 65 LYS A O 9
ATOM 11006 N N . LYS A 1 74 ? 33.525 25.993 39.662 1.00 0.00 66 LYS A N 9
ATOM 11007 C CA . LYS A 1 74 ? 33.826 25.336 38.366 1.00 0.00 66 LYS A CA 9
ATOM 11008 C C . LYS A 1 74 ? 32.588 25.142 37.477 1.00 0.00 66 LYS A C 9
ATOM 11009 O O . LYS A 1 74 ? 31.456 25.269 37.946 1.00 0.00 66 LYS A O 9
ATOM 11028 N N . LEU A 1 75 ? 32.816 24.820 36.199 1.00 0.00 67 LEU A N 9
ATOM 11029 C CA . LEU A 1 75 ? 31.800 24.561 35.159 1.00 0.00 67 LEU A CA 9
ATOM 11030 C C . LEU A 1 75 ? 30.800 25.716 34.909 1.00 0.00 67 LEU A C 9
ATOM 11031 O O . LEU A 1 75 ? 29.703 25.486 34.396 1.00 0.00 67 LEU A O 9
ATOM 11047 N N . ILE A 1 76 ? 31.158 26.945 35.293 1.00 0.00 68 ILE A N 9
ATOM 11048 C CA . ILE A 1 76 ? 30.291 28.133 35.224 1.00 0.00 68 ILE A CA 9
ATOM 11049 C C . ILE A 1 76 ? 29.895 28.491 33.788 1.00 0.00 68 ILE A C 9
ATOM 11050 O O . ILE A 1 76 ? 30.588 28.134 32.839 1.00 0.00 68 ILE A O 9
ATOM 11066 N N . LEU A 1 77 ? 28.778 29.208 33.633 1.00 0.00 69 LEU A N 9
ATOM 11067 C CA . LEU A 1 77 ? 28.156 29.479 32.335 1.00 0.00 69 LEU A CA 9
ATOM 11068 C C . LEU A 1 77 ? 27.616 30.906 32.190 1.00 0.00 69 LEU A C 9
ATOM 11069 O O . LEU A 1 77 ? 27.377 31.601 33.182 1.00 0.00 69 LEU A O 9
ATOM 11085 N N . GLU A 1 78 ? 27.364 31.339 30.955 1.00 0.00 70 GLU A N 9
ATOM 11086 C CA . GLU A 1 78 ? 26.508 32.500 30.681 1.00 0.00 70 GLU A CA 9
ATOM 11087 C C . GLU A 1 78 ? 25.668 32.317 29.410 1.00 0.00 70 GLU A C 9
ATOM 11088 O O . GLU A 1 78 ? 26.197 32.003 28.342 1.00 0.00 70 GLU A O 9
ATOM 11100 N N . VAL A 1 79 ? 24.358 32.544 29.554 1.00 0.00 71 VAL A N 9
ATOM 11101 C CA . VAL A 1 79 ? 23.324 32.468 28.509 1.00 0.00 71 VAL A CA 9
ATOM 11102 C C . VAL A 1 79 ? 22.849 33.870 28.136 1.00 0.00 71 VAL A C 9
ATOM 11103 O O . VAL A 1 79 ? 22.383 34.605 29.009 1.00 0.00 71 VAL A O 9
ATOM 11116 N N . SER A 1 80 ? 22.874 34.226 26.851 1.00 0.00 72 SER A N 9
ATOM 11117 C CA . SER A 1 80 ? 22.322 35.501 26.371 1.00 0.00 72 SER A CA 9
ATOM 11118 C C . SER A 1 80 ? 21.600 35.365 25.030 1.00 0.00 72 SER A C 9
ATOM 11119 O O . SER A 1 80 ? 22.110 34.758 24.083 1.00 0.00 72 SER A O 9
ATOM 11127 N N . SER A 1 81 ? 20.394 35.929 24.931 1.00 0.00 73 SER A N 9
ATOM 11128 C CA . SER A 1 81 ? 19.507 35.783 23.769 1.00 0.00 73 SER A CA 9
ATOM 11129 C C . SER A 1 81 ? 19.764 36.767 22.624 1.00 0.00 73 SER A C 9
ATOM 11130 O O . SER A 1 81 ? 18.902 36.930 21.762 1.00 0.00 73 SER A O 9
ATOM 11138 N N . SER A 1 82 ? 20.941 37.395 22.572 1.00 0.00 74 SER A N 9
ATOM 11139 C CA . SER A 1 82 ? 21.323 38.384 21.556 1.00 0.00 74 SER A CA 9
ATOM 11140 C C . SER A 1 82 ? 21.198 37.888 20.106 1.00 0.00 74 SER A C 9
ATOM 11141 O O . SER A 1 82 ? 21.299 36.693 19.822 1.00 0.00 74 SER A O 9
ATOM 11149 N N . ASN A 1 83 ? 21.034 38.820 19.168 1.00 0.00 75 ASN A N 9
ATOM 11150 C CA . ASN A 1 83 ? 20.903 38.560 17.730 1.00 0.00 75 ASN A CA 9
ATOM 11151 C C . ASN A 1 83 ? 22.201 38.825 16.940 1.00 0.00 75 ASN A C 9
ATOM 11152 O O . ASN A 1 83 ? 22.233 38.649 15.718 1.00 0.00 75 ASN A O 9
ATOM 11163 N N . ALA A 1 84 ? 23.279 39.224 17.615 1.00 0.00 76 ALA A N 9
ATOM 11164 C CA . ALA A 1 84 ? 24.555 39.573 17.000 1.00 0.00 76 ALA A CA 9
ATOM 11165 C C . ALA A 1 84 ? 25.753 39.218 17.900 1.00 0.00 76 ALA A C 9
ATOM 11166 O O . ALA A 1 84 ? 25.601 39.005 19.109 1.00 0.00 76 ALA A O 9
ATOM 11173 N N . ARG A 1 85 ? 26.951 39.171 17.312 1.00 0.00 77 ARG A N 9
ATOM 11174 C CA . ARG A 1 85 ? 28.230 38.900 17.990 1.00 0.00 77 ARG A CA 9
ATOM 11175 C C . ARG A 1 85 ? 28.725 40.077 18.824 1.00 0.00 77 ARG A C 9
ATOM 11176 O O . ARG A 1 85 ? 29.315 39.826 19.899 1.00 0.00 77 ARG A O 9
ATOM 11197 N N . PRO A 1 9 ? 17.421 33.436 15.395 1.00 0.00 1 PRO A N 10
ATOM 11198 C CA . PRO A 1 9 ? 17.643 34.269 16.598 1.00 0.00 1 PRO A CA 10
ATOM 11199 C C . PRO A 1 9 ? 19.049 34.048 17.167 1.00 0.00 1 PRO A C 10
ATOM 11200 O O . PRO A 1 9 ? 19.271 33.071 17.885 1.00 0.00 1 PRO A O 10
ATOM 11211 N N . LYS A 1 10 ? 19.997 34.933 16.834 1.00 0.00 2 LYS A N 10
ATOM 11212 C CA . LYS A 1 10 ? 21.395 34.854 17.279 1.00 0.00 2 LYS A CA 10
ATOM 11213 C C . LYS A 1 10 ? 21.519 34.909 18.804 1.00 0.00 2 LYS A C 10
ATOM 11214 O O . LYS A 1 10 ? 20.880 35.722 19.483 1.00 0.00 2 LYS A O 10
ATOM 11233 N N . SER A 1 11 ? 22.346 34.011 19.319 1.00 0.00 3 SER A N 10
ATOM 11234 C CA . SER A 1 11 ? 22.444 33.600 20.719 1.00 0.00 3 SER A CA 10
ATOM 11235 C C . SER A 1 11 ? 23.896 33.271 21.083 1.00 0.00 3 SER A C 10
ATOM 11236 O O . SER A 1 11 ? 24.732 33.112 20.188 1.00 0.00 3 SER A O 10
ATOM 11244 N N . ARG A 1 12 ? 24.237 33.149 22.370 1.00 0.00 4 ARG A N 10
ATOM 11245 C CA . ARG A 1 12 ? 25.614 32.846 22.802 1.00 0.00 4 ARG A CA 10
ATOM 11246 C C . ARG A 1 12 ? 25.675 32.028 24.092 1.00 0.00 4 ARG A C 10
ATOM 11247 O O . ARG A 1 12 ? 25.073 32.385 25.103 1.00 0.00 4 ARG A O 10
ATOM 11268 N N . LEU A 1 13 ? 26.463 30.957 24.031 1.00 0.00 5 LEU A N 10
ATOM 11269 C CA . LEU A 1 13 ? 26.747 29.984 25.081 1.00 0.00 5 LEU A CA 10
ATOM 11270 C C . LEU A 1 13 ? 28.192 30.177 25.569 1.00 0.00 5 LEU A C 10
ATOM 11271 O O . LEU A 1 13 ? 29.151 29.902 24.845 1.00 0.00 5 LEU A O 10
ATOM 11287 N N . PHE A 1 14 ? 28.343 30.644 26.805 1.00 0.00 6 PHE A N 10
ATOM 11288 C CA . PHE A 1 14 ? 29.632 30.895 27.452 1.00 0.00 6 PHE A CA 10
ATOM 11289 C C . PHE A 1 14 ? 29.871 29.869 28.571 1.00 0.00 6 PHE A C 10
ATOM 11290 O O . PHE A 1 14 ? 28.978 29.628 29.388 1.00 0.00 6 PHE A O 10
ATOM 11307 N N . ILE A 1 15 ? 31.069 29.279 28.630 1.00 0.00 7 ILE A N 10
ATOM 11308 C CA . ILE A 1 15 ? 31.444 28.242 29.611 1.00 0.00 7 ILE A CA 10
ATOM 11309 C C . ILE A 1 15 ? 32.787 28.582 30.266 1.00 0.00 7 ILE A C 10
ATOM 11310 O O . ILE A 1 15 ? 33.708 29.043 29.592 1.00 0.00 7 ILE A O 10
ATOM 11326 N N . GLY A 1 16 ? 32.907 28.304 31.564 1.00 0.00 8 GLY A N 10
ATOM 11327 C CA . GLY A 1 16 ? 34.166 28.243 32.306 1.00 0.00 8 GLY A CA 10
ATOM 11328 C C . GLY A 1 16 ? 35.009 27.001 31.986 1.00 0.00 8 GLY A C 10
ATOM 11329 O O . GLY A 1 16 ? 35.144 26.589 30.834 1.00 0.00 8 GLY A O 10
ATOM 11333 N N . ASN A 1 17 ? 35.591 26.392 33.019 1.00 0.00 9 ASN A N 10
ATOM 11334 C CA . ASN A 1 17 ? 36.540 25.290 32.894 1.00 0.00 9 ASN A CA 10
ATOM 11335 C C . ASN A 1 17 ? 35.825 23.951 32.621 1.00 0.00 9 ASN A C 10
ATOM 11336 O O . ASN A 1 17 ? 35.665 23.121 33.514 1.00 0.00 9 ASN A O 10
ATOM 11347 N N . LEU A 1 18 ? 35.415 23.727 31.372 1.00 0.00 10 LEU A N 10
ATOM 11348 C CA . LEU A 1 18 ? 35.006 22.411 30.858 1.00 0.00 10 LEU A CA 10
ATOM 11349 C C . LEU A 1 18 ? 35.518 22.155 29.428 1.00 0.00 10 LEU A C 10
ATOM 11350 O O . LEU A 1 18 ? 36.263 21.195 29.251 1.00 0.00 10 LEU A O 10
ATOM 11366 N N . PRO A 1 19 ? 35.253 23.004 28.412 1.00 0.00 11 PRO A N 10
ATOM 11367 C CA . PRO A 1 19 ? 35.765 22.801 27.050 1.00 0.00 11 PRO A CA 10
ATOM 11368 C C . PRO A 1 19 ? 37.264 23.131 26.882 1.00 0.00 11 PRO A C 10
ATOM 11369 O O . PRO A 1 19 ? 37.705 23.448 25.779 1.00 0.00 11 PRO A O 10
ATOM 11380 N N . LEU A 1 20 ? 38.057 23.092 27.957 1.00 0.00 12 LEU A N 10
ATOM 11381 C CA . LEU A 1 20 ? 39.387 23.706 28.037 1.00 0.00 12 LEU A CA 10
ATOM 11382 C C . LEU A 1 20 ? 40.422 23.033 27.120 1.00 0.00 12 LEU A C 10
ATOM 11383 O O . LEU A 1 20 ? 41.191 23.744 26.465 1.00 0.00 12 LEU A O 10
ATOM 11399 N N . LYS A 1 21 ? 40.428 21.694 27.046 1.00 0.00 13 LYS A N 10
ATOM 11400 C CA . LYS A 1 21 ? 41.365 20.903 26.218 1.00 0.00 13 LYS A CA 10
ATOM 11401 C C . LYS A 1 21 ? 40.763 19.631 25.593 1.00 0.00 13 LYS A C 10
ATOM 11402 O O . LYS A 1 21 ? 41.260 19.179 24.563 1.00 0.00 13 LYS A O 10
ATOM 11421 N N . ASN A 1 22 ? 39.690 19.070 26.159 1.00 0.00 14 ASN A N 10
ATOM 11422 C CA . ASN A 1 22 ? 39.030 17.841 25.689 1.00 0.00 14 ASN A CA 10
ATOM 11423 C C . ASN A 1 22 ? 37.805 18.104 24.778 1.00 0.00 14 ASN A C 10
ATOM 11424 O O . ASN A 1 22 ? 36.952 17.232 24.584 1.00 0.00 14 ASN A O 10
ATOM 11435 N N . VAL A 1 23 ? 37.686 19.305 24.200 1.00 0.00 15 VAL A N 10
ATOM 11436 C CA . VAL A 1 23 ? 36.561 19.679 23.325 1.00 0.00 15 VAL A CA 10
ATOM 11437 C C . VAL A 1 23 ? 37.055 20.409 22.077 1.00 0.00 15 VAL A C 10
ATOM 11438 O O . VAL A 1 23 ? 37.713 21.446 22.175 1.00 0.00 15 VAL A O 10
ATOM 11451 N N . SER A 1 24 ? 36.680 19.903 20.906 1.00 0.00 16 SER A N 10
ATOM 11452 C CA . SER A 1 24 ? 36.756 20.608 19.619 1.00 0.00 16 SER A CA 10
ATOM 11453 C C . SER A 1 24 ? 35.346 20.913 19.095 1.00 0.00 16 SER A C 10
ATOM 11454 O O . SER A 1 24 ? 34.353 20.482 19.689 1.00 0.00 16 SER A O 10
ATOM 11462 N N . LYS A 1 25 ? 35.223 21.628 17.971 1.00 0.00 17 LYS A N 10
ATOM 11463 C CA . LYS A 1 25 ? 33.925 21.998 17.379 1.00 0.00 17 LYS A CA 10
ATOM 11464 C C . LYS A 1 25 ? 33.019 20.800 17.084 1.00 0.00 17 LYS A C 10
ATOM 11465 O O . LYS A 1 25 ? 31.827 20.850 17.361 1.00 0.00 17 LYS A O 10
ATOM 11484 N N . GLU A 1 26 ? 33.594 19.687 16.633 1.00 0.00 18 GLU A N 10
ATOM 11485 C CA . GLU A 1 26 ? 32.870 18.426 16.423 1.00 0.00 18 GLU A CA 10
ATOM 11486 C C . GLU A 1 26 ? 32.349 17.802 17.727 1.00 0.00 18 GLU A C 10
ATOM 11487 O O . GLU A 1 26 ? 31.325 17.119 17.698 1.00 0.00 18 GLU A O 10
ATOM 11499 N N . ASP A 1 27 ? 33.016 18.047 18.862 1.00 0.00 19 ASP A N 10
ATOM 11500 C CA . ASP A 1 27 ? 32.608 17.543 20.175 1.00 0.00 19 ASP A CA 10
ATOM 11501 C C . ASP A 1 27 ? 31.508 18.400 20.794 1.00 0.00 19 ASP A C 10
ATOM 11502 O O . ASP A 1 27 ? 30.454 17.872 21.139 1.00 0.00 19 ASP A O 10
ATOM 11511 N N . LEU A 1 28 ? 31.697 19.722 20.879 1.00 0.00 20 LEU A N 10
ATOM 11512 C CA . LEU A 1 28 ? 30.644 20.612 21.383 1.00 0.00 20 LEU A CA 10
ATOM 11513 C C . LEU A 1 28 ? 29.388 20.524 20.505 1.00 0.00 20 LEU A C 10
ATOM 11514 O O . LEU A 1 28 ? 28.276 20.529 21.030 1.00 0.00 20 LEU A O 10
ATOM 11530 N N . PHE A 1 29 ? 29.536 20.372 19.184 1.00 0.00 21 PHE A N 10
ATOM 11531 C CA . PHE A 1 29 ? 28.385 20.233 18.301 1.00 0.00 21 PHE A CA 10
ATOM 11532 C C . PHE A 1 29 ? 27.655 18.901 18.504 1.00 0.00 21 PHE A C 10
ATOM 11533 O O . PHE A 1 29 ? 26.439 18.926 18.693 1.00 0.00 21 PHE A O 10
ATOM 11550 N N . ARG A 1 30 ? 28.341 17.746 18.540 1.00 0.00 22 ARG A N 10
ATOM 11551 C CA . ARG A 1 30 ? 27.660 16.447 18.734 1.00 0.00 22 ARG A CA 10
ATOM 11552 C C . ARG A 1 30 ? 26.998 16.328 20.113 1.00 0.00 22 ARG A C 10
ATOM 11553 O O . ARG A 1 30 ? 25.910 15.763 20.206 1.00 0.00 22 ARG A O 10
ATOM 11574 N N . ILE A 1 31 ? 27.595 16.890 21.172 1.00 0.00 23 ILE A N 10
ATOM 11575 C CA . ILE A 1 31 ? 27.031 16.805 22.532 1.00 0.00 23 ILE A CA 10
ATOM 11576 C C . ILE A 1 31 ? 25.928 17.843 22.800 1.00 0.00 23 ILE A C 10
ATOM 11577 O O . ILE A 1 31 ? 24.965 17.513 23.493 1.00 0.00 23 ILE A O 10
ATOM 11593 N N . PHE A 1 32 ? 25.990 19.053 22.224 1.00 0.00 24 PHE A N 10
ATOM 11594 C CA . PHE A 1 32 ? 24.923 20.058 22.372 1.00 0.00 24 PHE A CA 10
ATOM 11595 C C . PHE A 1 32 ? 23.806 19.959 21.314 1.00 0.00 24 PHE A C 10
ATOM 11596 O O . PHE A 1 32 ? 22.708 20.446 21.573 1.00 0.00 24 PHE A O 10
ATOM 11613 N N . SER A 1 33 ? 24.021 19.287 20.174 1.00 0.00 25 SER A N 10
ATOM 11614 C CA . SER A 1 33 ? 23.022 19.091 19.100 1.00 0.00 25 SER A CA 10
ATOM 11615 C C . SER A 1 33 ? 21.599 18.720 19.550 1.00 0.00 25 SER A C 10
ATOM 11616 O O . SER A 1 33 ? 20.662 19.351 19.060 1.00 0.00 25 SER A O 10
ATOM 11624 N N . PRO A 1 34 ? 21.368 17.754 20.464 1.00 0.00 26 PRO A N 10
ATOM 11625 C CA . PRO A 1 34 ? 20.005 17.398 20.870 1.00 0.00 26 PRO A CA 10
ATOM 11626 C C . PRO A 1 34 ? 19.318 18.462 21.740 1.00 0.00 26 PRO A C 10
ATOM 11627 O O . PRO A 1 34 ? 18.102 18.407 21.928 1.00 0.00 26 PRO A O 10
ATOM 11638 N N . TYR A 1 35 ? 20.068 19.434 22.258 1.00 0.00 27 TYR A N 10
ATOM 11639 C CA . TYR A 1 35 ? 19.563 20.519 23.098 1.00 0.00 27 TYR A CA 10
ATOM 11640 C C . TYR A 1 35 ? 19.493 21.862 22.367 1.00 0.00 27 TYR A C 10
ATOM 11641 O O . TYR A 1 35 ? 18.667 22.698 22.738 1.00 0.00 27 TYR A O 10
ATOM 11659 N N . GLY A 1 36 ? 20.314 22.080 21.329 1.00 0.00 28 GLY A N 10
ATOM 11660 C CA . GLY A 1 36 ? 20.415 23.388 20.693 1.00 0.00 28 GLY A CA 10
ATOM 11661 C C . GLY A 1 36 ? 20.754 23.451 19.204 1.00 0.00 28 GLY A C 10
ATOM 11662 O O . GLY A 1 36 ? 21.293 22.527 18.595 1.00 0.00 28 GLY A O 10
ATOM 11666 N N . HIS A 1 37 ? 20.399 24.598 18.620 1.00 0.00 29 HIS A N 10
ATOM 11667 C CA . HIS A 1 37 ? 20.325 24.837 17.174 1.00 0.00 29 HIS A CA 10
ATOM 11668 C C . HIS A 1 37 ? 21.644 25.318 16.540 1.00 0.00 29 HIS A C 10
ATOM 11669 O O . HIS A 1 37 ? 21.838 25.069 15.351 1.00 0.00 29 HIS A O 10
ATOM 11683 N N . ILE A 1 38 ? 22.557 25.899 17.338 1.00 0.00 30 ILE A N 10
ATOM 11684 C CA . ILE A 1 38 ? 23.946 26.318 17.009 1.00 0.00 30 ILE A CA 10
ATOM 11685 C C . ILE A 1 38 ? 24.106 27.419 15.929 1.00 0.00 30 ILE A C 10
ATOM 11686 O O . ILE A 1 38 ? 23.239 27.617 15.081 1.00 0.00 30 ILE A O 10
ATOM 11702 N N . MET A 1 39 ? 25.242 28.131 15.964 1.00 0.00 31 MET A N 10
ATOM 11703 C CA . MET A 1 39 ? 25.763 28.984 14.879 1.00 0.00 31 MET A CA 10
ATOM 11704 C C . MET A 1 39 ? 27.249 28.684 14.594 1.00 0.00 31 MET A C 10
ATOM 11705 O O . MET A 1 39 ? 27.566 28.104 13.553 1.00 0.00 31 MET A O 10
ATOM 11719 N N . GLN A 1 40 ? 28.163 29.064 15.497 1.00 0.00 32 GLN A N 10
ATOM 11720 C CA . GLN A 1 40 ? 29.621 29.107 15.273 1.00 0.00 32 GLN A CA 10
ATOM 11721 C C . GLN A 1 40 ? 30.403 28.858 16.577 1.00 0.00 32 GLN A C 10
ATOM 11722 O O . GLN A 1 40 ? 29.854 28.978 17.668 1.00 0.00 32 GLN A O 10
ATOM 11736 N N . ILE A 1 41 ? 31.691 28.524 16.490 1.00 0.00 33 ILE A N 10
ATOM 11737 C CA . ILE A 1 41 ? 32.528 28.138 17.637 1.00 0.00 33 ILE A CA 10
ATOM 11738 C C . ILE A 1 41 ? 33.716 29.080 17.858 1.00 0.00 33 ILE A C 10
ATOM 11739 O O . ILE A 1 41 ? 34.335 29.539 16.900 1.00 0.00 33 ILE A O 10
ATOM 11755 N N . ASN A 1 42 ? 34.084 29.293 19.125 1.00 0.00 34 ASN A N 10
ATOM 11756 C CA . ASN A 1 42 ? 35.397 29.784 19.552 1.00 0.00 34 ASN A CA 10
ATOM 11757 C C . ASN A 1 42 ? 35.750 29.154 20.916 1.00 0.00 34 ASN A C 10
ATOM 11758 O O . ASN A 1 42 ? 34.889 29.061 21.797 1.00 0.00 34 ASN A O 10
ATOM 11769 N N . ILE A 1 43 ? 37.003 28.724 21.105 1.00 0.00 35 ILE A N 10
ATOM 11770 C CA . ILE A 1 43 ? 37.533 28.199 22.379 1.00 0.00 35 ILE A CA 10
ATOM 11771 C C . ILE A 1 43 ? 38.952 28.746 22.569 1.00 0.00 35 ILE A C 10
ATOM 11772 O O . ILE A 1 43 ? 39.819 28.534 21.714 1.00 0.00 35 ILE A O 10
ATOM 11788 N N . LYS A 1 44 ? 39.181 29.439 23.690 1.00 0.00 36 LYS A N 10
ATOM 11789 C CA . LYS A 1 44 ? 40.442 30.106 24.048 1.00 0.00 36 LYS A CA 10
ATOM 11790 C C . LYS A 1 44 ? 40.506 30.315 25.563 1.00 0.00 36 LYS A C 10
ATOM 11791 O O . LYS A 1 44 ? 39.472 30.424 26.219 1.00 0.00 36 LYS A O 10
ATOM 11810 N N . ASN A 1 45 ? 41.718 30.419 26.115 1.00 0.00 37 ASN A N 10
ATOM 11811 C CA . ASN A 1 45 ? 41.952 30.561 27.556 1.00 0.00 37 ASN A CA 10
ATOM 11812 C C . ASN A 1 45 ? 41.347 29.370 28.351 1.00 0.00 37 ASN A C 10
ATOM 11813 O O . ASN A 1 45 ? 41.230 28.261 27.823 1.00 0.00 37 ASN A O 10
ATOM 11824 N N . ALA A 1 46 ? 40.955 29.573 29.611 1.00 0.00 38 ALA A N 10
ATOM 11825 C CA . ALA A 1 46 ? 40.308 28.568 30.458 1.00 0.00 38 ALA A CA 10
ATOM 11826 C C . ALA A 1 46 ? 38.777 28.458 30.235 1.00 0.00 38 ALA A C 10
ATOM 11827 O O . ALA A 1 46 ? 38.046 28.108 31.166 1.00 0.00 38 ALA A O 10
ATOM 11834 N N . PHE A 1 47 ? 38.277 28.833 29.051 1.00 0.00 39 PHE A N 10
ATOM 11835 C CA . PHE A 1 47 ? 36.861 29.114 28.776 1.00 0.00 39 PHE A CA 10
ATOM 11836 C C . PHE A 1 47 ? 36.435 28.649 27.365 1.00 0.00 39 PHE A C 10
ATOM 11837 O O . PHE A 1 47 ? 37.264 28.291 26.526 1.00 0.00 39 PHE A O 10
ATOM 11854 N N . GLY A 1 48 ? 35.128 28.672 27.086 1.00 0.00 40 GLY A N 10
ATOM 11855 C CA . GLY A 1 48 ? 34.547 28.475 25.751 1.00 0.00 40 GLY A CA 10
ATOM 11856 C C . GLY A 1 48 ? 33.507 29.547 25.414 1.00 0.00 40 GLY A C 10
ATOM 11857 O O . GLY A 1 48 ? 32.727 29.944 26.281 1.00 0.00 40 GLY A O 10
ATOM 11861 N N . PHE A 1 49 ? 33.489 30.008 24.158 1.00 0.00 41 PHE A N 10
ATOM 11862 C CA . PHE A 1 49 ? 32.722 31.174 23.698 1.00 0.00 41 PHE A CA 10
ATOM 11863 C C . PHE A 1 49 ? 31.928 30.830 22.422 1.00 0.00 41 PHE A C 10
ATOM 11864 O O . PHE A 1 49 ? 32.285 31.223 21.309 1.00 0.00 41 PHE A O 10
ATOM 11881 N N . ILE A 1 50 ? 30.869 30.032 22.554 1.00 0.00 42 ILE A N 10
ATOM 11882 C CA . ILE A 1 50 ? 30.178 29.408 21.419 1.00 0.00 42 ILE A CA 10
ATOM 11883 C C . ILE A 1 50 ? 28.974 30.265 20.998 1.00 0.00 42 ILE A C 10
ATOM 11884 O O . ILE A 1 50 ? 28.131 30.627 21.815 1.00 0.00 42 ILE A O 10
ATOM 11900 N N . GLN A 1 51 ? 28.861 30.571 19.710 1.00 0.00 43 GLN A N 10
ATOM 11901 C CA . GLN A 1 51 ? 27.725 31.278 19.121 1.00 0.00 43 GLN A CA 10
ATOM 11902 C C . GLN A 1 51 ? 26.620 30.274 18.762 1.00 0.00 43 GLN A C 10
ATOM 11903 O O . GLN A 1 51 ? 26.877 29.206 18.205 1.00 0.00 43 GLN A O 10
ATOM 11917 N N . PHE A 1 52 ? 25.373 30.620 19.053 1.00 0.00 44 PHE A N 10
ATOM 11918 C CA . PHE A 1 52 ? 24.214 29.737 18.946 1.00 0.00 44 PHE A CA 10
ATOM 11919 C C . PHE A 1 52 ? 23.035 30.402 18.234 1.00 0.00 44 PHE A C 10
ATOM 11920 O O . PHE A 1 52 ? 23.007 31.612 18.025 1.00 0.00 44 PHE A O 10
ATOM 11937 N N . ASP A 1 53 ? 22.031 29.593 17.918 1.00 0.00 45 ASP A N 10
ATOM 11938 C CA . ASP A 1 53 ? 20.684 30.042 17.585 1.00 0.00 45 ASP A CA 10
ATOM 11939 C C . ASP A 1 53 ? 19.713 29.596 18.697 1.00 0.00 45 ASP A C 10
ATOM 11940 O O . ASP A 1 53 ? 19.917 28.523 19.268 1.00 0.00 45 ASP A O 10
ATOM 11949 N N . ASN A 1 54 ? 18.681 30.399 18.991 1.00 0.00 46 ASN A N 10
ATOM 11950 C CA . ASN A 1 54 ? 17.695 30.238 20.081 1.00 0.00 46 ASN A CA 10
ATOM 11951 C C . ASN A 1 54 ? 18.293 30.244 21.523 1.00 0.00 46 ASN A C 10
ATOM 11952 O O . ASN A 1 54 ? 19.058 29.346 21.878 1.00 0.00 46 ASN A O 10
ATOM 11963 N N . PRO A 1 55 ? 17.863 31.149 22.433 1.00 0.00 47 PRO A N 10
ATOM 11964 C CA . PRO A 1 55 ? 18.365 31.188 23.818 1.00 0.00 47 PRO A CA 10
ATOM 11965 C C . PRO A 1 55 ? 17.909 29.983 24.650 1.00 0.00 47 PRO A C 10
ATOM 11966 O O . PRO A 1 55 ? 18.688 29.447 25.434 1.00 0.00 47 PRO A O 10
ATOM 11977 N N . GLN A 1 56 ? 16.692 29.475 24.408 1.00 0.00 48 GLN A N 10
ATOM 11978 C CA . GLN A 1 56 ? 16.199 28.218 24.991 1.00 0.00 48 GLN A CA 10
ATOM 11979 C C . GLN A 1 56 ? 17.086 27.010 24.628 1.00 0.00 48 GLN A C 10
ATOM 11980 O O . GLN A 1 56 ? 17.155 26.031 25.369 1.00 0.00 48 GLN A O 10
ATOM 11994 N N . SER A 1 57 ? 17.800 27.113 23.507 1.00 0.00 49 SER A N 10
ATOM 11995 C CA . SER A 1 57 ? 18.747 26.126 22.993 1.00 0.00 49 SER A CA 10
ATOM 11996 C C . SER A 1 57 ? 20.125 26.253 23.657 1.00 0.00 49 SER A C 10
ATOM 11997 O O . SER A 1 57 ? 20.715 25.245 24.041 1.00 0.00 49 SER A O 10
ATOM 12005 N N . VAL A 1 58 ? 20.584 27.486 23.913 1.00 0.00 50 VAL A N 10
ATOM 12006 C CA . VAL A 1 58 ? 21.771 27.768 24.739 1.00 0.00 50 VAL A CA 10
ATOM 12007 C C . VAL A 1 58 ? 21.601 27.248 26.164 1.00 0.00 50 VAL A C 10
ATOM 12008 O O . VAL A 1 58 ? 22.432 26.475 26.639 1.00 0.00 50 VAL A O 10
ATOM 12021 N N . ARG A 1 59 ? 20.533 27.654 26.858 1.00 0.00 51 ARG A N 10
ATOM 12022 C CA . ARG A 1 59 ? 20.302 27.248 28.253 1.00 0.00 51 ARG A CA 10
ATOM 12023 C C . ARG A 1 59 ? 20.118 25.740 28.387 1.00 0.00 51 ARG A C 10
ATOM 12024 O O . ARG A 1 59 ? 20.733 25.159 29.269 1.00 0.00 51 ARG A O 10
ATOM 12045 N N . ASP A 1 60 ? 19.384 25.076 27.494 1.00 0.00 52 ASP A N 10
ATOM 12046 C CA . ASP A 1 60 ? 19.286 23.611 27.547 1.00 0.00 52 ASP A CA 10
ATOM 12047 C C . ASP A 1 60 ? 20.640 22.929 27.305 1.00 0.00 52 ASP A C 10
ATOM 12048 O O . ASP A 1 60 ? 20.976 21.981 28.012 1.00 0.00 52 ASP A O 10
ATOM 12057 N N . ALA A 1 61 ? 21.453 23.430 26.372 1.00 0.00 53 ALA A N 10
ATOM 12058 C CA . ALA A 1 61 ? 22.788 22.895 26.125 1.00 0.00 53 ALA A CA 10
ATOM 12059 C C . ALA A 1 61 ? 23.679 22.958 27.384 1.00 0.00 53 ALA A C 10
ATOM 12060 O O . ALA A 1 61 ? 24.275 21.947 27.765 1.00 0.00 53 ALA A O 10
ATOM 12067 N N . ILE A 1 62 ? 23.727 24.095 28.088 1.00 0.00 54 ILE A N 10
ATOM 12068 C CA . ILE A 1 62 ? 24.535 24.211 29.315 1.00 0.00 54 ILE A CA 10
ATOM 12069 C C . ILE A 1 62 ? 23.912 23.411 30.465 1.00 0.00 54 ILE A C 10
ATOM 12070 O O . ILE A 1 62 ? 24.570 22.575 31.083 1.00 0.00 54 ILE A O 10
ATOM 12086 N N . GLU A 1 63 ? 22.633 23.636 30.756 1.00 0.00 55 GLU A N 10
ATOM 12087 C CA . GLU A 1 63 ? 21.976 23.121 31.960 1.00 0.00 55 GLU A CA 10
ATOM 12088 C C . GLU A 1 63 ? 21.723 21.607 31.907 1.00 0.00 55 GLU A C 10
ATOM 12089 O O . GLU A 1 63 ? 21.524 20.981 32.953 1.00 0.00 55 GLU A O 10
ATOM 12101 N N . CYS A 1 64 ? 21.735 21.018 30.705 1.00 0.00 56 CYS A N 10
ATOM 12102 C CA . CYS A 1 64 ? 21.461 19.604 30.460 1.00 0.00 56 CYS A CA 10
ATOM 12103 C C . CYS A 1 64 ? 22.664 18.810 29.907 1.00 0.00 56 CYS A C 10
ATOM 12104 O O . CYS A 1 64 ? 22.604 17.582 29.854 1.00 0.00 56 CYS A O 10
ATOM 12112 N N . GLU A 1 65 ? 23.774 19.459 29.527 1.00 0.00 57 GLU A N 10
ATOM 12113 C CA . GLU A 1 65 ? 24.991 18.759 29.070 1.00 0.00 57 GLU A CA 10
ATOM 12114 C C . GLU A 1 65 ? 26.318 19.351 29.580 1.00 0.00 57 GLU A C 10
ATOM 12115 O O . GLU A 1 65 ? 27.335 18.661 29.576 1.00 0.00 57 GLU A O 10
ATOM 12127 N N . SER A 1 66 ? 26.350 20.571 30.111 1.00 0.00 58 SER A N 10
ATOM 12128 C CA . SER A 1 66 ? 27.404 21.002 31.054 1.00 0.00 58 SER A CA 10
ATOM 12129 C C . SER A 1 66 ? 26.954 20.882 32.524 1.00 0.00 58 SER A C 10
ATOM 12130 O O . SER A 1 66 ? 27.721 21.172 33.439 1.00 0.00 58 SER A O 10
ATOM 12138 N N . GLN A 1 67 ? 25.725 20.393 32.741 1.00 0.00 59 GLN A N 10
ATOM 12139 C CA . GLN A 1 67 ? 25.124 20.010 34.024 1.00 0.00 59 GLN A CA 10
ATOM 12140 C C . GLN A 1 67 ? 25.155 21.095 35.116 1.00 0.00 59 GLN A C 10
ATOM 12141 O O . GLN A 1 67 ? 25.267 20.776 36.300 1.00 0.00 59 GLN A O 10
ATOM 12155 N N . GLU A 1 68 ? 25.055 22.372 34.743 1.00 0.00 60 GLU A N 10
ATOM 12156 C CA . GLU A 1 68 ? 25.044 23.486 35.697 1.00 0.00 60 GLU A CA 10
ATOM 12157 C C . GLU A 1 68 ? 23.947 24.505 35.354 1.00 0.00 60 GLU A C 10
ATOM 12158 O O . GLU A 1 68 ? 23.892 25.023 34.243 1.00 0.00 60 GLU A O 10
ATOM 12170 N N . MET A 1 69 ? 23.081 24.799 36.328 1.00 0.00 61 MET A N 10
ATOM 12171 C CA . MET A 1 69 ? 21.934 25.713 36.218 1.00 0.00 61 MET A CA 10
ATOM 12172 C C . MET A 1 69 ? 22.234 27.145 36.681 1.00 0.00 61 MET A C 10
ATOM 12173 O O . MET A 1 69 ? 21.309 27.938 36.863 1.00 0.00 61 MET A O 10
ATOM 12187 N N . ASN A 1 70 ? 23.507 27.491 36.895 1.00 0.00 62 ASN A N 10
ATOM 12188 C CA . ASN A 1 70 ? 23.932 28.751 37.522 1.00 0.00 62 ASN A CA 10
ATOM 12189 C C . ASN A 1 70 ? 23.386 28.905 38.961 1.00 0.00 62 ASN A C 10
ATOM 12190 O O . ASN A 1 70 ? 23.085 30.011 39.415 1.00 0.00 62 ASN A O 10
ATOM 12201 N N . PHE A 1 71 ? 23.210 27.767 39.638 1.00 0.00 63 PHE A N 10
ATOM 12202 C CA . PHE A 1 71 ? 22.640 27.618 40.986 1.00 0.00 63 PHE A CA 10
ATOM 12203 C C . PHE A 1 71 ? 23.329 26.500 41.799 1.00 0.00 63 PHE A C 10
ATOM 12204 O O . PHE A 1 71 ? 23.138 26.390 43.014 1.00 0.00 63 PHE A O 10
ATOM 12221 N N . GLY A 1 72 ? 24.127 25.657 41.137 1.00 0.00 64 GLY A N 10
ATOM 12222 C CA . GLY A 1 72 ? 25.083 24.739 41.739 1.00 0.00 64 GLY A CA 10
ATOM 12223 C C . GLY A 1 72 ? 26.497 25.319 41.720 1.00 0.00 64 GLY A C 10
ATOM 12224 O O . GLY A 1 72 ? 26.705 26.499 41.401 1.00 0.00 64 GLY A O 10
ATOM 12228 N N . LYS A 1 73 ? 27.475 24.494 42.096 1.00 0.00 65 LYS A N 10
ATOM 12229 C CA . LYS A 1 73 ? 28.877 24.906 42.273 1.00 0.00 65 LYS A CA 10
ATOM 12230 C C . LYS A 1 73 ? 29.872 24.007 41.526 1.00 0.00 65 LYS A C 10
ATOM 12231 O O . LYS A 1 73 ? 31.039 23.912 41.915 1.00 0.00 65 LYS A O 10
ATOM 12250 N N . LYS A 1 74 ? 29.435 23.331 40.460 1.00 0.00 66 LYS A N 10
ATOM 12251 C CA . LYS A 1 74 ? 30.288 22.428 39.659 1.00 0.00 66 LYS A CA 10
ATOM 12252 C C . LYS A 1 74 ? 30.923 23.117 38.456 1.00 0.00 66 LYS A C 10
ATOM 12253 O O . LYS A 1 74 ? 31.951 22.646 37.971 1.00 0.00 66 LYS A O 10
ATOM 12272 N N . LEU A 1 75 ? 30.330 24.206 37.966 1.00 0.00 67 LEU A N 10
ATOM 12273 C CA . LEU A 1 75 ? 30.841 24.943 36.809 1.00 0.00 67 LEU A CA 10
ATOM 12274 C C . LEU A 1 75 ? 30.492 26.440 36.875 1.00 0.00 67 LEU A C 10
ATOM 12275 O O . LEU A 1 75 ? 29.691 26.873 37.710 1.00 0.00 67 LEU A O 10
ATOM 12291 N N . ILE A 1 76 ? 31.092 27.221 35.978 1.00 0.00 68 ILE A N 10
ATOM 12292 C CA . ILE A 1 76 ? 30.743 28.611 35.660 1.00 0.00 68 ILE A CA 10
ATOM 12293 C C . ILE A 1 76 ? 30.200 28.680 34.229 1.00 0.00 68 ILE A C 10
ATOM 12294 O O . ILE A 1 76 ? 30.719 28.015 33.331 1.00 0.00 68 ILE A O 10
ATOM 12310 N N . LEU A 1 77 ? 29.170 29.496 34.003 1.00 0.00 69 LEU A N 10
ATOM 12311 C CA . LEU A 1 77 ? 28.520 29.654 32.701 1.00 0.00 69 LEU A CA 10
ATOM 12312 C C . LEU A 1 77 ? 27.852 31.019 32.522 1.00 0.00 69 LEU A C 10
ATOM 12313 O O . LEU A 1 77 ? 27.618 31.747 33.490 1.00 0.00 69 LEU A O 10
ATOM 12329 N N . GLU A 1 78 ? 27.488 31.339 31.281 1.00 0.00 70 GLU A N 10
ATOM 12330 C CA . GLU A 1 78 ? 26.547 32.416 30.970 1.00 0.00 70 GLU A CA 10
ATOM 12331 C C . GLU A 1 78 ? 25.727 32.113 29.701 1.00 0.00 70 GLU A C 10
ATOM 12332 O O . GLU A 1 78 ? 26.274 31.731 28.665 1.00 0.00 70 GLU A O 10
ATOM 12344 N N . VAL A 1 79 ? 24.410 32.334 29.781 1.00 0.00 71 VAL A N 10
ATOM 12345 C CA . VAL A 1 79 ? 23.477 32.327 28.639 1.00 0.00 71 VAL A CA 10
ATOM 12346 C C . VAL A 1 79 ? 23.206 33.760 28.178 1.00 0.00 71 VAL A C 10
ATOM 12347 O O . VAL A 1 79 ? 22.943 34.645 29.000 1.00 0.00 71 VAL A O 10
ATOM 12360 N N . SER A 1 80 ? 23.270 34.011 26.869 1.00 0.00 72 SER A N 10
ATOM 12361 C CA . SER A 1 80 ? 23.117 35.357 26.312 1.00 0.00 72 SER A CA 10
ATOM 12362 C C . SER A 1 80 ? 22.515 35.389 24.906 1.00 0.00 72 SER A C 10
ATOM 12363 O O . SER A 1 80 ? 22.439 34.368 24.223 1.00 0.00 72 SER A O 10
ATOM 12371 N N . SER A 1 81 ? 22.119 36.585 24.470 1.00 0.00 73 SER A N 10
ATOM 12372 C CA . SER A 1 81 ? 21.532 36.869 23.155 1.00 0.00 73 SER A CA 10
ATOM 12373 C C . SER A 1 81 ? 22.329 37.940 22.414 1.00 0.00 73 SER A C 10
ATOM 12374 O O . SER A 1 81 ? 22.965 38.799 23.040 1.00 0.00 73 SER A O 10
ATOM 12382 N N . SER A 1 82 ? 22.301 37.879 21.081 1.00 0.00 74 SER A N 10
ATOM 12383 C CA . SER A 1 82 ? 23.182 38.667 20.213 1.00 0.00 74 SER A CA 10
ATOM 12384 C C . SER A 1 82 ? 22.452 39.320 19.034 1.00 0.00 74 SER A C 10
ATOM 12385 O O . SER A 1 82 ? 21.357 38.896 18.650 1.00 0.00 74 SER A O 10
ATOM 12393 N N . ASN A 1 83 ? 23.034 40.380 18.465 1.00 0.00 75 ASN A N 10
ATOM 12394 C CA . ASN A 1 83 ? 22.456 41.100 17.326 1.00 0.00 75 ASN A CA 10
ATOM 12395 C C . ASN A 1 83 ? 22.820 40.442 15.982 1.00 0.00 75 ASN A C 10
ATOM 12396 O O . ASN A 1 83 ? 23.933 39.937 15.799 1.00 0.00 75 ASN A O 10
ATOM 12407 N N . ALA A 1 84 ? 21.894 40.505 15.028 1.00 0.00 76 ALA A N 10
ATOM 12408 C CA . ALA A 1 84 ? 22.037 40.013 13.659 1.00 0.00 76 ALA A CA 10
ATOM 12409 C C . ALA A 1 84 ? 22.107 41.145 12.613 1.00 0.00 76 ALA A C 10
ATOM 12410 O O . ALA A 1 84 ? 22.239 40.867 11.414 1.00 0.00 76 ALA A O 10
ATOM 12417 N N . ARG A 1 85 ? 22.065 42.413 13.047 1.00 0.00 77 ARG A N 10
ATOM 12418 C CA . ARG A 1 85 ? 22.305 43.606 12.221 1.00 0.00 77 ARG A CA 10
ATOM 12419 C C . ARG A 1 85 ? 23.172 44.644 12.924 1.00 0.00 77 ARG A C 10
ATOM 12420 O O . ARG A 1 85 ? 22.919 44.972 14.103 1.00 0.00 77 ARG A O 10
ATOM 12441 N N . PRO A 1 9 ? 17.828 32.506 14.279 1.00 0.00 1 PRO A N 11
ATOM 12442 C CA . PRO A 1 9 ? 18.353 33.713 14.950 1.00 0.00 1 PRO A CA 11
ATOM 12443 C C . PRO A 1 9 ? 19.805 33.546 15.436 1.00 0.00 1 PRO A C 11
ATOM 12444 O O . PRO A 1 9 ? 20.491 32.605 15.027 1.00 0.00 1 PRO A O 11
ATOM 12455 N N . LYS A 1 10 ? 20.276 34.463 16.291 1.00 0.00 2 LYS A N 11
ATOM 12456 C CA . LYS A 1 10 ? 21.598 34.444 16.936 1.00 0.00 2 LYS A CA 11
ATOM 12457 C C . LYS A 1 10 ? 21.489 34.516 18.464 1.00 0.00 2 LYS A C 11
ATOM 12458 O O . LYS A 1 10 ? 20.779 35.347 19.030 1.00 0.00 2 LYS A O 11
ATOM 12477 N N . SER A 1 11 ? 22.239 33.650 19.132 1.00 0.00 3 SER A N 11
ATOM 12478 C CA . SER A 1 11 ? 22.350 33.525 20.587 1.00 0.00 3 SER A CA 11
ATOM 12479 C C . SER A 1 11 ? 23.801 33.223 20.973 1.00 0.00 3 SER A C 11
ATOM 12480 O O . SER A 1 11 ? 24.648 33.035 20.099 1.00 0.00 3 SER A O 11
ATOM 12488 N N . ARG A 1 12 ? 24.138 33.215 22.265 1.00 0.00 4 ARG A N 11
ATOM 12489 C CA . ARG A 1 12 ? 25.524 33.145 22.757 1.00 0.00 4 ARG A CA 11
ATOM 12490 C C . ARG A 1 12 ? 25.609 32.323 24.049 1.00 0.00 4 ARG A C 11
ATOM 12491 O O . ARG A 1 12 ? 24.732 32.432 24.903 1.00 0.00 4 ARG A O 11
ATOM 12512 N N . LEU A 1 13 ? 26.631 31.476 24.151 1.00 0.00 5 LEU A N 11
ATOM 12513 C CA . LEU A 1 13 ? 26.851 30.502 25.221 1.00 0.00 5 LEU A CA 11
ATOM 12514 C C . LEU A 1 13 ? 28.325 30.531 25.652 1.00 0.00 5 LEU A C 11
ATOM 12515 O O . LEU A 1 13 ? 29.220 30.334 24.833 1.00 0.00 5 LEU A O 11
ATOM 12531 N N . PHE A 1 14 ? 28.584 30.710 26.946 1.00 0.00 6 PHE A N 11
ATOM 12532 C CA . PHE A 1 14 ? 29.924 30.659 27.538 1.00 0.00 6 PHE A CA 11
ATOM 12533 C C . PHE A 1 14 ? 30.054 29.522 28.554 1.00 0.00 6 PHE A C 11
ATOM 12534 O O . PHE A 1 14 ? 29.116 29.284 29.315 1.00 0.00 6 PHE A O 11
ATOM 12551 N N . ILE A 1 15 ? 31.224 28.876 28.622 1.00 0.00 7 ILE A N 11
ATOM 12552 C CA . ILE A 1 15 ? 31.587 27.917 29.674 1.00 0.00 7 ILE A CA 11
ATOM 12553 C C . ILE A 1 15 ? 32.947 28.310 30.263 1.00 0.00 7 ILE A C 11
ATOM 12554 O O . ILE A 1 15 ? 33.975 28.245 29.583 1.00 0.00 7 ILE A O 11
ATOM 12570 N N . GLY A 1 16 ? 32.962 28.711 31.537 1.00 0.00 8 GLY A N 11
ATOM 12571 C CA . GLY A 1 16 ? 34.156 29.259 32.185 1.00 0.00 8 GLY A CA 11
ATOM 12572 C C . GLY A 1 16 ? 35.221 28.213 32.513 1.00 0.00 8 GLY A C 11
ATOM 12573 O O . GLY A 1 16 ? 36.408 28.484 32.350 1.00 0.00 8 GLY A O 11
ATOM 12577 N N . ASN A 1 17 ? 34.818 27.008 32.934 1.00 0.00 9 ASN A N 11
ATOM 12578 C CA . ASN A 1 17 ? 35.726 25.925 33.330 1.00 0.00 9 ASN A CA 11
ATOM 12579 C C . ASN A 1 17 ? 35.110 24.539 33.058 1.00 0.00 9 ASN A C 11
ATOM 12580 O O . ASN A 1 17 ? 34.576 23.891 33.958 1.00 0.00 9 ASN A O 11
ATOM 12591 N N . LEU A 1 18 ? 35.165 24.093 31.799 1.00 0.00 10 LEU A N 11
ATOM 12592 C CA . LEU A 1 18 ? 34.831 22.721 31.381 1.00 0.00 10 LEU A CA 11
ATOM 12593 C C . LEU A 1 18 ? 35.583 22.303 30.092 1.00 0.00 10 LEU A C 11
ATOM 12594 O O . LEU A 1 18 ? 36.230 21.257 30.116 1.00 0.00 10 LEU A O 11
ATOM 12610 N N . PRO A 1 19 ? 35.624 23.103 28.999 1.00 0.00 11 PRO A N 11
ATOM 12611 C CA . PRO A 1 19 ? 36.293 22.719 27.744 1.00 0.00 11 PRO A CA 11
ATOM 12612 C C . PRO A 1 19 ? 37.819 22.964 27.757 1.00 0.00 11 PRO A C 11
ATOM 12613 O O . PRO A 1 19 ? 38.400 23.465 26.789 1.00 0.00 11 PRO A O 11
ATOM 12624 N N . LEU A 1 20 ? 38.490 22.605 28.856 1.00 0.00 12 LEU A N 11
ATOM 12625 C CA . LEU A 1 20 ? 39.944 22.746 29.044 1.00 0.00 12 LEU A CA 11
ATOM 12626 C C . LEU A 1 20 ? 40.752 21.867 28.075 1.00 0.00 12 LEU A C 11
ATOM 12627 O O . LEU A 1 20 ? 41.891 22.198 27.744 1.00 0.00 12 LEU A O 11
ATOM 12643 N N . LYS A 1 21 ? 40.155 20.789 27.553 1.00 0.00 13 LYS A N 11
ATOM 12644 C CA . LYS A 1 21 ? 40.692 19.925 26.485 1.00 0.00 13 LYS A CA 11
ATOM 12645 C C . LYS A 1 21 ? 40.673 20.583 25.088 1.00 0.00 13 LYS A C 11
ATOM 12646 O O . LYS A 1 21 ? 41.070 19.962 24.105 1.00 0.00 13 LYS A O 11
ATOM 12665 N N . ASN A 1 22 ? 40.196 21.829 24.973 1.00 0.00 14 ASN A N 11
ATOM 12666 C CA . ASN A 1 22 ? 40.066 22.569 23.710 1.00 0.00 14 ASN A CA 11
ATOM 12667 C C . ASN A 1 22 ? 39.308 21.759 22.635 1.00 0.00 14 ASN A C 11
ATOM 12668 O O . ASN A 1 22 ? 39.821 21.468 21.551 1.00 0.00 14 ASN A O 11
ATOM 12679 N N . VAL A 1 23 ? 38.085 21.350 22.984 1.00 0.00 15 VAL A N 11
ATOM 12680 C CA . VAL A 1 23 ? 37.201 20.523 22.147 1.00 0.00 15 VAL A CA 11
ATOM 12681 C C . VAL A 1 23 ? 36.911 21.190 20.794 1.00 0.00 15 VAL A C 11
ATOM 12682 O O . VAL A 1 23 ? 36.787 22.413 20.724 1.00 0.00 15 VAL A O 11
ATOM 12695 N N . SER A 1 24 ? 36.850 20.420 19.704 1.00 0.00 16 SER A N 11
ATOM 12696 C CA . SER A 1 24 ? 36.649 20.954 18.346 1.00 0.00 16 SER A CA 11
ATOM 12697 C C . SER A 1 24 ? 35.185 21.307 18.041 1.00 0.00 16 SER A C 11
ATOM 12698 O O . SER A 1 24 ? 34.284 20.993 18.822 1.00 0.00 16 SER A O 11
ATOM 12706 N N . LYS A 1 25 ? 34.933 21.908 16.868 1.00 0.00 17 LYS A N 11
ATOM 12707 C CA . LYS A 1 25 ? 33.598 22.288 16.368 1.00 0.00 17 LYS A CA 11
ATOM 12708 C C . LYS A 1 25 ? 32.599 21.129 16.429 1.00 0.00 17 LYS A C 11
ATOM 12709 O O . LYS A 1 25 ? 31.496 21.283 16.946 1.00 0.00 17 LYS A O 11
ATOM 12728 N N . GLU A 1 26 ? 33.012 19.951 15.972 1.00 0.00 18 GLU A N 11
ATOM 12729 C CA . GLU A 1 26 ? 32.200 18.730 16.013 1.00 0.00 18 GLU A CA 11
ATOM 12730 C C . GLU A 1 26 ? 32.100 18.127 17.423 1.00 0.00 18 GLU A C 11
ATOM 12731 O O . GLU A 1 26 ? 31.125 17.445 17.712 1.00 0.00 18 GLU A O 11
ATOM 12743 N N . ASP A 1 27 ? 33.051 18.388 18.323 1.00 0.00 19 ASP A N 11
ATOM 12744 C CA . ASP A 1 27 ? 33.049 17.826 19.683 1.00 0.00 19 ASP A CA 11
ATOM 12745 C C . ASP A 1 27 ? 32.106 18.581 20.620 1.00 0.00 19 ASP A C 11
ATOM 12746 O O . ASP A 1 27 ? 31.387 17.962 21.402 1.00 0.00 19 ASP A O 11
ATOM 12755 N N . LEU A 1 28 ? 32.056 19.912 20.521 1.00 0.00 20 LEU A N 11
ATOM 12756 C CA . LEU A 1 28 ? 31.010 20.707 21.174 1.00 0.00 20 LEU A CA 11
ATOM 12757 C C . LEU A 1 28 ? 29.656 20.521 20.473 1.00 0.00 20 LEU A C 11
ATOM 12758 O O . LEU A 1 28 ? 28.621 20.460 21.138 1.00 0.00 20 LEU A O 11
ATOM 12774 N N . PHE A 1 29 ? 29.626 20.352 19.146 1.00 0.00 21 PHE A N 11
ATOM 12775 C CA . PHE A 1 29 ? 28.352 20.172 18.454 1.00 0.00 21 PHE A CA 11
ATOM 12776 C C . PHE A 1 29 ? 27.746 18.780 18.663 1.00 0.00 21 PHE A C 11
ATOM 12777 O O . PHE A 1 29 ? 26.535 18.698 18.848 1.00 0.00 21 PHE A O 11
ATOM 12794 N N . ARG A 1 30 ? 28.522 17.688 18.716 1.00 0.00 22 ARG A N 11
ATOM 12795 C CA . ARG A 1 30 ? 27.972 16.334 18.935 1.00 0.00 22 ARG A CA 11
ATOM 12796 C C . ARG A 1 30 ? 27.351 16.154 20.320 1.00 0.00 22 ARG A C 11
ATOM 12797 O O . ARG A 1 30 ? 26.445 15.330 20.459 1.00 0.00 22 ARG A O 11
ATOM 12818 N N . ILE A 1 31 ? 27.812 16.921 21.312 1.00 0.00 23 ILE A N 11
ATOM 12819 C CA . ILE A 1 31 ? 27.276 16.908 22.680 1.00 0.00 23 ILE A CA 11
ATOM 12820 C C . ILE A 1 31 ? 26.121 17.903 22.855 1.00 0.00 23 ILE A C 11
ATOM 12821 O O . ILE A 1 31 ? 25.132 17.535 23.474 1.00 0.00 23 ILE A O 11
ATOM 12837 N N . PHE A 1 32 ? 26.150 19.096 22.241 1.00 0.00 24 PHE A N 11
ATOM 12838 C CA . PHE A 1 32 ? 25.031 20.056 22.330 1.00 0.00 24 PHE A CA 11
ATOM 12839 C C . PHE A 1 32 ? 23.919 19.861 21.275 1.00 0.00 24 PHE A C 11
ATOM 12840 O O . PHE A 1 32 ? 22.822 20.385 21.458 1.00 0.00 24 PHE A O 11
ATOM 12857 N N . SER A 1 33 ? 24.146 19.090 20.203 1.00 0.00 25 SER A N 11
ATOM 12858 C CA . SER A 1 33 ? 23.151 18.783 19.149 1.00 0.00 25 SER A CA 11
ATOM 12859 C C . SER A 1 33 ? 21.776 18.347 19.687 1.00 0.00 25 SER A C 11
ATOM 12860 O O . SER A 1 33 ? 20.775 18.934 19.276 1.00 0.00 25 SER A O 11
ATOM 12868 N N . PRO A 1 34 ? 21.671 17.373 20.616 1.00 0.00 26 PRO A N 11
ATOM 12869 C CA . PRO A 1 34 ? 20.378 16.967 21.170 1.00 0.00 26 PRO A CA 11
ATOM 12870 C C . PRO A 1 34 ? 19.769 17.952 22.185 1.00 0.00 26 PRO A C 11
ATOM 12871 O O . PRO A 1 34 ? 18.748 17.617 22.783 1.00 0.00 26 PRO A O 11
ATOM 12882 N N . TYR A 1 35 ? 20.363 19.132 22.400 1.00 0.00 27 TYR A N 11
ATOM 12883 C CA . TYR A 1 35 ? 19.906 20.141 23.369 1.00 0.00 27 TYR A CA 11
ATOM 12884 C C . TYR A 1 35 ? 19.601 21.516 22.748 1.00 0.00 27 TYR A C 11
ATOM 12885 O O . TYR A 1 35 ? 18.846 22.288 23.340 1.00 0.00 27 TYR A O 11
ATOM 12903 N N . GLY A 1 36 ? 20.159 21.843 21.576 1.00 0.00 28 GLY A N 11
ATOM 12904 C CA . GLY A 1 36 ? 20.001 23.163 20.957 1.00 0.00 28 GLY A CA 11
ATOM 12905 C C . GLY A 1 36 ? 20.248 23.203 19.445 1.00 0.00 28 GLY A C 11
ATOM 12906 O O . GLY A 1 36 ? 20.297 22.164 18.791 1.00 0.00 28 GLY A O 11
ATOM 12910 N N . HIS A 1 37 ? 20.337 24.408 18.871 1.00 0.00 29 HIS A N 11
ATOM 12911 C CA . HIS A 1 37 ? 20.332 24.627 17.409 1.00 0.00 29 HIS A CA 11
ATOM 12912 C C . HIS A 1 37 ? 21.658 25.137 16.812 1.00 0.00 29 HIS A C 11
ATOM 12913 O O . HIS A 1 37 ? 21.846 24.956 15.614 1.00 0.00 29 HIS A O 11
ATOM 12927 N N . ILE A 1 38 ? 22.588 25.676 17.619 1.00 0.00 30 ILE A N 11
ATOM 12928 C CA . ILE A 1 38 ? 23.983 26.057 17.260 1.00 0.00 30 ILE A CA 11
ATOM 12929 C C . ILE A 1 38 ? 24.155 27.111 16.131 1.00 0.00 30 ILE A C 11
ATOM 12930 O O . ILE A 1 38 ? 23.284 27.302 15.284 1.00 0.00 30 ILE A O 11
ATOM 12946 N N . MET A 1 39 ? 25.305 27.801 16.118 1.00 0.00 31 MET A N 11
ATOM 12947 C CA . MET A 1 39 ? 25.786 28.638 15.005 1.00 0.00 31 MET A CA 11
ATOM 12948 C C . MET A 1 39 ? 27.293 28.473 14.748 1.00 0.00 31 MET A C 11
ATOM 12949 O O . MET A 1 39 ? 27.673 27.966 13.690 1.00 0.00 31 MET A O 11
ATOM 12963 N N . GLN A 1 40 ? 28.141 28.911 15.689 1.00 0.00 32 GLN A N 11
ATOM 12964 C CA . GLN A 1 40 ? 29.580 29.153 15.494 1.00 0.00 32 GLN A CA 11
ATOM 12965 C C . GLN A 1 40 ? 30.367 29.054 16.818 1.00 0.00 32 GLN A C 11
ATOM 12966 O O . GLN A 1 40 ? 29.770 28.924 17.879 1.00 0.00 32 GLN A O 11
ATOM 12980 N N . ILE A 1 41 ? 31.703 29.100 16.791 1.00 0.00 33 ILE A N 11
ATOM 12981 C CA . ILE A 1 41 ? 32.562 28.781 17.955 1.00 0.00 33 ILE A CA 11
ATOM 12982 C C . ILE A 1 41 ? 33.628 29.857 18.228 1.00 0.00 33 ILE A C 11
ATOM 12983 O O . ILE A 1 41 ? 33.988 30.610 17.320 1.00 0.00 33 ILE A O 11
ATOM 12999 N N . ASN A 1 42 ? 34.183 29.895 19.442 1.00 0.00 34 ASN A N 11
ATOM 13000 C CA . ASN A 1 42 ? 35.487 30.496 19.757 1.00 0.00 34 ASN A CA 11
ATOM 13001 C C . ASN A 1 42 ? 36.041 29.896 21.066 1.00 0.00 34 ASN A C 11
ATOM 13002 O O . ASN A 1 42 ? 35.461 30.084 22.133 1.00 0.00 34 ASN A O 11
ATOM 13013 N N . ILE A 1 43 ? 37.156 29.165 21.019 1.00 0.00 35 ILE A N 11
ATOM 13014 C CA . ILE A 1 43 ? 37.724 28.485 22.194 1.00 0.00 35 ILE A CA 11
ATOM 13015 C C . ILE A 1 43 ? 39.196 28.866 22.321 1.00 0.00 35 ILE A C 11
ATOM 13016 O O . ILE A 1 43 ? 40.000 28.541 21.447 1.00 0.00 35 ILE A O 11
ATOM 13032 N N . LYS A 1 44 ? 39.540 29.560 23.408 1.00 0.00 36 LYS A N 11
ATOM 13033 C CA . LYS A 1 44 ? 40.877 30.094 23.694 1.00 0.00 36 LYS A CA 11
ATOM 13034 C C . LYS A 1 44 ? 41.089 30.258 25.199 1.00 0.00 36 LYS A C 11
ATOM 13035 O O . LYS A 1 44 ? 40.121 30.306 25.958 1.00 0.00 36 LYS A O 11
ATOM 13054 N N . ASN A 1 45 ? 42.351 30.343 25.622 1.00 0.00 37 ASN A N 11
ATOM 13055 C CA . ASN A 1 45 ? 42.759 30.391 27.029 1.00 0.00 37 ASN A CA 11
ATOM 13056 C C . ASN A 1 45 ? 42.094 29.243 27.839 1.00 0.00 37 ASN A C 11
ATOM 13057 O O . ASN A 1 45 ? 41.876 28.159 27.290 1.00 0.00 37 ASN A O 11
ATOM 13068 N N . ALA A 1 46 ? 41.772 29.419 29.125 1.00 0.00 38 ALA A N 11
ATOM 13069 C CA . ALA A 1 46 ? 41.240 28.358 29.989 1.00 0.00 38 ALA A CA 11
ATOM 13070 C C . ALA A 1 46 ? 39.717 28.104 29.852 1.00 0.00 38 ALA A C 11
ATOM 13071 O O . ALA A 1 46 ? 39.156 27.360 30.657 1.00 0.00 38 ALA A O 11
ATOM 13078 N N . PHE A 1 47 ? 39.035 28.722 28.881 1.00 0.00 39 PHE A N 11
ATOM 13079 C CA . PHE A 1 47 ? 37.569 28.722 28.751 1.00 0.00 39 PHE A CA 11
ATOM 13080 C C . PHE A 1 47 ? 37.092 28.219 27.373 1.00 0.00 39 PHE A C 11
ATOM 13081 O O . PHE A 1 47 ? 37.891 27.774 26.544 1.00 0.00 39 PHE A O 11
ATOM 13098 N N . GLY A 1 48 ? 35.779 28.280 27.125 1.00 0.00 40 GLY A N 11
ATOM 13099 C CA . GLY A 1 48 ? 35.188 28.121 25.793 1.00 0.00 40 GLY A CA 11
ATOM 13100 C C . GLY A 1 48 ? 33.949 28.998 25.592 1.00 0.00 40 GLY A C 11
ATOM 13101 O O . GLY A 1 48 ? 33.201 29.265 26.533 1.00 0.00 40 GLY A O 11
ATOM 13105 N N . PHE A 1 49 ? 33.743 29.460 24.360 1.00 0.00 41 PHE A N 11
ATOM 13106 C CA . PHE A 1 49 ? 32.598 30.266 23.941 1.00 0.00 41 PHE A CA 11
ATOM 13107 C C . PHE A 1 49 ? 32.007 29.716 22.636 1.00 0.00 41 PHE A C 11
ATOM 13108 O O . PHE A 1 49 ? 32.713 29.202 21.765 1.00 0.00 41 PHE A O 11
ATOM 13125 N N . ILE A 1 50 ? 30.685 29.785 22.507 1.00 0.00 42 ILE A N 11
ATOM 13126 C CA . ILE A 1 50 ? 29.934 29.214 21.393 1.00 0.00 42 ILE A CA 11
ATOM 13127 C C . ILE A 1 50 ? 28.787 30.166 21.054 1.00 0.00 42 ILE A C 11
ATOM 13128 O O . ILE A 1 50 ? 27.951 30.492 21.893 1.00 0.00 42 ILE A O 11
ATOM 13144 N N . GLN A 1 51 ? 28.717 30.604 19.804 1.00 0.00 43 GLN A N 11
ATOM 13145 C CA . GLN A 1 51 ? 27.557 31.313 19.279 1.00 0.00 43 GLN A CA 11
ATOM 13146 C C . GLN A 1 51 ? 26.528 30.284 18.800 1.00 0.00 43 GLN A C 11
ATOM 13147 O O . GLN A 1 51 ? 26.852 29.256 18.207 1.00 0.00 43 GLN A O 11
ATOM 13161 N N . PHE A 1 52 ? 25.263 30.547 19.075 1.00 0.00 44 PHE A N 11
ATOM 13162 C CA . PHE A 1 52 ? 24.154 29.613 18.939 1.00 0.00 44 PHE A CA 11
ATOM 13163 C C . PHE A 1 52 ? 23.043 30.176 18.058 1.00 0.00 44 PHE A C 11
ATOM 13164 O O . PHE A 1 52 ? 23.002 31.366 17.758 1.00 0.00 44 PHE A O 11
ATOM 13181 N N . ASP A 1 53 ? 22.102 29.312 17.707 1.00 0.00 45 ASP A N 11
ATOM 13182 C CA . ASP A 1 53 ? 20.749 29.708 17.338 1.00 0.00 45 ASP A CA 11
ATOM 13183 C C . ASP A 1 53 ? 19.813 29.384 18.521 1.00 0.00 45 ASP A C 11
ATOM 13184 O O . ASP A 1 53 ? 20.027 28.385 19.212 1.00 0.00 45 ASP A O 11
ATOM 13193 N N . ASN A 1 54 ? 18.812 30.239 18.742 1.00 0.00 46 ASN A N 11
ATOM 13194 C CA . ASN A 1 54 ? 17.797 30.225 19.808 1.00 0.00 46 ASN A CA 11
ATOM 13195 C C . ASN A 1 54 ? 18.296 30.220 21.291 1.00 0.00 46 ASN A C 11
ATOM 13196 O O . ASN A 1 54 ? 19.056 29.337 21.694 1.00 0.00 46 ASN A O 11
ATOM 13207 N N . PRO A 1 55 ? 17.823 31.143 22.162 1.00 0.00 47 PRO A N 11
ATOM 13208 C CA . PRO A 1 55 ? 18.275 31.223 23.559 1.00 0.00 47 PRO A CA 11
ATOM 13209 C C . PRO A 1 55 ? 17.738 30.115 24.474 1.00 0.00 47 PRO A C 11
ATOM 13210 O O . PRO A 1 55 ? 18.447 29.717 25.398 1.00 0.00 47 PRO A O 11
ATOM 13221 N N . GLN A 1 56 ? 16.543 29.561 24.228 1.00 0.00 48 GLN A N 11
ATOM 13222 C CA . GLN A 1 56 ? 16.066 28.397 24.995 1.00 0.00 48 GLN A CA 11
ATOM 13223 C C . GLN A 1 56 ? 16.947 27.162 24.722 1.00 0.00 48 GLN A C 11
ATOM 13224 O O . GLN A 1 56 ? 17.293 26.415 25.636 1.00 0.00 48 GLN A O 11
ATOM 13238 N N . SER A 1 57 ? 17.411 27.033 23.479 1.00 0.00 49 SER A N 11
ATOM 13239 C CA . SER A 1 57 ? 18.436 26.092 23.024 1.00 0.00 49 SER A CA 11
ATOM 13240 C C . SER A 1 57 ? 19.785 26.291 23.738 1.00 0.00 49 SER A C 11
ATOM 13241 O O . SER A 1 57 ? 20.384 25.308 24.171 1.00 0.00 49 SER A O 11
ATOM 13249 N N . VAL A 1 58 ? 20.226 27.535 23.977 1.00 0.00 50 VAL A N 11
ATOM 13250 C CA . VAL A 1 58 ? 21.430 27.825 24.789 1.00 0.00 50 VAL A CA 11
ATOM 13251 C C . VAL A 1 58 ? 21.281 27.348 26.233 1.00 0.00 50 VAL A C 11
ATOM 13252 O O . VAL A 1 58 ? 22.158 26.648 26.741 1.00 0.00 50 VAL A O 11
ATOM 13265 N N . ARG A 1 59 ? 20.192 27.723 26.917 1.00 0.00 51 ARG A N 11
ATOM 13266 C CA . ARG A 1 59 ? 19.991 27.340 28.327 1.00 0.00 51 ARG A CA 11
ATOM 13267 C C . ARG A 1 59 ? 19.719 25.852 28.513 1.00 0.00 51 ARG A C 11
ATOM 13268 O O . ARG A 1 59 ? 20.027 25.309 29.564 1.00 0.00 51 ARG A O 11
ATOM 13289 N N . ASP A 1 60 ? 19.202 25.162 27.502 1.00 0.00 52 ASP A N 11
ATOM 13290 C CA . ASP A 1 60 ? 19.119 23.700 27.517 1.00 0.00 52 ASP A CA 11
ATOM 13291 C C . ASP A 1 60 ? 20.484 23.052 27.259 1.00 0.00 52 ASP A C 11
ATOM 13292 O O . ASP A 1 60 ? 20.829 22.092 27.945 1.00 0.00 52 ASP A O 11
ATOM 13301 N N . ALA A 1 61 ? 21.294 23.609 26.354 1.00 0.00 53 ALA A N 11
ATOM 13302 C CA . ALA A 1 61 ? 22.645 23.132 26.077 1.00 0.00 53 ALA A CA 11
ATOM 13303 C C . ALA A 1 61 ? 23.516 23.098 27.346 1.00 0.00 53 ALA A C 11
ATOM 13304 O O . ALA A 1 61 ? 23.904 22.013 27.779 1.00 0.00 53 ALA A O 11
ATOM 13311 N N . ILE A 1 62 ? 23.792 24.235 27.997 1.00 0.00 54 ILE A N 11
ATOM 13312 C CA . ILE A 1 62 ? 24.657 24.209 29.192 1.00 0.00 54 ILE A CA 11
ATOM 13313 C C . ILE A 1 62 ? 23.988 23.613 30.434 1.00 0.00 54 ILE A C 11
ATOM 13314 O O . ILE A 1 62 ? 24.617 22.779 31.075 1.00 0.00 54 ILE A O 11
ATOM 13330 N N . GLU A 1 63 ? 22.741 23.945 30.779 1.00 0.00 55 GLU A N 11
ATOM 13331 C CA . GLU A 1 63 ? 22.165 23.483 32.055 1.00 0.00 55 GLU A CA 11
ATOM 13332 C C . GLU A 1 63 ? 21.907 21.965 32.077 1.00 0.00 55 GLU A C 11
ATOM 13333 O O . GLU A 1 63 ? 22.023 21.341 33.139 1.00 0.00 55 GLU A O 11
ATOM 13345 N N . CYS A 1 64 ? 21.604 21.363 30.917 1.00 0.00 56 CYS A N 11
ATOM 13346 C CA . CYS A 1 64 ? 21.176 19.967 30.800 1.00 0.00 56 CYS A CA 11
ATOM 13347 C C . CYS A 1 64 ? 22.265 19.018 30.251 1.00 0.00 56 CYS A C 11
ATOM 13348 O O . CYS A 1 64 ? 22.281 17.850 30.644 1.00 0.00 56 CYS A O 11
ATOM 13356 N N . GLU A 1 65 ? 23.205 19.483 29.412 1.00 0.00 57 GLU A N 11
ATOM 13357 C CA . GLU A 1 65 ? 24.406 18.708 29.045 1.00 0.00 57 GLU A CA 11
ATOM 13358 C C . GLU A 1 65 ? 25.523 18.909 30.076 1.00 0.00 57 GLU A C 11
ATOM 13359 O O . GLU A 1 65 ? 26.083 17.935 30.587 1.00 0.00 57 GLU A O 11
ATOM 13371 N N . SER A 1 66 ? 25.849 20.169 30.375 1.00 0.00 58 SER A N 11
ATOM 13372 C CA . SER A 1 66 ? 27.044 20.589 31.118 1.00 0.00 58 SER A CA 11
ATOM 13373 C C . SER A 1 66 ? 26.733 20.890 32.589 1.00 0.00 58 SER A C 11
ATOM 13374 O O . SER A 1 66 ? 26.638 19.955 33.389 1.00 0.00 58 SER A O 11
ATOM 13382 N N . GLN A 1 67 ? 26.553 22.159 32.964 1.00 0.00 59 GLN A N 11
ATOM 13383 C CA . GLN A 1 67 ? 26.296 22.604 34.332 1.00 0.00 59 GLN A CA 11
ATOM 13384 C C . GLN A 1 67 ? 25.424 23.875 34.371 1.00 0.00 59 GLN A C 11
ATOM 13385 O O . GLN A 1 67 ? 25.459 24.701 33.459 1.00 0.00 59 GLN A O 11
ATOM 13399 N N . GLU A 1 68 ? 24.655 24.030 35.447 1.00 0.00 60 GLU A N 11
ATOM 13400 C CA . GLU A 1 68 ? 23.910 25.254 35.785 1.00 0.00 60 GLU A CA 11
ATOM 13401 C C . GLU A 1 68 ? 24.812 26.331 36.412 1.00 0.00 60 GLU A C 11
ATOM 13402 O O . GLU A 1 68 ? 25.988 26.095 36.675 1.00 0.00 60 GLU A O 11
ATOM 13414 N N . MET A 1 69 ? 24.277 27.520 36.710 1.00 0.00 61 MET A N 11
ATOM 13415 C CA . MET A 1 69 ? 25.030 28.615 37.343 1.00 0.00 61 MET A CA 11
ATOM 13416 C C . MET A 1 69 ? 25.594 28.246 38.727 1.00 0.00 61 MET A C 11
ATOM 13417 O O . MET A 1 69 ? 26.635 28.769 39.128 1.00 0.00 61 MET A O 11
ATOM 13431 N N . ASN A 1 70 ? 24.936 27.301 39.412 1.00 0.00 62 ASN A N 11
ATOM 13432 C CA . ASN A 1 70 ? 25.368 26.636 40.644 1.00 0.00 62 ASN A CA 11
ATOM 13433 C C . ASN A 1 70 ? 25.903 27.613 41.727 1.00 0.00 62 ASN A C 11
ATOM 13434 O O . ASN A 1 70 ? 25.418 28.736 41.852 1.00 0.00 62 ASN A O 11
ATOM 13445 N N . PHE A 1 71 ? 26.882 27.194 42.531 1.00 0.00 63 PHE A N 11
ATOM 13446 C CA . PHE A 1 71 ? 27.571 28.009 43.543 1.00 0.00 63 PHE A CA 11
ATOM 13447 C C . PHE A 1 71 ? 28.754 28.825 42.971 1.00 0.00 63 PHE A C 11
ATOM 13448 O O . PHE A 1 71 ? 29.304 29.687 43.655 1.00 0.00 63 PHE A O 11
ATOM 13465 N N . GLY A 1 72 ? 29.188 28.542 41.737 1.00 0.00 64 GLY A N 11
ATOM 13466 C CA . GLY A 1 72 ? 30.331 29.181 41.072 1.00 0.00 64 GLY A CA 11
ATOM 13467 C C . GLY A 1 72 ? 31.707 28.822 41.652 1.00 0.00 64 GLY A C 11
ATOM 13468 O O . GLY A 1 72 ? 32.695 29.493 41.344 1.00 0.00 64 GLY A O 11
ATOM 13472 N N . LYS A 1 73 ? 31.793 27.782 42.494 1.00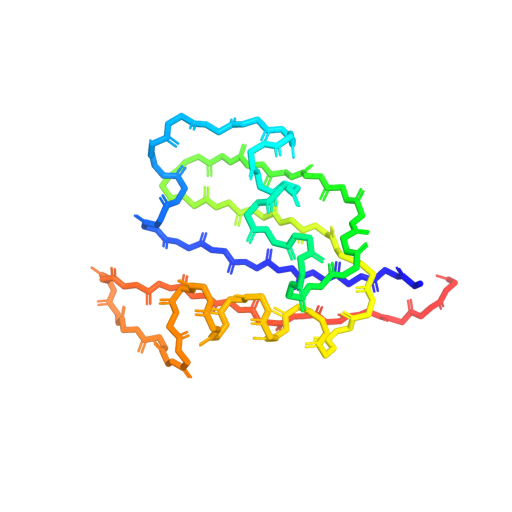 0.00 65 LYS A N 11
ATOM 13473 C CA . LYS A 1 73 ? 32.985 27.400 43.274 1.00 0.00 65 LYS A CA 11
ATOM 13474 C C . LYS A 1 73 ? 34.067 26.683 42.455 1.00 0.00 65 LYS A C 11
ATOM 13475 O O . LYS A 1 73 ? 35.257 26.872 42.719 1.00 0.00 65 LYS A O 11
ATOM 13494 N N . LYS A 1 74 ? 33.656 25.901 41.455 1.00 0.00 66 LYS A N 11
ATOM 13495 C CA . LYS A 1 74 ? 34.492 25.267 40.426 1.00 0.00 66 LYS A CA 11
ATOM 13496 C C . LYS A 1 74 ? 34.265 25.902 39.056 1.00 0.00 66 LYS A C 11
ATOM 13497 O O . LYS A 1 74 ? 35.239 26.206 38.371 1.00 0.00 66 LYS A O 11
ATOM 13516 N N . LEU A 1 75 ? 33.014 26.071 38.629 1.00 0.00 67 LEU A N 11
ATOM 13517 C CA . LEU A 1 75 ? 32.690 26.502 37.264 1.00 0.00 67 LEU A CA 11
ATOM 13518 C C . LEU A 1 75 ? 31.413 27.342 37.170 1.00 0.00 67 LEU A C 11
ATOM 13519 O O . LEU A 1 75 ? 30.482 27.149 37.953 1.00 0.00 67 LEU A O 11
ATOM 13535 N N . ILE A 1 76 ? 31.358 28.217 36.162 1.00 0.00 68 ILE A N 11
ATOM 13536 C CA . ILE A 1 76 ? 30.141 28.912 35.714 1.00 0.00 68 ILE A CA 11
ATOM 13537 C C . ILE A 1 76 ? 29.906 28.748 34.204 1.00 0.00 68 ILE A C 11
ATOM 13538 O O . ILE A 1 76 ? 30.794 28.346 33.445 1.00 0.00 68 ILE A O 11
ATOM 13554 N N . LEU A 1 77 ? 28.695 29.100 33.778 1.00 0.00 69 LEU A N 11
ATOM 13555 C CA . LEU A 1 77 ? 28.297 29.331 32.388 1.00 0.00 69 LEU A CA 11
ATOM 13556 C C . LEU A 1 77 ? 27.754 30.754 32.233 1.00 0.00 69 LEU A C 11
ATOM 13557 O O . LEU A 1 77 ? 27.413 31.390 33.234 1.00 0.00 69 LEU A O 11
ATOM 13573 N N . GLU A 1 78 ? 27.598 31.238 31.000 1.00 0.00 70 GLU A N 11
ATOM 13574 C CA . GLU A 1 78 ? 26.763 32.419 30.718 1.00 0.00 70 GLU A CA 11
ATOM 13575 C C . GLU A 1 78 ? 25.844 32.179 29.516 1.00 0.00 70 GLU A C 11
ATOM 13576 O O . GLU A 1 78 ? 26.319 31.930 28.405 1.00 0.00 70 GLU A O 11
ATOM 13588 N N . VAL A 1 79 ? 24.529 32.282 29.732 1.00 0.00 71 VAL A N 11
ATOM 13589 C CA . VAL A 1 79 ? 23.509 32.270 28.671 1.00 0.00 71 VAL A CA 11
ATOM 13590 C C . VAL A 1 79 ? 23.262 33.691 28.175 1.00 0.00 71 VAL A C 11
ATOM 13591 O O . VAL A 1 79 ? 23.139 34.622 28.974 1.00 0.00 71 VAL A O 11
ATOM 13604 N N . SER A 1 80 ? 23.191 33.873 26.856 1.00 0.00 72 SER A N 11
ATOM 13605 C CA . SER A 1 80 ? 22.929 35.171 26.240 1.00 0.00 72 SER A CA 11
ATOM 13606 C C . SER A 1 80 ? 22.288 35.051 24.846 1.00 0.00 72 SER A C 11
ATOM 13607 O O . SER A 1 80 ? 22.224 33.974 24.241 1.00 0.00 72 SER A O 11
ATOM 13615 N N . SER A 1 81 ? 21.764 36.165 24.337 1.00 0.00 73 SER A N 11
ATOM 13616 C CA . SER A 1 81 ? 20.942 36.255 23.122 1.00 0.00 73 SER A CA 11
ATOM 13617 C C . SER A 1 81 ? 21.474 37.314 22.140 1.00 0.00 73 SER A C 11
ATOM 13618 O O . SER A 1 81 ? 22.634 37.728 22.242 1.00 0.00 73 SER A O 11
ATOM 13626 N N . SER A 1 82 ? 20.640 37.793 21.209 1.00 0.00 74 SER A N 11
ATOM 13627 C CA . SER A 1 82 ? 20.958 38.933 20.330 1.00 0.00 74 SER A CA 11
ATOM 13628 C C . SER A 1 82 ? 20.997 40.295 21.061 1.00 0.00 74 SER A C 11
ATOM 13629 O O . SER A 1 82 ? 21.033 41.344 20.410 1.00 0.00 74 SER A O 11
ATOM 13637 N N . ASN A 1 83 ? 20.969 40.323 22.403 1.00 0.00 75 ASN A N 11
ATOM 13638 C CA . ASN A 1 83 ? 21.119 41.541 23.212 1.00 0.00 75 ASN A CA 11
ATOM 13639 C C . ASN A 1 83 ? 22.374 42.356 22.827 1.00 0.00 75 ASN A C 11
ATOM 13640 O O . ASN A 1 83 ? 23.401 41.794 22.439 1.00 0.00 75 ASN A O 11
ATOM 13651 N N . ALA A 1 84 ? 22.317 43.676 23.010 1.00 0.00 76 ALA A N 11
ATOM 13652 C CA . ALA A 1 84 ? 23.411 44.615 22.753 1.00 0.00 76 ALA A CA 11
ATOM 13653 C C . ALA A 1 84 ? 24.669 44.406 23.631 1.00 0.00 76 ALA A C 11
ATOM 13654 O O . ALA A 1 84 ? 25.708 45.006 23.339 1.00 0.00 76 ALA A O 11
ATOM 13661 N N . ARG A 1 85 ? 24.607 43.555 24.668 1.00 0.00 77 ARG A N 11
ATOM 13662 C CA . ARG A 1 85 ? 25.732 43.166 25.537 1.00 0.00 77 ARG A CA 11
ATOM 13663 C C . ARG A 1 85 ? 25.985 41.669 25.522 1.00 0.00 77 ARG A C 11
ATOM 13664 O O . ARG A 1 85 ? 27.118 41.260 25.200 1.00 0.00 77 ARG A O 11
ATOM 13685 N N . PRO A 1 9 ? 17.858 32.507 14.990 1.00 0.00 1 PRO A N 12
ATOM 13686 C CA . PRO A 1 9 ? 18.378 33.785 15.532 1.00 0.00 1 PRO A CA 12
ATOM 13687 C C . PRO A 1 9 ? 19.830 33.627 15.994 1.00 0.00 1 PRO A C 12
ATOM 13688 O O . PRO A 1 9 ? 20.311 32.501 16.073 1.00 0.00 1 PRO A O 12
ATOM 13699 N N . LYS A 1 10 ? 20.527 34.717 16.338 1.00 0.00 2 LYS A N 12
ATOM 13700 C CA . LYS A 1 10 ? 21.877 34.662 16.931 1.00 0.00 2 LYS A CA 12
ATOM 13701 C C . LYS A 1 10 ? 21.855 34.669 18.464 1.00 0.00 2 LYS A C 12
ATOM 13702 O O . LYS A 1 10 ? 21.030 35.346 19.083 1.00 0.00 2 LYS A O 12
ATOM 13721 N N . SER A 1 11 ? 22.769 33.913 19.061 1.00 0.00 3 SER A N 12
ATOM 13722 C CA . SER A 1 11 ? 22.881 33.643 20.501 1.00 0.00 3 SER A CA 12
ATOM 13723 C C . SER A 1 11 ? 24.329 33.311 20.887 1.00 0.00 3 SER A C 12
ATOM 13724 O O . SER A 1 11 ? 25.151 33.023 20.012 1.00 0.00 3 SER A O 12
ATOM 13732 N N . ARG A 1 12 ? 24.650 33.288 22.184 1.00 0.00 4 ARG A N 12
ATOM 13733 C CA . ARG A 1 12 ? 25.975 32.932 22.726 1.00 0.00 4 ARG A CA 12
ATOM 13734 C C . ARG A 1 12 ? 25.851 32.055 23.975 1.00 0.00 4 ARG A C 12
ATOM 13735 O O . ARG A 1 12 ? 25.153 32.399 24.928 1.00 0.00 4 ARG A O 12
ATOM 13756 N N . LEU A 1 13 ? 26.608 30.962 23.967 1.00 0.00 5 LEU A N 12
ATOM 13757 C CA . LEU A 1 13 ? 26.811 29.993 25.040 1.00 0.00 5 LEU A CA 12
ATOM 13758 C C . LEU A 1 13 ? 28.249 30.115 25.564 1.00 0.00 5 LEU A C 12
ATOM 13759 O O . LEU A 1 13 ? 29.188 30.174 24.772 1.00 0.00 5 LEU A O 12
ATOM 13775 N N . PHE A 1 14 ? 28.443 30.122 26.883 1.00 0.00 6 PHE A N 12
ATOM 13776 C CA . PHE A 1 14 ? 29.754 30.311 27.519 1.00 0.00 6 PHE A CA 12
ATOM 13777 C C . PHE A 1 14 ? 29.996 29.255 28.606 1.00 0.00 6 PHE A C 12
ATOM 13778 O O . PHE A 1 14 ? 29.122 29.005 29.444 1.00 0.00 6 PHE A O 12
ATOM 13795 N N . ILE A 1 15 ? 31.183 28.637 28.595 1.00 0.00 7 ILE A N 12
ATOM 13796 C CA . ILE A 1 15 ? 31.546 27.530 29.488 1.00 0.00 7 ILE A CA 12
ATOM 13797 C C . ILE A 1 15 ? 32.584 27.995 30.515 1.00 0.00 7 ILE A C 12
ATOM 13798 O O . ILE A 1 15 ? 33.742 28.237 30.185 1.00 0.00 7 ILE A O 12
ATOM 13814 N N . GLY A 1 16 ? 32.188 28.052 31.787 1.00 0.00 8 GLY A N 12
ATOM 13815 C CA . GLY A 1 16 ? 33.088 28.324 32.908 1.00 0.00 8 GLY A CA 12
ATOM 13816 C C . GLY A 1 16 ? 33.704 27.081 33.556 1.00 0.00 8 GLY A C 12
ATOM 13817 O O . GLY A 1 16 ? 34.502 27.219 34.480 1.00 0.00 8 GLY A O 12
ATOM 13821 N N . ASN A 1 17 ? 33.392 25.876 33.063 1.00 0.00 9 ASN A N 12
ATOM 13822 C CA . ASN A 1 17 ? 33.929 24.585 33.531 1.00 0.00 9 ASN A CA 12
ATOM 13823 C C . ASN A 1 17 ? 35.455 24.403 33.310 1.00 0.00 9 ASN A C 12
ATOM 13824 O O . ASN A 1 17 ? 35.972 23.309 33.518 1.00 0.00 9 ASN A O 12
ATOM 13835 N N . LEU A 1 18 ? 36.169 25.433 32.846 1.00 0.00 10 LEU A N 12
ATOM 13836 C CA . LEU A 1 18 ? 37.578 25.410 32.424 1.00 0.00 10 LEU A CA 12
ATOM 13837 C C . LEU A 1 18 ? 37.929 24.297 31.403 1.00 0.00 10 LEU A C 12
ATOM 13838 O O . LEU A 1 18 ? 38.844 23.503 31.653 1.00 0.00 10 LEU A O 12
ATOM 13854 N N . PRO A 1 19 ? 37.237 24.199 30.247 1.00 0.00 11 PRO A N 12
ATOM 13855 C CA . PRO A 1 19 ? 37.715 23.391 29.128 1.00 0.00 11 PRO A CA 12
ATOM 13856 C C . PRO A 1 19 ? 39.078 23.908 28.637 1.00 0.00 11 PRO A C 12
ATOM 13857 O O . PRO A 1 19 ? 39.188 25.029 28.142 1.00 0.00 11 PRO A O 12
ATOM 13868 N N . LEU A 1 20 ? 40.125 23.090 28.768 1.00 0.00 12 LEU A N 12
ATOM 13869 C CA . LEU A 1 20 ? 41.525 23.434 28.461 1.00 0.00 12 LEU A CA 12
ATOM 13870 C C . LEU A 1 20 ? 42.281 22.338 27.696 1.00 0.00 12 LEU A C 12
ATOM 13871 O O . LEU A 1 20 ? 43.407 22.575 27.242 1.00 0.00 12 LEU A O 12
ATOM 13887 N N . LYS A 1 21 ? 41.677 21.160 27.529 1.00 0.00 13 LYS A N 12
ATOM 13888 C CA . LYS A 1 21 ? 42.169 20.087 26.661 1.00 0.00 13 LYS A CA 12
ATOM 13889 C C . LYS A 1 21 ? 41.642 20.250 25.234 1.00 0.00 13 LYS A C 12
ATOM 13890 O O . LYS A 1 21 ? 40.701 21.011 24.987 1.00 0.00 13 LYS A O 12
ATOM 13909 N N . ASN A 1 22 ? 42.257 19.543 24.292 1.00 0.00 14 ASN A N 12
ATOM 13910 C CA . ASN A 1 22 ? 41.915 19.592 22.875 1.00 0.00 14 ASN A CA 12
ATOM 13911 C C . ASN A 1 22 ? 40.449 19.186 22.612 1.00 0.00 14 ASN A C 12
ATOM 13912 O O . ASN A 1 22 ? 40.005 18.116 23.037 1.00 0.00 14 ASN A O 12
ATOM 13923 N N . VAL A 1 23 ? 39.717 20.022 21.875 1.00 0.00 15 VAL A N 12
ATOM 13924 C CA . VAL A 1 23 ? 38.353 19.782 21.363 1.00 0.00 15 VAL A CA 12
ATOM 13925 C C . VAL A 1 23 ? 38.154 20.546 20.049 1.00 0.00 15 VAL A C 12
ATOM 13926 O O . VAL A 1 23 ? 38.759 21.600 19.845 1.00 0.00 15 VAL A O 12
ATOM 13939 N N . SER A 1 24 ? 37.296 20.053 19.154 1.00 0.00 16 SER A N 12
ATOM 13940 C CA . SER A 1 24 ? 36.965 20.734 17.893 1.00 0.00 16 SER A CA 12
ATOM 13941 C C . SER A 1 24 ? 35.488 21.126 17.807 1.00 0.00 16 SER A C 12
ATOM 13942 O O . SER A 1 24 ? 34.649 20.678 18.590 1.00 0.00 16 SER A O 12
ATOM 13950 N N . LYS A 1 25 ? 35.153 21.944 16.805 1.00 0.00 17 LYS A N 12
ATOM 13951 C CA . LYS A 1 25 ? 33.786 22.344 16.454 1.00 0.00 17 LYS A CA 12
ATOM 13952 C C . LYS A 1 25 ? 32.827 21.173 16.225 1.00 0.00 17 LYS A C 12
ATOM 13953 O O . LYS A 1 25 ? 31.639 21.323 16.490 1.00 0.00 17 LYS A O 12
ATOM 13972 N N . GLU A 1 26 ? 33.312 20.015 15.778 1.00 0.00 18 GLU A N 12
ATOM 13973 C CA . GLU A 1 26 ? 32.495 18.798 15.654 1.00 0.00 18 GLU A CA 12
ATOM 13974 C C . GLU A 1 26 ? 32.204 18.114 17.011 1.00 0.00 18 GLU A C 12
ATOM 13975 O O . GLU A 1 26 ? 31.134 17.528 17.167 1.00 0.00 18 GLU A O 12
ATOM 13987 N N . ASP A 1 27 ? 33.084 18.230 18.016 1.00 0.00 19 ASP A N 12
ATOM 13988 C CA . ASP A 1 27 ? 32.872 17.650 19.354 1.00 0.00 19 ASP A CA 12
ATOM 13989 C C . ASP A 1 27 ? 31.702 18.330 20.067 1.00 0.00 19 ASP A C 12
ATOM 13990 O O . ASP A 1 27 ? 30.690 17.706 20.385 1.00 0.00 19 ASP A O 12
ATOM 13999 N N . LEU A 1 28 ? 31.828 19.644 20.258 1.00 0.00 20 LEU A N 12
ATOM 14000 C CA . LEU A 1 28 ? 30.800 20.477 20.877 1.00 0.00 20 LEU A CA 12
ATOM 14001 C C . LEU A 1 28 ? 29.482 20.439 20.090 1.00 0.00 20 LEU A C 12
ATOM 14002 O O . LEU A 1 28 ? 28.409 20.474 20.691 1.00 0.00 20 LEU A O 12
ATOM 14018 N N . PHE A 1 29 ? 29.539 20.305 18.761 1.00 0.00 21 PHE A N 12
ATOM 14019 C CA . PHE A 1 29 ? 28.331 20.183 17.955 1.00 0.00 21 PHE A CA 12
ATOM 14020 C C . PHE A 1 29 ? 27.649 18.829 18.151 1.00 0.00 21 PHE A C 12
ATOM 14021 O O . PHE A 1 29 ? 26.436 18.819 18.361 1.00 0.00 21 PHE A O 12
ATOM 14038 N N . ARG A 1 30 ? 28.362 17.692 18.167 1.00 0.00 22 ARG A N 12
ATOM 14039 C CA . ARG A 1 30 ? 27.699 16.393 18.394 1.00 0.00 22 ARG A CA 12
ATOM 14040 C C . ARG A 1 30 ? 27.128 16.283 19.807 1.00 0.00 22 ARG A C 12
ATOM 14041 O O . ARG A 1 30 ? 25.997 15.819 19.963 1.00 0.00 22 ARG A O 12
ATOM 14062 N N . ILE A 1 31 ? 27.849 16.756 20.830 1.00 0.00 23 ILE A N 12
ATOM 14063 C CA . ILE A 1 31 ? 27.420 16.641 22.237 1.00 0.00 23 ILE A CA 12
ATOM 14064 C C . ILE A 1 31 ? 26.330 17.649 22.631 1.00 0.00 23 ILE A C 12
ATOM 14065 O O . ILE A 1 31 ? 25.625 17.396 23.604 1.00 0.00 23 ILE A O 12
ATOM 14081 N N . PHE A 1 32 ? 26.123 18.728 21.862 1.00 0.00 24 PHE A N 12
ATOM 14082 C CA . PHE A 1 32 ? 24.988 19.655 22.040 1.00 0.00 24 PHE A CA 12
ATOM 14083 C C . PHE A 1 32 ? 23.891 19.573 20.963 1.00 0.00 24 PHE A C 12
ATOM 14084 O O . PHE A 1 32 ? 22.833 20.156 21.170 1.00 0.00 24 PHE A O 12
ATOM 14101 N N . SER A 1 33 ? 24.063 18.831 19.860 1.00 0.00 25 SER A N 12
ATOM 14102 C CA . SER A 1 33 ? 23.045 18.672 18.795 1.00 0.00 25 SER A CA 12
ATOM 14103 C C . SER A 1 33 ? 21.622 18.348 19.305 1.00 0.00 25 SER A C 12
ATOM 14104 O O . SER A 1 33 ? 20.691 19.064 18.927 1.00 0.00 25 SER A O 12
ATOM 14112 N N . PRO A 1 34 ? 21.413 17.358 20.199 1.00 0.00 26 PRO A N 12
ATOM 14113 C CA . PRO A 1 34 ? 20.084 17.076 20.751 1.00 0.00 26 PRO A CA 12
ATOM 14114 C C . PRO A 1 34 ? 19.624 18.080 21.826 1.00 0.00 26 PRO A C 12
ATOM 14115 O O . PRO A 1 34 ? 18.468 18.035 22.253 1.00 0.00 26 PRO A O 12
ATOM 14126 N N . TYR A 1 35 ? 20.493 18.986 22.282 1.00 0.00 27 TYR A N 12
ATOM 14127 C CA . TYR A 1 35 ? 20.189 20.001 23.297 1.00 0.00 27 TYR A CA 12
ATOM 14128 C C . TYR A 1 35 ? 19.843 21.368 22.686 1.00 0.00 27 TYR A C 12
ATOM 14129 O O . TYR A 1 35 ? 18.987 22.074 23.225 1.00 0.00 27 TYR A O 12
ATOM 14147 N N . GLY A 1 36 ? 20.449 21.727 21.546 1.00 0.00 28 GLY A N 12
ATOM 14148 C CA . GLY A 1 36 ? 20.205 23.009 20.890 1.00 0.00 28 GLY A CA 12
ATOM 14149 C C . GLY A 1 36 ? 20.713 23.152 19.452 1.00 0.00 28 GLY A C 12
ATOM 14150 O O . GLY A 1 36 ? 21.255 22.226 18.845 1.00 0.00 28 GLY A O 12
ATOM 14154 N N . HIS A 1 37 ? 20.484 24.333 18.876 1.00 0.00 29 HIS A N 12
ATOM 14155 C CA . HIS A 1 37 ? 20.457 24.552 17.425 1.00 0.00 29 HIS A CA 12
ATOM 14156 C C . HIS A 1 37 ? 21.790 25.000 16.792 1.00 0.00 29 HIS A C 12
ATOM 14157 O O . HIS A 1 37 ? 21.943 24.778 15.596 1.00 0.00 29 HIS A O 12
ATOM 14171 N N . ILE A 1 38 ? 22.760 25.526 17.561 1.00 0.00 30 ILE A N 12
ATOM 14172 C CA . ILE A 1 38 ? 24.138 25.909 17.134 1.00 0.00 30 ILE A CA 12
ATOM 14173 C C . ILE A 1 38 ? 24.236 27.010 16.042 1.00 0.00 30 ILE A C 12
ATOM 14174 O O . ILE A 1 38 ? 23.357 27.151 15.198 1.00 0.00 30 ILE A O 12
ATOM 14190 N N . MET A 1 39 ? 25.339 27.773 16.028 1.00 0.00 31 MET A N 12
ATOM 14191 C CA . MET A 1 39 ? 25.743 28.671 14.928 1.00 0.00 31 MET A CA 12
ATOM 14192 C C . MET A 1 39 ? 27.234 28.522 14.573 1.00 0.00 31 MET A C 12
ATOM 14193 O O . MET A 1 39 ? 27.550 28.039 13.484 1.00 0.00 31 MET A O 12
ATOM 14207 N N . GLN A 1 40 ? 28.138 28.941 15.467 1.00 0.00 32 GLN A N 12
ATOM 14208 C CA . GLN A 1 40 ? 29.575 29.145 15.208 1.00 0.00 32 GLN A CA 12
ATOM 14209 C C . GLN A 1 40 ? 30.406 28.933 16.493 1.00 0.00 32 GLN A C 12
ATOM 14210 O O . GLN A 1 40 ? 29.836 28.779 17.567 1.00 0.00 32 GLN A O 12
ATOM 14224 N N . ILE A 1 41 ? 31.740 28.888 16.420 1.00 0.00 33 ILE A N 12
ATOM 14225 C CA . ILE A 1 41 ? 32.605 28.488 17.544 1.00 0.00 33 ILE A CA 12
ATOM 14226 C C . ILE A 1 41 ? 33.735 29.504 17.770 1.00 0.00 33 ILE A C 12
ATOM 14227 O O . ILE A 1 41 ? 34.369 29.935 16.807 1.00 0.00 33 ILE A O 12
ATOM 14243 N N . ASN A 1 42 ? 34.020 29.840 19.037 1.00 0.00 34 ASN A N 12
ATOM 14244 C CA . ASN A 1 42 ? 35.167 30.649 19.465 1.00 0.00 34 ASN A CA 12
ATOM 14245 C C . ASN A 1 42 ? 35.774 30.099 20.775 1.00 0.00 34 ASN A C 12
ATOM 14246 O O . ASN A 1 42 ? 35.657 30.692 21.852 1.00 0.00 34 ASN A O 12
ATOM 142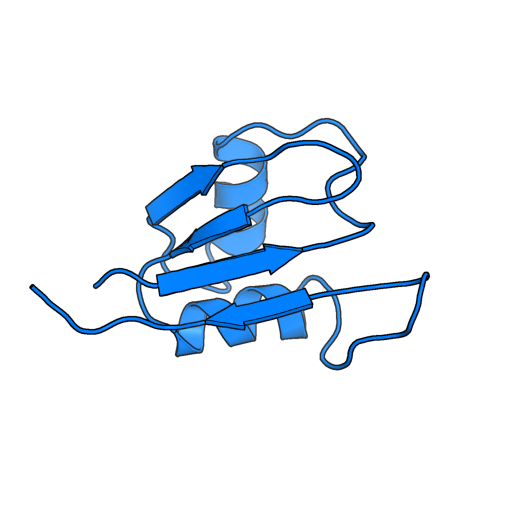57 N N . ILE A 1 43 ? 36.443 28.945 20.707 1.00 0.00 35 ILE A N 12
ATOM 14258 C CA . ILE A 1 43 ? 37.172 28.411 21.864 1.00 0.00 35 ILE A CA 12
ATOM 14259 C C . ILE A 1 43 ? 38.511 29.146 21.982 1.00 0.00 35 ILE A C 12
ATOM 14260 O O . ILE A 1 43 ? 39.436 28.935 21.189 1.00 0.00 35 ILE A O 12
ATOM 14276 N N . LYS A 1 44 ? 38.592 30.009 22.998 1.00 0.00 36 LYS A N 12
ATOM 14277 C CA . LYS A 1 44 ? 39.774 30.777 23.405 1.00 0.00 36 LYS A CA 12
ATOM 14278 C C . LYS A 1 44 ? 40.001 30.615 24.909 1.00 0.00 36 LYS A C 12
ATOM 14279 O O . LYS A 1 44 ? 39.044 30.712 25.680 1.00 0.00 36 LYS A O 12
ATOM 14298 N N . ASN A 1 45 ? 41.255 30.445 25.325 1.00 0.00 37 ASN A N 12
ATOM 14299 C CA . ASN A 1 45 ? 41.662 30.293 26.734 1.00 0.00 37 ASN A CA 12
ATOM 14300 C C . ASN A 1 45 ? 40.880 29.170 27.463 1.00 0.00 37 ASN A C 12
ATOM 14301 O O . ASN A 1 45 ? 40.502 28.186 26.823 1.00 0.00 37 ASN A O 12
ATOM 14312 N N . ALA A 1 46 ? 40.650 29.280 28.780 1.00 0.00 38 ALA A N 12
ATOM 14313 C CA . ALA A 1 46 ? 39.825 28.329 29.536 1.00 0.00 38 ALA A CA 12
ATOM 14314 C C . ALA A 1 46 ? 38.323 28.633 29.401 1.00 0.00 38 ALA A C 12
ATOM 14315 O O . ALA A 1 46 ? 37.501 27.724 29.335 1.00 0.00 38 ALA A O 12
ATOM 14322 N N . PHE A 1 47 ? 37.960 29.914 29.341 1.00 0.00 39 PHE A N 12
ATOM 14323 C CA . PHE A 1 47 ? 36.581 30.380 29.178 1.00 0.00 39 PHE A CA 12
ATOM 14324 C C . PHE A 1 47 ? 36.154 30.374 27.703 1.00 0.00 39 PHE A C 12
ATOM 14325 O O . PHE A 1 47 ? 35.913 31.421 27.098 1.00 0.00 39 PHE A O 12
ATOM 14342 N N . GLY A 1 48 ? 36.103 29.183 27.106 1.00 0.00 40 GLY A N 12
ATOM 14343 C CA . GLY A 1 48 ? 35.642 28.992 25.732 1.00 0.00 40 GLY A CA 12
ATOM 14344 C C . GLY A 1 48 ? 34.155 29.324 25.566 1.00 0.00 40 GLY A C 12
ATOM 14345 O O . GLY A 1 48 ? 33.340 29.060 26.455 1.00 0.00 40 GLY A O 12
ATOM 14349 N N . PHE A 1 49 ? 33.787 29.879 24.408 1.00 0.00 41 PHE A N 12
ATOM 14350 C CA . PHE A 1 49 ? 32.400 30.206 24.077 1.00 0.00 41 PHE A CA 12
ATOM 14351 C C . PHE A 1 49 ? 32.013 29.752 22.664 1.00 0.00 41 PHE A C 12
ATOM 14352 O O . PHE A 1 49 ? 32.843 29.522 21.783 1.00 0.00 41 PHE A O 12
ATOM 14369 N N . ILE A 1 50 ? 30.712 29.545 22.474 1.00 0.00 42 ILE A N 12
ATOM 14370 C CA . ILE A 1 50 ? 30.114 28.965 21.273 1.00 0.00 42 ILE A CA 12
ATOM 14371 C C . ILE A 1 50 ? 28.911 29.829 20.897 1.00 0.00 42 ILE A C 12
ATOM 14372 O O . ILE A 1 50 ? 28.022 30.078 21.708 1.00 0.00 42 ILE A O 12
ATOM 14388 N N . GLN A 1 51 ? 28.870 30.290 19.657 1.00 0.00 43 GLN A N 12
ATOM 14389 C CA . GLN A 1 51 ? 27.732 31.009 19.103 1.00 0.00 43 GLN A CA 12
ATOM 14390 C C . GLN A 1 51 ? 26.624 30.015 18.750 1.00 0.00 43 GLN A C 12
ATOM 14391 O O . GLN A 1 51 ? 26.878 28.958 18.171 1.00 0.00 43 GLN A O 12
ATOM 14405 N N . PHE A 1 52 ? 25.382 30.353 19.057 1.00 0.00 44 PHE A N 12
ATOM 14406 C CA . PHE A 1 52 ? 24.245 29.442 18.963 1.00 0.00 44 PHE A CA 12
ATOM 14407 C C . PHE A 1 52 ? 23.064 30.050 18.210 1.00 0.00 44 PHE A C 12
ATOM 14408 O O . PHE A 1 52 ? 22.974 31.262 18.030 1.00 0.00 44 PHE A O 12
ATOM 14425 N N . ASP A 1 53 ? 22.142 29.175 17.824 1.00 0.00 45 ASP A N 12
ATOM 14426 C CA . ASP A 1 53 ? 20.784 29.525 17.427 1.00 0.00 45 ASP A CA 12
ATOM 14427 C C . ASP A 1 53 ? 19.820 29.198 18.583 1.00 0.00 45 ASP A C 12
ATOM 14428 O O . ASP A 1 53 ? 20.048 28.229 19.306 1.00 0.00 45 ASP A O 12
ATOM 14437 N N . ASN A 1 54 ? 18.770 30.007 18.756 1.00 0.00 46 ASN A N 12
ATOM 14438 C CA . ASN A 1 54 ? 17.779 30.017 19.847 1.00 0.00 46 ASN A CA 12
ATOM 14439 C C . ASN A 1 54 ? 18.347 30.089 21.295 1.00 0.00 46 ASN A C 12
ATOM 14440 O O . ASN A 1 54 ? 19.055 29.181 21.737 1.00 0.00 46 ASN A O 12
ATOM 14451 N N . PRO A 1 55 ? 17.946 31.079 22.120 1.00 0.00 47 PRO A N 12
ATOM 14452 C CA . PRO A 1 55 ? 18.486 31.248 23.474 1.00 0.00 47 PRO A CA 12
ATOM 14453 C C . PRO A 1 55 ? 18.015 30.157 24.441 1.00 0.00 47 PRO A C 12
ATOM 14454 O O . PRO A 1 55 ? 18.768 29.751 25.322 1.00 0.00 47 PRO A O 12
ATOM 14465 N N . GLN A 1 56 ? 16.816 29.602 24.230 1.00 0.00 48 GLN A N 12
ATOM 14466 C CA . GLN A 1 56 ? 16.316 28.439 24.975 1.00 0.00 48 GLN A CA 12
ATOM 14467 C C . GLN A 1 56 ? 17.202 27.200 24.755 1.00 0.00 48 GLN A C 12
ATOM 14468 O O . GLN A 1 56 ? 17.380 26.375 25.652 1.00 0.00 48 GLN A O 12
ATOM 14482 N N . SER A 1 57 ? 17.808 27.121 23.569 1.00 0.00 49 SER A N 12
ATOM 14483 C CA . SER A 1 57 ? 18.722 26.064 23.147 1.00 0.00 49 SER A CA 12
ATOM 14484 C C . SER A 1 57 ? 20.139 26.264 23.695 1.00 0.00 49 SER A C 12
ATOM 14485 O O . SER A 1 57 ? 20.764 25.289 24.111 1.00 0.00 49 SER A O 12
ATOM 14493 N N . VAL A 1 58 ? 20.594 27.520 23.837 1.00 0.00 50 VAL A N 12
ATOM 14494 C CA . VAL A 1 58 ? 21.780 27.851 24.644 1.00 0.00 50 VAL A CA 12
ATOM 14495 C C . VAL A 1 58 ? 21.597 27.370 26.073 1.00 0.00 50 VAL A C 12
ATOM 14496 O O . VAL A 1 58 ? 22.417 26.590 26.559 1.00 0.00 50 VAL A O 12
ATOM 14509 N N . ARG A 1 59 ? 20.546 27.834 26.763 1.00 0.00 51 ARG A N 12
ATOM 14510 C CA . ARG A 1 59 ? 20.392 27.524 28.188 1.00 0.00 51 ARG A CA 12
ATOM 14511 C C . ARG A 1 59 ? 20.192 26.036 28.411 1.00 0.00 51 ARG A C 12
ATOM 14512 O O . ARG A 1 59 ? 20.918 25.487 29.219 1.00 0.00 51 ARG A O 12
ATOM 14533 N N . ASP A 1 60 ? 19.355 25.333 27.650 1.00 0.00 52 ASP A N 12
ATOM 14534 C CA . ASP A 1 60 ? 19.194 23.885 27.852 1.00 0.00 52 ASP A CA 12
ATOM 14535 C C . ASP A 1 60 ? 20.475 23.071 27.605 1.00 0.00 52 ASP A C 12
ATOM 14536 O O . ASP A 1 60 ? 20.665 22.052 28.270 1.00 0.00 52 ASP A O 12
ATOM 14545 N N . ALA A 1 61 ? 21.378 23.520 26.727 1.00 0.00 53 ALA A N 12
ATOM 14546 C CA . ALA A 1 61 ? 22.662 22.862 26.509 1.00 0.00 53 ALA A CA 12
ATOM 14547 C C . ALA A 1 61 ? 23.526 22.843 27.784 1.00 0.00 53 ALA A C 12
ATOM 14548 O O . ALA A 1 61 ? 23.815 21.766 28.305 1.00 0.00 53 ALA A O 12
ATOM 14555 N N . ILE A 1 62 ? 23.897 24.001 28.342 1.00 0.00 54 ILE A N 12
ATOM 14556 C CA . ILE A 1 62 ? 24.707 24.043 29.577 1.00 0.00 54 ILE A CA 12
ATOM 14557 C C . ILE A 1 62 ? 23.900 23.894 30.875 1.00 0.00 54 ILE A C 12
ATOM 14558 O O . ILE A 1 62 ? 24.478 23.525 31.890 1.00 0.00 54 ILE A O 12
ATOM 14574 N N . GLU A 1 63 ? 22.583 24.077 30.881 1.00 0.00 55 GLU A N 12
ATOM 14575 C CA . GLU A 1 63 ? 21.748 23.831 32.068 1.00 0.00 55 GLU A CA 12
ATOM 14576 C C . GLU A 1 63 ? 21.383 22.361 32.244 1.00 0.00 55 GLU A C 12
ATOM 14577 O O . GLU A 1 63 ? 21.103 21.964 33.374 1.00 0.00 55 GLU A O 12
ATOM 14589 N N . CYS A 1 64 ? 21.410 21.559 31.172 1.00 0.00 56 CYS A N 12
ATOM 14590 C CA . CYS A 1 64 ? 21.281 20.104 31.245 1.00 0.00 56 CYS A CA 12
ATOM 14591 C C . CYS A 1 64 ? 22.649 19.388 31.233 1.00 0.00 56 CYS A C 12
ATOM 14592 O O . CYS A 1 64 ? 22.736 18.261 31.719 1.00 0.00 56 CYS A O 12
ATOM 14600 N N . GLU A 1 65 ? 23.730 20.014 30.746 1.00 0.00 57 GLU A N 12
ATOM 14601 C CA . GLU A 1 65 ? 25.105 19.481 30.830 1.00 0.00 57 GLU A CA 12
ATOM 14602 C C . GLU A 1 65 ? 25.806 19.888 32.140 1.00 0.00 57 GLU A C 12
ATOM 14603 O O . GLU A 1 65 ? 26.134 19.012 32.935 1.00 0.00 57 GLU A O 12
ATOM 14615 N N . SER A 1 66 ? 25.926 21.185 32.453 1.00 0.00 58 SER A N 12
ATOM 14616 C CA . SER A 1 66 ? 26.324 21.708 33.782 1.00 0.00 58 SER A CA 12
ATOM 14617 C C . SER A 1 66 ? 25.123 21.817 34.744 1.00 0.00 58 SER A C 12
ATOM 14618 O O . SER A 1 66 ? 24.987 22.776 35.511 1.00 0.00 58 SER A O 12
ATOM 14626 N N . GLN A 1 67 ? 24.229 20.828 34.695 1.00 0.00 59 GLN A N 12
ATOM 14627 C CA . GLN A 1 67 ? 23.044 20.714 35.550 1.00 0.00 59 GLN A CA 12
ATOM 14628 C C . GLN A 1 67 ? 23.420 20.486 37.021 1.00 0.00 59 GLN A C 12
ATOM 14629 O O . GLN A 1 67 ? 22.859 21.118 37.922 1.00 0.00 59 GLN A O 12
ATOM 14643 N N . GLU A 1 68 ? 24.392 19.599 37.241 1.00 0.00 60 GLU A N 12
ATOM 14644 C CA . GLU A 1 68 ? 24.884 19.194 38.554 1.00 0.00 60 GLU A CA 12
ATOM 14645 C C . GLU A 1 68 ? 26.357 18.748 38.510 1.00 0.00 60 GLU A C 12
ATOM 14646 O O . GLU A 1 68 ? 27.156 19.285 39.272 1.00 0.00 60 GLU A O 12
ATOM 14658 N N . MET A 1 69 ? 26.718 17.781 37.653 1.00 0.00 61 MET A N 12
ATOM 14659 C CA . MET A 1 69 ? 28.065 17.186 37.532 1.00 0.00 61 MET A CA 12
ATOM 14660 C C . MET A 1 69 ? 28.818 17.021 38.879 1.00 0.00 61 MET A C 12
ATOM 14661 O O . MET A 1 69 ? 29.934 17.530 39.034 1.00 0.00 61 MET A O 12
ATOM 14675 N N . ASN A 1 70 ? 28.189 16.373 39.872 1.00 0.00 62 ASN A N 12
ATOM 14676 C CA . ASN A 1 70 ? 28.615 16.374 41.281 1.00 0.00 62 ASN A CA 12
ATOM 14677 C C . ASN A 1 70 ? 30.065 15.881 41.460 1.00 0.00 62 ASN A C 12
ATOM 14678 O O . ASN A 1 70 ? 30.330 14.680 41.420 1.00 0.00 62 ASN A O 12
ATOM 14689 N N . PHE A 1 71 ? 31.000 16.812 41.657 1.00 0.00 63 PHE A N 12
ATOM 14690 C CA . PHE A 1 71 ? 32.445 16.537 41.738 1.00 0.00 63 PHE A CA 12
ATOM 14691 C C . PHE A 1 71 ? 33.224 17.693 42.386 1.00 0.00 63 PHE A C 12
ATOM 14692 O O . PHE A 1 71 ? 34.192 17.472 43.113 1.00 0.00 63 PHE A O 12
ATOM 14709 N N . GLY A 1 72 ? 32.796 18.931 42.139 1.00 0.00 64 GLY A N 12
ATOM 14710 C CA . GLY A 1 72 ? 33.385 20.159 42.672 1.00 0.00 64 GLY A CA 12
ATOM 14711 C C . GLY A 1 72 ? 32.613 21.399 42.214 1.00 0.00 64 GLY A C 12
ATOM 14712 O O . GLY A 1 72 ? 31.800 21.324 41.292 1.00 0.00 64 GLY A O 12
ATOM 14716 N N . LYS A 1 73 ? 32.874 22.556 42.827 1.00 0.00 65 LYS A N 12
ATOM 14717 C CA . LYS A 1 73 ? 32.293 23.868 42.478 1.00 0.00 65 LYS A CA 12
ATOM 14718 C C . LYS A 1 73 ? 33.039 24.570 41.324 1.00 0.00 65 LYS A C 12
ATOM 14719 O O . LYS A 1 73 ? 32.906 25.779 41.137 1.00 0.00 65 LYS A O 12
ATOM 14738 N N . LYS A 1 74 ? 33.790 23.812 40.516 1.00 0.00 66 LYS A N 12
ATOM 14739 C CA . LYS A 1 74 ? 34.501 24.264 39.303 1.00 0.00 66 LYS A CA 12
ATOM 14740 C C . LYS A 1 74 ? 33.551 24.710 38.188 1.00 0.00 66 LYS A C 12
ATOM 14741 O O . LYS A 1 74 ? 33.844 25.667 37.476 1.00 0.00 66 LYS A O 12
ATOM 14760 N N . LEU A 1 75 ? 32.409 24.032 38.042 1.00 0.00 67 LEU A N 12
ATOM 14761 C CA . LEU A 1 75 ? 31.424 24.317 36.995 1.00 0.00 67 LEU A CA 12
ATOM 14762 C C . LEU A 1 75 ? 30.732 25.676 37.172 1.00 0.00 67 LEU A C 12
ATOM 14763 O O . LEU A 1 75 ? 30.452 26.106 38.295 1.00 0.00 67 LEU A O 12
ATOM 14779 N N . ILE A 1 76 ? 30.433 26.325 36.048 1.00 0.00 68 ILE A N 12
ATOM 14780 C CA . ILE A 1 76 ? 29.501 27.456 35.906 1.00 0.00 68 ILE A CA 12
ATOM 14781 C C . ILE A 1 76 ? 29.225 27.669 34.409 1.00 0.00 68 ILE A C 12
ATOM 14782 O O . ILE A 1 76 ? 30.054 27.332 33.560 1.00 0.00 68 ILE A O 12
ATOM 14798 N N . LEU A 1 77 ? 28.064 28.228 34.079 1.00 0.00 69 LEU A N 12
ATOM 14799 C CA . LEU A 1 77 ? 27.665 28.587 32.720 1.00 0.00 69 LEU A CA 12
ATOM 14800 C C . LEU A 1 77 ? 27.269 30.057 32.601 1.00 0.00 69 LEU A C 12
ATOM 14801 O O . LEU A 1 77 ? 26.898 30.699 33.587 1.00 0.00 69 LEU A O 12
ATOM 14817 N N . GLU A 1 78 ? 27.263 30.564 31.372 1.00 0.00 70 GLU A N 12
ATOM 14818 C CA . GLU A 1 78 ? 26.562 31.796 31.023 1.00 0.00 70 GLU A CA 12
ATOM 14819 C C . GLU A 1 78 ? 25.822 31.645 29.684 1.00 0.00 70 GLU A C 12
ATOM 14820 O O . GLU A 1 78 ? 26.290 30.988 28.751 1.00 0.00 70 GLU A O 12
ATOM 14832 N N . VAL A 1 79 ? 24.643 32.264 29.627 1.00 0.00 71 VAL A N 12
ATOM 14833 C CA . VAL A 1 79 ? 23.766 32.390 28.458 1.00 0.00 71 VAL A CA 12
ATOM 14834 C C . VAL A 1 79 ? 23.669 33.868 28.085 1.00 0.00 71 VAL A C 12
ATOM 14835 O O . VAL A 1 79 ? 23.528 34.717 28.966 1.00 0.00 71 VAL A O 12
ATOM 14848 N N . SER A 1 80 ? 23.732 34.173 26.792 1.00 0.00 72 SER A N 12
ATOM 14849 C CA . SER A 1 80 ? 23.563 35.523 26.246 1.00 0.00 72 SER A CA 12
ATOM 14850 C C . SER A 1 80 ? 22.707 35.451 24.980 1.00 0.00 72 SER A C 12
ATOM 14851 O O . SER A 1 80 ? 23.127 34.879 23.976 1.00 0.00 72 SER A O 12
ATOM 14859 N N . SER A 1 81 ? 21.503 36.016 25.002 1.00 0.00 73 SER A N 12
ATOM 14860 C CA . SER A 1 81 ? 20.503 35.889 23.927 1.00 0.00 73 SER A CA 12
ATOM 14861 C C . SER A 1 81 ? 20.763 36.768 22.683 1.00 0.00 73 SER A C 12
ATOM 14862 O O . SER A 1 81 ? 19.832 37.131 21.962 1.00 0.00 73 SER A O 12
ATOM 14870 N N . SER A 1 82 ? 22.019 37.138 22.409 1.00 0.00 74 SER A N 12
ATOM 14871 C CA . SER A 1 82 ? 22.456 37.822 21.184 1.00 0.00 74 SER A CA 12
ATOM 14872 C C . SER A 1 82 ? 23.967 37.641 20.949 1.00 0.00 74 SER A C 12
ATOM 14873 O O . SER A 1 82 ? 24.654 37.009 21.756 1.00 0.00 74 SER A O 12
ATOM 14881 N N . ASN A 1 83 ? 24.497 38.172 19.843 1.00 0.00 75 ASN A N 12
ATOM 14882 C CA . ASN A 1 83 ? 25.925 38.149 19.497 1.00 0.00 75 ASN A CA 12
ATOM 14883 C C . ASN A 1 83 ? 26.338 39.394 18.685 1.00 0.00 75 ASN A C 12
ATOM 14884 O O . ASN A 1 83 ? 25.504 39.987 17.997 1.00 0.00 75 ASN A O 12
ATOM 14895 N N . ALA A 1 84 ? 27.635 39.730 18.720 1.00 0.00 76 ALA A N 12
ATOM 14896 C CA . ALA A 1 84 ? 28.280 40.810 17.966 1.00 0.00 76 ALA A CA 12
ATOM 14897 C C . ALA A 1 84 ? 27.753 42.230 18.289 1.00 0.00 76 ALA A C 12
ATOM 14898 O O . ALA A 1 84 ? 26.810 42.406 19.068 1.00 0.00 76 ALA A O 12
ATOM 14905 N N . ARG A 1 85 ? 28.415 43.261 17.747 1.00 0.00 77 ARG A N 12
ATOM 14906 C CA . ARG A 1 85 ? 28.098 44.688 17.961 1.00 0.00 77 ARG A CA 12
ATOM 14907 C C . ARG A 1 85 ? 27.929 45.450 16.657 1.00 0.00 77 ARG A C 12
ATOM 14908 O O . ARG A 1 85 ? 28.884 45.526 15.853 1.00 0.00 77 ARG A O 12
ATOM 14929 N N . PRO A 1 9 ? 17.393 32.496 14.352 1.00 0.00 1 PRO A N 13
ATOM 14930 C CA . PRO A 1 9 ? 17.780 33.502 15.357 1.00 0.00 1 PRO A CA 13
ATOM 14931 C C . PRO A 1 9 ? 19.306 33.569 15.548 1.00 0.00 1 PRO A C 13
ATOM 14932 O O . PRO A 1 9 ? 20.050 32.939 14.792 1.00 0.00 1 PRO A O 13
ATOM 14943 N N . LYS A 1 10 ? 19.769 34.328 16.551 1.00 0.00 2 LYS A N 13
ATOM 14944 C CA . LYS A 1 10 ? 21.179 34.422 16.971 1.00 0.00 2 LYS A CA 13
ATOM 14945 C C . LYS A 1 10 ? 21.285 34.373 18.495 1.00 0.00 2 LYS A C 13
ATOM 14946 O O . LYS A 1 10 ? 20.391 34.847 19.194 1.00 0.00 2 LYS A O 13
ATOM 14965 N N . SER A 1 11 ? 22.338 33.762 19.022 1.00 0.00 3 SER A N 13
ATOM 14966 C CA . SER A 1 11 ? 22.505 33.501 20.458 1.00 0.00 3 SER A CA 13
ATOM 14967 C C . SER A 1 11 ? 23.956 33.145 20.810 1.00 0.00 3 SER A C 13
ATOM 14968 O O . SER A 1 11 ? 24.772 32.882 19.922 1.00 0.00 3 SER A O 13
ATOM 14976 N N . ARG A 1 12 ? 24.308 33.130 22.098 1.00 0.00 4 ARG A N 13
ATOM 14977 C CA . ARG A 1 12 ? 25.687 32.923 22.574 1.00 0.00 4 ARG A CA 13
ATOM 14978 C C . ARG A 1 12 ? 25.740 32.259 23.957 1.00 0.00 4 ARG A C 13
ATOM 14979 O O . ARG A 1 12 ? 25.163 32.746 24.925 1.00 0.00 4 ARG A O 13
ATOM 15000 N N . LEU A 1 13 ? 26.474 31.154 24.022 1.00 0.00 5 LEU A N 13
ATOM 15001 C CA . LEU A 1 13 ? 26.742 30.303 25.183 1.00 0.00 5 LEU A CA 13
ATOM 15002 C C . LEU A 1 13 ? 28.187 30.518 25.655 1.00 0.00 5 LEU A C 13
ATOM 15003 O O . LEU A 1 13 ? 29.093 30.644 24.829 1.00 0.00 5 LEU A O 13
ATOM 15019 N N . PHE A 1 14 ? 28.421 30.503 26.966 1.00 0.00 6 PHE A N 13
ATOM 15020 C CA . PHE A 1 14 ? 29.771 30.425 27.541 1.00 0.00 6 PHE A CA 13
ATOM 15021 C C . PHE A 1 14 ? 29.854 29.442 28.716 1.00 0.00 6 PHE A C 13
ATOM 15022 O O . PHE A 1 14 ? 28.920 29.349 29.519 1.00 0.00 6 PHE A O 13
ATOM 15039 N N . ILE A 1 15 ? 30.988 28.744 28.828 1.00 0.00 7 ILE A N 13
ATOM 15040 C CA . ILE A 1 15 ? 31.326 27.863 29.955 1.00 0.00 7 ILE A CA 13
ATOM 15041 C C . ILE A 1 15 ? 32.635 28.335 30.594 1.00 0.00 7 ILE A C 13
ATOM 15042 O O . ILE A 1 15 ? 33.678 28.344 29.942 1.00 0.00 7 ILE A O 13
ATOM 15058 N N . GLY A 1 16 ? 32.589 28.693 31.878 1.00 0.00 8 GLY A N 13
ATOM 15059 C CA . GLY A 1 16 ? 33.735 29.231 32.619 1.00 0.00 8 GLY A CA 13
ATOM 15060 C C . GLY A 1 16 ? 34.612 28.187 33.317 1.00 0.00 8 GLY A C 13
ATOM 15061 O O . GLY A 1 16 ? 35.672 28.542 33.826 1.00 0.00 8 GLY A O 13
ATOM 15065 N N . ASN A 1 17 ? 34.201 26.916 33.365 1.00 0.00 9 ASN A N 13
ATOM 15066 C CA . ASN A 1 17 ? 35.059 25.796 33.774 1.00 0.00 9 ASN A CA 13
ATOM 15067 C C . ASN A 1 17 ? 34.451 24.447 33.342 1.00 0.00 9 ASN A C 13
ATOM 15068 O O . ASN A 1 17 ? 33.677 23.845 34.084 1.00 0.00 9 ASN A O 13
ATOM 15079 N N . LEU A 1 18 ? 34.807 23.954 32.155 1.00 0.00 10 LEU A N 13
ATOM 15080 C CA . LEU A 1 18 ? 34.553 22.561 31.751 1.00 0.00 10 LEU A CA 13
ATOM 15081 C C . LEU A 1 18 ? 35.515 22.073 30.648 1.00 0.00 10 LEU A C 13
ATOM 15082 O O . LEU A 1 18 ? 36.095 20.998 30.840 1.00 0.00 10 LEU A O 13
ATOM 15098 N N . PRO A 1 19 ? 35.749 22.818 29.541 1.00 0.00 11 PRO A N 13
ATOM 15099 C CA . PRO A 1 19 ? 36.542 22.324 28.412 1.00 0.00 11 PRO A CA 13
ATOM 15100 C C . PRO A 1 19 ? 38.057 22.504 28.640 1.00 0.00 11 PRO A C 13
ATOM 15101 O O . PRO A 1 19 ? 38.716 23.303 27.970 1.00 0.00 11 PRO A O 13
ATOM 15112 N N . LEU A 1 20 ? 38.631 21.789 29.611 1.00 0.00 12 LEU A N 13
ATOM 15113 C CA . LEU A 1 20 ? 40.044 21.918 30.010 1.00 0.00 12 LEU A CA 13
ATOM 15114 C C . LEU A 1 20 ? 41.012 21.092 29.144 1.00 0.00 12 LEU A C 13
ATOM 15115 O O . LEU A 1 20 ? 42.231 21.208 29.292 1.00 0.00 12 LEU A O 13
ATOM 15131 N N . LYS A 1 21 ? 40.493 20.269 28.230 1.00 0.00 13 LYS A N 13
ATOM 15132 C CA . LYS A 1 21 ? 41.262 19.420 27.305 1.00 0.00 13 LYS A CA 13
ATOM 15133 C C . LYS A 1 21 ? 41.115 19.863 25.839 1.00 0.00 13 LYS A C 13
ATOM 15134 O O . LYS A 1 21 ? 41.573 19.147 24.947 1.00 0.00 13 LYS A O 13
ATOM 15153 N N . ASN A 1 22 ? 40.539 21.052 25.619 1.00 0.00 14 ASN A N 13
ATOM 15154 C CA . ASN A 1 22 ? 40.167 21.657 24.332 1.00 0.00 14 ASN A CA 13
ATOM 15155 C C . ASN A 1 22 ? 39.168 20.805 23.509 1.00 0.00 14 ASN A C 13
ATOM 15156 O O . ASN A 1 22 ? 39.261 19.577 23.432 1.00 0.00 14 ASN A O 13
ATOM 15167 N N . VAL A 1 23 ? 38.185 21.465 22.896 1.00 0.00 15 VAL A N 13
ATOM 15168 C CA . VAL A 1 23 ? 37.078 20.820 22.171 1.00 0.00 15 VAL A CA 13
ATOM 15169 C C . VAL A 1 23 ? 37.000 21.378 20.753 1.00 0.00 15 VAL A C 13
ATOM 15170 O O . VAL A 1 23 ? 37.135 22.583 20.548 1.00 0.00 15 VAL A O 13
ATOM 15183 N N . SER A 1 24 ? 36.816 20.501 19.771 1.00 0.00 16 SER A N 13
ATOM 15184 C CA . SER A 1 24 ? 36.677 20.879 18.358 1.00 0.00 16 SER A CA 13
ATOM 15185 C C . SER A 1 24 ? 35.227 21.159 17.972 1.00 0.00 16 SER A C 13
ATOM 15186 O O . SER A 1 24 ? 34.303 20.610 18.573 1.00 0.00 16 SER A O 13
ATOM 15194 N N . LYS A 1 25 ? 35.032 21.941 16.904 1.00 0.00 17 LYS A N 13
ATOM 15195 C CA . LYS A 1 25 ? 33.726 22.325 16.338 1.00 0.00 17 LYS A CA 13
ATOM 15196 C C . LYS A 1 25 ? 32.779 21.135 16.165 1.00 0.00 17 LYS A C 13
ATOM 15197 O O . LYS A 1 25 ? 31.658 21.175 16.658 1.00 0.00 17 LYS A O 13
ATOM 15216 N N . GLU A 1 26 ? 33.250 20.042 15.571 1.00 0.00 18 GLU A N 13
ATOM 15217 C CA . GLU A 1 26 ? 32.443 18.835 15.342 1.00 0.00 18 GLU A CA 13
ATOM 15218 C C . GLU A 1 26 ? 32.108 18.066 16.635 1.00 0.00 18 GLU A C 13
ATOM 15219 O O . GLU A 1 26 ? 31.070 17.400 16.682 1.00 0.00 18 GLU A O 13
ATOM 15231 N N . ASP A 1 27 ? 32.936 18.178 17.682 1.00 0.00 19 ASP A N 13
ATOM 15232 C CA . ASP A 1 27 ? 32.747 17.499 18.973 1.00 0.00 19 ASP A CA 13
ATOM 15233 C C . ASP A 1 27 ? 31.769 18.241 19.889 1.00 0.00 19 ASP A C 13
ATOM 15234 O O . ASP A 1 27 ? 30.866 17.623 20.452 1.00 0.00 19 ASP A O 13
ATOM 15243 N N . LEU A 1 28 ? 31.886 19.567 20.004 1.00 0.00 20 LEU A N 13
ATOM 15244 C CA . LEU A 1 28 ? 30.868 20.365 20.696 1.00 0.00 20 LEU A CA 13
ATOM 15245 C C . LEU A 1 28 ? 29.546 20.368 19.914 1.00 0.00 20 LEU A C 13
ATOM 15246 O O . LEU A 1 28 ? 28.478 20.310 20.521 1.00 0.00 20 LEU A O 13
ATOM 15262 N N . PHE A 1 29 ? 29.594 20.348 18.576 1.00 0.00 21 PHE A N 13
ATOM 15263 C CA . PHE A 1 29 ? 28.390 20.217 17.759 1.00 0.00 21 PHE A CA 13
ATOM 15264 C C . PHE A 1 29 ? 27.710 18.867 17.994 1.00 0.00 21 PHE A C 13
ATOM 15265 O O . PHE A 1 29 ? 26.511 18.856 18.261 1.00 0.00 21 PHE A O 13
ATOM 15282 N N . ARG A 1 30 ? 28.424 17.731 17.962 1.00 0.00 22 ARG A N 13
ATOM 15283 C CA . ARG A 1 30 ? 27.786 16.412 18.147 1.00 0.00 22 ARG A CA 13
ATOM 15284 C C . ARG A 1 30 ? 27.193 16.235 19.547 1.00 0.00 22 ARG A C 13
ATOM 15285 O O . ARG A 1 30 ? 26.048 15.797 19.647 1.00 0.00 22 ARG A O 13
ATOM 15306 N N . ILE A 1 31 ? 27.895 16.649 20.607 1.00 0.00 23 ILE A N 13
ATOM 15307 C CA . ILE A 1 31 ? 27.387 16.479 21.980 1.00 0.00 23 ILE A CA 13
ATOM 15308 C C . ILE A 1 31 ? 26.240 17.447 22.313 1.00 0.00 23 ILE A C 13
ATOM 15309 O O . ILE A 1 31 ? 25.388 17.077 23.115 1.00 0.00 23 ILE A O 13
ATOM 15325 N N . PHE A 1 32 ? 26.156 18.623 21.679 1.00 0.00 24 PHE A N 13
ATOM 15326 C CA . PHE A 1 32 ? 25.016 19.544 21.841 1.00 0.00 24 PHE A CA 13
ATOM 15327 C C . PHE A 1 32 ? 23.925 19.433 20.755 1.00 0.00 24 PHE A C 13
ATOM 15328 O O . PHE A 1 32 ? 22.877 20.062 20.897 1.00 0.00 24 PHE A O 13
ATOM 15345 N N . SER A 1 33 ? 24.112 18.625 19.708 1.00 0.00 25 SER A N 13
ATOM 15346 C CA . SER A 1 33 ? 23.167 18.509 18.581 1.00 0.00 25 SER A CA 13
ATOM 15347 C C . SER A 1 33 ? 21.687 18.315 18.968 1.00 0.00 25 SER A C 13
ATOM 15348 O O . SER A 1 33 ? 20.856 18.986 18.356 1.00 0.00 25 SER A O 13
ATOM 15356 N N . PRO A 1 34 ? 21.321 17.473 19.955 1.00 0.00 26 PRO A N 13
ATOM 15357 C CA . PRO A 1 34 ? 19.928 17.342 20.391 1.00 0.00 26 PRO A CA 13
ATOM 15358 C C . PRO A 1 34 ? 19.516 18.391 21.448 1.00 0.00 26 PRO A C 13
ATOM 15359 O O . PRO A 1 34 ? 18.324 18.599 21.674 1.00 0.00 26 PRO A O 13
ATOM 15370 N N . TYR A 1 35 ? 20.470 19.060 22.103 1.00 0.00 27 TYR A N 13
ATOM 15371 C CA . TYR A 1 35 ? 20.214 20.072 23.144 1.00 0.00 27 TYR A CA 13
ATOM 15372 C C . TYR A 1 35 ? 19.824 21.433 22.548 1.00 0.00 27 TYR A C 13
AT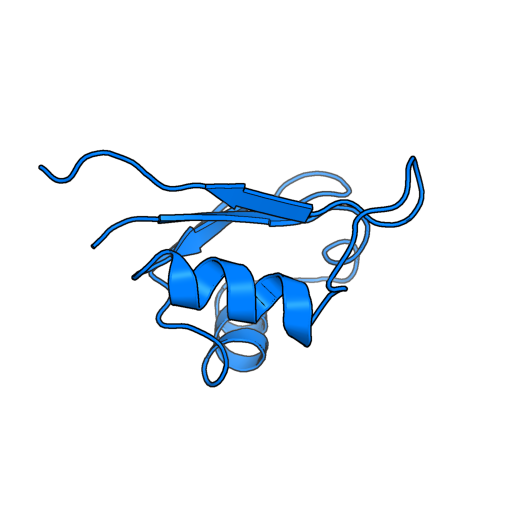OM 15373 O O . TYR A 1 35 ? 19.159 22.224 23.219 1.00 0.00 27 TYR A O 13
ATOM 15391 N N . GLY A 1 36 ? 20.222 21.710 21.299 1.00 0.00 28 GLY A N 13
ATOM 15392 C CA . GLY A 1 36 ? 19.879 22.967 20.640 1.00 0.00 28 GLY A CA 13
ATOM 15393 C C . GLY A 1 36 ? 20.344 23.144 19.189 1.00 0.00 28 GLY A C 13
ATOM 15394 O O . GLY A 1 36 ? 20.837 22.215 18.542 1.00 0.00 28 GLY A O 13
ATOM 15398 N N . HIS A 1 37 ? 20.168 24.363 18.670 1.00 0.00 29 HIS A N 13
ATOM 15399 C CA . HIS A 1 37 ? 20.225 24.647 17.226 1.00 0.00 29 HIS A CA 13
ATOM 15400 C C . HIS A 1 37 ? 21.583 25.126 16.664 1.00 0.00 29 HIS A C 13
ATOM 15401 O O . HIS A 1 37 ? 21.780 24.970 15.463 1.00 0.00 29 HIS A O 13
ATOM 15415 N N . ILE A 1 38 ? 22.533 25.595 17.494 1.00 0.00 30 ILE A N 13
ATOM 15416 C CA . ILE A 1 38 ? 23.955 25.899 17.155 1.00 0.00 30 ILE A CA 13
ATOM 15417 C C . ILE A 1 38 ? 24.200 27.001 16.081 1.00 0.00 30 ILE A C 13
ATOM 15418 O O . ILE A 1 38 ? 23.353 27.249 15.227 1.00 0.00 30 ILE A O 13
ATOM 15434 N N . MET A 1 39 ? 25.362 27.675 16.111 1.00 0.00 31 MET A N 13
ATOM 15435 C CA . MET A 1 39 ? 25.850 28.574 15.042 1.00 0.00 31 MET A CA 13
ATOM 15436 C C . MET A 1 39 ? 27.362 28.432 14.771 1.00 0.00 31 MET A C 13
ATOM 15437 O O . MET A 1 39 ? 27.728 28.052 13.658 1.00 0.00 31 MET A O 13
ATOM 15451 N N . GLN A 1 40 ? 28.232 28.792 15.726 1.00 0.00 32 GLN A N 13
ATOM 15452 C CA . GLN A 1 40 ? 29.683 28.978 15.507 1.00 0.00 32 GLN A CA 13
ATOM 15453 C C . GLN A 1 40 ? 30.486 28.901 16.829 1.00 0.00 32 GLN A C 13
ATOM 15454 O O . GLN A 1 40 ? 29.886 28.789 17.894 1.00 0.00 32 GLN A O 13
ATOM 15468 N N . ILE A 1 41 ? 31.827 28.947 16.805 1.00 0.00 33 ILE A N 13
ATOM 15469 C CA . ILE A 1 41 ? 32.674 28.690 17.995 1.00 0.00 33 ILE A CA 13
ATOM 15470 C C . ILE A 1 41 ? 33.794 29.722 18.218 1.00 0.00 33 ILE A C 13
ATOM 15471 O O . ILE A 1 41 ? 34.290 30.311 17.258 1.00 0.00 33 ILE A O 13
ATOM 15487 N N . ASN A 1 42 ? 34.254 29.881 19.465 1.00 0.00 34 ASN A N 13
ATOM 15488 C CA . ASN A 1 42 ? 35.533 30.517 19.818 1.00 0.00 34 ASN A CA 13
ATOM 15489 C C . ASN A 1 42 ? 36.058 29.980 21.169 1.00 0.00 34 ASN A C 13
ATOM 15490 O O . ASN A 1 42 ? 35.378 30.101 22.187 1.00 0.00 34 ASN A O 13
ATOM 15501 N N . ILE A 1 43 ? 37.249 29.369 21.204 1.00 0.00 35 ILE A N 13
ATOM 15502 C CA . ILE A 1 43 ? 37.735 28.603 22.367 1.00 0.00 35 ILE A CA 13
ATOM 15503 C C . ILE A 1 43 ? 39.174 28.982 22.752 1.00 0.00 35 ILE A C 13
ATOM 15504 O O . ILE A 1 43 ? 40.094 28.931 21.928 1.00 0.00 35 ILE A O 13
ATOM 15520 N N . LYS A 1 44 ? 39.376 29.330 24.030 1.00 0.00 36 LYS A N 13
ATOM 15521 C CA . LYS A 1 44 ? 40.666 29.748 24.608 1.00 0.00 36 LYS A CA 13
ATOM 15522 C C . LYS A 1 44 ? 40.720 29.517 26.127 1.00 0.00 36 LYS A C 13
ATOM 15523 O O . LYS A 1 44 ? 39.711 29.665 26.818 1.00 0.00 36 LYS A O 13
ATOM 15542 N N . ASN A 1 45 ? 41.909 29.210 26.653 1.00 0.00 37 ASN A N 13
ATOM 15543 C CA . ASN A 1 45 ? 42.177 28.973 28.079 1.00 0.00 37 ASN A CA 13
ATOM 15544 C C . ASN A 1 45 ? 41.240 27.899 28.690 1.00 0.00 37 ASN A C 13
ATOM 15545 O O . ASN A 1 45 ? 40.788 27.007 27.974 1.00 0.00 37 ASN A O 13
ATOM 15556 N N . ALA A 1 46 ? 40.949 27.949 29.992 1.00 0.00 38 ALA A N 13
ATOM 15557 C CA . ALA A 1 46 ? 40.082 27.000 30.698 1.00 0.00 38 ALA A CA 13
ATOM 15558 C C . ALA A 1 46 ? 38.582 27.113 30.329 1.00 0.00 38 ALA A C 13
ATOM 15559 O O . ALA A 1 46 ? 37.746 26.351 30.828 1.00 0.00 38 ALA A O 13
ATOM 15566 N N . PHE A 1 47 ? 38.226 28.093 29.496 1.00 0.00 39 PHE A N 13
ATOM 15567 C CA . PHE A 1 47 ? 36.850 28.489 29.202 1.00 0.00 39 PHE A CA 13
ATOM 15568 C C . PHE A 1 47 ? 36.473 28.115 27.753 1.00 0.00 39 PHE A C 13
ATOM 15569 O O . PHE A 1 47 ? 37.254 27.488 27.031 1.00 0.00 39 PHE A O 13
ATOM 15586 N N . GLY A 1 48 ? 35.275 28.496 27.312 1.00 0.00 40 GLY A N 13
ATOM 15587 C CA . GLY A 1 48 ? 34.921 28.482 25.891 1.00 0.00 40 GLY A CA 13
ATOM 15588 C C . GLY A 1 48 ? 33.630 29.239 25.590 1.00 0.00 40 GLY A C 13
ATOM 15589 O O . GLY A 1 48 ? 32.719 29.268 26.420 1.00 0.00 40 GLY A O 13
ATOM 15593 N N . PHE A 1 49 ? 33.545 29.812 24.388 1.00 0.00 41 PHE A N 13
ATOM 15594 C CA . PHE A 1 49 ? 32.349 30.448 23.836 1.00 0.00 41 PHE A CA 13
ATOM 15595 C C . PHE A 1 49 ? 31.813 29.623 22.657 1.00 0.00 41 PHE A C 13
ATOM 15596 O O . PHE A 1 49 ? 32.563 29.181 21.781 1.00 0.00 41 PHE A O 13
ATOM 15613 N N . ILE A 1 50 ? 30.496 29.428 22.617 1.00 0.00 42 ILE A N 13
ATOM 15614 C CA . ILE A 1 50 ? 29.801 28.774 21.503 1.00 0.00 42 ILE A CA 13
ATOM 15615 C C . ILE A 1 50 ? 28.633 29.671 21.104 1.00 0.00 42 ILE A C 13
ATOM 15616 O O . ILE A 1 50 ? 27.690 29.872 21.862 1.00 0.00 42 ILE A O 13
ATOM 15632 N N . GLN A 1 51 ? 28.683 30.224 19.904 1.00 0.00 43 GLN A N 13
ATOM 15633 C CA . GLN A 1 51 ? 27.553 30.926 19.313 1.00 0.00 43 GLN A CA 13
ATOM 15634 C C . GLN A 1 51 ? 26.506 29.899 18.878 1.00 0.00 43 GLN A C 13
ATOM 15635 O O . GLN A 1 51 ? 26.821 28.848 18.321 1.00 0.00 43 GLN A O 13
ATOM 15649 N N . PHE A 1 52 ? 25.245 30.222 19.113 1.00 0.00 44 PHE A N 13
ATOM 15650 C CA . PHE A 1 52 ? 24.105 29.330 18.959 1.00 0.00 44 PHE A CA 13
ATOM 15651 C C . PHE A 1 52 ? 23.001 29.988 18.146 1.00 0.00 44 PHE A C 13
ATOM 15652 O O . PHE A 1 52 ? 22.877 31.207 18.118 1.00 0.00 44 PHE A O 13
ATOM 15669 N N . ASP A 1 53 ? 22.146 29.171 17.554 1.00 0.00 45 ASP A N 13
ATOM 15670 C CA . ASP A 1 53 ? 20.799 29.589 17.207 1.00 0.00 45 ASP A CA 13
ATOM 15671 C C . ASP A 1 53 ? 19.866 29.227 18.376 1.00 0.00 45 ASP A C 13
ATOM 15672 O O . ASP A 1 53 ? 20.064 28.198 19.022 1.00 0.00 45 ASP A O 13
ATOM 15681 N N . ASN A 1 54 ? 18.849 30.061 18.603 1.00 0.00 46 ASN A N 13
ATOM 15682 C CA . ASN A 1 54 ? 17.893 30.077 19.720 1.00 0.00 46 ASN A CA 13
ATOM 15683 C C . ASN A 1 54 ? 18.478 30.279 21.150 1.00 0.00 46 ASN A C 13
ATOM 15684 O O . ASN A 1 54 ? 19.436 29.613 21.545 1.00 0.00 46 ASN A O 13
ATOM 15695 N N . PRO A 1 55 ? 17.830 31.099 22.005 1.00 0.00 47 PRO A N 13
ATOM 15696 C CA . PRO A 1 55 ? 18.242 31.286 23.402 1.00 0.00 47 PRO A CA 13
ATOM 15697 C C . PRO A 1 55 ? 17.863 30.101 24.295 1.00 0.00 47 PRO A C 13
ATOM 15698 O O . PRO A 1 55 ? 18.648 29.719 25.162 1.00 0.00 47 PRO A O 13
ATOM 15709 N N . GLN A 1 56 ? 16.712 29.458 24.052 1.00 0.00 48 GLN A N 13
ATOM 15710 C CA . GLN A 1 56 ? 16.326 28.242 24.782 1.00 0.00 48 GLN A CA 13
ATOM 15711 C C . GLN A 1 56 ? 17.338 27.107 24.550 1.00 0.00 48 GLN A C 13
ATOM 15712 O O . GLN A 1 56 ? 17.659 26.373 25.480 1.00 0.00 48 GLN A O 13
ATOM 15726 N N . SER A 1 57 ? 17.920 27.034 23.350 1.00 0.00 49 SER A N 13
ATOM 15727 C CA . SER A 1 57 ? 19.016 26.125 22.999 1.00 0.00 49 SER A CA 13
ATOM 15728 C C . SER A 1 57 ? 20.300 26.412 23.787 1.00 0.00 49 SER A C 13
ATOM 15729 O O . SER A 1 57 ? 20.924 25.475 24.276 1.00 0.00 49 SER A O 13
ATOM 15737 N N . VAL A 1 58 ? 20.692 27.686 23.940 1.00 0.00 50 VAL A N 13
ATOM 15738 C CA . VAL A 1 58 ? 21.855 28.074 24.765 1.00 0.00 50 VAL A CA 13
ATOM 15739 C C . VAL A 1 58 ? 21.689 27.615 26.208 1.00 0.00 50 VAL A C 13
ATOM 15740 O O . VAL A 1 58 ? 22.575 26.956 26.756 1.00 0.00 50 VAL A O 13
ATOM 15753 N N . ARG A 1 59 ? 20.555 27.961 26.829 1.00 0.00 51 ARG A N 13
ATOM 15754 C CA . ARG A 1 59 ? 20.305 27.617 28.232 1.00 0.00 51 ARG A CA 13
ATOM 15755 C C . ARG A 1 59 ? 20.111 26.114 28.421 1.00 0.00 51 ARG A C 13
ATOM 15756 O O . ARG A 1 59 ? 20.694 25.560 29.338 1.00 0.00 51 ARG A O 13
ATOM 15777 N N . ASP A 1 60 ? 19.409 25.413 27.534 1.00 0.00 52 ASP A N 13
ATOM 15778 C CA . ASP A 1 60 ? 19.234 23.960 27.669 1.00 0.00 52 ASP A CA 13
ATOM 15779 C C . ASP A 1 60 ? 20.539 23.185 27.450 1.00 0.00 52 ASP A C 13
ATOM 15780 O O . ASP A 1 60 ? 20.720 22.127 28.048 1.00 0.00 52 ASP A O 13
ATOM 15789 N N . ALA A 1 61 ? 21.475 23.709 26.654 1.00 0.00 53 ALA A N 13
ATOM 15790 C CA . ALA A 1 61 ? 22.803 23.128 26.508 1.00 0.00 53 ALA A CA 13
ATOM 15791 C C . ALA A 1 61 ? 23.576 23.123 27.842 1.00 0.00 53 ALA A C 13
ATOM 15792 O O . ALA A 1 61 ? 23.857 22.049 28.375 1.00 0.00 53 ALA A O 13
ATOM 15799 N N . ILE A 1 62 ? 23.894 24.282 28.433 1.00 0.00 54 ILE A N 13
ATOM 15800 C CA . ILE A 1 62 ? 24.695 24.319 29.677 1.00 0.00 54 ILE A CA 13
ATOM 15801 C C . ILE A 1 62 ? 23.920 24.003 30.961 1.00 0.00 54 ILE A C 13
ATOM 15802 O O . ILE A 1 62 ? 24.514 23.442 31.884 1.00 0.00 54 ILE A O 13
ATOM 15818 N N . GLU A 1 63 ? 22.611 24.254 31.034 1.00 0.00 55 GLU A N 13
ATOM 15819 C CA . GLU A 1 63 ? 21.795 23.834 32.184 1.00 0.00 55 GLU A CA 13
ATOM 15820 C C . GLU A 1 63 ? 21.674 22.306 32.282 1.00 0.00 55 GLU A C 13
ATOM 15821 O O . GLU A 1 63 ? 21.515 21.789 33.388 1.00 0.00 55 GLU A O 13
ATOM 15833 N N . CYS A 1 64 ? 21.783 21.592 31.153 1.00 0.00 56 CYS A N 13
ATOM 15834 C CA . CYS A 1 64 ? 21.681 20.135 31.078 1.00 0.00 56 CYS A CA 13
ATOM 15835 C C . CYS A 1 64 ? 23.045 19.426 30.923 1.00 0.00 56 CYS A C 13
ATOM 15836 O O . CYS A 1 64 ? 23.126 18.218 31.141 1.00 0.00 56 CYS A O 13
ATOM 15844 N N . GLU A 1 65 ? 24.126 20.129 30.564 1.00 0.00 57 GLU A N 13
ATOM 15845 C CA . GLU A 1 65 ? 25.484 19.564 30.424 1.00 0.00 57 GLU A CA 13
ATOM 15846 C C . GLU A 1 65 ? 26.448 19.979 31.540 1.00 0.00 57 GLU A C 13
ATOM 15847 O O . GLU A 1 65 ? 27.152 19.128 32.081 1.00 0.00 57 GLU A O 13
ATOM 15859 N N . SER A 1 66 ? 26.497 21.263 31.903 1.00 0.00 58 SER A N 13
ATOM 15860 C CA . SER A 1 66 ? 27.300 21.733 33.042 1.00 0.00 58 SER A CA 13
ATOM 15861 C C . SER A 1 66 ? 26.538 21.562 34.358 1.00 0.00 58 SER A C 13
ATOM 15862 O O . SER A 1 66 ? 27.115 21.090 35.336 1.00 0.00 58 SER A O 13
ATOM 15870 N N . GLN A 1 67 ? 25.227 21.843 34.343 1.00 0.00 59 GLN A N 13
ATOM 15871 C CA . GLN A 1 67 ? 24.279 21.590 35.439 1.00 0.00 59 GLN A CA 13
ATOM 15872 C C . GLN A 1 67 ? 24.672 22.243 36.781 1.00 0.00 59 GLN A C 13
ATOM 15873 O O . GLN A 1 67 ? 25.631 23.013 36.896 1.00 0.00 59 GLN A O 13
ATOM 15887 N N . GLU A 1 68 ? 23.907 21.918 37.826 1.00 0.00 60 GLU A N 13
ATOM 15888 C CA . GLU A 1 68 ? 24.229 22.154 39.237 1.00 0.00 60 GLU A CA 13
ATOM 15889 C C . GLU A 1 68 ? 24.487 23.620 39.604 1.00 0.00 60 GLU A C 13
ATOM 15890 O O . GLU A 1 68 ? 25.025 23.899 40.671 1.00 0.00 60 GLU A O 13
ATOM 15902 N N . MET A 1 69 ? 24.101 24.588 38.771 1.00 0.00 61 MET A N 13
ATOM 15903 C CA . MET A 1 69 ? 24.228 26.016 39.089 1.00 0.00 61 MET A CA 13
ATOM 15904 C C . MET A 1 69 ? 23.459 26.359 40.374 1.00 0.00 61 MET A C 13
ATOM 15905 O O . MET A 1 69 ? 23.949 27.145 41.184 1.00 0.00 61 MET A O 13
ATOM 15919 N N . ASN A 1 70 ? 22.331 25.681 40.612 1.00 0.00 62 ASN A N 13
ATOM 15920 C CA . ASN A 1 70 ? 21.500 25.780 41.813 1.00 0.00 62 ASN A CA 13
ATOM 15921 C C . ASN A 1 70 ? 21.907 24.778 42.928 1.00 0.00 62 ASN A C 13
ATOM 15922 O O . ASN A 1 70 ? 21.190 24.654 43.919 1.00 0.00 62 ASN A O 13
ATOM 15933 N N . PHE A 1 71 ? 23.015 24.038 42.768 1.00 0.00 63 PHE A N 13
ATOM 15934 C CA . PHE A 1 71 ? 23.513 23.021 43.722 1.00 0.00 63 PHE A CA 13
ATOM 15935 C C . PHE A 1 71 ? 25.006 23.163 44.093 1.00 0.00 63 PHE A C 13
ATOM 15936 O O . PHE A 1 71 ? 25.481 22.505 45.021 1.00 0.00 63 PHE A O 13
ATOM 15953 N N . GLY A 1 72 ? 25.772 23.990 43.381 1.00 0.00 64 GLY A N 13
ATOM 15954 C CA . GLY A 1 72 ? 27.214 24.156 43.565 1.00 0.00 64 GLY A CA 13
ATOM 15955 C C . GLY A 1 72 ? 27.804 25.260 42.685 1.00 0.00 64 GLY A C 13
ATOM 15956 O O . GLY A 1 72 ? 27.085 25.953 41.959 1.00 0.00 64 GLY A O 13
ATOM 15960 N N . LYS A 1 73 ? 29.125 25.433 42.770 1.00 0.00 65 LYS A N 13
ATOM 15961 C CA . LYS A 1 73 ? 29.890 26.472 42.055 1.00 0.00 65 LYS A CA 13
ATOM 15962 C C . LYS A 1 73 ? 31.290 26.025 41.610 1.00 0.00 65 LYS A C 13
ATOM 15963 O O . LYS A 1 73 ? 32.153 26.871 41.356 1.00 0.00 65 LYS A O 13
ATOM 15982 N N . LYS A 1 74 ? 31.522 24.714 41.455 1.00 0.00 66 LYS A N 13
ATOM 15983 C CA . LYS A 1 74 ? 32.737 24.155 40.819 1.00 0.00 66 LYS A CA 13
ATOM 15984 C C . LYS A 1 74 ? 32.922 24.698 39.398 1.00 0.00 66 LYS A C 13
ATOM 15985 O O . LYS A 1 74 ? 34.050 24.891 38.952 1.00 0.00 66 LYS A O 13
ATOM 16004 N N . LEU A 1 75 ? 31.815 25.007 38.724 1.00 0.00 67 LEU A N 13
ATOM 16005 C CA . LEU A 1 75 ? 31.786 25.686 37.432 1.00 0.00 67 LEU A CA 13
ATOM 16006 C C . LEU A 1 75 ? 30.805 26.866 37.401 1.00 0.00 67 LEU A C 13
ATOM 16007 O O . LEU A 1 75 ? 29.978 27.040 38.300 1.00 0.00 67 LEU A O 13
ATOM 16023 N N . ILE A 1 76 ? 30.910 27.678 36.351 1.00 0.00 68 ILE A N 13
ATOM 16024 C CA . ILE A 1 76 ? 29.998 28.778 36.015 1.00 0.00 68 ILE A CA 13
ATOM 16025 C C . ILE A 1 76 ? 29.673 28.730 34.517 1.00 0.00 68 ILE A C 13
ATOM 16026 O O . ILE A 1 76 ? 30.464 28.225 33.716 1.00 0.00 68 ILE A O 13
ATOM 16042 N N . LEU A 1 77 ? 28.508 29.251 34.144 1.00 0.00 69 LEU A N 13
ATOM 16043 C CA . LEU A 1 77 ? 28.022 29.331 32.768 1.00 0.00 69 LEU A CA 13
ATOM 16044 C C . LEU A 1 77 ? 27.355 30.683 32.490 1.00 0.00 69 LEU A C 13
ATOM 16045 O O . LEU A 1 77 ? 27.019 31.422 33.422 1.00 0.00 69 LEU A O 13
ATOM 16061 N N . GLU A 1 78 ? 27.122 30.990 31.216 1.00 0.00 70 GLU A N 13
ATOM 16062 C CA . GLU A 1 78 ? 26.336 32.151 30.792 1.00 0.00 70 GLU A CA 13
ATOM 16063 C C . GLU A 1 78 ? 25.471 31.869 29.554 1.00 0.00 70 GLU A C 13
ATOM 16064 O O . GLU A 1 78 ? 25.915 31.237 28.592 1.00 0.00 70 GLU A O 13
ATOM 16076 N N . VAL A 1 79 ? 24.249 32.413 29.590 1.00 0.00 71 VAL A N 13
ATOM 16077 C CA . VAL A 1 79 ? 23.326 32.565 28.457 1.00 0.00 71 VAL A CA 13
ATOM 16078 C C . VAL A 1 79 ? 23.325 34.017 27.970 1.00 0.00 71 VAL A C 13
ATOM 16079 O O . VAL A 1 79 ? 23.393 34.961 28.764 1.00 0.00 71 VAL A O 13
ATOM 16092 N N . SER A 1 80 ? 23.276 34.227 26.659 1.00 0.00 72 SER A N 13
ATOM 16093 C CA . SER A 1 80 ? 23.242 35.545 26.012 1.00 0.00 72 SER A CA 13
ATOM 16094 C C . SER A 1 80 ? 22.556 35.442 24.648 1.00 0.00 72 SER A C 13
ATOM 16095 O O . SER A 1 80 ? 22.700 34.429 23.973 1.00 0.00 72 SER A O 13
ATOM 16103 N N . SER A 1 81 ? 21.834 36.481 24.225 1.00 0.00 73 SER A N 13
ATOM 16104 C CA . SER A 1 81 ? 21.156 36.525 22.914 1.00 0.00 73 SER A CA 13
ATOM 16105 C C . SER A 1 81 ? 21.937 37.313 21.851 1.00 0.00 73 SER A C 13
ATOM 16106 O O . SER A 1 81 ? 21.496 37.420 20.709 1.00 0.00 73 SER A O 13
ATOM 16114 N N . SER A 1 82 ? 23.101 37.851 22.217 1.00 0.00 74 SER A N 13
ATOM 16115 C CA . SER A 1 82 ? 23.930 38.753 21.408 1.00 0.00 74 SER A CA 13
ATOM 16116 C C . SER A 1 82 ? 25.425 38.526 21.682 1.00 0.00 74 SER A C 13
ATOM 16117 O O . SER A 1 82 ? 25.774 37.885 22.676 1.00 0.00 74 SER A O 13
ATOM 16125 N N . ASN A 1 83 ? 26.323 39.074 20.855 1.00 0.00 75 ASN A N 13
ATOM 16126 C CA . ASN A 1 83 ? 27.780 39.025 21.057 1.00 0.00 75 ASN A CA 13
ATOM 16127 C C . ASN A 1 83 ? 28.339 40.307 21.721 1.00 0.00 75 ASN A C 13
ATOM 16128 O O . ASN A 1 83 ? 29.489 40.312 22.167 1.00 0.00 75 ASN A O 13
ATOM 16139 N N . ALA A 1 84 ? 27.556 41.389 21.805 1.00 0.00 76 ALA A N 13
ATOM 16140 C CA . ALA A 1 84 ? 27.979 42.646 22.437 1.00 0.00 76 ALA A CA 13
ATOM 16141 C C . ALA A 1 84 ? 26.864 43.401 23.181 1.00 0.00 76 ALA A C 13
ATOM 16142 O O . ALA A 1 84 ? 27.121 43.984 24.237 1.00 0.00 76 ALA A O 13
ATOM 16149 N N . ARG A 1 85 ? 25.642 43.421 22.637 1.00 0.00 77 ARG A N 13
ATOM 16150 C CA . ARG A 1 85 ? 24.515 44.190 23.185 1.00 0.00 77 ARG A CA 13
ATOM 16151 C C . ARG A 1 85 ? 23.164 43.537 22.916 1.00 0.00 77 ARG A C 13
ATOM 16152 O O . ARG A 1 85 ? 22.845 43.271 21.738 1.00 0.00 77 ARG A O 13
ATOM 16173 N N . PRO A 1 9 ? 17.874 32.475 14.174 1.00 0.00 1 PRO A N 14
ATOM 16174 C CA . PRO A 1 9 ? 18.375 33.587 15.004 1.00 0.00 1 PRO A CA 14
ATOM 16175 C C . PRO A 1 9 ? 19.878 33.481 15.319 1.00 0.00 1 PRO A C 14
ATOM 16176 O O . PRO A 1 9 ? 20.563 32.581 14.833 1.00 0.00 1 PRO A O 14
ATOM 16187 N N . LYS A 1 10 ? 20.376 34.401 16.157 1.00 0.00 2 LYS A N 14
ATOM 16188 C CA . LYS A 1 10 ? 21.709 34.383 16.788 1.00 0.00 2 LYS A CA 14
ATOM 16189 C C . LYS A 1 10 ? 21.584 34.382 18.312 1.00 0.00 2 LYS A C 14
ATOM 16190 O O . LYS A 1 10 ? 20.598 34.897 18.844 1.00 0.00 2 LYS A O 14
ATOM 16209 N N . SER A 1 11 ? 22.562 33.822 19.008 1.00 0.00 3 SER A N 14
ATOM 16210 C CA . SER A 1 11 ? 22.574 33.603 20.458 1.00 0.00 3 SER A CA 14
ATOM 16211 C C . SER A 1 11 ? 24.010 33.319 20.929 1.00 0.00 3 SER A C 14
ATOM 16212 O O . SER A 1 11 ? 24.871 33.006 20.104 1.00 0.00 3 SER A O 14
ATOM 16220 N N . ARG A 1 12 ? 24.289 33.387 22.234 1.00 0.00 4 ARG A N 14
ATOM 16221 C CA . ARG A 1 12 ? 25.639 33.295 22.823 1.00 0.00 4 ARG A CA 14
ATOM 16222 C C . ARG A 1 12 ? 25.654 32.405 24.071 1.00 0.00 4 ARG A C 14
ATOM 16223 O O . ARG A 1 12 ? 24.974 32.685 25.057 1.00 0.00 4 ARG A O 14
ATOM 16244 N N . LEU A 1 13 ? 26.483 31.365 24.020 1.00 0.00 5 LEU A N 14
ATOM 16245 C CA . LEU A 1 13 ? 26.766 30.388 25.072 1.00 0.00 5 LEU A CA 14
ATOM 16246 C C . LEU A 1 13 ? 28.178 30.610 25.630 1.00 0.00 5 LEU A C 14
ATOM 16247 O O . LEU A 1 13 ? 29.130 30.730 24.859 1.00 0.00 5 LEU A O 14
ATOM 16263 N N . PHE A 1 14 ? 28.331 30.604 26.955 1.00 0.00 6 PHE A N 14
ATOM 16264 C CA . PHE A 1 14 ? 29.639 30.601 27.612 1.00 0.00 6 PHE A CA 14
ATOM 16265 C C . PHE A 1 14 ? 29.764 29.462 28.634 1.00 0.00 6 PHE A C 14
ATOM 16266 O O . PHE A 1 14 ? 28.852 29.254 29.434 1.00 0.00 6 PHE A O 14
ATOM 16283 N N . ILE A 1 15 ? 30.915 28.787 28.658 1.00 0.00 7 ILE A N 14
ATOM 16284 C CA . ILE A 1 15 ? 31.333 27.859 29.719 1.00 0.00 7 ILE A CA 14
ATOM 16285 C C . ILE A 1 15 ? 32.697 28.310 30.236 1.00 0.00 7 ILE A C 14
ATOM 16286 O O . ILE A 1 15 ? 33.586 28.543 29.420 1.00 0.00 7 ILE A O 14
ATOM 16302 N N . GLY A 1 16 ? 32.881 28.399 31.555 1.00 0.00 8 GLY A N 14
ATOM 16303 C CA . GLY A 1 16 ? 34.176 28.645 32.198 1.00 0.00 8 GLY A CA 14
ATOM 16304 C C . GLY A 1 16 ? 35.137 27.450 32.116 1.00 0.00 8 GLY A C 14
ATOM 16305 O O . GLY A 1 16 ? 35.061 26.643 31.195 1.00 0.00 8 GLY A O 14
ATOM 16309 N N . ASN A 1 17 ? 36.043 27.329 33.091 1.00 0.00 9 ASN A N 14
ATOM 16310 C CA . ASN A 1 17 ? 37.061 26.275 33.194 1.00 0.00 9 ASN A CA 14
ATOM 16311 C C . ASN A 1 17 ? 36.456 24.855 33.285 1.00 0.00 9 ASN A C 14
ATOM 16312 O O . ASN A 1 17 ? 36.234 24.321 34.376 1.00 0.00 9 ASN A O 14
ATOM 16323 N N . LEU A 1 18 ? 36.169 24.253 32.128 1.00 0.00 10 LEU A N 14
ATOM 16324 C CA . LEU A 1 18 ? 35.647 22.891 31.986 1.00 0.00 10 LEU A CA 14
ATOM 16325 C C . LEU A 1 18 ? 36.015 22.249 30.632 1.00 0.00 10 LEU A C 14
ATOM 16326 O O . LEU A 1 18 ? 36.665 21.196 30.664 1.00 0.00 10 LEU A O 14
ATOM 16342 N N . PRO A 1 19 ? 35.652 22.809 29.453 1.00 0.00 11 PRO A N 14
ATOM 16343 C CA . PRO A 1 19 ? 35.845 22.116 28.178 1.00 0.00 11 PRO A CA 14
ATOM 16344 C C . PRO A 1 19 ? 37.322 22.039 27.779 1.00 0.00 11 PRO A C 14
ATOM 16345 O O . PRO A 1 19 ? 37.752 20.998 27.274 1.00 0.00 11 PRO A O 14
ATOM 16356 N N . LEU A 1 20 ? 38.104 23.084 28.086 1.00 0.00 12 LEU A N 14
ATOM 16357 C CA . LEU A 1 20 ? 39.501 23.249 27.677 1.00 0.00 12 LEU A CA 14
ATOM 16358 C C . LEU A 1 20 ? 39.692 23.169 26.148 1.00 0.00 12 LEU A C 14
ATOM 16359 O O . LEU A 1 20 ? 38.767 22.908 25.374 1.00 0.00 12 LEU A O 14
ATOM 16375 N N . LYS A 1 21 ? 40.933 23.347 25.694 1.00 0.00 13 LYS A N 14
ATOM 16376 C CA . LYS A 1 21 ? 41.352 23.190 24.289 1.00 0.00 13 LYS A CA 14
ATOM 16377 C C . LYS A 1 21 ? 41.346 21.729 23.800 1.00 0.00 13 LYS A C 14
ATOM 16378 O O . LYS A 1 21 ? 41.952 21.425 22.778 1.00 0.00 13 LYS A O 14
ATOM 16397 N N . ASN A 1 22 ? 40.652 20.837 24.511 1.00 0.00 14 ASN A N 14
ATOM 16398 C CA . ASN A 1 22 ? 40.387 19.451 24.130 1.00 0.00 14 ASN A CA 14
ATOM 16399 C C . ASN A 1 22 ? 39.021 19.269 23.443 1.00 0.00 14 ASN A C 14
ATOM 16400 O O . ASN A 1 22 ? 38.756 18.214 22.865 1.00 0.00 14 ASN A O 14
ATOM 16411 N N . VAL A 1 23 ? 38.151 20.280 23.475 1.00 0.00 15 VAL A N 14
ATOM 16412 C CA . VAL A 1 23 ? 36.885 20.288 22.730 1.00 0.00 15 VAL A CA 14
ATOM 16413 C C . VAL A 1 23 ? 37.085 21.002 21.390 1.00 0.00 15 VAL A C 14
ATOM 16414 O O . VAL A 1 23 ? 37.554 22.138 21.349 1.00 0.00 15 VAL A O 14
ATOM 16427 N N . SER A 1 24 ? 36.713 20.339 20.294 1.00 0.00 16 SER A N 14
ATOM 16428 C CA . SER A 1 24 ? 36.717 20.885 18.925 1.00 0.00 16 SER A CA 14
ATOM 16429 C C . SER A 1 24 ? 35.285 21.107 18.418 1.00 0.00 16 SER A C 14
ATOM 16430 O O . SER A 1 24 ? 34.324 20.690 19.074 1.00 0.00 16 SER A O 14
ATOM 16438 N N . LYS A 1 25 ? 35.104 21.765 17.264 1.00 0.00 17 LYS A N 14
ATOM 16439 C CA . LYS A 1 25 ? 33.766 22.148 16.761 1.00 0.00 17 LYS A CA 14
ATOM 16440 C C . LYS A 1 25 ? 32.828 20.970 16.479 1.00 0.00 17 LYS A C 14
ATOM 16441 O O . LYS A 1 25 ? 31.612 21.137 16.530 1.00 0.00 17 LYS A O 14
ATOM 16460 N N . GLU A 1 26 ? 33.368 19.783 16.218 1.00 0.00 18 GLU A N 14
ATOM 16461 C CA . GLU A 1 26 ? 32.611 18.536 16.053 1.00 0.00 18 GLU A CA 14
ATOM 16462 C C . GLU A 1 26 ? 32.106 18.000 17.403 1.00 0.00 18 GLU A C 14
ATOM 16463 O O . GLU A 1 26 ? 31.014 17.434 17.480 1.00 0.00 18 GLU A O 14
ATOM 16475 N N . ASP A 1 27 ? 32.884 18.216 18.471 1.00 0.00 19 ASP A N 14
ATOM 16476 C CA . ASP A 1 27 ? 32.599 17.746 19.827 1.00 0.00 19 ASP A CA 14
ATOM 16477 C C . ASP A 1 27 ? 31.589 18.643 20.542 1.00 0.00 19 ASP A C 14
ATOM 16478 O O . ASP A 1 27 ? 30.566 18.152 21.009 1.00 0.00 19 ASP A O 14
ATOM 16487 N N . LEU A 1 28 ? 31.807 19.963 20.573 1.00 0.00 20 LEU A N 14
ATOM 16488 C CA . LEU A 1 28 ? 30.809 20.885 21.134 1.00 0.00 20 LEU A CA 14
ATOM 16489 C C . LEU A 1 28 ? 29.477 20.800 20.375 1.00 0.00 20 LEU A C 14
ATOM 16490 O O . LEU A 1 28 ? 28.413 20.914 20.981 1.00 0.00 20 LEU A O 14
ATOM 16506 N N . PHE A 1 29 ? 29.513 20.528 19.066 1.00 0.00 21 PHE A N 14
ATOM 16507 C CA . PHE A 1 29 ? 28.296 20.302 18.299 1.00 0.00 21 PHE A CA 14
ATOM 16508 C C . PHE A 1 29 ? 27.603 19.000 18.716 1.00 0.00 21 PHE A C 14
ATOM 16509 O O . PHE A 1 29 ? 26.431 19.053 19.089 1.00 0.00 21 PHE A O 14
ATOM 16526 N N . ARG A 1 30 ? 28.280 17.842 18.722 1.00 0.00 22 ARG A N 14
ATOM 16527 C CA . ARG A 1 30 ? 27.636 16.545 19.029 1.00 0.00 22 ARG A CA 14
ATOM 16528 C C . ARG A 1 30 ? 27.109 16.436 20.469 1.00 0.00 22 ARG A C 14
ATOM 16529 O O . ARG A 1 30 ? 26.089 15.777 20.694 1.00 0.00 22 ARG A O 14
ATOM 16550 N N . ILE A 1 31 ? 27.757 17.103 21.431 1.00 0.00 23 ILE A N 14
ATOM 16551 C CA . ILE A 1 31 ? 27.337 17.089 22.843 1.00 0.00 23 ILE A CA 14
ATOM 16552 C C . ILE A 1 31 ? 26.175 18.056 23.121 1.00 0.00 23 ILE A C 14
ATOM 16553 O O . ILE A 1 31 ? 25.259 17.685 23.854 1.00 0.00 23 ILE A O 14
ATOM 16569 N N . PHE A 1 32 ? 26.113 19.226 22.472 1.00 0.00 24 PHE A N 14
ATOM 16570 C CA . PHE A 1 32 ? 24.968 20.145 22.606 1.00 0.00 24 PHE A CA 14
ATOM 16571 C C . PHE A 1 32 ? 23.820 19.906 21.595 1.00 0.00 24 PHE A C 14
ATOM 16572 O O . PHE A 1 32 ? 22.715 20.411 21.799 1.00 0.00 24 PHE A O 14
ATOM 16589 N N . SER A 1 33 ? 24.031 19.097 20.547 1.00 0.00 25 SER A N 14
ATOM 16590 C CA . SER A 1 33 ? 23.039 18.772 19.500 1.00 0.00 25 SER A CA 14
ATOM 16591 C C . SER A 1 33 ? 21.631 18.402 19.996 1.00 0.00 25 SER A C 14
ATOM 16592 O O . SER A 1 33 ? 20.683 18.953 19.439 1.00 0.00 25 SER A O 14
ATOM 16600 N N . PRO A 1 34 ? 21.418 17.531 21.008 1.00 0.00 26 PRO A N 14
ATOM 16601 C CA . PRO A 1 34 ? 20.065 17.153 21.435 1.00 0.00 26 PRO A CA 14
ATOM 16602 C C . PRO A 1 34 ? 19.348 18.248 22.250 1.00 0.00 26 PRO A C 14
ATOM 16603 O O . PRO A 1 34 ? 18.178 18.093 22.614 1.00 0.00 26 PRO A O 14
ATOM 16614 N N . TYR A 1 35 ? 20.030 19.353 22.556 1.00 0.00 27 TYR A N 14
ATOM 16615 C CA . TYR A 1 35 ? 19.546 20.416 23.438 1.00 0.00 27 TYR A CA 14
ATOM 16616 C C . TYR A 1 35 ? 19.311 21.753 22.718 1.00 0.00 27 TYR A C 14
ATOM 16617 O O . TYR A 1 35 ? 18.538 22.580 23.199 1.00 0.00 27 TYR A O 14
ATOM 16635 N N . GLY A 1 36 ? 19.930 21.980 21.556 1.00 0.00 28 GLY A N 14
ATOM 16636 C CA . GLY A 1 36 ? 19.836 23.264 20.861 1.00 0.00 28 GLY A CA 14
ATOM 16637 C C . GLY A 1 36 ? 20.197 23.235 19.377 1.00 0.00 28 GLY A C 14
ATOM 16638 O O . GLY A 1 36 ? 20.567 22.194 18.831 1.00 0.00 28 GLY A O 14
ATOM 16642 N N . HIS A 1 37 ? 20.058 24.384 18.713 1.00 0.00 29 HIS A N 14
ATOM 16643 C CA . HIS A 1 37 ? 20.195 24.503 17.252 1.00 0.00 29 HIS A CA 14
ATOM 16644 C C . HIS A 1 37 ? 21.596 24.907 16.753 1.00 0.00 29 HIS A C 14
ATOM 16645 O O . HIS A 1 37 ? 21.889 24.636 15.596 1.00 0.00 29 HIS A O 14
ATOM 16659 N N . ILE A 1 38 ? 22.486 25.446 17.605 1.00 0.00 30 ILE A N 14
ATOM 16660 C CA . ILE A 1 38 ? 23.901 25.801 17.302 1.00 0.00 30 ILE A CA 14
ATOM 16661 C C . ILE A 1 38 ? 24.111 26.880 16.203 1.00 0.00 30 ILE A C 14
ATOM 16662 O O . ILE A 1 38 ? 23.263 27.087 15.339 1.00 0.00 30 ILE A O 14
ATOM 16678 N N . MET A 1 39 ? 25.270 27.558 16.223 1.00 0.00 31 MET A N 14
ATOM 16679 C CA . MET A 1 39 ? 25.790 28.385 15.119 1.00 0.00 31 MET A CA 14
ATOM 16680 C C . MET A 1 39 ? 27.293 28.153 14.872 1.00 0.00 31 MET A C 14
ATOM 16681 O O . MET A 1 39 ? 27.643 27.450 13.924 1.00 0.00 31 MET A O 14
ATOM 16695 N N . GLN A 1 40 ? 28.183 28.753 15.672 1.00 0.00 32 GLN A N 14
ATOM 16696 C CA . GLN A 1 40 ? 29.620 28.929 15.371 1.00 0.00 32 GLN A CA 14
ATOM 16697 C C . GLN A 1 40 ? 30.482 28.942 16.649 1.00 0.00 32 GLN A C 14
ATOM 16698 O O . GLN A 1 40 ? 29.944 28.976 17.751 1.00 0.00 32 GLN A O 14
ATOM 16712 N N . ILE A 1 41 ? 31.816 28.899 16.532 1.00 0.00 33 ILE A N 14
ATOM 16713 C CA . ILE A 1 41 ? 32.699 28.492 17.648 1.00 0.00 33 ILE A CA 14
ATOM 16714 C C . ILE A 1 41 ? 33.828 29.481 17.976 1.00 0.00 33 ILE A C 14
ATOM 16715 O O . ILE A 1 41 ? 34.408 30.102 17.077 1.00 0.00 33 ILE A O 14
ATOM 16731 N N . ASN A 1 42 ? 34.170 29.561 19.267 1.00 0.00 34 ASN A N 14
ATOM 16732 C CA . ASN A 1 42 ? 35.386 30.165 19.822 1.00 0.00 34 ASN A CA 14
ATOM 16733 C C . ASN A 1 42 ? 35.763 29.408 21.122 1.00 0.00 34 ASN A C 14
ATOM 16734 O O . ASN A 1 42 ? 34.898 29.176 21.970 1.00 0.00 34 ASN A O 14
ATOM 16745 N N . ILE A 1 43 ? 37.028 29.021 21.308 1.00 0.00 35 ILE A N 14
ATOM 16746 C CA . ILE A 1 43 ? 37.558 28.385 22.533 1.00 0.00 35 ILE A CA 14
ATOM 16747 C C . ILE A 1 43 ? 38.930 28.998 22.854 1.00 0.00 35 ILE A C 14
ATOM 16748 O O . ILE A 1 43 ? 39.758 29.188 21.957 1.00 0.00 35 ILE A O 14
ATOM 16764 N N . LYS A 1 44 ? 39.174 29.328 24.129 1.00 0.00 36 LYS A N 14
ATOM 16765 C CA . LYS A 1 44 ? 40.358 30.078 24.586 1.00 0.00 36 LYS A CA 14
ATOM 16766 C C . LYS A 1 44 ? 40.734 29.687 26.018 1.00 0.00 36 LYS A C 14
ATOM 16767 O O . LYS A 1 44 ? 39.863 29.390 26.829 1.00 0.00 36 LYS A O 14
ATOM 16786 N N . ASN A 1 45 ? 42.025 29.699 26.345 1.00 0.00 37 ASN A N 14
ATOM 16787 C CA . ASN A 1 45 ? 42.578 29.359 27.662 1.00 0.00 37 ASN A CA 14
ATOM 16788 C C . ASN A 1 45 ? 42.090 27.993 28.199 1.00 0.00 37 ASN A C 14
ATOM 16789 O O . ASN A 1 45 ? 42.639 26.964 27.813 1.00 0.00 37 ASN A O 14
ATOM 16800 N N . ALA A 1 46 ? 41.044 27.973 29.034 1.00 0.00 38 ALA A N 14
ATOM 16801 C CA . ALA A 1 46 ? 40.369 26.767 29.530 1.00 0.00 38 ALA A CA 14
ATOM 16802 C C . ALA A 1 46 ? 38.836 26.772 29.292 1.00 0.00 38 ALA A C 14
ATOM 16803 O O . ALA A 1 46 ? 38.134 25.849 29.716 1.00 0.00 38 ALA A O 14
ATOM 16810 N N . PHE A 1 47 ? 38.317 27.808 28.624 1.00 0.00 39 PHE A N 14
ATOM 16811 C CA . PHE A 1 47 ? 36.901 28.171 28.556 1.00 0.00 39 PHE A CA 14
ATOM 16812 C C . PHE A 1 47 ? 36.353 28.149 27.114 1.00 0.00 39 PHE A C 14
ATOM 16813 O O . PHE A 1 47 ? 37.105 28.174 26.135 1.00 0.00 39 PHE A O 14
ATOM 16830 N N . GLY A 1 48 ? 35.025 28.096 26.975 1.00 0.00 40 GLY A N 14
ATOM 16831 C CA . GLY A 1 48 ? 34.327 28.072 25.686 1.00 0.00 40 GLY A CA 14
ATOM 16832 C C . GLY A 1 48 ? 33.366 29.248 25.504 1.00 0.00 40 GLY A C 14
ATOM 16833 O O . GLY A 1 48 ? 32.593 29.567 26.403 1.00 0.00 40 GLY A O 14
ATOM 16837 N N . PHE A 1 49 ? 33.386 29.858 24.319 1.00 0.00 41 PHE A N 14
ATOM 16838 C CA . PHE A 1 49 ? 32.519 30.962 23.899 1.00 0.00 41 PHE A CA 14
ATOM 16839 C C . PHE A 1 49 ? 31.887 30.588 22.545 1.00 0.00 41 PHE A C 14
ATOM 16840 O O . PHE A 1 49 ? 32.474 30.750 21.477 1.00 0.00 41 PHE A O 14
ATOM 16857 N N . ILE A 1 50 ? 30.678 30.033 22.577 1.00 0.00 42 ILE A N 14
ATOM 16858 C CA . ILE A 1 50 ? 30.059 29.375 21.422 1.00 0.00 42 ILE A CA 14
ATOM 16859 C C . ILE A 1 50 ? 28.812 30.152 21.001 1.00 0.00 42 ILE A C 14
ATOM 16860 O O . ILE A 1 50 ? 27.936 30.453 21.806 1.00 0.00 42 ILE A O 14
ATOM 16876 N N . GLN A 1 51 ? 28.716 30.476 19.719 1.00 0.00 43 GLN A N 14
ATOM 16877 C CA . GLN A 1 51 ? 27.562 31.137 19.133 1.00 0.00 43 GLN A CA 14
ATOM 16878 C C . GLN A 1 51 ? 26.485 30.103 18.795 1.00 0.00 43 GLN A C 14
ATOM 16879 O O . GLN A 1 51 ? 26.780 29.001 18.326 1.00 0.00 43 GLN A O 14
ATOM 16893 N N . PHE A 1 52 ? 25.223 30.462 19.001 1.00 0.00 44 PHE A N 14
ATOM 16894 C CA . PHE A 1 52 ? 24.067 29.574 18.935 1.00 0.00 44 PHE A CA 14
ATOM 16895 C C . PHE A 1 52 ? 22.900 30.180 18.149 1.00 0.00 44 PHE A C 14
ATOM 16896 O O . PHE A 1 52 ? 22.918 31.350 17.777 1.00 0.00 44 PHE A O 14
ATOM 16913 N N . ASP A 1 53 ? 21.862 29.375 17.941 1.00 0.00 45 ASP A N 14
ATOM 16914 C CA . ASP A 1 53 ? 20.563 29.781 17.407 1.00 0.00 45 ASP A CA 14
ATOM 16915 C C . ASP A 1 53 ? 19.477 29.486 18.461 1.00 0.00 45 ASP A C 14
ATOM 16916 O O . ASP A 1 53 ? 19.404 28.360 18.951 1.00 0.00 45 ASP A O 14
ATOM 16925 N N . ASN A 1 54 ? 18.661 30.493 18.805 1.00 0.00 46 ASN A N 14
ATOM 16926 C CA . ASN A 1 54 ? 17.740 30.573 19.959 1.00 0.00 46 ASN A CA 14
ATOM 16927 C C . ASN A 1 54 ? 18.434 30.642 21.350 1.00 0.00 46 ASN A C 14
ATOM 16928 O O . ASN A 1 54 ? 19.526 30.099 21.533 1.00 0.00 46 ASN A O 14
ATOM 16939 N N . PRO A 1 55 ? 17.824 31.278 22.379 1.00 0.00 47 PRO A N 14
ATOM 16940 C CA . PRO A 1 55 ? 18.370 31.302 23.744 1.00 0.00 47 PRO A CA 14
ATOM 16941 C C . PRO A 1 55 ? 18.046 30.021 24.520 1.00 0.00 47 PRO A C 14
ATOM 16942 O O . PRO A 1 55 ? 18.853 29.556 25.320 1.00 0.00 47 PRO A O 14
ATOM 16953 N N . GLN A 1 56 ? 16.906 29.391 24.223 1.00 0.00 48 GLN A N 14
ATOM 16954 C CA . GLN A 1 56 ? 16.504 28.117 24.820 1.00 0.00 48 GLN A CA 14
ATOM 16955 C C . GLN A 1 56 ? 17.511 27.017 24.464 1.00 0.00 48 GLN A C 14
ATOM 16956 O O . GLN A 1 56 ? 17.919 26.242 25.319 1.00 0.00 48 GLN A O 14
ATOM 16970 N N . SER A 1 57 ? 18.026 27.051 23.233 1.00 0.00 49 SER A N 14
ATOM 16971 C CA . SER A 1 57 ? 19.146 26.224 22.786 1.00 0.00 49 SER A CA 14
ATOM 16972 C C . SER A 1 57 ? 20.429 26.422 23.588 1.00 0.00 49 SER A C 14
ATOM 16973 O O . SER A 1 57 ? 21.238 25.505 23.637 1.00 0.00 49 SER A O 14
ATOM 16981 N N . VAL A 1 58 ? 20.644 27.602 24.177 1.00 0.00 50 VAL A N 14
ATOM 16982 C CA . VAL A 1 58 ? 21.833 27.905 24.981 1.00 0.00 50 VAL A CA 14
ATOM 16983 C C . VAL A 1 58 ? 21.648 27.437 26.413 1.00 0.00 50 VAL A C 14
ATOM 16984 O O . VAL A 1 58 ? 22.501 26.701 26.908 1.00 0.00 50 VAL A O 14
ATOM 16997 N N . ARG A 1 59 ? 20.542 27.813 27.077 1.00 0.00 51 ARG A N 14
ATOM 16998 C CA . ARG A 1 59 ? 20.274 27.311 28.432 1.00 0.00 51 ARG A CA 14
ATOM 16999 C C . ARG A 1 59 ? 20.208 25.789 28.431 1.00 0.00 51 ARG A C 14
ATOM 17000 O O . ARG A 1 59 ? 20.982 25.173 29.145 1.00 0.00 51 ARG A O 14
ATOM 17021 N N . ASP A 1 60 ? 19.413 25.169 27.562 1.00 0.00 52 ASP A N 14
ATOM 17022 C CA . ASP A 1 60 ? 19.301 23.709 27.499 1.00 0.00 52 ASP A CA 14
ATOM 17023 C C . ASP A 1 60 ? 20.652 23.032 27.233 1.00 0.00 52 ASP A C 14
ATOM 17024 O O . ASP A 1 60 ? 20.954 22.017 27.855 1.00 0.00 52 ASP A O 14
ATOM 17033 N N . ALA A 1 61 ? 21.482 23.601 26.351 1.00 0.00 53 ALA A N 14
ATOM 17034 C CA . ALA A 1 61 ? 22.820 23.090 26.082 1.00 0.00 53 ALA A CA 14
ATOM 17035 C C . ALA A 1 61 ? 23.680 23.048 27.353 1.00 0.00 53 ALA A C 14
ATOM 17036 O O . ALA A 1 61 ? 24.114 21.966 27.752 1.00 0.00 53 ALA A O 14
ATOM 17043 N N . ILE A 1 62 ? 23.901 24.184 28.023 1.00 0.00 54 ILE A N 14
ATOM 17044 C CA . ILE A 1 62 ? 24.804 24.198 29.183 1.00 0.00 54 ILE A CA 14
ATOM 17045 C C . ILE A 1 62 ? 24.161 23.514 30.391 1.00 0.00 54 ILE A C 14
ATOM 17046 O O . ILE A 1 62 ? 24.824 22.749 31.082 1.00 0.00 54 ILE A O 14
ATOM 17062 N N . GLU A 1 63 ? 22.876 23.754 30.647 1.00 0.00 55 GLU A N 14
ATOM 17063 C CA . GLU A 1 63 ? 22.156 23.251 31.822 1.00 0.00 55 GLU A CA 14
ATOM 17064 C C . GLU A 1 63 ? 21.963 21.732 31.783 1.00 0.00 55 GLU A C 14
ATOM 17065 O O . GLU A 1 63 ? 21.984 21.092 32.834 1.00 0.00 55 GLU A O 14
ATOM 17077 N N . CYS A 1 64 ? 21.781 21.143 30.596 1.00 0.00 56 CYS A N 14
ATOM 17078 C CA . CYS A 1 64 ? 21.450 19.727 30.449 1.00 0.00 56 CYS A CA 14
ATOM 17079 C C . CYS A 1 64 ? 22.661 18.861 30.053 1.00 0.00 56 CYS A C 14
ATOM 17080 O O . CYS A 1 64 ? 22.755 17.718 30.511 1.00 0.00 56 CYS A O 14
ATOM 17088 N N . GLU A 1 65 ? 23.620 19.372 29.269 1.00 0.00 57 GLU A N 14
ATOM 17089 C CA . GLU A 1 65 ? 24.868 18.649 28.966 1.00 0.00 57 GLU A CA 14
ATOM 17090 C C . GLU A 1 65 ? 25.957 18.904 30.011 1.00 0.00 57 GLU A C 14
ATOM 17091 O O . GLU A 1 65 ? 26.527 17.944 30.533 1.00 0.00 57 GLU A O 14
ATOM 17103 N N . SER A 1 66 ? 26.254 20.162 30.351 1.00 0.00 58 SER A N 14
ATOM 17104 C CA . SER A 1 66 ? 27.384 20.502 31.233 1.00 0.00 58 SER A CA 14
ATOM 17105 C C . SER A 1 66 ? 26.988 20.506 32.714 1.00 0.00 58 SER A C 14
ATOM 17106 O O . SER A 1 66 ? 27.607 19.785 33.497 1.00 0.00 58 SER A O 14
ATOM 17114 N N . GLN A 1 67 ? 25.897 21.179 33.091 1.00 0.00 59 GLN A N 14
ATOM 17115 C CA . GLN A 1 67 ? 25.339 21.222 34.452 1.00 0.00 59 GLN A CA 14
ATOM 17116 C C . GLN A 1 67 ? 26.417 21.606 35.495 1.00 0.00 59 GLN A C 14
ATOM 17117 O O . GLN A 1 67 ? 27.292 22.411 35.188 1.00 0.00 59 GLN A O 14
ATOM 17131 N N . GLU A 1 68 ? 26.368 21.051 36.711 1.00 0.00 60 GLU A N 14
ATOM 17132 C CA . GLU A 1 68 ? 27.409 21.135 37.756 1.00 0.00 60 GLU A CA 14
ATOM 17133 C C . GLU A 1 68 ? 27.869 22.557 38.167 1.00 0.00 60 GLU A C 14
ATOM 17134 O O . GLU A 1 68 ? 28.888 22.711 38.846 1.00 0.00 60 GLU A O 14
ATOM 17146 N N . MET A 1 69 ? 27.098 23.600 37.832 1.00 0.00 61 MET A N 14
ATOM 17147 C CA . MET A 1 69 ? 27.253 24.944 38.403 1.00 0.00 61 MET A CA 14
ATOM 17148 C C . MET A 1 69 ? 26.688 25.001 39.825 1.00 0.00 61 MET A C 14
ATOM 17149 O O . MET A 1 69 ? 27.183 25.767 40.655 1.00 0.00 61 MET A O 14
ATOM 17163 N N . ASN A 1 70 ? 25.675 24.189 40.116 1.00 0.00 62 ASN A N 14
ATOM 17164 C CA . ASN A 1 70 ? 25.107 23.967 41.441 1.00 0.00 62 ASN A CA 14
ATOM 17165 C C . ASN A 1 70 ? 25.432 22.550 41.958 1.00 0.00 62 ASN A C 14
ATOM 17166 O O . ASN A 1 70 ? 25.877 21.691 41.192 1.00 0.00 62 ASN A O 14
ATOM 17177 N N . PHE A 1 71 ? 25.201 22.297 43.248 1.00 0.00 63 PHE A N 14
ATOM 17178 C CA . PHE A 1 71 ? 25.449 21.019 43.929 1.00 0.00 63 PHE A CA 14
ATOM 17179 C C . PHE A 1 71 ? 26.869 20.447 43.697 1.00 0.00 63 PHE A C 14
ATOM 17180 O O . PHE A 1 71 ? 27.067 19.235 43.584 1.00 0.00 63 PHE A O 14
ATOM 17197 N N . GLY A 1 72 ? 27.872 21.325 43.605 1.00 0.00 64 GLY A N 14
ATOM 17198 C CA . GLY A 1 72 ? 29.283 20.955 43.424 1.00 0.00 64 GLY A CA 14
ATOM 17199 C C . GLY A 1 72 ? 30.171 22.032 42.787 1.00 0.00 64 GLY A C 14
ATOM 17200 O O . GLY A 1 72 ? 31.396 21.883 42.774 1.00 0.00 64 GLY A O 14
ATOM 17204 N N . LYS A 1 73 ? 29.569 23.107 42.251 1.00 0.00 65 LYS A N 14
ATOM 17205 C CA . LYS A 1 73 ? 30.223 24.314 41.700 1.00 0.00 65 LYS A CA 14
ATOM 17206 C C . LYS A 1 73 ? 31.467 24.077 40.825 1.00 0.00 65 LYS A C 14
ATOM 17207 O O . LYS A 1 73 ? 32.407 24.871 40.841 1.00 0.00 65 LYS A O 14
ATOM 17226 N N . LYS A 1 74 ? 31.492 22.983 40.058 1.00 0.00 66 LYS A N 14
ATOM 17227 C CA . LYS A 1 74 ? 32.641 22.575 39.232 1.00 0.00 66 LYS A CA 14
ATOM 17228 C C . LYS A 1 74 ? 32.967 23.616 38.161 1.00 0.00 66 LYS A C 14
ATOM 17229 O O . LYS A 1 74 ? 34.140 23.822 37.842 1.00 0.00 66 LYS A O 14
ATOM 17248 N N . LEU A 1 75 ? 31.948 24.282 37.623 1.00 0.00 67 LEU A N 14
ATOM 17249 C CA . LEU A 1 75 ? 32.083 25.304 36.592 1.00 0.00 67 LEU A CA 14
ATOM 17250 C C . LEU A 1 75 ? 31.105 26.468 36.789 1.00 0.00 67 LEU A C 14
ATOM 17251 O O . LEU A 1 75 ? 30.138 26.375 37.545 1.00 0.00 67 LEU A O 14
ATOM 17267 N N . ILE A 1 76 ? 31.355 27.551 36.060 1.00 0.00 68 ILE A N 14
ATOM 17268 C CA . ILE A 1 76 ? 30.440 28.675 35.851 1.00 0.00 68 ILE A CA 14
ATOM 17269 C C . ILE A 1 76 ? 30.051 28.717 34.364 1.00 0.00 68 ILE A C 14
ATOM 17270 O O . ILE A 1 76 ? 30.822 28.297 33.501 1.00 0.00 68 ILE A O 14
ATOM 17286 N N . LEU A 1 77 ? 28.854 29.219 34.061 1.00 0.00 69 LEU A N 14
ATOM 17287 C CA . LEU A 1 77 ? 28.374 29.442 32.696 1.00 0.00 69 LEU A CA 14
ATOM 17288 C C . LEU A 1 77 ? 27.729 30.820 32.523 1.00 0.00 69 LEU A C 14
ATOM 17289 O O . LEU A 1 77 ? 27.487 31.533 33.500 1.00 0.00 69 LEU A O 14
ATOM 17305 N N . GLU A 1 78 ? 27.418 31.180 31.279 1.00 0.00 70 GLU A N 14
ATOM 17306 C CA . GLU A 1 78 ? 26.516 32.290 30.969 1.00 0.00 70 GLU A CA 14
ATOM 17307 C C . GLU A 1 78 ? 25.670 31.989 29.725 1.00 0.00 70 GLU A C 14
ATOM 17308 O O . GLU A 1 78 ? 26.141 31.381 28.761 1.00 0.00 70 GLU A O 14
ATOM 17320 N N . VAL A 1 79 ? 24.422 32.458 29.746 1.00 0.00 71 VAL A N 14
ATOM 17321 C CA . VAL A 1 79 ? 23.481 32.446 28.620 1.00 0.00 71 VAL A CA 14
ATOM 17322 C C . VAL A 1 79 ? 23.166 33.887 28.217 1.00 0.00 71 VAL A C 14
ATOM 17323 O O . VAL A 1 79 ? 22.867 34.730 29.067 1.00 0.00 71 VAL A O 14
ATOM 17336 N N . SER A 1 80 ? 23.244 34.195 26.923 1.00 0.00 72 SER A N 14
ATOM 17337 C CA . SER A 1 80 ? 22.936 35.521 26.376 1.00 0.00 72 SER A CA 14
ATOM 17338 C C . SER A 1 80 ? 22.243 35.383 25.020 1.00 0.00 72 SER A C 14
ATOM 17339 O O . SER A 1 80 ? 22.717 34.670 24.143 1.00 0.00 72 SER A O 14
ATOM 17347 N N . SER A 1 81 ? 21.125 36.080 24.811 1.00 0.00 73 SER A N 14
ATOM 17348 C CA . SER A 1 81 ? 20.337 36.017 23.566 1.00 0.00 73 SER A CA 14
ATOM 17349 C C . SER A 1 81 ? 20.963 36.784 22.385 1.00 0.00 73 SER A C 14
ATOM 17350 O O . SER A 1 81 ? 20.268 37.071 21.412 1.00 0.00 73 SER A O 14
ATOM 17358 N N . SER A 1 82 ? 22.228 37.214 22.473 1.00 0.00 74 SER A N 14
ATOM 17359 C CA . SER A 1 82 ? 22.861 38.194 21.562 1.00 0.00 74 SER A CA 14
ATOM 17360 C C . SER A 1 82 ? 22.014 39.464 21.341 1.00 0.00 74 SER A C 14
ATOM 17361 O O . SER A 1 82 ? 22.038 40.095 20.279 1.00 0.00 74 SER A O 14
ATOM 17369 N N . ASN A 1 83 ? 21.224 39.841 22.350 1.00 0.00 75 ASN A N 14
ATOM 17370 C CA . ASN A 1 83 ? 20.196 40.884 22.307 1.00 0.00 75 ASN A CA 14
ATOM 17371 C C . ASN A 1 83 ? 20.669 42.183 22.996 1.00 0.00 75 ASN A C 14
ATOM 17372 O O . ASN A 1 83 ? 19.878 42.953 23.540 1.00 0.00 75 ASN A O 14
ATOM 17383 N N . ALA A 1 84 ? 21.985 42.392 23.009 1.00 0.00 76 ALA A N 14
ATOM 17384 C CA . ALA A 1 84 ? 22.679 43.550 23.557 1.00 0.00 76 ALA A CA 14
ATOM 17385 C C . ALA A 1 84 ? 23.847 43.960 22.639 1.00 0.00 76 ALA A C 14
ATOM 17386 O O . ALA A 1 84 ? 24.168 43.253 21.672 1.00 0.00 76 ALA A O 14
ATOM 17393 N N . ARG A 1 85 ? 24.462 45.108 22.945 1.00 0.00 77 ARG A N 14
ATOM 17394 C CA . ARG A 1 85 ? 25.460 45.807 22.107 1.00 0.00 77 ARG A CA 14
ATOM 17395 C C . ARG A 1 85 ? 24.966 46.000 20.674 1.00 0.00 77 ARG A C 14
ATOM 17396 O O . ARG A 1 85 ? 23.758 46.286 20.541 1.00 0.00 77 ARG A O 14
ATOM 17417 N N . PRO A 1 9 ? 17.707 33.049 15.610 1.00 0.00 1 PRO A N 15
ATOM 17418 C CA . PRO A 1 9 ? 18.350 34.292 16.095 1.00 0.00 1 PRO A CA 15
ATOM 17419 C C . PRO A 1 9 ? 19.733 34.028 16.702 1.00 0.00 1 PRO A C 15
ATOM 17420 O O . PRO A 1 9 ? 19.953 32.962 17.271 1.00 0.00 1 PRO A O 15
ATOM 17431 N N . LYS A 1 10 ? 20.631 35.024 16.650 1.00 0.00 2 LYS A N 15
ATOM 17432 C CA . LYS A 1 10 ? 21.963 34.973 17.277 1.00 0.00 2 LYS A CA 15
ATOM 17433 C C . LYS A 1 10 ? 21.843 34.700 18.782 1.00 0.00 2 LYS A C 15
ATOM 17434 O O . LYS A 1 10 ? 21.001 35.286 19.464 1.00 0.00 2 LYS A O 15
ATOM 17453 N N . SER A 1 11 ? 22.687 33.815 19.298 1.00 0.00 3 SER A N 15
ATOM 17454 C CA . SER A 1 11 ? 22.686 33.356 20.690 1.00 0.00 3 SER A CA 15
ATOM 17455 C C . SER A 1 11 ? 24.104 33.005 21.148 1.00 0.00 3 SER A C 15
ATOM 17456 O O . SER A 1 11 ? 24.966 32.722 20.314 1.00 0.00 3 SER A O 15
ATOM 17464 N N . ARG A 1 12 ? 24.371 33.023 22.457 1.00 0.00 4 ARG A N 15
ATOM 17465 C CA . ARG A 1 12 ? 25.728 32.938 23.026 1.00 0.00 4 ARG A CA 15
ATOM 17466 C C . ARG A 1 12 ? 25.773 31.994 24.230 1.00 0.00 4 ARG A C 15
ATOM 17467 O O . ARG A 1 12 ? 25.100 32.220 25.235 1.00 0.00 4 ARG A O 15
ATOM 17488 N N . LEU A 1 13 ? 26.574 30.938 24.110 1.00 0.00 5 LEU A N 15
ATOM 17489 C CA . LEU A 1 13 ? 26.792 29.868 25.084 1.00 0.00 5 LEU A CA 15
ATOM 17490 C C . LEU A 1 13 ? 28.214 29.984 25.652 1.00 0.00 5 LEU A C 15
ATOM 17491 O O . LEU A 1 13 ? 29.182 29.562 25.014 1.00 0.00 5 LEU A O 15
ATOM 17507 N N . PHE A 1 14 ? 28.344 30.538 26.860 1.00 0.00 6 PHE A N 15
ATOM 17508 C CA . PHE A 1 14 ? 29.633 30.667 27.540 1.00 0.00 6 PHE A CA 15
ATOM 17509 C C . PHE A 1 14 ? 29.836 29.618 28.640 1.00 0.00 6 PHE A C 15
ATOM 17510 O O . PHE A 1 14 ? 28.935 29.399 29.454 1.00 0.00 6 PHE A O 15
ATOM 17527 N N . ILE A 1 15 ? 31.042 29.044 28.720 1.00 0.00 7 ILE A N 15
ATOM 17528 C CA . ILE A 1 15 ? 31.480 28.170 29.819 1.00 0.00 7 ILE A CA 15
ATOM 17529 C C . ILE A 1 15 ? 32.786 28.693 30.426 1.00 0.00 7 ILE A C 15
ATOM 17530 O O . ILE A 1 15 ? 33.805 28.786 29.734 1.00 0.00 7 ILE A O 15
ATOM 17546 N N . GLY A 1 16 ? 32.765 28.982 31.729 1.00 0.00 8 GLY A N 15
ATOM 17547 C CA . GLY A 1 16 ? 33.843 29.680 32.432 1.00 0.00 8 GLY A CA 15
ATOM 17548 C C . GLY A 1 16 ? 34.949 28.803 33.026 1.00 0.00 8 GLY A C 15
ATOM 17549 O O . GLY A 1 16 ? 36.041 29.317 33.253 1.00 0.00 8 GLY A O 15
ATOM 17553 N N . ASN A 1 17 ? 34.706 27.512 33.304 1.00 0.00 9 ASN A N 15
ATOM 17554 C CA . ASN A 1 17 ? 35.637 26.674 34.088 1.00 0.00 9 ASN A CA 15
ATOM 17555 C C . ASN A 1 17 ? 35.656 25.161 33.743 1.00 0.00 9 ASN A C 15
ATOM 17556 O O . ASN A 1 17 ? 35.975 24.329 34.601 1.00 0.00 9 ASN A O 15
ATOM 17567 N N . LEU A 1 18 ? 35.308 24.786 32.506 1.00 0.00 10 LEU A N 15
ATOM 17568 C CA . LEU A 1 18 ? 35.376 23.394 32.017 1.00 0.00 10 LEU A CA 15
ATOM 17569 C C . LEU A 1 18 ? 36.201 23.201 30.724 1.00 0.00 10 LEU A C 15
ATOM 17570 O O . LEU A 1 18 ? 36.896 22.187 30.658 1.00 0.00 10 LEU A O 15
ATOM 17586 N N . PRO A 1 19 ? 36.232 24.138 29.747 1.00 0.00 11 PRO A N 15
ATOM 17587 C CA . PRO A 1 19 ? 37.056 24.032 28.527 1.00 0.00 11 PRO A CA 15
ATOM 17588 C C . PRO A 1 19 ? 38.572 24.221 28.745 1.00 0.00 11 PRO A C 15
ATOM 17589 O O . PRO A 1 19 ? 39.234 24.966 28.023 1.00 0.00 11 PRO A O 15
ATOM 17600 N N . LEU A 1 20 ? 39.133 23.563 29.761 1.00 0.00 12 LEU A N 15
ATOM 17601 C CA . LEU A 1 20 ? 40.543 23.615 30.165 1.00 0.00 12 LEU A CA 15
ATOM 17602 C C . LEU A 1 20 ? 41.446 22.705 29.316 1.00 0.00 12 LEU A C 15
ATOM 17603 O O . LEU A 1 20 ? 42.671 22.748 29.469 1.00 0.00 12 LEU A O 15
ATOM 17619 N N . LYS A 1 21 ? 40.852 21.909 28.421 1.00 0.00 13 LYS A N 15
ATOM 17620 C CA . LYS A 1 21 ? 41.512 21.031 27.449 1.00 0.00 13 LYS A CA 15
ATOM 17621 C C . LYS A 1 21 ? 41.069 21.357 26.024 1.00 0.00 13 LYS A C 15
ATOM 17622 O O . LYS A 1 21 ? 40.164 22.169 25.814 1.00 0.00 13 LYS A O 15
ATOM 17641 N N . ASN A 1 22 ? 41.724 20.761 25.030 1.00 0.00 14 ASN A N 15
ATOM 17642 C CA . ASN A 1 22 ? 41.459 21.069 23.624 1.00 0.00 14 ASN A CA 15
ATOM 17643 C C . ASN A 1 22 ? 40.063 20.617 23.166 1.00 0.00 14 ASN A C 15
ATOM 17644 O O . ASN A 1 22 ? 39.581 19.552 23.569 1.00 0.00 14 ASN A O 15
ATOM 17655 N N . VAL A 1 23 ? 39.427 21.417 22.303 1.00 0.00 15 VAL A N 15
ATOM 17656 C CA . VAL A 1 23 ? 38.092 21.152 21.732 1.00 0.00 15 VAL A CA 15
ATOM 17657 C C . VAL A 1 23 ? 38.016 21.644 20.279 1.00 0.00 15 VAL A C 15
ATOM 17658 O O . VAL A 1 23 ? 38.432 22.763 19.961 1.00 0.00 15 VAL A O 15
ATOM 17671 N N . SER A 1 24 ? 37.469 20.811 19.397 1.00 0.00 16 SER A N 15
ATOM 17672 C CA . SER A 1 24 ? 37.193 21.092 17.981 1.00 0.00 16 SER A CA 15
ATOM 17673 C C . SER A 1 24 ? 35.705 21.397 17.733 1.00 0.00 16 SER A C 15
ATOM 17674 O O . SER A 1 24 ? 34.852 21.084 18.567 1.00 0.00 16 SER A O 15
ATOM 17682 N N . LYS A 1 25 ? 35.371 21.961 16.561 1.00 0.00 17 LYS A N 15
ATOM 17683 C CA . LYS A 1 25 ? 33.988 22.307 16.163 1.00 0.00 17 LYS A CA 15
ATOM 17684 C C . LYS A 1 25 ? 33.016 21.129 16.274 1.00 0.00 17 LYS A C 15
ATOM 17685 O O . LYS A 1 25 ? 31.871 21.311 16.677 1.00 0.00 17 LYS A O 15
ATOM 17704 N N . GLU A 1 26 ? 33.461 19.925 15.926 1.00 0.00 18 GLU A N 15
ATOM 17705 C CA . GLU A 1 26 ? 32.590 18.746 15.857 1.00 0.00 18 GLU A CA 15
ATOM 17706 C C . GLU A 1 26 ? 32.312 18.121 17.230 1.00 0.00 18 GLU A C 15
ATOM 17707 O O . GLU A 1 26 ? 31.210 17.629 17.449 1.00 0.00 18 GLU A O 15
ATOM 17719 N N . ASP A 1 27 ? 33.253 18.197 18.176 1.00 0.00 19 ASP A N 15
ATOM 17720 C CA . ASP A 1 27 ? 33.079 17.688 19.543 1.00 0.00 19 ASP A CA 15
ATOM 17721 C C . ASP A 1 27 ? 31.952 18.419 20.282 1.00 0.00 19 ASP A C 15
ATOM 17722 O O . ASP A 1 27 ? 31.017 17.799 20.786 1.00 0.00 19 ASP A O 15
ATOM 17731 N N . LEU A 1 28 ? 32.002 19.753 20.299 1.00 0.00 20 LEU A N 15
ATOM 17732 C CA . LEU A 1 28 ? 30.949 20.564 20.914 1.00 0.00 20 LEU A CA 15
ATOM 17733 C C . LEU A 1 28 ? 29.632 20.476 20.121 1.00 0.00 20 LEU A C 15
ATOM 17734 O O . LEU A 1 28 ? 28.555 20.464 20.716 1.00 0.00 20 LEU A O 15
ATOM 17750 N N . PHE A 1 29 ? 29.692 20.370 18.785 1.00 0.00 21 PHE A N 15
ATOM 17751 C CA . PHE A 1 29 ? 28.492 20.242 17.961 1.00 0.00 21 PHE A CA 15
ATOM 17752 C C . PHE A 1 29 ? 27.779 18.909 18.196 1.00 0.00 21 PHE A C 15
ATOM 17753 O O . PHE A 1 29 ? 26.559 18.904 18.349 1.00 0.00 21 PHE A O 15
ATOM 17770 N N . ARG A 1 30 ? 28.491 17.778 18.268 1.00 0.00 22 ARG A N 15
ATOM 17771 C CA . ARG A 1 30 ? 27.856 16.466 18.468 1.00 0.00 22 ARG A CA 15
ATOM 17772 C C . ARG A 1 30 ? 27.298 16.312 19.883 1.00 0.00 22 ARG A C 15
ATOM 17773 O O . ARG A 1 30 ? 26.167 15.851 20.018 1.00 0.00 22 ARG A O 15
ATOM 17794 N N . ILE A 1 31 ? 27.996 16.782 20.923 1.00 0.00 23 ILE A N 15
ATOM 17795 C CA . ILE A 1 31 ? 27.485 16.678 22.303 1.00 0.00 23 ILE A CA 15
ATOM 17796 C C . ILE A 1 31 ? 26.325 17.648 22.591 1.00 0.00 23 ILE A C 15
ATOM 17797 O O . ILE A 1 31 ? 25.453 17.311 23.391 1.00 0.00 23 ILE A O 15
ATOM 17813 N N . PHE A 1 32 ? 26.232 18.792 21.897 1.00 0.00 24 PHE A N 15
ATOM 17814 C CA . PHE A 1 32 ? 25.074 19.700 21.995 1.00 0.00 24 PHE A CA 15
ATOM 17815 C C . PHE A 1 32 ? 24.004 19.521 20.894 1.00 0.00 24 PHE A C 15
ATOM 17816 O O . PHE A 1 32 ? 22.933 20.123 20.989 1.00 0.00 24 PHE A O 15
ATOM 17833 N N . SER A 1 33 ? 24.222 18.671 19.883 1.00 0.00 25 SER A N 15
ATOM 17834 C CA . SER A 1 33 ? 23.250 18.392 18.804 1.00 0.00 25 SER A CA 15
ATOM 17835 C C . SER A 1 33 ? 21.839 18.022 19.294 1.00 0.00 25 SER A C 15
ATOM 17836 O O . SER A 1 33 ? 20.878 18.582 18.760 1.00 0.00 25 SER A O 15
ATOM 17844 N N . PRO A 1 34 ? 21.654 17.156 20.314 1.00 0.00 26 PRO A N 15
ATOM 17845 C CA . PRO A 1 34 ? 20.324 16.866 20.853 1.00 0.00 26 PRO A CA 15
ATOM 17846 C C . PRO A 1 34 ? 19.801 17.929 21.841 1.00 0.00 26 PRO A C 15
ATOM 17847 O O . PRO A 1 34 ? 18.712 1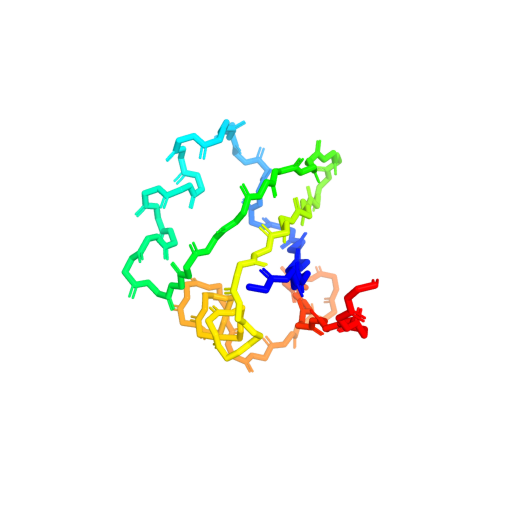7.766 22.392 1.00 0.00 26 PRO A O 15
ATOM 17858 N N . TYR A 1 35 ? 20.547 19.008 22.100 1.00 0.00 27 TYR A N 15
ATOM 17859 C CA . TYR A 1 35 ? 20.184 20.056 23.065 1.00 0.00 27 TYR A CA 15
ATOM 17860 C C . TYR A 1 35 ? 19.855 21.413 22.436 1.00 0.00 27 TYR A C 15
ATOM 17861 O O . TYR A 1 35 ? 19.073 22.159 23.026 1.00 0.00 27 TYR A O 15
ATOM 17879 N N . GLY A 1 36 ? 20.406 21.756 21.267 1.00 0.00 28 GLY A N 15
ATOM 17880 C CA . GLY A 1 36 ? 20.169 23.079 20.692 1.00 0.00 28 GLY A CA 15
ATOM 17881 C C . GLY A 1 36 ? 20.587 23.283 19.239 1.00 0.00 28 GLY A C 15
ATOM 17882 O O . GLY A 1 36 ? 21.144 22.388 18.598 1.00 0.00 28 GLY A O 15
ATOM 17886 N N . HIS A 1 37 ? 20.265 24.462 18.695 1.00 0.00 29 HIS A N 15
ATOM 17887 C CA . HIS A 1 37 ? 20.246 24.708 17.248 1.00 0.00 29 HIS A CA 15
ATOM 17888 C C . HIS A 1 37 ? 21.584 25.173 16.631 1.00 0.00 29 HIS A C 15
ATOM 17889 O O . HIS A 1 37 ? 21.762 24.983 15.432 1.00 0.00 29 HIS A O 15
ATOM 17903 N N . ILE A 1 38 ? 22.551 25.661 17.427 1.00 0.00 30 ILE A N 15
ATOM 17904 C CA . ILE A 1 38 ? 23.952 25.989 17.037 1.00 0.00 30 ILE A CA 15
ATOM 17905 C C . ILE A 1 38 ? 24.122 27.100 15.965 1.00 0.00 30 ILE A C 15
ATOM 17906 O O . ILE A 1 38 ? 23.247 27.327 15.134 1.00 0.00 30 ILE A O 15
ATOM 17922 N N . MET A 1 39 ? 25.262 27.805 15.983 1.00 0.00 31 MET A N 15
ATOM 17923 C CA . MET A 1 39 ? 25.711 28.732 14.929 1.00 0.00 31 MET A CA 15
ATOM 17924 C C . MET A 1 39 ? 27.203 28.541 14.611 1.00 0.00 31 MET A C 15
ATOM 17925 O O . MET A 1 39 ? 27.552 28.001 13.558 1.00 0.00 31 MET A O 15
ATOM 17939 N N . GLN A 1 40 ? 28.084 28.969 15.520 1.00 0.00 32 GLN A N 15
ATOM 17940 C CA . GLN A 1 40 ? 29.529 29.111 15.305 1.00 0.00 32 GLN A CA 15
ATOM 17941 C C . GLN A 1 40 ? 30.313 28.814 16.590 1.00 0.00 32 GLN A C 15
ATOM 17942 O O . GLN A 1 40 ? 29.721 28.655 17.654 1.00 0.00 32 GLN A O 15
ATOM 17956 N N . ILE A 1 41 ? 31.640 28.683 16.519 1.00 0.00 33 ILE A N 15
ATOM 17957 C CA . ILE A 1 41 ? 32.448 28.209 17.652 1.00 0.00 33 ILE A CA 15
ATOM 17958 C C . ILE A 1 41 ? 33.689 29.071 17.894 1.00 0.00 33 ILE A C 15
ATOM 17959 O O . ILE A 1 41 ? 34.347 29.512 16.951 1.00 0.00 33 ILE A O 15
ATOM 17975 N N . ASN A 1 42 ? 34.029 29.283 19.167 1.00 0.00 34 ASN A N 15
ATOM 17976 C CA . ASN A 1 42 ? 35.270 29.921 19.599 1.00 0.00 34 ASN A CA 15
ATOM 17977 C C . ASN A 1 42 ? 35.639 29.414 21.009 1.00 0.00 34 ASN A C 15
ATOM 17978 O O . ASN A 1 42 ? 34.803 29.437 21.907 1.00 0.00 34 ASN A O 15
ATOM 17989 N N . ILE A 1 43 ? 36.850 28.890 21.212 1.00 0.00 35 ILE A N 15
ATOM 17990 C CA . ILE A 1 43 ? 37.325 28.302 22.482 1.00 0.00 35 ILE A CA 15
ATOM 17991 C C . ILE A 1 43 ? 38.808 28.651 22.661 1.00 0.00 35 ILE A C 15
ATOM 17992 O O . ILE A 1 43 ? 39.595 28.477 21.724 1.00 0.00 35 ILE A O 15
ATOM 18008 N N . LYS A 1 44 ? 39.199 29.135 23.848 1.00 0.00 36 LYS A N 15
ATOM 18009 C CA . LYS A 1 44 ? 40.552 29.659 24.122 1.00 0.00 36 LYS A CA 15
ATOM 18010 C C . LYS A 1 44 ? 41.015 29.308 25.538 1.00 0.00 36 LYS A C 15
ATOM 18011 O O . LYS A 1 44 ? 40.305 29.620 26.495 1.00 0.00 36 LYS A O 15
ATOM 18030 N N . ASN A 1 45 ? 42.205 28.712 25.671 1.00 0.00 37 ASN A N 15
ATOM 18031 C CA . ASN A 1 45 ? 42.905 28.345 26.919 1.00 0.00 37 ASN A CA 15
ATOM 18032 C C . ASN A 1 45 ? 42.116 27.481 27.934 1.00 0.00 37 ASN A C 15
ATOM 18033 O O . ASN A 1 45 ? 42.451 26.319 28.185 1.00 0.00 37 ASN A O 15
ATOM 18044 N N . ALA A 1 46 ? 41.122 28.095 28.574 1.00 0.00 38 ALA A N 15
ATOM 18045 C CA . ALA A 1 46 ? 40.341 27.582 29.694 1.00 0.00 38 ALA A CA 15
ATOM 18046 C C . ALA A 1 46 ? 38.852 27.994 29.635 1.00 0.00 38 ALA A C 15
ATOM 18047 O O . ALA A 1 46 ? 38.115 27.775 30.599 1.00 0.00 38 ALA A O 15
ATOM 18054 N N . PHE A 1 47 ? 38.413 28.611 28.532 1.00 0.00 39 PHE A N 15
ATOM 18055 C CA . PHE A 1 47 ? 37.111 29.265 28.383 1.00 0.00 39 PHE A CA 15
ATOM 18056 C C . PHE A 1 47 ? 36.466 28.909 27.036 1.00 0.00 39 PHE A C 15
ATOM 18057 O O . PHE A 1 47 ? 37.143 28.851 26.004 1.00 0.00 39 PHE A O 15
ATOM 18074 N N . GLY A 1 48 ? 35.149 28.689 27.035 1.00 0.00 40 GLY A N 15
ATOM 18075 C CA . GLY A 1 48 ? 34.373 28.397 25.826 1.00 0.00 40 GLY A CA 15
ATOM 18076 C C . GLY A 1 48 ? 33.410 29.528 25.491 1.00 0.00 40 GLY A C 15
ATOM 18077 O O . GLY A 1 48 ? 32.563 29.851 26.313 1.00 0.00 40 GLY A O 15
ATOM 18081 N N . PHE A 1 49 ? 33.523 30.082 24.286 1.00 0.00 41 PHE A N 15
ATOM 18082 C CA . PHE A 1 49 ? 32.759 31.210 23.740 1.00 0.00 41 PHE A CA 15
ATOM 18083 C C . PHE A 1 49 ? 31.919 30.714 22.545 1.00 0.00 41 PHE A C 15
ATOM 18084 O O . PHE A 1 49 ? 32.105 31.116 21.393 1.00 0.00 41 PHE A O 15
ATOM 18101 N N . ILE A 1 50 ? 31.052 29.729 22.778 1.00 0.00 42 ILE A N 15
ATOM 18102 C CA . ILE A 1 50 ? 30.350 29.016 21.702 1.00 0.00 42 ILE A CA 15
ATOM 18103 C C . ILE A 1 50 ? 29.119 29.824 21.272 1.00 0.00 42 ILE A C 15
ATOM 18104 O O . ILE A 1 50 ? 28.425 30.398 22.105 1.00 0.00 42 ILE A O 15
ATOM 18120 N N . GLN A 1 51 ? 28.840 29.887 19.974 1.00 0.00 43 GLN A N 15
ATOM 18121 C CA . GLN A 1 51 ? 27.763 30.687 19.400 1.00 0.00 43 GLN A CA 15
ATOM 18122 C C . GLN A 1 51 ? 26.632 29.794 18.894 1.00 0.00 43 GLN A C 15
ATOM 18123 O O . GLN A 1 51 ? 26.849 28.761 18.260 1.00 0.00 43 GLN A O 15
ATOM 18137 N N . PHE A 1 52 ? 25.398 30.195 19.164 1.00 0.00 44 PHE A N 15
ATOM 18138 C CA . PHE A 1 52 ? 24.206 29.379 18.975 1.00 0.00 44 PHE A CA 15
ATOM 18139 C C . PHE A 1 52 ? 23.127 30.090 18.169 1.00 0.00 44 PHE A C 15
ATOM 18140 O O . PHE A 1 52 ? 23.131 31.311 18.027 1.00 0.00 44 PHE A O 15
ATOM 18157 N N . ASP A 1 53 ? 22.176 29.295 17.691 1.00 0.00 45 ASP A N 15
ATOM 18158 C CA . ASP A 1 53 ? 20.846 29.765 17.335 1.00 0.00 45 ASP A CA 15
ATOM 18159 C C . ASP A 1 53 ? 19.875 29.408 18.483 1.00 0.00 45 ASP A C 15
ATOM 18160 O O . ASP A 1 53 ? 20.070 28.378 19.135 1.00 0.00 45 ASP A O 15
ATOM 18169 N N . ASN A 1 54 ? 18.865 30.255 18.719 1.00 0.00 46 ASN A N 15
ATOM 18170 C CA . ASN A 1 54 ? 17.882 30.258 19.818 1.00 0.00 46 ASN A CA 15
ATOM 18171 C C . ASN A 1 54 ? 18.449 30.466 21.248 1.00 0.00 46 ASN A C 15
ATOM 18172 O O . ASN A 1 54 ? 19.511 29.941 21.595 1.00 0.00 46 ASN A O 15
ATOM 18183 N N . PRO A 1 55 ? 17.731 31.172 22.148 1.00 0.00 47 PRO A N 15
ATOM 18184 C CA . PRO A 1 55 ? 18.116 31.313 23.557 1.00 0.00 47 PRO A CA 15
ATOM 18185 C C . PRO A 1 55 ? 17.855 30.025 24.345 1.00 0.00 47 PRO A C 15
ATOM 18186 O O . PRO A 1 55 ? 18.704 29.575 25.114 1.00 0.00 47 PRO A O 15
ATOM 18197 N N . GLN A 1 56 ? 16.721 29.370 24.085 1.00 0.00 48 GLN A N 15
ATOM 18198 C CA . GLN A 1 56 ? 16.312 28.145 24.778 1.00 0.00 48 GLN A CA 15
ATOM 18199 C C . GLN A 1 56 ? 17.310 27.004 24.523 1.00 0.00 48 GLN A C 15
ATOM 18200 O O . GLN A 1 56 ? 17.752 26.341 25.459 1.00 0.00 48 GLN A O 15
ATOM 18214 N N . SER A 1 57 ? 17.775 26.878 23.276 1.00 0.00 49 SER A N 15
ATOM 18215 C CA . SER A 1 57 ? 18.878 25.993 22.881 1.00 0.00 49 SER A CA 15
ATOM 18216 C C . SER A 1 57 ? 20.168 26.201 23.674 1.00 0.00 49 SER A C 15
ATOM 18217 O O . SER A 1 57 ? 20.882 25.232 23.913 1.00 0.00 49 SER A O 15
ATOM 18225 N N . VAL A 1 58 ? 20.487 27.437 24.078 1.00 0.00 50 VAL A N 15
ATOM 18226 C CA . VAL A 1 58 ? 21.671 27.716 24.899 1.00 0.00 50 VAL A CA 15
ATOM 18227 C C . VAL A 1 58 ? 21.451 27.223 26.320 1.00 0.00 50 VAL A C 15
ATOM 18228 O O . VAL A 1 58 ? 22.210 26.380 26.797 1.00 0.00 50 VAL A O 15
ATOM 18241 N N . ARG A 1 59 ? 20.416 27.714 27.015 1.00 0.00 51 ARG A N 15
ATOM 18242 C CA . ARG A 1 59 ? 20.238 27.357 28.431 1.00 0.00 51 ARG A CA 15
ATOM 18243 C C . ARG A 1 59 ? 19.883 25.891 28.646 1.00 0.00 51 ARG A C 15
ATOM 18244 O O . ARG A 1 59 ? 20.271 25.348 29.669 1.00 0.00 51 ARG A O 15
ATOM 18265 N N . ASP A 1 60 ? 19.269 25.211 27.680 1.00 0.00 52 ASP A N 15
ATOM 18266 C CA . ASP A 1 60 ? 19.067 23.760 27.767 1.00 0.00 52 ASP A CA 15
ATOM 18267 C C . ASP A 1 60 ? 20.371 22.980 27.518 1.00 0.00 52 ASP A C 15
ATOM 18268 O O . ASP A 1 60 ? 20.645 22.015 28.229 1.00 0.00 52 ASP A O 15
ATOM 18277 N N . ALA A 1 61 ? 21.232 23.422 26.593 1.00 0.00 53 ALA A N 15
ATOM 18278 C CA . ALA A 1 61 ? 22.551 22.820 26.380 1.00 0.00 53 ALA A CA 15
ATOM 18279 C C . ALA A 1 61 ? 23.471 22.963 27.604 1.00 0.00 53 ALA A C 15
ATOM 18280 O O . ALA A 1 61 ? 24.094 21.982 28.028 1.00 0.00 53 ALA A O 15
ATOM 18287 N N . ILE A 1 62 ? 23.537 24.150 28.220 1.00 0.00 54 ILE A N 15
ATOM 18288 C CA . ILE A 1 62 ? 24.374 24.324 29.413 1.00 0.00 54 ILE A CA 15
ATOM 18289 C C . ILE A 1 62 ? 23.726 23.656 30.629 1.00 0.00 54 ILE A C 15
ATOM 18290 O O . ILE A 1 62 ? 24.344 22.807 31.267 1.00 0.00 54 ILE A O 15
ATOM 18306 N N . GLU A 1 63 ? 22.472 23.991 30.942 1.00 0.00 55 GLU A N 15
ATOM 18307 C CA . GLU A 1 63 ? 21.862 23.603 32.217 1.00 0.00 55 GLU A CA 15
ATOM 18308 C C . GLU A 1 63 ? 21.441 22.125 32.286 1.00 0.00 55 GLU A C 15
ATOM 18309 O O . GLU A 1 63 ? 21.147 21.642 33.382 1.00 0.00 55 GLU A O 15
ATOM 18321 N N . CYS A 1 64 ? 21.430 21.393 31.161 1.00 0.00 56 CYS A N 15
ATOM 18322 C CA . CYS A 1 64 ? 21.128 19.958 31.121 1.00 0.00 56 CYS A CA 15
ATOM 18323 C C . CYS A 1 64 ? 22.342 19.058 30.796 1.00 0.00 56 CYS A C 15
ATOM 18324 O O . CYS A 1 64 ? 22.404 17.934 31.305 1.00 0.00 56 CYS A O 15
ATOM 18332 N N . GLU A 1 65 ? 23.325 19.507 30.001 1.00 0.00 57 GLU A N 15
ATOM 18333 C CA . GLU A 1 65 ? 24.515 18.698 29.650 1.00 0.00 57 GLU A CA 15
ATOM 18334 C C . GLU A 1 65 ? 25.813 19.185 30.316 1.00 0.00 57 GLU A C 15
ATOM 18335 O O . GLU A 1 65 ? 26.657 18.368 30.681 1.00 0.00 57 GLU A O 15
ATOM 18347 N N . SER A 1 66 ? 25.982 20.486 30.555 1.00 0.00 58 SER A N 15
ATOM 18348 C CA . SER A 1 66 ? 27.223 21.037 31.124 1.00 0.00 58 SER A CA 15
ATOM 18349 C C . SER A 1 66 ? 27.206 21.018 32.658 1.00 0.00 58 SER A C 15
ATOM 18350 O O . SER A 1 66 ? 27.280 22.059 33.300 1.00 0.00 58 SER A O 15
ATOM 18358 N N . GLN A 1 67 ? 27.060 19.833 33.259 1.00 0.00 59 GLN A N 15
ATOM 18359 C CA . GLN A 1 67 ? 27.162 19.556 34.711 1.00 0.00 59 GLN A CA 15
ATOM 18360 C C . GLN A 1 67 ? 26.262 20.380 35.662 1.00 0.00 59 GLN A C 15
ATOM 18361 O O . GLN A 1 67 ? 26.350 20.251 36.885 1.00 0.00 59 GLN A O 15
ATOM 18375 N N . GLU A 1 68 ? 25.374 21.214 35.130 1.00 0.00 60 GLU A N 15
ATOM 18376 C CA . GLU A 1 68 ? 24.451 22.073 35.879 1.00 0.00 60 GLU A CA 15
ATOM 18377 C C . GLU A 1 68 ? 23.115 21.388 36.209 1.00 0.00 60 GLU A C 15
ATOM 18378 O O . GLU A 1 68 ? 22.314 21.935 36.974 1.00 0.00 60 GLU A O 15
ATOM 18390 N N . MET A 1 69 ? 22.907 20.165 35.711 1.00 0.00 61 MET A N 15
ATOM 18391 C CA . MET A 1 69 ? 21.737 19.307 35.940 1.00 0.00 61 MET A CA 15
ATOM 18392 C C . MET A 1 69 ? 21.786 18.601 37.313 1.00 0.00 61 MET A C 15
ATOM 18393 O O . MET A 1 69 ? 21.458 17.419 37.444 1.00 0.00 61 MET A O 15
ATOM 18407 N N . ASN A 1 70 ? 22.247 19.314 38.341 1.00 0.00 62 ASN A N 15
ATOM 18408 C CA . ASN A 1 70 ? 22.568 18.806 39.674 1.00 0.00 62 ASN A CA 15
ATOM 18409 C C . ASN A 1 70 ? 22.068 19.787 40.754 1.00 0.00 62 ASN A C 15
ATOM 18410 O O . ASN A 1 70 ? 21.966 20.993 40.515 1.00 0.00 62 ASN A O 15
ATOM 18421 N N . PHE A 1 71 ? 21.777 19.281 41.955 1.00 0.00 63 PHE A N 15
ATOM 18422 C CA . PHE A 1 71 ? 21.514 20.102 43.142 1.00 0.00 63 PHE A CA 15
ATOM 18423 C C . PHE A 1 71 ? 22.800 20.746 43.670 1.00 0.00 63 PHE A C 15
ATOM 18424 O O . PHE A 1 71 ? 22.762 21.875 44.164 1.00 0.00 63 PHE A O 15
ATOM 18441 N N . GLY A 1 72 ? 23.939 20.065 43.512 1.00 0.00 64 GLY A N 15
ATOM 18442 C CA . GLY A 1 72 ? 25.267 20.622 43.756 1.00 0.00 64 GLY A CA 15
ATOM 18443 C C . GLY A 1 72 ? 25.686 21.651 42.706 1.00 0.00 64 GLY A C 15
ATOM 18444 O O . GLY A 1 72 ? 24.961 21.927 41.743 1.00 0.00 64 GLY A O 15
ATOM 18448 N N . LYS A 1 73 ? 26.874 22.224 42.895 1.00 0.00 65 LYS A N 15
ATOM 18449 C CA . LYS A 1 73 ? 27.487 23.208 41.994 1.00 0.00 65 LYS A CA 15
ATOM 18450 C C . LYS A 1 73 ? 28.945 22.873 41.706 1.00 0.00 65 LYS A C 15
ATOM 18451 O O . LYS A 1 73 ? 29.670 22.405 42.585 1.00 0.00 65 LYS A O 15
ATOM 18470 N N . LYS A 1 74 ? 29.368 23.144 40.473 1.00 0.00 66 LYS A N 15
ATOM 18471 C CA . LYS A 1 74 ? 30.771 23.152 40.042 1.00 0.00 66 LYS A CA 15
ATOM 18472 C C . LYS A 1 74 ? 30.996 24.031 38.814 1.00 0.00 66 LYS A C 15
ATOM 18473 O O . LYS A 1 74 ? 32.007 24.718 38.748 1.00 0.00 66 LYS A O 15
ATOM 18492 N N . LEU A 1 75 ? 30.079 24.025 37.844 1.00 0.00 67 LEU A N 15
ATOM 18493 C CA . LEU A 1 75 ? 30.261 24.713 36.565 1.00 0.00 67 LEU A CA 15
ATOM 18494 C C . LEU A 1 75 ? 29.732 26.156 36.579 1.00 0.00 67 LEU A C 15
ATOM 18495 O O . LEU A 1 75 ? 28.618 26.421 37.037 1.00 0.00 67 LEU A O 15
ATOM 18511 N N . ILE A 1 76 ? 30.533 27.081 36.045 1.00 0.00 68 ILE A N 15
ATOM 18512 C CA . ILE A 1 76 ? 30.200 28.501 35.861 1.00 0.00 68 ILE A CA 15
ATOM 18513 C C . ILE A 1 76 ? 29.890 28.759 34.379 1.00 0.00 68 ILE A C 15
ATOM 18514 O O . ILE A 1 76 ? 30.619 28.292 33.499 1.00 0.00 68 ILE A O 15
ATOM 18530 N N . LEU A 1 77 ? 28.822 29.515 34.100 1.00 0.00 69 LEU A N 15
ATOM 18531 C CA . LEU A 1 77 ? 28.317 29.765 32.743 1.00 0.00 69 LEU A CA 15
ATOM 18532 C C . LEU A 1 77 ? 27.706 31.154 32.545 1.00 0.00 69 LEU A C 15
ATOM 18533 O O . LEU A 1 77 ? 27.370 31.848 33.507 1.00 0.00 69 LEU A O 15
ATOM 18549 N N . GLU A 1 78 ? 27.503 31.538 31.284 1.00 0.00 70 GLU A N 15
ATOM 18550 C CA . GLU A 1 78 ? 26.648 32.671 30.913 1.00 0.00 70 GLU A CA 15
ATOM 18551 C C . GLU A 1 78 ? 25.871 32.398 29.618 1.00 0.00 70 GLU A C 15
ATOM 18552 O O . GLU A 1 78 ? 26.456 32.102 28.573 1.00 0.00 70 GLU A O 15
ATOM 18564 N N . VAL A 1 79 ? 24.547 32.551 29.687 1.00 0.00 71 VAL A N 15
ATOM 18565 C CA . VAL A 1 79 ? 23.646 32.599 28.526 1.00 0.00 71 VAL A CA 15
ATOM 18566 C C . VAL A 1 79 ? 23.307 34.051 28.187 1.00 0.00 71 VAL A C 15
ATOM 18567 O O . VAL A 1 79 ? 22.839 34.810 29.045 1.00 0.00 71 VAL A O 15
ATOM 18580 N N . SER A 1 80 ? 23.516 34.434 26.928 1.00 0.00 72 SER A N 15
ATOM 18581 C CA . SER A 1 80 ? 23.092 35.721 26.362 1.00 0.00 72 SER A CA 15
ATOM 18582 C C . SER A 1 80 ? 22.617 35.566 24.910 1.00 0.00 72 SER A C 15
ATOM 18583 O O . SER A 1 80 ? 22.873 34.547 24.268 1.00 0.00 72 SER A O 15
ATOM 18591 N N . SER A 1 81 ? 21.870 36.549 24.408 1.00 0.00 73 SER A N 15
ATOM 18592 C CA . SER A 1 81 ? 21.171 36.478 23.115 1.00 0.00 73 SER A CA 15
ATOM 18593 C C . SER A 1 81 ? 21.697 37.516 22.112 1.00 0.00 73 SER A C 15
ATOM 18594 O O . SER A 1 81 ? 22.779 38.077 22.288 1.00 0.00 73 SER A O 15
ATOM 18602 N N . SER A 1 82 ? 20.932 37.792 21.050 1.00 0.00 74 SER A N 15
ATOM 18603 C CA . SER A 1 82 ? 21.314 38.663 19.925 1.00 0.00 74 SER A CA 15
ATOM 18604 C C . SER A 1 82 ? 21.616 40.129 20.282 1.00 0.00 74 SER A C 15
ATOM 18605 O O . SER A 1 82 ? 21.979 40.907 19.399 1.00 0.00 74 SER A O 15
ATOM 18613 N N . ASN A 1 83 ? 21.518 40.529 21.554 1.00 0.00 75 ASN A N 15
ATOM 18614 C CA . ASN A 1 83 ? 22.017 41.804 22.074 1.00 0.00 75 ASN A CA 15
ATOM 18615 C C . ASN A 1 83 ? 23.546 41.949 21.943 1.00 0.00 75 ASN A C 15
ATOM 18616 O O . ASN A 1 83 ? 24.042 43.076 21.891 1.00 0.00 75 ASN A O 15
ATOM 18627 N N . ALA A 1 84 ? 24.285 40.841 21.862 1.00 0.00 76 ALA A N 15
ATOM 18628 C CA . ALA A 1 84 ? 25.739 40.822 21.722 1.00 0.00 76 ALA A CA 15
ATOM 18629 C C . ALA A 1 84 ? 26.224 39.753 20.725 1.00 0.00 76 ALA A C 15
ATOM 18630 O O . ALA A 1 84 ? 25.443 38.951 20.203 1.00 0.00 76 ALA A O 15
ATOM 18637 N N . ARG A 1 85 ? 27.541 39.738 20.495 1.00 0.00 77 ARG A N 15
ATOM 18638 C CA . ARG A 1 85 ? 28.294 38.756 19.703 1.00 0.00 77 ARG A CA 15
ATOM 18639 C C . ARG A 1 85 ? 29.595 38.370 20.397 1.00 0.00 77 ARG A C 15
ATOM 18640 O O . ARG A 1 85 ? 30.363 39.269 20.808 1.00 0.00 77 ARG A O 15
ATOM 18661 N N . PRO A 1 9 ? 18.475 33.061 14.976 1.00 0.00 1 PRO A N 16
ATOM 18662 C CA . PRO A 1 9 ? 18.964 34.006 16.000 1.00 0.00 1 PRO A CA 16
ATOM 18663 C C . PRO A 1 9 ? 20.469 33.894 16.292 1.00 0.00 1 PRO A C 16
ATOM 18664 O O . PRO A 1 9 ? 21.051 32.829 16.092 1.00 0.00 1 PRO A O 16
ATOM 18675 N N . LYS A 1 10 ? 21.074 34.977 16.800 1.00 0.00 2 LYS A N 16
ATOM 18676 C CA . LYS A 1 10 ? 22.487 35.107 17.201 1.00 0.00 2 LYS A CA 16
ATOM 18677 C C . LYS A 1 10 ? 22.645 34.954 18.722 1.00 0.00 2 LYS A C 16
ATOM 18678 O O . LYS A 1 10 ? 23.014 35.881 19.445 1.00 0.00 2 LYS A O 16
ATOM 18697 N N . SER A 1 11 ? 22.332 33.761 19.215 1.00 0.00 3 SER A N 16
ATOM 18698 C CA . SER A 1 11 ? 22.483 33.394 20.625 1.00 0.00 3 SER A CA 16
ATOM 18699 C C . SER A 1 11 ? 23.924 33.000 20.972 1.00 0.00 3 SER A C 16
ATOM 18700 O O . SER A 1 11 ? 24.727 32.680 20.095 1.00 0.00 3 SER A O 16
ATOM 18708 N N . ARG A 1 12 ? 24.286 33.083 22.255 1.00 0.00 4 ARG A N 16
ATOM 18709 C CA . ARG A 1 12 ? 25.672 33.072 22.753 1.00 0.00 4 ARG A CA 16
ATOM 18710 C C . ARG A 1 12 ? 25.768 32.297 24.075 1.00 0.00 4 ARG A C 16
ATOM 18711 O O . ARG A 1 12 ? 25.135 32.656 25.067 1.00 0.00 4 ARG A O 16
ATOM 18732 N N . LEU A 1 13 ? 26.559 31.228 24.062 1.00 0.00 5 LEU A N 16
ATOM 18733 C CA . LEU A 1 13 ? 26.784 30.251 25.131 1.00 0.00 5 LEU A CA 16
ATOM 18734 C C . LEU A 1 13 ? 28.208 30.427 25.673 1.00 0.00 5 LEU A C 16
ATOM 18735 O O . LEU A 1 13 ? 29.160 30.349 24.898 1.00 0.00 5 LEU A O 16
ATOM 18751 N N . PHE A 1 14 ? 28.358 30.619 26.984 1.00 0.00 6 PHE A N 16
ATOM 18752 C CA . PHE A 1 14 ? 29.659 30.683 27.662 1.00 0.00 6 PHE A CA 16
ATOM 18753 C C . PHE A 1 14 ? 29.823 29.561 28.694 1.00 0.00 6 PHE A C 16
ATOM 18754 O O . PHE A 1 14 ? 28.882 29.252 29.427 1.00 0.00 6 PHE A O 16
ATOM 18771 N N . ILE A 1 15 ? 31.033 28.997 28.784 1.00 0.00 7 ILE A N 16
ATOM 18772 C CA . ILE A 1 15 ? 31.428 27.987 29.776 1.00 0.00 7 ILE A CA 16
ATOM 18773 C C . ILE A 1 15 ? 32.775 28.369 30.406 1.00 0.00 7 ILE A C 16
ATOM 18774 O O . ILE A 1 15 ? 33.698 28.749 29.686 1.00 0.00 7 ILE A O 16
ATOM 18790 N N . GLY A 1 16 ? 32.927 28.191 31.721 1.00 0.00 8 GLY A N 16
ATOM 18791 C CA . GLY A 1 16 ? 34.227 28.178 32.407 1.00 0.00 8 GLY A CA 16
ATOM 18792 C C . GLY A 1 16 ? 34.513 26.842 33.097 1.00 0.00 8 GLY A C 16
ATOM 18793 O O . GLY A 1 16 ? 33.618 26.017 33.242 1.00 0.00 8 GLY A O 16
ATOM 18797 N N . ASN A 1 17 ? 35.763 26.615 33.513 1.00 0.00 9 ASN A N 16
ATOM 18798 C CA . ASN A 1 17 ? 36.197 25.480 34.357 1.00 0.00 9 ASN A CA 16
ATOM 18799 C C . ASN A 1 17 ? 35.906 24.049 33.819 1.00 0.00 9 ASN A C 16
ATOM 18800 O O . ASN A 1 17 ? 36.027 23.065 34.552 1.00 0.00 9 ASN A O 16
ATOM 18811 N N . LEU A 1 18 ? 35.533 23.921 32.540 1.00 0.00 10 LEU A N 16
ATOM 18812 C CA . LEU A 1 18 ? 35.190 22.667 31.847 1.00 0.00 10 LEU A CA 16
ATOM 18813 C C . LEU A 1 18 ? 35.888 22.500 30.482 1.00 0.00 10 LEU A C 16
ATOM 18814 O O . LEU A 1 18 ? 36.457 21.426 30.265 1.00 0.00 10 LEU A O 16
ATOM 18830 N N . PRO A 1 19 ? 35.951 23.513 29.586 1.00 0.00 11 PRO A N 16
ATOM 18831 C CA . PRO A 1 19 ? 36.723 23.436 28.333 1.00 0.00 11 PRO A CA 16
ATOM 18832 C C . PRO A 1 19 ? 38.252 23.547 28.533 1.00 0.00 11 PRO A C 16
ATOM 18833 O O . PRO A 1 19 ? 38.982 23.976 27.638 1.00 0.00 11 PRO A O 16
ATOM 18844 N N . LEU A 1 20 ? 38.764 23.160 29.707 1.00 0.00 12 LEU A N 16
ATOM 18845 C CA . LEU A 1 20 ? 40.188 23.214 30.077 1.00 0.00 12 LEU A CA 16
ATOM 18846 C C . LEU A 1 20 ? 41.041 22.217 29.270 1.00 0.00 12 LEU A C 16
ATOM 18847 O O . LEU A 1 20 ? 42.250 22.403 29.102 1.00 0.00 12 LEU A O 16
ATOM 18863 N N . LYS A 1 21 ? 40.389 21.189 28.712 1.00 0.00 13 LYS A N 16
ATOM 18864 C CA . LYS A 1 21 ? 40.955 20.191 27.793 1.00 0.00 13 LYS A CA 16
ATOM 18865 C C . LYS A 1 21 ? 40.643 20.492 26.315 1.00 0.00 13 LYS A C 16
ATOM 18866 O O . LYS A 1 21 ? 40.827 19.617 25.468 1.00 0.00 13 LYS A O 16
ATOM 18885 N N . ASN A 1 22 ? 40.149 21.705 26.025 1.00 0.00 14 ASN A N 16
ATOM 18886 C CA . ASN A 1 22 ? 39.633 22.193 24.737 1.00 0.00 14 ASN A CA 16
ATOM 18887 C C . ASN A 1 22 ? 38.514 21.310 24.130 1.00 0.00 14 ASN A C 16
ATOM 18888 O O . ASN A 1 22 ? 38.301 20.167 24.542 1.00 0.00 14 ASN A O 16
ATOM 18899 N N . VAL A 1 23 ? 37.760 21.825 23.158 1.00 0.00 15 VAL A N 16
ATOM 18900 C CA . VAL A 1 23 ? 36.689 21.085 22.466 1.00 0.00 15 VAL A CA 16
ATOM 18901 C C . VAL A 1 23 ? 36.692 21.429 20.976 1.00 0.00 15 VAL A C 16
ATOM 18902 O O . VAL A 1 23 ? 36.694 22.606 20.613 1.00 0.00 15 VAL A O 16
ATOM 18915 N N . SER A 1 24 ? 36.689 20.416 20.107 1.00 0.00 16 SER A N 16
ATOM 18916 C CA . SER A 1 24 ? 36.595 20.590 18.648 1.00 0.00 16 SER A CA 16
ATOM 18917 C C . SER A 1 24 ? 35.246 21.163 18.216 1.00 0.00 16 SER A C 16
ATOM 18918 O O . SER A 1 24 ? 34.220 20.863 18.837 1.00 0.00 16 SER A O 16
ATOM 18926 N N . LYS A 1 25 ? 35.233 21.872 17.075 1.00 0.00 17 LYS A N 16
ATOM 18927 C CA . LYS A 1 25 ? 34.021 22.226 16.315 1.00 0.00 17 LYS A CA 16
ATOM 18928 C C . LYS A 1 25 ? 33.025 21.082 16.177 1.00 0.00 17 LYS A C 16
ATOM 18929 O O . LYS A 1 25 ? 31.827 21.331 16.158 1.00 0.00 17 LYS A O 16
ATOM 18948 N N . GLU A 1 26 ? 33.507 19.847 16.058 1.00 0.00 18 GLU A N 16
ATOM 18949 C CA . GLU A 1 26 ? 32.682 18.663 15.832 1.00 0.00 18 GLU A CA 16
ATOM 18950 C C . GLU A 1 26 ? 32.231 18.010 17.142 1.00 0.00 18 GLU A C 16
ATOM 18951 O O . GLU A 1 26 ? 31.075 17.607 17.242 1.00 0.00 18 GLU A O 16
ATOM 18963 N N . ASP A 1 27 ? 33.092 17.975 18.167 1.00 0.00 19 ASP A N 16
ATOM 18964 C CA . ASP A 1 27 ? 32.725 17.459 19.492 1.00 0.00 19 ASP A CA 16
ATOM 18965 C C . ASP A 1 27 ? 31.588 18.290 20.105 1.00 0.00 19 ASP A C 16
ATOM 18966 O O . ASP A 1 27 ? 30.562 17.731 20.489 1.00 0.00 19 ASP A O 16
ATOM 18975 N N . LEU A 1 28 ? 31.717 19.623 20.136 1.00 0.00 20 LEU A N 16
ATOM 18976 C CA . LEU A 1 28 ? 30.664 20.490 20.679 1.00 0.00 20 LEU A CA 16
ATOM 18977 C C . LEU A 1 28 ? 29.393 20.457 19.818 1.00 0.00 20 LEU A C 16
ATOM 18978 O O . LEU A 1 28 ? 28.288 20.410 20.355 1.00 0.00 20 LEU A O 16
ATOM 18994 N N . PHE A 1 29 ? 29.533 20.429 18.487 1.00 0.00 21 PHE A N 16
ATOM 18995 C CA . PHE A 1 29 ? 28.394 20.372 17.569 1.00 0.00 21 PHE A CA 16
ATOM 18996 C C . PHE A 1 29 ? 27.608 19.073 17.754 1.00 0.00 21 PHE A C 16
ATOM 18997 O O . PHE A 1 29 ? 26.379 19.115 17.798 1.00 0.00 21 PHE A O 16
ATOM 19014 N N . ARG A 1 30 ? 28.278 17.923 17.912 1.00 0.00 22 ARG A N 16
ATOM 19015 C CA . ARG A 1 30 ? 27.600 16.631 18.085 1.00 0.00 22 ARG A CA 16
ATOM 19016 C C . ARG A 1 30 ? 27.058 16.429 19.494 1.00 0.00 22 ARG A C 16
ATOM 19017 O O . ARG A 1 30 ? 25.884 16.084 19.618 1.00 0.00 22 ARG A O 16
ATOM 19038 N N . ILE A 1 31 ? 27.817 16.717 20.557 1.00 0.00 23 ILE A N 16
ATOM 19039 C CA . ILE A 1 31 ? 27.317 16.504 21.927 1.00 0.00 23 ILE A CA 16
ATOM 19040 C C . ILE A 1 31 ? 26.167 17.456 22.285 1.00 0.00 23 ILE A C 16
ATOM 19041 O O . ILE A 1 31 ? 25.298 17.065 23.061 1.00 0.00 23 ILE A O 16
ATOM 19057 N N . PHE A 1 32 ? 26.082 18.631 21.643 1.00 0.00 24 PHE A N 16
ATOM 19058 C CA . PHE A 1 32 ? 24.927 19.532 21.728 1.00 0.00 24 PHE A CA 16
ATOM 19059 C C . PHE A 1 32 ? 23.957 19.457 20.528 1.00 0.00 24 PHE A C 16
ATOM 19060 O O . PHE A 1 32 ? 23.030 20.267 20.457 1.00 0.00 24 PHE A O 16
ATOM 19077 N N . SER A 1 33 ? 24.096 18.500 19.597 1.00 0.00 25 SER A N 16
ATOM 19078 C CA . SER A 1 33 ? 23.186 18.365 18.437 1.00 0.00 25 SER A CA 16
ATOM 19079 C C . SER A 1 33 ? 21.714 18.224 18.853 1.00 0.00 25 SER A C 16
ATOM 19080 O O . SER A 1 33 ? 20.927 19.095 18.487 1.00 0.00 25 SER A O 16
ATOM 19088 N N . PRO A 1 34 ? 21.318 17.248 19.698 1.00 0.00 26 PRO A N 16
ATOM 19089 C CA . PRO A 1 34 ? 19.944 17.162 20.196 1.00 0.00 26 PRO A CA 16
ATOM 19090 C C . PRO A 1 34 ? 19.581 18.251 21.222 1.00 0.00 26 PRO A C 16
ATOM 19091 O O . PRO A 1 34 ? 18.397 18.492 21.464 1.00 0.00 26 PRO A O 16
ATOM 19102 N N . TYR A 1 35 ? 20.561 18.933 21.826 1.00 0.00 27 TYR A N 16
ATOM 19103 C CA . TYR A 1 35 ? 20.348 19.925 22.895 1.00 0.00 27 TYR A CA 16
ATOM 19104 C C . TYR A 1 35 ? 19.922 21.306 22.369 1.00 0.00 27 TYR A C 16
ATOM 19105 O O . TYR A 1 35 ? 19.448 22.141 23.139 1.00 0.00 27 TYR A O 16
ATOM 19123 N N . GLY A 1 36 ? 20.042 21.559 21.063 1.00 0.00 28 GLY A N 16
ATOM 19124 C CA . GLY A 1 36 ? 19.740 22.860 20.467 1.00 0.00 28 GLY A CA 16
ATOM 19125 C C . GLY A 1 36 ? 19.949 22.903 18.956 1.00 0.00 28 GLY A C 16
ATOM 19126 O O . GLY A 1 36 ? 19.947 21.851 18.318 1.00 0.00 28 GLY A O 16
ATOM 19130 N N . HIS A 1 37 ? 20.173 24.095 18.389 1.00 0.00 29 HIS A N 16
ATOM 19131 C CA . HIS A 1 37 ? 20.307 24.282 16.928 1.00 0.00 29 HIS A CA 16
ATOM 19132 C C . HIS A 1 37 ? 21.649 24.857 16.429 1.00 0.00 29 HIS A C 16
ATOM 19133 O O . HIS A 1 37 ? 21.897 24.773 15.231 1.00 0.00 29 HIS A O 16
ATOM 19147 N N . ILE A 1 38 ? 22.506 25.369 17.328 1.00 0.00 30 ILE A N 16
ATOM 19148 C CA . ILE A 1 38 ? 23.909 25.840 17.138 1.00 0.00 30 ILE A CA 16
ATOM 19149 C C . ILE A 1 38 ? 24.142 26.884 16.012 1.00 0.00 30 ILE A C 16
ATOM 19150 O O . ILE A 1 38 ? 23.271 27.127 15.186 1.00 0.00 30 ILE A O 16
ATOM 19166 N N . MET A 1 39 ? 25.283 27.586 16.005 1.00 0.00 31 MET A N 16
ATOM 19167 C CA . MET A 1 39 ? 25.714 28.507 14.932 1.00 0.00 31 MET A CA 16
ATOM 19168 C C . MET A 1 39 ? 27.238 28.462 14.678 1.00 0.00 31 MET A C 16
ATOM 19169 O O . MET A 1 39 ? 27.652 27.993 13.617 1.00 0.00 31 MET A O 16
ATOM 19183 N N . GLN A 1 40 ? 28.074 28.948 15.608 1.00 0.00 32 GLN A N 16
ATOM 19184 C CA . GLN A 1 40 ? 29.531 29.174 15.426 1.00 0.00 32 GLN A CA 16
ATOM 19185 C C . GLN A 1 40 ? 30.315 28.882 16.720 1.00 0.00 32 GLN A C 16
ATOM 19186 O O . GLN A 1 40 ? 29.705 28.551 17.733 1.00 0.00 32 GLN A O 16
ATOM 19200 N N . ILE A 1 41 ? 31.652 28.996 16.724 1.00 0.00 33 ILE A N 16
ATOM 19201 C CA . ILE A 1 41 ? 32.499 28.631 17.883 1.00 0.00 33 ILE A CA 16
ATOM 19202 C C . ILE A 1 41 ? 33.685 29.587 18.075 1.00 0.00 33 ILE A C 16
ATOM 19203 O O . ILE A 1 41 ? 34.246 30.072 17.087 1.00 0.00 33 ILE A O 16
ATOM 19219 N N . ASN A 1 42 ? 34.148 29.743 19.320 1.00 0.00 34 ASN A N 16
ATOM 19220 C CA . ASN A 1 42 ? 35.499 30.216 19.646 1.00 0.00 34 ASN A CA 16
ATOM 19221 C C . ASN A 1 42 ? 35.896 29.834 21.089 1.00 0.00 34 ASN A C 16
ATOM 19222 O O . ASN A 1 42 ? 35.357 30.358 22.065 1.00 0.00 34 ASN A O 16
ATOM 19233 N N . ILE A 1 43 ? 36.859 28.919 21.246 1.00 0.00 35 ILE A N 16
ATOM 19234 C CA . ILE A 1 43 ? 37.269 28.359 22.550 1.00 0.00 35 ILE A CA 16
ATOM 19235 C C . ILE A 1 43 ? 38.755 28.638 22.806 1.00 0.00 35 ILE A C 16
ATOM 19236 O O . ILE A 1 43 ? 39.610 28.295 21.984 1.00 0.00 35 ILE A O 16
ATOM 19252 N N . LYS A 1 44 ? 39.053 29.295 23.931 1.00 0.00 36 LYS A N 16
ATOM 19253 C CA . LYS A 1 44 ? 40.374 29.825 24.301 1.00 0.00 36 LYS A CA 16
ATOM 19254 C C . LYS A 1 44 ? 40.420 30.105 25.808 1.00 0.00 36 LYS A C 16
ATOM 19255 O O . LYS A 1 44 ? 39.405 30.495 26.390 1.00 0.00 36 LYS A O 16
ATOM 19274 N N . ASN A 1 45 ? 41.605 29.992 26.408 1.00 0.00 37 ASN A N 16
ATOM 19275 C CA . ASN A 1 45 ? 41.853 30.129 27.847 1.00 0.00 37 ASN A CA 16
ATOM 19276 C C . ASN A 1 45 ? 41.062 29.087 28.687 1.00 0.00 37 ASN A C 16
ATOM 19277 O O . ASN A 1 45 ? 40.576 28.091 28.147 1.00 0.00 37 ASN A O 16
ATOM 19288 N N . ALA A 1 46 ? 40.909 29.297 29.999 1.00 0.00 38 ALA A N 16
ATOM 19289 C CA . ALA A 1 46 ? 40.148 28.455 30.933 1.00 0.00 38 ALA A CA 16
ATOM 19290 C C . ALA A 1 46 ? 38.611 28.452 30.698 1.00 0.00 38 ALA A C 16
ATOM 19291 O O . ALA A 1 46 ? 37.822 28.074 31.573 1.00 0.00 38 ALA A O 16
ATOM 19298 N N . PHE A 1 47 ? 38.186 28.894 29.514 1.00 0.00 39 PHE A N 16
ATOM 19299 C CA . PHE A 1 47 ? 36.821 29.223 29.136 1.00 0.00 39 PHE A CA 16
ATOM 19300 C C . PHE A 1 47 ? 36.528 28.776 27.696 1.00 0.00 39 PHE A C 16
ATOM 19301 O O . PHE A 1 47 ? 37.415 28.352 26.955 1.00 0.00 39 PHE A O 16
ATOM 19318 N N . GLY A 1 48 ? 35.275 28.903 27.271 1.00 0.00 40 GLY A N 16
ATOM 19319 C CA . GLY A 1 48 ? 34.882 28.704 25.882 1.00 0.00 40 GLY A CA 16
ATOM 19320 C C . GLY A 1 48 ? 33.593 29.434 25.540 1.00 0.00 40 GLY A C 16
ATOM 19321 O O . GLY A 1 48 ? 32.733 29.618 26.402 1.00 0.00 40 GLY A O 16
ATOM 19325 N N . PHE A 1 49 ? 33.464 29.829 24.272 1.00 0.00 41 PHE A N 16
ATOM 19326 C CA . PHE A 1 49 ? 32.243 30.384 23.704 1.00 0.00 41 PHE A CA 16
ATOM 19327 C C . PHE A 1 49 ? 31.751 29.519 22.541 1.00 0.00 41 PHE A C 16
ATOM 19328 O O . PHE A 1 49 ? 32.529 29.056 21.699 1.00 0.00 41 PHE A O 16
ATOM 19345 N N . ILE A 1 50 ? 30.436 29.332 22.482 1.00 0.00 42 ILE A N 16
ATOM 19346 C CA . ILE A 1 50 ? 29.733 28.719 21.356 1.00 0.00 42 ILE A CA 16
ATOM 19347 C C . ILE A 1 50 ? 28.574 29.648 20.998 1.00 0.00 42 ILE A C 16
ATOM 19348 O O . ILE A 1 50 ? 27.813 30.077 21.858 1.00 0.00 42 ILE A O 16
ATOM 19364 N N . GLN A 1 51 ? 28.420 29.975 19.726 1.00 0.00 43 GLN A N 16
ATOM 19365 C CA . GLN A 1 51 ? 27.286 30.750 19.238 1.00 0.00 43 GLN A CA 16
ATOM 19366 C C . GLN A 1 51 ? 26.207 29.790 18.746 1.00 0.00 43 GLN A C 16
ATOM 19367 O O . GLN A 1 51 ? 26.504 28.706 18.239 1.00 0.00 43 GLN A O 16
ATOM 19381 N N . PHE A 1 52 ? 24.949 30.172 18.914 1.00 0.00 44 PHE A N 16
ATOM 19382 C CA . PHE A 1 52 ? 23.800 29.279 18.859 1.00 0.00 44 PHE A CA 16
ATOM 19383 C C . PHE A 1 52 ? 22.607 29.891 18.141 1.00 0.00 44 PHE A C 16
ATOM 19384 O O . PHE A 1 52 ? 22.416 31.103 18.160 1.00 0.00 44 PHE A O 16
ATOM 19401 N N . ASP A 1 53 ? 21.767 29.030 17.574 1.00 0.00 45 ASP A N 16
ATOM 19402 C CA . ASP A 1 53 ? 20.415 29.383 17.163 1.00 0.00 45 ASP A CA 16
ATOM 19403 C C . ASP A 1 53 ? 19.402 28.974 18.253 1.00 0.00 45 ASP A C 16
ATOM 19404 O O . ASP A 1 53 ? 19.518 27.897 18.849 1.00 0.00 45 ASP A O 16
ATOM 19413 N N . ASN A 1 54 ? 18.433 29.861 18.500 1.00 0.00 46 ASN A N 16
ATOM 19414 C CA . ASN A 1 54 ? 17.546 29.967 19.672 1.00 0.00 46 ASN A CA 16
ATOM 19415 C C . ASN A 1 54 ? 18.259 30.094 21.047 1.00 0.00 46 ASN A C 16
ATOM 19416 O O . ASN A 1 54 ? 19.105 29.265 21.383 1.00 0.00 46 ASN A O 16
ATOM 19427 N N . PRO A 1 55 ? 17.867 31.042 21.926 1.00 0.00 47 PRO A N 16
ATOM 19428 C CA . PRO A 1 55 ? 18.451 31.176 23.273 1.00 0.00 47 PRO A CA 16
ATOM 19429 C C . PRO A 1 55 ? 18.100 29.998 24.183 1.00 0.00 47 PRO A C 16
ATOM 19430 O O . PRO A 1 55 ? 18.884 29.616 25.049 1.00 0.00 47 PRO A O 16
ATOM 19441 N N . GLN A 1 56 ? 16.961 29.346 23.932 1.00 0.00 48 GLN A N 16
ATOM 19442 C CA . GLN A 1 56 ? 16.564 28.126 24.632 1.00 0.00 48 GLN A CA 16
ATOM 19443 C C . GLN A 1 56 ? 17.588 27.001 24.441 1.00 0.00 48 GLN A C 16
ATOM 19444 O O . GLN A 1 56 ? 17.895 26.293 25.393 1.00 0.00 48 GLN A O 16
ATOM 19458 N N . SER A 1 57 ? 18.206 26.908 23.259 1.00 0.00 49 SER A N 16
ATOM 19459 C CA . SER A 1 57 ? 19.295 25.969 22.967 1.00 0.00 49 SER A CA 16
ATOM 19460 C C . SER A 1 57 ? 20.533 26.197 23.834 1.00 0.00 49 SER A C 16
ATOM 19461 O O . SER A 1 57 ? 21.215 25.243 24.198 1.00 0.00 49 SER A O 16
ATOM 19469 N N . VAL A 1 58 ? 20.834 27.457 24.167 1.00 0.00 50 VAL A N 16
ATOM 19470 C CA . VAL A 1 58 ? 22.000 27.826 24.979 1.00 0.00 50 VAL A CA 16
ATOM 19471 C C . VAL A 1 58 ? 21.822 27.331 26.406 1.00 0.00 50 VAL A C 16
ATOM 19472 O O . VAL A 1 58 ? 22.638 26.561 26.907 1.00 0.00 50 VAL A O 16
ATOM 19485 N N . ARG A 1 59 ? 20.724 27.727 27.055 1.00 0.00 51 ARG A N 16
ATOM 19486 C CA . ARG A 1 59 ? 20.404 27.266 28.412 1.00 0.00 51 ARG A CA 16
ATOM 19487 C C . ARG A 1 59 ? 20.178 25.755 28.463 1.00 0.00 51 ARG A C 16
ATOM 19488 O O . ARG A 1 59 ? 20.703 25.107 29.361 1.00 0.00 51 ARG A O 16
ATOM 19509 N N . ASP A 1 60 ? 19.523 25.164 27.464 1.00 0.00 52 ASP A N 16
ATOM 19510 C CA . ASP A 1 60 ? 19.293 23.715 27.434 1.00 0.00 52 ASP A CA 16
ATOM 19511 C C . ASP A 1 60 ? 20.575 22.899 27.249 1.00 0.00 52 ASP A C 16
ATOM 19512 O O . ASP A 1 60 ? 20.635 21.772 27.739 1.00 0.00 52 ASP A O 16
ATOM 19521 N N . ALA A 1 61 ? 21.614 23.459 26.626 1.00 0.00 53 ALA A N 16
ATOM 19522 C CA . ALA A 1 61 ? 22.952 22.879 26.608 1.00 0.00 53 ALA A CA 16
ATOM 19523 C C . ALA A 1 61 ? 23.645 22.980 27.984 1.00 0.00 53 ALA A C 16
ATOM 19524 O O . ALA A 1 61 ? 24.035 21.959 28.559 1.00 0.00 53 ALA A O 16
ATOM 19531 N N . ILE A 1 62 ? 23.795 24.191 28.542 1.00 0.00 54 ILE A N 16
ATOM 19532 C CA . ILE A 1 62 ? 24.647 24.389 29.731 1.00 0.00 54 ILE A CA 16
ATOM 19533 C C . ILE A 1 62 ? 23.976 23.914 31.028 1.00 0.00 54 ILE A C 16
ATOM 19534 O O . ILE A 1 62 ? 24.659 23.396 31.911 1.00 0.00 54 ILE A O 16
ATOM 19550 N N . GLU A 1 63 ? 22.662 24.088 31.176 1.00 0.00 55 GLU A N 16
ATOM 19551 C CA . GLU A 1 63 ? 21.918 23.646 32.366 1.00 0.00 55 GLU A CA 16
ATOM 19552 C C . GLU A 1 63 ? 21.796 22.109 32.381 1.00 0.00 55 GLU A C 16
ATOM 19553 O O . GLU A 1 63 ? 21.919 21.494 33.439 1.00 0.00 55 GLU A O 16
ATOM 19565 N N . CYS A 1 64 ? 21.616 21.462 31.220 1.00 0.00 56 CYS A N 16
ATOM 19566 C CA . CYS A 1 64 ? 21.389 20.013 31.152 1.00 0.00 56 CYS A CA 16
ATOM 19567 C C . CYS A 1 64 ? 22.674 19.163 31.123 1.00 0.00 56 CYS A C 16
ATOM 19568 O O . CYS A 1 64 ? 22.674 18.046 31.650 1.00 0.00 56 CYS A O 16
ATOM 19576 N N . GLU A 1 65 ? 23.773 19.643 30.528 1.00 0.00 57 GLU A N 16
ATOM 19577 C CA . GLU A 1 65 ? 24.995 18.837 30.341 1.00 0.00 57 GLU A CA 16
ATOM 19578 C C . GLU A 1 65 ? 26.202 19.326 31.149 1.00 0.00 57 GLU A C 16
ATOM 19579 O O . GLU A 1 65 ? 26.880 18.523 31.794 1.00 0.00 57 GLU A O 16
ATOM 19591 N N . SER A 1 66 ? 26.480 20.631 31.143 1.00 0.00 58 SER A N 16
ATOM 19592 C CA . SER A 1 66 ? 27.592 21.219 31.910 1.00 0.00 58 SER A CA 16
ATOM 19593 C C . SER A 1 66 ? 27.260 21.409 33.399 1.00 0.00 58 SER A C 16
ATOM 19594 O O . SER A 1 66 ? 28.142 21.727 34.196 1.00 0.00 58 SER A O 16
ATOM 19602 N N . GLN A 1 67 ? 25.997 21.200 33.778 1.00 0.00 59 GLN A N 16
ATOM 19603 C CA . GLN A 1 67 ? 25.450 21.282 35.134 1.00 0.00 59 GLN A CA 16
ATOM 19604 C C . GLN A 1 67 ? 24.455 20.131 35.374 1.00 0.00 59 GLN A C 16
ATOM 19605 O O . GLN A 1 67 ? 24.061 19.426 34.440 1.00 0.00 59 GLN A O 16
ATOM 19619 N N . GLU A 1 68 ? 24.049 19.918 36.625 1.00 0.00 60 GLU A N 16
ATOM 19620 C CA . GLU A 1 68 ? 23.226 18.775 37.054 1.00 0.00 60 GLU A CA 16
ATOM 19621 C C . GLU A 1 68 ? 21.843 19.184 37.599 1.00 0.00 60 GLU A C 16
ATOM 19622 O O . GLU A 1 68 ? 20.897 18.392 37.526 1.00 0.00 60 GLU A O 16
ATOM 19634 N N . MET A 1 69 ? 21.705 20.405 38.129 1.00 0.00 61 MET A N 16
ATOM 19635 C CA . MET A 1 69 ? 20.478 20.885 38.770 1.00 0.00 61 MET A CA 16
ATOM 19636 C C . MET A 1 69 ? 20.301 22.407 38.650 1.00 0.00 61 MET A C 16
ATOM 19637 O O . MET A 1 69 ? 21.199 23.168 39.013 1.00 0.00 61 MET A O 16
ATOM 19651 N N . ASN A 1 70 ? 19.103 22.873 38.273 1.00 0.00 62 ASN A N 16
ATOM 19652 C CA . ASN A 1 70 ? 18.751 24.296 38.080 1.00 0.00 62 ASN A CA 16
ATOM 19653 C C . ASN A 1 70 ? 18.823 25.165 39.361 1.00 0.00 62 ASN A C 16
ATOM 19654 O O . ASN A 1 70 ? 18.598 26.375 39.318 1.00 0.00 62 ASN A O 16
ATOM 19665 N N . PHE A 1 71 ? 19.122 24.548 40.506 1.00 0.00 63 PHE A N 16
ATOM 19666 C CA . PHE A 1 71 ? 19.200 25.160 41.837 1.00 0.00 63 PHE A CA 16
ATOM 19667 C C . PHE A 1 71 ? 20.481 24.770 42.603 1.00 0.00 63 PHE A C 16
ATOM 19668 O O . PHE A 1 71 ? 20.574 25.015 43.805 1.00 0.00 63 PHE A O 16
ATOM 19685 N N . GLY A 1 72 ? 21.458 24.139 41.935 1.00 0.00 64 GLY A N 16
ATOM 19686 C CA . GLY A 1 72 ? 22.705 23.655 42.538 1.00 0.00 64 GLY A CA 16
ATOM 19687 C C . GLY A 1 72 ? 23.956 24.050 41.745 1.00 0.00 64 GLY A C 16
ATOM 19688 O O . GLY A 1 72 ? 23.989 23.936 40.515 1.00 0.00 64 GLY A O 16
ATOM 19692 N N . LYS A 1 73 ? 24.992 24.530 42.439 1.00 0.00 65 LYS A N 16
ATOM 19693 C CA . LYS A 1 73 ? 26.265 24.959 41.845 1.00 0.00 65 LYS A CA 16
ATOM 19694 C C . LYS A 1 73 ? 27.130 23.756 41.473 1.00 0.00 65 LYS A C 16
ATOM 19695 O O . LYS A 1 73 ? 27.408 22.893 42.306 1.00 0.00 65 LYS A O 16
ATOM 19714 N N . LYS A 1 74 ? 27.598 23.745 40.226 1.00 0.00 66 LYS A N 16
ATOM 19715 C CA . LYS A 1 74 ? 28.572 22.786 39.677 1.00 0.00 66 LYS A CA 16
ATOM 19716 C C . LYS A 1 74 ? 29.582 23.461 38.741 1.00 0.00 66 LYS A C 16
ATOM 19717 O O . LYS A 1 74 ? 30.750 23.062 38.712 1.00 0.00 66 LYS A O 16
ATOM 19736 N N . LEU A 1 75 ? 29.139 24.482 38.003 1.00 0.00 67 LEU A N 16
ATOM 19737 C CA . LEU A 1 75 ? 29.935 25.209 37.012 1.00 0.00 67 LEU A CA 16
ATOM 19738 C C . LEU A 1 75 ? 29.507 26.683 36.846 1.00 0.00 67 LEU A C 16
ATOM 19739 O O . LEU A 1 75 ? 28.345 27.032 37.085 1.00 0.00 67 LEU A O 16
ATOM 19755 N N . ILE A 1 76 ? 30.421 27.536 36.374 1.00 0.00 68 ILE A N 16
ATOM 19756 C CA . ILE A 1 76 ? 30.127 28.898 35.897 1.00 0.00 68 ILE A CA 16
ATOM 19757 C C . ILE A 1 76 ? 29.822 28.942 34.393 1.00 0.00 68 ILE A C 16
ATOM 19758 O O . ILE A 1 76 ? 30.408 28.210 33.592 1.00 0.00 68 ILE A O 16
ATOM 19774 N N . LEU A 1 77 ? 28.889 29.821 34.020 1.00 0.00 69 LEU A N 16
ATOM 19775 C CA . LEU A 1 77 ? 28.361 29.947 32.660 1.00 0.00 69 LEU A CA 16
ATOM 19776 C C . LEU A 1 77 ? 27.724 31.312 32.379 1.00 0.00 69 LEU A C 16
ATOM 19777 O O . LEU A 1 77 ? 27.582 32.145 33.280 1.00 0.00 69 LEU A O 16
ATOM 19793 N N . GLU A 1 78 ? 27.294 31.525 31.137 1.00 0.00 70 GLU A N 16
ATOM 19794 C CA . GLU A 1 78 ? 26.304 32.549 30.783 1.00 0.00 70 GLU A CA 16
ATOM 19795 C C . GLU A 1 78 ? 25.452 32.100 29.586 1.00 0.00 70 GLU A C 16
ATOM 19796 O O . GLU A 1 78 ? 25.947 31.442 28.666 1.00 0.00 70 GLU A O 16
ATOM 19808 N N . VAL A 1 79 ? 24.179 32.505 29.597 1.00 0.00 71 VAL A N 16
ATOM 19809 C CA . VAL A 1 79 ? 23.239 32.422 28.475 1.00 0.00 71 VAL A CA 16
ATOM 19810 C C . VAL A 1 79 ? 22.902 33.835 27.995 1.00 0.00 71 VAL A C 16
ATOM 19811 O O . VAL A 1 79 ? 22.389 34.660 28.756 1.00 0.00 71 VAL A O 16
ATOM 19824 N N . SER A 1 80 ? 23.212 34.138 26.736 1.00 0.00 72 SER A N 16
ATOM 19825 C CA . SER A 1 80 ? 23.136 35.487 26.167 1.00 0.00 72 SER A CA 16
ATOM 19826 C C . SER A 1 80 ? 22.638 35.477 24.715 1.00 0.00 72 SER A C 16
ATOM 19827 O O . SER A 1 80 ? 22.682 34.456 24.034 1.00 0.00 72 SER A O 16
ATOM 19835 N N . SER A 1 81 ? 22.210 36.637 24.217 1.00 0.00 73 SER A N 16
ATOM 19836 C CA . SER A 1 81 ? 22.035 36.926 22.783 1.00 0.00 73 SER A CA 16
ATOM 19837 C C . SER A 1 81 ? 22.654 38.271 22.359 1.00 0.00 73 SER A C 16
ATOM 19838 O O . SER A 1 81 ? 22.354 38.786 21.280 1.00 0.00 73 SER A O 16
ATOM 19846 N N . SER A 1 82 ? 23.516 38.855 23.205 1.00 0.00 74 SER A N 16
ATOM 19847 C CA . SER A 1 82 ? 24.083 40.204 23.015 1.00 0.00 74 SER A CA 16
ATOM 19848 C C . SER A 1 82 ? 25.498 40.430 23.567 1.00 0.00 74 SER A C 16
ATOM 19849 O O . SER A 1 82 ? 26.065 41.495 23.325 1.00 0.00 74 SER A O 16
ATOM 19857 N N . ASN A 1 83 ? 26.097 39.484 24.296 1.00 0.00 75 ASN A N 16
ATOM 19858 C CA . ASN A 1 83 ? 27.466 39.630 24.801 1.00 0.00 75 ASN A CA 16
ATOM 19859 C C . ASN A 1 83 ? 28.506 39.662 23.657 1.00 0.00 75 ASN A C 16
ATOM 19860 O O . ASN A 1 83 ? 28.225 39.292 22.517 1.00 0.00 75 ASN A O 16
ATOM 19871 N N . ALA A 1 84 ? 29.722 40.106 23.960 1.00 0.00 76 ALA A N 16
ATOM 19872 C CA . ALA A 1 84 ? 30.847 40.116 23.033 1.00 0.00 76 ALA A CA 16
ATOM 19873 C C . ALA A 1 84 ? 31.278 38.698 22.595 1.00 0.00 76 ALA A C 16
ATOM 19874 O O . ALA A 1 84 ? 31.025 37.707 23.291 1.00 0.00 76 ALA A O 16
ATOM 19881 N N . ARG A 1 85 ? 31.963 38.608 21.447 1.00 0.00 77 ARG A N 16
ATOM 19882 C CA . ARG A 1 85 ? 32.541 37.361 20.915 1.00 0.00 77 ARG A CA 16
ATOM 19883 C C . ARG A 1 85 ? 33.508 36.724 21.901 1.00 0.00 77 ARG A C 16
ATOM 19884 O O . ARG A 1 85 ? 34.301 37.462 22.529 1.00 0.00 77 ARG A O 16
ATOM 19905 N N . PRO A 1 9 ? 18.081 32.831 14.401 1.00 0.00 1 PRO A N 17
ATOM 19906 C CA . PRO A 1 9 ? 18.388 33.753 15.514 1.00 0.00 1 PRO A CA 17
ATOM 19907 C C . PRO A 1 9 ? 19.854 33.676 15.964 1.00 0.00 1 PRO A C 17
ATOM 19908 O O . PRO A 1 9 ? 20.521 32.677 15.701 1.00 0.00 1 PRO A O 17
ATOM 19919 N N . LYS A 1 10 ? 20.357 34.714 16.645 1.00 0.00 2 LYS A N 17
ATOM 19920 C CA . LYS A 1 10 ? 21.742 34.828 17.136 1.00 0.00 2 LYS A CA 17
ATOM 19921 C C . LYS A 1 10 ? 21.797 34.729 18.661 1.00 0.00 2 LYS A C 17
ATOM 19922 O O . LYS A 1 10 ? 21.132 35.485 19.373 1.00 0.00 2 LYS A O 17
ATOM 19941 N N . SER A 1 11 ? 22.617 33.801 19.150 1.00 0.00 3 SER A N 17
ATOM 19942 C CA . SER A 1 11 ? 22.800 33.502 20.569 1.00 0.00 3 SER A CA 17
ATOM 19943 C C . SER A 1 11 ? 24.256 33.193 20.924 1.00 0.00 3 SER A C 17
ATOM 19944 O O . SER A 1 11 ? 25.008 32.714 20.079 1.00 0.00 3 SER A O 17
ATOM 19952 N N . ARG A 1 12 ? 24.645 33.406 22.186 1.00 0.00 4 ARG A N 17
ATOM 19953 C CA . ARG A 1 12 ? 25.978 33.106 22.734 1.00 0.00 4 ARG A CA 17
ATOM 19954 C C . ARG A 1 12 ? 25.877 32.295 24.025 1.00 0.00 4 ARG A C 17
ATOM 19955 O O . ARG A 1 12 ? 25.120 32.626 24.933 1.00 0.00 4 ARG A O 17
ATOM 19976 N N . LEU A 1 13 ? 26.694 31.253 24.091 1.00 0.00 5 LEU A N 17
ATOM 19977 C CA . LEU A 1 13 ? 26.798 30.230 25.123 1.00 0.00 5 LEU A CA 17
ATOM 19978 C C . LEU A 1 13 ? 28.178 30.358 25.779 1.00 0.00 5 LEU A C 17
ATOM 19979 O O . LEU A 1 13 ? 29.190 29.973 25.192 1.00 0.00 5 LEU A O 17
ATOM 19995 N N . PHE A 1 14 ? 28.227 30.919 26.986 1.00 0.00 6 PHE A N 17
ATOM 19996 C CA . PHE A 1 14 ? 29.455 31.016 27.775 1.00 0.00 6 PHE A CA 17
ATOM 19997 C C . PHE A 1 14 ? 29.529 29.860 28.778 1.00 0.00 6 PHE A C 17
ATOM 19998 O O . PHE A 1 14 ? 28.616 29.692 29.588 1.00 0.00 6 PHE A O 17
ATOM 20015 N N . ILE A 1 15 ? 30.631 29.105 28.769 1.00 0.00 7 ILE A N 17
ATOM 20016 C CA . ILE A 1 15 ? 30.965 28.109 29.796 1.00 0.00 7 ILE A CA 17
ATOM 20017 C C . ILE A 1 15 ? 32.234 28.560 30.525 1.00 0.00 7 ILE A C 17
ATOM 20018 O O . ILE A 1 15 ? 33.186 29.034 29.905 1.00 0.00 7 ILE A O 17
ATOM 20034 N N . GLY A 1 16 ? 32.247 28.387 31.844 1.00 0.00 8 GLY A N 17
ATOM 20035 C CA . GLY A 1 16 ? 33.441 28.476 32.672 1.00 0.00 8 GLY A CA 17
ATOM 20036 C C . GLY A 1 16 ? 34.436 27.334 32.418 1.00 0.00 8 GLY A C 17
ATOM 20037 O O . GLY A 1 16 ? 34.540 26.768 31.330 1.00 0.00 8 GLY A O 17
ATOM 20041 N N . ASN A 1 17 ? 35.201 26.989 33.447 1.00 0.00 9 ASN A N 17
ATOM 20042 C CA . ASN A 1 17 ? 36.379 26.128 33.355 1.00 0.00 9 ASN A CA 17
ATOM 20043 C C . ASN A 1 17 ? 36.039 24.619 33.264 1.00 0.00 9 ASN A C 17
ATOM 20044 O O . ASN A 1 17 ? 36.293 23.849 34.197 1.00 0.00 9 ASN A O 17
ATOM 20055 N N . LEU A 1 18 ? 35.443 24.203 32.138 1.00 0.00 10 LEU A N 17
ATOM 20056 C CA . LEU A 1 18 ? 35.016 22.824 31.856 1.00 0.00 10 LEU A CA 17
ATOM 20057 C C . LEU A 1 18 ? 35.505 22.267 30.498 1.00 0.00 10 LEU A C 17
ATOM 20058 O O . LEU A 1 18 ? 36.126 21.200 30.525 1.00 0.00 10 LEU A O 17
ATOM 20074 N N . PRO A 1 19 ? 35.281 22.917 29.334 1.00 0.00 11 PRO A N 17
ATOM 20075 C CA . PRO A 1 19 ? 35.841 22.475 28.051 1.00 0.00 11 PRO A CA 17
ATOM 20076 C C . PRO A 1 19 ? 37.302 22.932 27.905 1.00 0.00 11 PRO A C 17
ATOM 20077 O O . PRO A 1 19 ? 37.585 24.061 27.500 1.00 0.00 11 PRO A O 17
ATOM 20088 N N . LEU A 1 20 ? 38.248 22.060 28.247 1.00 0.00 12 LEU A N 17
ATOM 20089 C CA . LEU A 1 20 ? 39.687 22.343 28.236 1.00 0.00 12 LEU A CA 17
ATOM 20090 C C . LEU A 1 20 ? 40.426 21.682 27.067 1.00 0.00 12 LEU A C 17
ATOM 20091 O O . LEU A 1 20 ? 41.363 22.292 26.546 1.00 0.00 12 LEU A O 17
ATOM 20107 N N . LYS A 1 21 ? 40.070 20.451 26.675 1.00 0.00 13 LYS A N 17
ATOM 20108 C CA . LYS A 1 21 ? 40.817 19.633 25.693 1.00 0.00 13 LYS A CA 17
ATOM 20109 C C . LYS A 1 21 ? 39.909 18.718 24.866 1.00 0.00 13 LYS A C 17
ATOM 20110 O O . LYS A 1 21 ? 38.739 18.526 25.201 1.00 0.00 13 LYS A O 17
ATOM 20129 N N . ASN A 1 22 ? 40.463 18.128 23.804 1.00 0.00 14 ASN A N 17
ATOM 20130 C CA . ASN A 1 22 ? 39.764 17.219 22.886 1.00 0.00 14 ASN A CA 17
ATOM 20131 C C . ASN A 1 22 ? 38.442 17.814 22.352 1.00 0.00 14 ASN A C 17
ATOM 20132 O O . ASN A 1 22 ? 37.389 17.167 22.378 1.00 0.00 14 ASN A O 17
ATOM 20143 N N . VAL A 1 23 ? 38.494 19.077 21.923 1.00 0.00 15 VAL A N 17
ATOM 20144 C CA . VAL A 1 23 ? 37.348 19.837 21.415 1.00 0.00 15 VAL A CA 17
ATOM 20145 C C . VAL A 1 23 ? 37.667 20.481 20.062 1.00 0.00 15 VAL A C 17
ATOM 20146 O O . VAL A 1 23 ? 38.760 20.983 19.814 1.00 0.00 15 VAL A O 17
ATOM 20159 N N . SER A 1 24 ? 36.695 20.439 19.160 1.00 0.00 16 SER A N 17
ATOM 20160 C CA . SER A 1 24 ? 36.716 21.019 17.816 1.00 0.00 16 SER A CA 17
ATOM 20161 C C . SER A 1 24 ? 35.272 21.307 17.397 1.00 0.00 16 SER A C 17
ATOM 20162 O O . SER A 1 24 ? 34.349 20.912 18.120 1.00 0.00 16 SER A O 17
ATOM 20170 N N . LYS A 1 25 ? 35.042 21.963 16.250 1.00 0.00 17 LYS A N 17
ATOM 20171 C CA . LYS A 1 25 ? 33.691 22.372 15.821 1.00 0.00 17 LYS A CA 17
ATOM 20172 C C . LYS A 1 25 ? 32.703 21.204 15.754 1.00 0.00 17 LYS A C 17
ATOM 20173 O O . LYS A 1 25 ? 31.583 21.324 16.237 1.00 0.00 17 LYS A O 17
ATOM 20192 N N . GLU A 1 26 ? 33.133 20.044 15.258 1.00 0.00 18 GLU A N 17
ATOM 20193 C CA . GLU A 1 26 ? 32.303 18.841 15.200 1.00 0.00 18 GLU A CA 17
ATOM 20194 C C . GLU A 1 26 ? 32.099 18.200 16.577 1.00 0.00 18 GLU A C 17
ATOM 20195 O O . GLU A 1 26 ? 31.025 17.669 16.855 1.00 0.00 18 GLU A O 17
ATOM 20207 N N . ASP A 1 27 ? 33.101 18.266 17.459 1.00 0.00 19 ASP A N 17
ATOM 20208 C CA . ASP A 1 27 ? 33.024 17.647 18.783 1.00 0.00 19 ASP A CA 17
ATOM 20209 C C . ASP A 1 27 ? 32.058 18.391 19.700 1.00 0.00 19 ASP A C 17
ATOM 20210 O O . ASP A 1 27 ? 31.221 17.749 20.326 1.00 0.00 19 ASP A O 17
ATOM 20219 N N . LEU A 1 28 ? 32.093 19.728 19.721 1.00 0.00 20 LEU A N 17
ATOM 20220 C CA . LEU A 1 28 ? 31.082 20.522 20.431 1.00 0.00 20 LEU A CA 17
ATOM 20221 C C . LEU A 1 28 ? 29.709 20.455 19.741 1.00 0.00 20 LEU A C 17
ATOM 20222 O O . LEU A 1 28 ? 28.683 20.410 20.425 1.00 0.00 20 LEU A O 17
ATOM 20238 N N . PHE A 1 29 ? 29.672 20.370 18.403 1.00 0.00 21 PHE A N 17
ATOM 20239 C CA . PHE A 1 29 ? 28.428 20.190 17.655 1.00 0.00 21 PHE A CA 17
ATOM 20240 C C . PHE A 1 29 ? 27.714 18.896 18.050 1.00 0.00 21 PHE A C 17
ATOM 20241 O O . PHE A 1 29 ? 26.516 18.936 18.323 1.00 0.00 21 PHE A O 17
ATOM 20258 N N . ARG A 1 30 ? 28.405 17.752 18.103 1.00 0.00 22 ARG A N 17
ATOM 20259 C CA . ARG A 1 30 ? 27.766 16.457 18.397 1.00 0.00 22 ARG A CA 17
ATOM 20260 C C . ARG A 1 30 ? 27.348 16.310 19.862 1.00 0.00 22 ARG A C 17
ATOM 20261 O O . ARG A 1 30 ? 26.293 15.735 20.118 1.00 0.00 22 ARG A O 17
ATOM 20282 N N . ILE A 1 31 ? 28.085 16.882 20.821 1.00 0.00 23 ILE A N 17
ATOM 20283 C CA . ILE A 1 31 ? 27.730 16.753 22.248 1.00 0.00 23 ILE A CA 17
ATOM 20284 C C . ILE A 1 31 ? 26.611 17.709 22.692 1.00 0.00 23 ILE A C 17
ATOM 20285 O O . ILE A 1 31 ? 25.845 17.354 23.584 1.00 0.00 23 ILE A O 17
ATOM 20301 N N . PHE A 1 32 ? 26.421 18.858 22.029 1.00 0.00 24 PHE A N 17
ATOM 20302 C CA . PHE A 1 32 ? 25.264 19.744 22.264 1.00 0.00 24 PHE A CA 17
ATOM 20303 C C . PHE A 1 32 ? 24.155 19.616 21.204 1.00 0.00 24 PHE A C 17
ATOM 20304 O O . PHE A 1 32 ? 23.093 20.210 21.375 1.00 0.00 24 PHE A O 17
ATOM 20321 N N . SER A 1 33 ? 24.344 18.822 20.143 1.00 0.00 25 SER A N 17
ATOM 20322 C CA . SER A 1 33 ? 23.333 18.555 19.100 1.00 0.00 25 SER A CA 17
ATOM 20323 C C . SER A 1 33 ? 21.933 18.234 19.650 1.00 0.00 25 SER A C 17
ATOM 20324 O O . SER A 1 33 ? 20.996 18.949 19.294 1.00 0.00 25 SER A O 17
ATOM 20332 N N . PRO A 1 34 ? 21.746 17.252 20.559 1.00 0.00 26 PRO A N 17
ATOM 20333 C CA . PRO A 1 34 ? 20.421 16.930 21.100 1.00 0.00 26 PRO A CA 17
ATOM 20334 C C . PRO A 1 34 ? 19.876 17.970 22.099 1.00 0.00 26 PRO A C 17
ATOM 20335 O O . PRO A 1 34 ? 18.776 17.788 22.618 1.00 0.00 26 PRO A O 17
ATOM 20346 N N . TYR A 1 35 ? 20.617 19.049 22.373 1.00 0.00 27 TYR A N 17
ATOM 20347 C CA . TYR A 1 35 ? 20.231 20.137 23.278 1.00 0.00 27 TYR A CA 17
ATOM 20348 C C . TYR A 1 35 ? 19.912 21.454 22.550 1.00 0.00 27 TYR A C 17
ATOM 20349 O O . TYR A 1 35 ? 19.327 22.340 23.175 1.00 0.00 27 TYR A O 17
ATOM 20367 N N . GLY A 1 36 ? 20.260 21.618 21.264 1.00 0.00 28 GLY A N 17
ATOM 20368 C CA . GLY A 1 36 ? 19.992 22.881 20.566 1.00 0.00 28 GLY A CA 17
ATOM 20369 C C . GLY A 1 36 ? 20.439 23.011 19.101 1.00 0.00 28 GLY A C 17
ATOM 20370 O O . GLY A 1 36 ? 20.903 22.053 18.484 1.00 0.00 28 GLY A O 17
ATOM 20374 N N . HIS A 1 37 ? 20.274 24.215 18.532 1.00 0.00 29 HIS A N 17
ATOM 20375 C CA . HIS A 1 37 ? 20.277 24.452 17.073 1.00 0.00 29 HIS A CA 17
ATOM 20376 C C . HIS A 1 37 ? 21.562 25.023 16.434 1.00 0.00 29 HIS A C 17
ATOM 20377 O O . HIS A 1 37 ? 21.674 24.956 15.212 1.00 0.00 29 HIS A O 17
ATOM 20391 N N . ILE A 1 38 ? 22.552 25.484 17.216 1.00 0.00 30 ILE A N 17
ATOM 20392 C CA . ILE A 1 38 ? 23.944 25.838 16.811 1.00 0.00 30 ILE A CA 17
ATOM 20393 C C . ILE A 1 38 ? 24.133 27.000 15.799 1.00 0.00 30 ILE A C 17
ATOM 20394 O O . ILE A 1 38 ? 23.272 27.266 14.966 1.00 0.00 30 ILE A O 17
ATOM 20410 N N . MET A 1 39 ? 25.285 27.687 15.853 1.00 0.00 31 MET A N 17
ATOM 20411 C CA . MET A 1 39 ? 25.788 28.607 14.814 1.00 0.00 31 MET A CA 17
ATOM 20412 C C . MET A 1 39 ? 27.304 28.435 14.574 1.00 0.00 31 MET A C 17
ATOM 20413 O O . MET A 1 39 ? 27.692 27.895 13.538 1.00 0.00 31 MET A O 17
ATOM 20427 N N . GLN A 1 40 ? 28.156 28.898 15.499 1.00 0.00 32 GLN A N 17
ATOM 20428 C CA . GLN A 1 40 ? 29.627 29.001 15.349 1.00 0.00 32 GLN A CA 17
ATOM 20429 C C . GLN A 1 40 ? 30.350 28.942 16.710 1.00 0.00 32 GLN A C 17
ATOM 20430 O O . GLN A 1 40 ? 29.687 28.701 17.714 1.00 0.00 32 GLN A O 17
ATOM 20444 N N . ILE A 1 41 ? 31.679 29.104 16.784 1.00 0.00 33 ILE A N 17
ATOM 20445 C CA . ILE A 1 41 ? 32.464 28.748 17.992 1.00 0.00 33 ILE A CA 17
ATOM 20446 C C . ILE A 1 41 ? 33.436 29.856 18.440 1.00 0.00 33 ILE A C 17
ATOM 20447 O O . ILE A 1 41 ? 33.841 30.688 17.628 1.00 0.00 33 ILE A O 17
ATOM 20463 N N . ASN A 1 42 ? 33.831 29.862 19.720 1.00 0.00 34 ASN A N 17
ATOM 20464 C CA . ASN A 1 42 ? 34.866 30.746 20.277 1.00 0.00 34 ASN A CA 17
ATOM 20465 C C . ASN A 1 42 ? 35.617 30.026 21.420 1.00 0.00 34 ASN A C 17
ATOM 20466 O O . ASN A 1 42 ? 35.107 29.946 22.534 1.00 0.00 34 ASN A O 17
ATOM 20477 N N . ILE A 1 43 ? 36.819 29.490 21.189 1.00 0.00 35 ILE A N 17
ATOM 20478 C CA . ILE A 1 43 ? 37.551 28.681 22.186 1.00 0.00 35 ILE A CA 17
ATOM 20479 C C . ILE A 1 43 ? 38.960 29.236 22.405 1.00 0.00 35 ILE A C 17
ATOM 20480 O O . ILE A 1 43 ? 39.817 29.159 21.524 1.00 0.00 35 ILE A O 17
ATOM 20496 N N . LYS A 1 44 ? 39.188 29.806 23.597 1.00 0.00 36 LYS A N 17
ATOM 20497 C CA . LYS A 1 44 ? 40.436 30.470 24.001 1.00 0.00 36 LYS A CA 17
ATOM 20498 C C . LYS A 1 44 ? 40.711 30.277 25.496 1.00 0.00 36 LYS A C 17
ATOM 20499 O O . LYS A 1 44 ? 39.771 30.154 26.282 1.00 0.00 36 LYS A O 17
ATOM 20518 N N . ASN A 1 45 ? 41.987 30.311 25.890 1.00 0.00 37 ASN A N 17
ATOM 20519 C CA . ASN A 1 45 ? 42.452 30.161 27.279 1.00 0.00 37 ASN A CA 17
ATOM 20520 C C . ASN A 1 45 ? 41.940 28.848 27.939 1.00 0.00 37 ASN A C 17
ATOM 20521 O O . ASN A 1 45 ? 41.562 27.898 27.251 1.00 0.00 37 ASN A O 17
ATOM 20532 N N . ALA A 1 46 ? 41.917 28.766 29.272 1.00 0.00 38 ALA A N 17
ATOM 20533 C CA . ALA A 1 46 ? 41.387 27.661 30.080 1.00 0.00 38 ALA A CA 17
ATOM 20534 C C . ALA A 1 46 ? 39.837 27.552 30.072 1.00 0.00 38 ALA A C 17
ATOM 20535 O O . ALA A 1 46 ? 39.222 27.149 31.064 1.00 0.00 38 ALA A O 17
ATOM 20542 N N . PHE A 1 47 ? 39.200 27.951 28.967 1.00 0.00 39 PHE A N 17
ATOM 20543 C CA . PHE A 1 47 ? 37.753 28.118 28.799 1.00 0.00 39 PHE A CA 17
ATOM 20544 C C . PHE A 1 47 ? 37.313 27.730 27.376 1.00 0.00 39 PHE A C 17
ATOM 20545 O O . PHE A 1 47 ? 38.141 27.424 26.511 1.00 0.00 39 PHE A O 17
ATOM 20562 N N . GLY A 1 48 ? 36.006 27.743 27.111 1.00 0.00 40 GLY A N 17
ATOM 20563 C CA . GLY A 1 48 ? 35.458 27.497 25.777 1.00 0.00 40 GLY A CA 17
ATOM 20564 C C . GLY A 1 48 ? 34.005 27.943 25.667 1.00 0.00 40 GLY A C 17
ATOM 20565 O O . GLY A 1 48 ? 33.196 27.701 26.563 1.00 0.00 40 GLY A O 17
ATOM 20569 N N . PHE A 1 49 ? 33.681 28.611 24.564 1.00 0.00 41 PHE A N 17
ATOM 20570 C CA . PHE A 1 49 ? 32.407 29.283 24.331 1.00 0.00 41 PHE A CA 17
ATOM 20571 C C . PHE A 1 49 ? 31.875 28.933 22.933 1.00 0.00 41 PHE A C 17
ATOM 20572 O O . PHE A 1 49 ? 32.612 28.522 22.032 1.00 0.00 41 PHE A O 17
ATOM 20589 N N . ILE A 1 50 ? 30.565 29.066 22.742 1.00 0.00 42 ILE A N 17
ATOM 20590 C CA . ILE A 1 50 ? 29.885 28.686 21.498 1.00 0.00 42 ILE A CA 17
ATOM 20591 C C . ILE A 1 50 ? 28.845 29.760 21.156 1.00 0.00 42 ILE A C 17
ATOM 20592 O O . ILE A 1 50 ? 28.323 30.442 22.031 1.00 0.00 42 ILE A O 17
ATOM 20608 N N . GLN A 1 51 ? 28.513 29.917 19.884 1.00 0.00 43 GLN A N 17
ATOM 20609 C CA . GLN A 1 51 ? 27.382 30.709 19.413 1.00 0.00 43 GLN A CA 17
ATOM 20610 C C . GLN A 1 51 ? 26.333 29.796 18.783 1.00 0.00 43 GLN A C 17
ATOM 20611 O O . GLN A 1 51 ? 26.648 28.796 18.139 1.00 0.00 43 GLN A O 17
ATOM 20625 N N . PHE A 1 52 ? 25.069 30.142 18.965 1.00 0.00 44 PHE A N 17
ATOM 20626 C CA . PHE A 1 52 ? 23.927 29.265 18.749 1.00 0.00 44 PHE A CA 17
ATOM 20627 C C . PHE A 1 52 ? 22.805 29.954 17.985 1.00 0.00 44 PHE A C 17
ATOM 20628 O O . PHE A 1 52 ? 22.644 31.170 18.045 1.00 0.00 44 PHE A O 17
ATOM 20645 N N . ASP A 1 53 ? 21.991 29.143 17.321 1.00 0.00 45 ASP A N 17
ATOM 20646 C CA . ASP A 1 53 ? 20.627 29.512 16.984 1.00 0.00 45 ASP A CA 17
ATOM 20647 C C . ASP A 1 53 ? 19.712 29.195 18.178 1.00 0.00 45 ASP A C 17
ATOM 20648 O O . ASP A 1 53 ? 19.880 28.152 18.812 1.00 0.00 45 ASP A O 17
ATOM 20657 N N . ASN A 1 54 ? 18.756 30.094 18.444 1.00 0.00 46 ASN A N 17
ATOM 20658 C CA . ASN A 1 54 ? 17.845 30.140 19.602 1.00 0.00 46 ASN A CA 17
ATOM 20659 C C . ASN A 1 54 ? 18.513 30.265 21.006 1.00 0.00 46 ASN A C 17
ATOM 20660 O O . ASN A 1 54 ? 19.477 29.565 21.311 1.00 0.00 46 ASN A O 17
ATOM 20671 N N . PRO A 1 55 ? 17.962 31.082 21.933 1.00 0.00 47 PRO A N 17
ATOM 20672 C CA . PRO A 1 55 ? 18.461 31.161 23.313 1.00 0.00 47 PRO A CA 17
ATOM 20673 C C . PRO A 1 55 ? 18.063 29.949 24.164 1.00 0.00 47 PRO A C 17
ATOM 20674 O O . PRO A 1 55 ? 18.818 29.528 25.037 1.00 0.00 47 PRO A O 17
ATOM 20685 N N . GLN A 1 56 ? 16.912 29.332 23.877 1.00 0.00 48 GLN A N 17
ATOM 20686 C CA . GLN A 1 56 ? 16.433 28.141 24.591 1.00 0.00 48 GLN A CA 17
ATOM 20687 C C . GLN A 1 56 ? 17.377 26.943 24.386 1.00 0.00 48 GLN A C 17
ATOM 20688 O O . GLN A 1 56 ? 17.650 26.197 25.324 1.00 0.00 48 GLN A O 17
ATOM 20702 N N . SER A 1 57 ? 17.980 26.846 23.199 1.00 0.00 49 SER A N 17
ATOM 20703 C CA . SER A 1 57 ? 19.093 25.945 22.887 1.00 0.00 49 SER A CA 17
ATOM 20704 C C . SER A 1 57 ? 20.338 26.203 23.744 1.00 0.00 49 SER A C 17
ATOM 20705 O O . SER A 1 57 ? 20.962 25.257 24.218 1.00 0.00 49 SER A O 17
ATOM 20713 N N . VAL A 1 58 ? 20.701 27.473 23.965 1.00 0.00 50 VAL A N 17
ATOM 20714 C CA . VAL A 1 58 ? 21.869 27.851 24.781 1.00 0.00 50 VAL A CA 17
ATOM 20715 C C . VAL A 1 58 ? 21.685 27.415 26.229 1.00 0.00 50 VAL A C 17
ATOM 20716 O O . VAL A 1 58 ? 22.517 26.681 26.761 1.00 0.00 50 VAL A O 17
ATOM 20729 N N . ARG A 1 59 ? 20.592 27.847 26.868 1.00 0.00 51 ARG A N 17
ATOM 20730 C CA . ARG A 1 59 ? 20.298 27.488 28.263 1.00 0.00 51 ARG A CA 17
ATOM 20731 C C . ARG A 1 59 ? 20.137 25.981 28.430 1.00 0.00 51 ARG A C 17
ATOM 20732 O O . ARG A 1 59 ? 20.768 25.425 29.319 1.00 0.00 51 ARG A O 17
ATOM 20753 N N . ASP A 1 60 ? 19.398 25.293 27.557 1.00 0.00 52 ASP A N 17
ATOM 20754 C CA . ASP A 1 60 ? 19.203 23.845 27.694 1.00 0.00 52 ASP A CA 17
ATOM 20755 C C . ASP A 1 60 ? 20.515 23.059 27.552 1.00 0.00 52 ASP A C 17
ATOM 20756 O O . ASP A 1 60 ? 20.702 22.083 28.272 1.00 0.00 52 ASP A O 17
ATOM 20765 N N . ALA A 1 61 ? 21.458 23.491 26.707 1.00 0.00 53 ALA A N 17
ATOM 20766 C CA . ALA A 1 61 ? 22.775 22.862 26.627 1.00 0.00 53 ALA A CA 17
ATOM 20767 C C . ALA A 1 61 ? 23.571 22.993 27.940 1.00 0.00 53 ALA A C 17
ATOM 20768 O O . ALA A 1 61 ? 23.983 21.984 28.519 1.00 0.00 53 ALA A O 17
ATOM 20775 N N . ILE A 1 62 ? 23.754 24.214 28.462 1.00 0.00 54 ILE A N 17
ATOM 20776 C CA . ILE A 1 62 ? 24.596 24.415 29.654 1.00 0.00 54 ILE A CA 17
ATOM 20777 C C . ILE A 1 62 ? 23.913 23.890 30.928 1.00 0.00 54 ILE A C 17
ATOM 20778 O O . ILE A 1 62 ? 24.569 23.354 31.819 1.00 0.00 54 ILE A O 17
ATOM 20794 N N . GLU A 1 63 ? 22.593 24.027 31.040 1.00 0.00 55 GLU A N 17
ATOM 20795 C CA . GLU A 1 63 ? 21.823 23.708 32.255 1.00 0.00 55 GLU A CA 17
ATOM 20796 C C . GLU A 1 63 ? 21.460 22.220 32.372 1.00 0.00 55 GLU A C 17
ATOM 20797 O O . GLU A 1 63 ? 20.982 21.785 33.423 1.00 0.00 55 GLU A O 17
ATOM 20809 N N . CYS A 1 64 ? 21.664 21.443 31.304 1.00 0.00 56 CYS A N 17
ATOM 20810 C CA . CYS A 1 64 ? 21.325 20.024 31.236 1.00 0.00 56 CYS A CA 17
ATOM 20811 C C . CYS A 1 64 ? 22.550 19.137 30.956 1.00 0.00 56 CYS A C 17
ATOM 20812 O O . CYS A 1 64 ? 22.696 18.092 31.588 1.00 0.00 56 CYS A O 17
ATOM 20820 N N . GLU A 1 65 ? 23.459 19.550 30.065 1.00 0.00 57 GLU A N 17
ATOM 20821 C CA . GLU A 1 65 ? 24.695 18.810 29.761 1.00 0.00 57 GLU A CA 17
ATOM 20822 C C . GLU A 1 65 ? 25.847 19.265 30.673 1.00 0.00 57 GLU A C 17
ATOM 20823 O O . GLU A 1 65 ? 26.471 18.446 31.352 1.00 0.00 57 GLU A O 17
ATOM 20835 N N . SER A 1 66 ? 26.087 20.577 30.780 1.00 0.00 58 SER A N 17
ATOM 20836 C CA . SER A 1 66 ? 27.093 21.167 31.687 1.00 0.00 58 SER A CA 17
ATOM 20837 C C . SER A 1 66 ? 26.573 21.404 33.116 1.00 0.00 58 SER A C 17
ATOM 20838 O O . SER A 1 66 ? 27.149 22.196 33.867 1.00 0.00 58 SER A O 17
ATOM 20846 N N . GLN A 1 67 ? 25.478 20.739 33.499 1.00 0.00 59 GLN A N 17
ATOM 20847 C CA . GLN A 1 67 ? 24.814 20.871 34.801 1.00 0.00 59 GLN A CA 17
ATOM 20848 C C . GLN A 1 67 ? 25.789 20.620 35.968 1.00 0.00 59 GLN A C 17
ATOM 20849 O O . GLN A 1 67 ? 26.601 19.697 35.919 1.00 0.00 59 GLN A O 17
ATOM 20863 N N . GLU A 1 68 ? 25.697 21.416 37.030 1.00 0.00 60 GLU A N 17
ATOM 20864 C CA . GLU A 1 68 ? 26.538 21.333 38.237 1.00 0.00 60 GLU A CA 17
ATOM 20865 C C . GLU A 1 68 ? 25.883 20.582 39.410 1.00 0.00 60 GLU A C 17
ATOM 20866 O O . GLU A 1 68 ? 26.534 20.378 40.435 1.00 0.00 60 GLU A O 17
ATOM 20878 N N . MET A 1 69 ? 24.648 20.101 39.218 1.00 0.00 61 MET A N 17
ATOM 20879 C CA . MET A 1 69 ? 23.788 19.401 40.184 1.00 0.00 61 MET A CA 17
ATOM 20880 C C . MET A 1 69 ? 23.238 20.310 41.301 1.00 0.00 61 MET A C 17
ATOM 20881 O O . MET A 1 69 ? 23.886 21.259 41.740 1.00 0.00 61 MET A O 17
ATOM 20895 N N . ASN A 1 70 ? 22.042 20.009 41.808 1.00 0.00 62 ASN A N 17
ATOM 20896 C CA . ASN A 1 70 ? 21.315 20.796 42.815 1.00 0.00 62 ASN A CA 17
ATOM 20897 C C . ASN A 1 70 ? 21.872 20.658 44.254 1.00 0.00 62 ASN A C 17
ATOM 20898 O O . ASN A 1 70 ? 21.125 20.658 45.235 1.00 0.00 62 ASN A O 17
ATOM 20909 N N . PHE A 1 71 ? 23.195 20.527 44.387 1.00 0.00 63 PHE A N 17
ATOM 20910 C CA . PHE A 1 71 ? 23.910 20.372 45.657 1.00 0.00 63 PHE A CA 17
ATOM 20911 C C . PHE A 1 71 ? 25.260 21.114 45.719 1.00 0.00 63 PHE A C 17
ATOM 20912 O O . PHE A 1 71 ? 25.823 21.238 46.805 1.00 0.00 63 PHE A O 17
ATOM 20929 N N . GLY A 1 72 ? 25.786 21.632 44.604 1.00 0.00 64 GLY A N 17
ATOM 20930 C CA . GLY A 1 72 ? 27.078 22.325 44.579 1.00 0.00 64 GLY A CA 17
ATOM 20931 C C . GLY A 1 72 ? 27.357 23.034 43.256 1.00 0.00 64 GLY A C 17
ATOM 20932 O O . GLY A 1 72 ? 26.684 22.789 42.256 1.00 0.00 64 GLY A O 17
ATOM 20936 N N . LYS A 1 73 ? 28.349 23.928 43.238 1.00 0.00 65 LYS A N 17
ATOM 20937 C CA . LYS A 1 73 ? 28.787 24.668 42.044 1.00 0.00 65 LYS A CA 17
ATOM 20938 C C . LYS A 1 73 ? 30.241 25.109 42.202 1.00 0.00 65 LYS A C 17
ATOM 20939 O O . LYS A 1 73 ? 30.591 25.699 43.225 1.00 0.00 65 LYS A O 17
ATOM 20958 N N . LYS A 1 74 ? 31.087 24.809 41.209 1.00 0.00 66 LYS A N 17
ATOM 20959 C CA . LYS A 1 74 ? 32.518 25.182 41.199 1.00 0.00 66 LYS A CA 17
ATOM 20960 C C . LYS A 1 74 ? 32.962 25.917 39.928 1.00 0.00 66 LYS A C 17
ATOM 20961 O O . LYS A 1 74 ? 34.120 26.330 39.834 1.00 0.00 66 LYS A O 17
ATOM 20980 N N . LEU A 1 75 ? 32.050 26.129 38.979 1.00 0.00 67 LEU A N 17
ATOM 20981 C CA . LEU A 1 75 ? 32.226 26.927 37.759 1.00 0.00 67 LEU A CA 17
ATOM 20982 C C . LEU A 1 75 ? 31.038 27.875 37.550 1.00 0.00 67 LEU A C 17
ATOM 20983 O O . LEU A 1 75 ? 30.036 27.769 38.255 1.00 0.00 67 LEU A O 17
ATOM 20999 N N . ILE A 1 76 ? 31.128 28.770 36.567 1.00 0.00 68 ILE A N 17
ATOM 21000 C CA . ILE A 1 76 ? 30.032 29.664 36.153 1.00 0.00 68 ILE A CA 17
ATOM 21001 C C . ILE A 1 76 ? 29.641 29.458 34.684 1.00 0.00 68 ILE A C 17
ATOM 21002 O O . ILE A 1 76 ? 30.363 28.822 33.916 1.00 0.00 68 ILE A O 17
ATOM 21018 N N . LEU A 1 77 ? 28.491 30.007 34.292 1.00 0.00 69 LEU A N 17
ATOM 21019 C CA . LEU A 1 77 ? 28.017 30.062 32.908 1.00 0.00 69 LEU A CA 17
ATOM 21020 C C . LEU A 1 77 ? 27.291 31.374 32.597 1.00 0.00 69 LEU A C 17
ATOM 21021 O O . LEU A 1 77 ? 26.940 32.125 33.509 1.00 0.00 69 LEU A O 17
ATOM 21037 N N . GLU A 1 78 ? 27.042 31.645 31.312 1.00 0.00 70 GLU A N 17
ATOM 21038 C CA . GLU A 1 78 ? 26.100 32.694 30.904 1.00 0.00 70 GLU A CA 17
ATOM 21039 C C . GLU A 1 78 ? 25.410 32.392 29.562 1.00 0.00 70 GLU A C 17
ATOM 21040 O O . GLU A 1 78 ? 26.067 32.259 28.523 1.00 0.00 70 GLU A O 17
ATOM 21052 N N . VAL A 1 79 ? 24.073 32.357 29.580 1.00 0.00 71 VAL A N 17
ATOM 21053 C CA . VAL A 1 79 ? 23.217 32.376 28.382 1.00 0.00 71 VAL A CA 17
ATOM 21054 C C . VAL A 1 79 ? 23.033 33.814 27.899 1.00 0.00 71 VAL A C 17
ATOM 21055 O O . VAL A 1 79 ? 22.751 34.707 28.695 1.00 0.00 71 VAL A O 17
ATOM 21068 N N . SER A 1 80 ? 23.185 34.061 26.598 1.00 0.00 72 SER A N 17
ATOM 21069 C CA . SER A 1 80 ? 22.996 35.381 25.985 1.00 0.00 72 SER A CA 17
ATOM 21070 C C . SER A 1 80 ? 22.457 35.272 24.559 1.00 0.00 72 SER A C 17
ATOM 21071 O O . SER A 1 80 ? 22.560 34.222 23.914 1.00 0.00 72 SER A O 17
ATOM 21079 N N . SER A 1 81 ? 21.882 36.361 24.047 1.00 0.00 73 SER A N 17
ATOM 21080 C CA . SER A 1 81 ? 21.344 36.437 22.689 1.00 0.00 73 SER A CA 17
ATOM 21081 C C . SER A 1 81 ? 21.233 37.855 22.144 1.00 0.00 73 SER A C 17
ATOM 21082 O O . SER A 1 81 ? 21.588 38.834 22.807 1.00 0.00 73 SER A O 17
ATOM 21090 N N . SER A 1 82 ? 20.670 37.968 20.940 1.00 0.00 74 SER A N 17
ATOM 21091 C CA . SER A 1 82 ? 20.215 39.233 20.371 1.00 0.00 74 SER A CA 17
ATOM 21092 C C . SER A 1 82 ? 19.210 39.980 21.272 1.00 0.00 74 SER A C 17
ATOM 21093 O O . SER A 1 82 ? 19.170 41.207 21.237 1.00 0.00 74 SER A O 17
ATOM 21101 N N . ASN A 1 83 ? 18.465 39.287 22.147 1.00 0.00 75 ASN A N 17
ATOM 21102 C CA . ASN A 1 83 ? 17.614 39.906 23.175 1.00 0.00 75 ASN A CA 17
ATOM 21103 C C . ASN A 1 83 ? 18.400 40.439 24.387 1.00 0.00 75 ASN A C 17
ATOM 21104 O O . ASN A 1 83 ? 17.917 41.330 25.082 1.00 0.00 75 ASN A O 17
ATOM 21115 N N . ALA A 1 84 ? 19.623 39.952 24.614 1.00 0.00 76 ALA A N 17
ATOM 21116 C CA . ALA A 1 84 ? 20.562 40.514 25.586 1.00 0.00 76 ALA A CA 17
ATOM 21117 C C . ALA A 1 84 ? 21.381 41.692 25.023 1.00 0.00 76 ALA A C 17
ATOM 21118 O O . ALA A 1 84 ? 22.233 42.236 25.733 1.00 0.00 76 ALA A O 17
ATOM 21125 N N . ARG A 1 85 ? 21.198 42.055 23.742 1.00 0.00 77 ARG A N 17
ATOM 21126 C CA . ARG A 1 85 ? 21.932 43.147 23.087 1.00 0.00 77 ARG A CA 17
ATOM 21127 C C . ARG A 1 85 ? 21.415 44.492 23.566 1.00 0.00 77 ARG A C 17
ATOM 21128 O O . ARG A 1 85 ? 22.189 45.204 24.250 1.00 0.00 77 ARG A O 17
ATOM 21149 N N . PRO A 1 9 ? 18.665 33.339 15.193 1.00 0.00 1 PRO A N 18
ATOM 21150 C CA . PRO A 1 9 ? 19.153 34.430 16.069 1.00 0.00 1 PRO A CA 18
ATOM 21151 C C . PRO A 1 9 ? 20.605 34.238 16.511 1.00 0.00 1 PRO A C 18
ATOM 21152 O O . PRO A 1 9 ? 21.046 33.100 16.627 1.00 0.00 1 PRO A O 18
ATOM 21163 N N . LYS A 1 10 ? 21.338 35.325 16.798 1.00 0.00 2 LYS A N 18
ATOM 21164 C CA . LYS A 1 10 ? 22.758 35.280 17.215 1.00 0.00 2 LYS A CA 18
ATOM 21165 C C . LYS A 1 10 ? 22.916 35.144 18.735 1.00 0.00 2 LYS A C 18
ATOM 21166 O O . LYS A 1 10 ? 23.500 36.002 19.401 1.00 0.00 2 LYS A O 18
ATOM 21185 N N . SER A 1 11 ? 22.373 34.066 19.292 1.00 0.00 3 SER A N 18
ATOM 21186 C CA . SER A 1 11 ? 22.555 33.705 20.701 1.00 0.00 3 SER A CA 18
ATOM 21187 C C . SER A 1 11 ? 23.998 33.259 20.975 1.00 0.00 3 SER A C 18
ATOM 21188 O O . SER A 1 11 ? 24.732 32.886 20.058 1.00 0.00 3 SER A O 18
ATOM 21196 N N . ARG A 1 12 ? 24.431 33.282 22.240 1.00 0.00 4 ARG A N 18
ATOM 21197 C CA . ARG A 1 12 ? 25.798 32.932 22.663 1.00 0.00 4 ARG A CA 18
ATOM 21198 C C . ARG A 1 12 ? 25.809 32.139 23.967 1.00 0.00 4 ARG A C 18
ATOM 21199 O O . ARG A 1 12 ? 24.975 32.343 24.844 1.00 0.00 4 ARG A O 18
ATOM 21220 N N . LEU A 1 13 ? 26.760 31.219 24.058 1.00 0.00 5 LEU A N 18
ATOM 21221 C CA . LEU A 1 13 ? 26.903 30.179 25.069 1.00 0.00 5 LEU A CA 18
ATOM 21222 C C . LEU A 1 13 ? 28.324 30.232 25.640 1.00 0.00 5 LEU A C 18
ATOM 21223 O O . LEU A 1 13 ? 29.303 30.178 24.893 1.00 0.00 5 LEU A O 18
ATOM 21239 N N . PHE A 1 14 ? 28.449 30.347 26.959 1.00 0.00 6 PHE A N 18
ATOM 21240 C CA . PHE A 1 14 ? 29.729 30.274 27.667 1.00 0.00 6 PHE A CA 18
ATOM 21241 C C . PHE A 1 14 ? 29.654 29.240 28.783 1.00 0.00 6 PHE A C 18
ATOM 21242 O O . PHE A 1 14 ? 28.660 29.169 29.507 1.00 0.00 6 PHE A O 18
ATOM 21259 N N . ILE A 1 15 ? 30.735 28.483 28.940 1.00 0.00 7 ILE A N 18
ATOM 21260 C CA . ILE A 1 15 ? 30.938 27.525 30.024 1.00 0.00 7 ILE A CA 18
ATOM 21261 C C . ILE A 1 15 ? 32.204 27.937 30.776 1.00 0.00 7 ILE A C 18
ATOM 21262 O O . ILE A 1 15 ? 33.179 28.334 30.136 1.00 0.00 7 ILE A O 18
ATOM 21278 N N . GLY A 1 16 ? 32.182 27.807 32.106 1.00 0.00 8 GLY A N 18
ATOM 21279 C CA . GLY A 1 16 ? 33.323 27.965 33.008 1.00 0.00 8 GLY A CA 18
ATOM 21280 C C . GLY A 1 16 ? 34.453 26.955 32.761 1.00 0.00 8 GLY A C 18
ATOM 21281 O O . GLY A 1 16 ? 34.625 26.447 31.658 1.00 0.00 8 GLY A O 18
ATOM 21285 N N . ASN A 1 17 ? 35.225 26.619 33.794 1.00 0.00 9 ASN A N 18
ATOM 21286 C CA . ASN A 1 17 ? 36.434 25.778 33.698 1.00 0.00 9 ASN A CA 18
ATOM 21287 C C . ASN A 1 17 ? 36.157 24.260 33.529 1.00 0.00 9 ASN A C 18
ATOM 21288 O O . ASN A 1 17 ? 36.817 23.410 34.129 1.00 0.00 9 ASN A O 18
ATOM 21299 N N . LEU A 1 18 ? 35.168 23.915 32.699 1.00 0.00 10 LEU A N 18
ATOM 21300 C CA . LEU A 1 18 ? 34.666 22.561 32.450 1.00 0.00 10 LEU A CA 18
ATOM 21301 C C . LEU A 1 18 ? 35.118 21.954 31.102 1.00 0.00 10 LEU A C 18
ATOM 21302 O O . LEU A 1 18 ? 35.665 20.844 31.128 1.00 0.00 10 LEU A O 18
ATOM 21318 N N . PRO A 1 19 ? 34.955 22.611 29.931 1.00 0.00 11 PRO A N 18
ATOM 21319 C CA . PRO A 1 19 ? 35.231 21.975 28.643 1.00 0.00 11 PRO A CA 18
ATOM 21320 C C . PRO A 1 19 ? 36.729 21.920 28.324 1.00 0.00 11 PRO A C 18
ATOM 21321 O O . PRO A 1 19 ? 37.177 20.961 27.696 1.00 0.00 11 PRO A O 18
ATOM 21332 N N . LEU A 1 20 ? 37.489 22.921 28.791 1.00 0.00 12 LEU A N 18
ATOM 21333 C CA . LEU A 1 20 ? 38.879 23.194 28.422 1.00 0.00 12 LEU A CA 18
ATOM 21334 C C . LEU A 1 20 ? 39.057 23.404 26.903 1.00 0.00 12 LEU A C 18
ATOM 21335 O O . LEU A 1 20 ? 38.116 23.299 26.114 1.00 0.00 12 LEU A O 18
ATOM 21351 N N . LYS A 1 21 ? 40.281 23.710 26.460 1.00 0.00 13 LYS A N 18
ATOM 21352 C CA . LYS A 1 21 ? 40.623 23.780 25.026 1.00 0.00 13 LYS A CA 18
ATOM 21353 C C . LYS A 1 21 ? 40.752 22.385 24.387 1.00 0.00 13 LYS A C 18
ATOM 21354 O O . LYS A 1 21 ? 41.022 22.254 23.190 1.00 0.00 13 LYS A O 18
ATOM 21373 N N . ASN A 1 22 ? 40.509 21.322 25.155 1.00 0.00 14 ASN A N 18
ATOM 21374 C CA . ASN A 1 22 ? 40.478 19.918 24.732 1.00 0.00 14 ASN A CA 18
ATOM 21375 C C . ASN A 1 22 ? 39.153 19.526 24.031 1.00 0.00 14 ASN A C 18
ATOM 21376 O O . ASN A 1 22 ? 38.593 18.450 24.254 1.00 0.00 14 ASN A O 18
ATOM 21387 N N . VAL A 1 23 ? 38.621 20.444 23.223 1.00 0.00 15 VAL A N 18
ATOM 21388 C CA . VAL A 1 23 ? 37.343 20.355 22.509 1.00 0.00 15 VAL A CA 18
ATOM 21389 C C . VAL A 1 23 ? 37.513 21.024 21.142 1.00 0.00 15 VAL A C 18
ATOM 21390 O O . VAL A 1 23 ? 38.137 22.083 21.032 1.00 0.00 15 VAL A O 18
ATOM 21403 N N . SER A 1 24 ? 36.955 20.407 20.103 1.00 0.00 16 SER A N 18
ATOM 21404 C CA . SER A 1 24 ? 36.966 20.889 18.718 1.00 0.00 16 SER A CA 18
ATOM 21405 C C . SER A 1 24 ? 35.543 21.046 18.156 1.00 0.00 16 SER A C 18
ATOM 21406 O O . SER A 1 24 ? 34.562 20.793 18.861 1.00 0.00 16 SER A O 18
ATOM 21414 N N . LYS A 1 25 ? 35.411 21.482 16.894 1.00 0.00 17 LYS A N 18
ATOM 21415 C CA . LYS A 1 25 ? 34.122 21.862 16.289 1.00 0.00 17 LYS A CA 18
ATOM 21416 C C . LYS A 1 25 ? 33.093 20.734 16.271 1.00 0.00 17 LYS A C 18
ATOM 21417 O O . LYS A 1 25 ? 31.909 20.998 16.466 1.00 0.00 17 LYS A O 18
ATOM 21436 N N . GLU A 1 26 ? 33.520 19.489 16.075 1.00 0.00 18 GLU A N 18
ATOM 21437 C CA . GLU A 1 26 ? 32.636 18.319 16.119 1.00 0.00 18 GLU A CA 18
ATOM 21438 C C . GLU A 1 26 ? 32.346 17.895 17.562 1.00 0.00 18 GLU A C 18
ATOM 21439 O O . GLU A 1 26 ? 31.209 17.557 17.876 1.00 0.00 18 GLU A O 18
ATOM 21451 N N . ASP A 1 27 ? 33.343 17.966 18.452 1.00 0.00 19 ASP A N 18
ATOM 21452 C CA . ASP A 1 27 ? 33.213 17.565 19.858 1.00 0.00 19 ASP A CA 18
ATOM 21453 C C . ASP A 1 27 ? 32.169 18.405 20.608 1.00 0.00 19 ASP A C 18
ATOM 21454 O O . ASP A 1 27 ? 31.366 17.839 21.345 1.00 0.00 19 ASP A O 18
ATOM 21463 N N . LEU A 1 28 ? 32.145 19.728 20.393 1.00 0.00 20 LEU A N 18
ATOM 21464 C CA . LEU A 1 28 ? 31.123 20.619 20.964 1.00 0.00 20 LEU A CA 18
ATOM 21465 C C . LEU A 1 28 ? 29.779 20.500 20.230 1.00 0.00 20 LEU A C 18
ATOM 21466 O O . LEU A 1 28 ? 28.719 20.530 20.857 1.00 0.00 20 LEU A O 18
ATOM 21482 N N . PHE A 1 29 ? 29.798 20.356 18.901 1.00 0.00 21 PHE A N 18
ATOM 21483 C CA . PHE A 1 29 ? 28.569 20.313 18.114 1.00 0.00 21 PHE A CA 18
ATOM 21484 C C . PHE A 1 29 ? 27.781 19.038 18.401 1.00 0.00 21 PHE A C 18
ATOM 21485 O O . PHE A 1 29 ? 26.570 19.110 18.614 1.00 0.00 21 PHE A O 18
ATOM 21502 N N . ARG A 1 30 ? 28.443 17.878 18.476 1.00 0.00 22 ARG A N 18
ATOM 21503 C CA . ARG A 1 30 ? 27.775 16.605 18.750 1.00 0.00 22 ARG A CA 18
ATOM 21504 C C . ARG A 1 30 ? 27.182 16.556 20.153 1.00 0.00 22 ARG A C 18
ATOM 21505 O O . ARG A 1 30 ? 26.042 16.115 20.293 1.00 0.00 22 ARG A O 18
ATOM 21526 N N . ILE A 1 31 ? 27.892 17.055 21.172 1.00 0.00 23 ILE A N 18
ATOM 21527 C CA . ILE A 1 31 ? 27.407 16.979 22.556 1.00 0.00 23 ILE A CA 18
ATOM 21528 C C . ILE A 1 31 ? 26.249 17.947 22.814 1.00 0.00 23 ILE A C 18
ATOM 21529 O O . ILE A 1 31 ? 25.312 17.572 23.515 1.00 0.00 23 ILE A O 18
ATOM 21545 N N . PHE A 1 32 ? 26.230 19.128 22.184 1.00 0.00 24 PHE A N 18
ATOM 21546 C CA . PHE A 1 32 ? 25.112 20.069 22.319 1.00 0.00 24 PHE A CA 18
ATOM 21547 C C . PHE A 1 32 ? 23.955 19.855 21.322 1.00 0.00 24 PHE A C 18
ATOM 21548 O O . PHE A 1 32 ? 22.848 20.312 21.601 1.00 0.00 24 PHE A O 18
ATOM 21565 N N . SER A 1 33 ? 24.164 19.147 20.202 1.00 0.00 25 SER A N 18
ATOM 21566 C CA . SER A 1 33 ? 23.145 18.913 19.154 1.00 0.00 25 SER A CA 18
ATOM 21567 C C . SER A 1 33 ? 21.745 18.536 19.681 1.00 0.00 25 SER A C 18
ATOM 21568 O O . SER A 1 33 ? 20.787 19.226 19.320 1.00 0.00 25 SER A O 18
ATOM 21576 N N . PRO A 1 34 ? 21.574 17.526 20.566 1.00 0.00 26 PRO A N 18
ATOM 21577 C CA . PRO A 1 34 ? 20.244 17.132 21.036 1.00 0.00 26 PRO A CA 18
ATOM 21578 C C . PRO A 1 34 ? 19.609 18.124 22.024 1.00 0.00 26 PRO A C 18
ATOM 21579 O O . PRO A 1 34 ? 18.441 17.950 22.373 1.00 0.00 26 PRO A O 18
ATOM 21590 N N . TYR A 1 35 ? 20.328 19.163 22.469 1.00 0.00 27 TYR A N 18
ATOM 21591 C CA . TYR A 1 35 ? 19.855 20.184 23.412 1.00 0.00 27 TYR A CA 18
ATOM 21592 C C . TYR A 1 35 ? 19.548 21.535 22.757 1.00 0.00 27 TYR A C 18
ATOM 21593 O O . TYR A 1 35 ? 18.758 22.303 23.311 1.00 0.00 27 TYR A O 18
ATOM 21611 N N . GLY A 1 36 ? 20.152 21.848 21.606 1.00 0.00 28 GLY A N 18
ATOM 21612 C CA . GLY A 1 36 ? 19.999 23.157 20.976 1.00 0.00 28 GLY A CA 18
ATOM 21613 C C . GLY A 1 36 ? 20.475 23.260 19.524 1.00 0.00 28 GLY A C 18
ATOM 21614 O O . GLY A 1 36 ? 21.170 22.387 19.012 1.00 0.00 28 GLY A O 18
ATOM 21618 N N . HIS A 1 37 ? 20.079 24.341 18.846 1.00 0.00 29 HIS A N 18
ATOM 21619 C CA . HIS A 1 37 ? 20.171 24.476 17.383 1.00 0.00 29 HIS A CA 18
ATOM 21620 C C . HIS A 1 37 ? 21.554 24.883 16.833 1.00 0.00 29 HIS A C 18
ATOM 21621 O O . HIS A 1 37 ? 21.801 24.633 15.654 1.00 0.00 29 HIS A O 18
ATOM 21635 N N . ILE A 1 38 ? 22.457 25.455 17.650 1.00 0.00 30 ILE A N 18
ATOM 21636 C CA . ILE A 1 38 ? 23.837 25.878 17.282 1.00 0.00 30 ILE A CA 18
ATOM 21637 C C . ILE A 1 38 ? 23.914 27.002 16.218 1.00 0.00 30 ILE A C 18
ATOM 21638 O O . ILE A 1 38 ? 22.942 27.282 15.519 1.00 0.00 30 ILE A O 18
ATOM 21654 N N . MET A 1 39 ? 25.051 27.708 16.120 1.00 0.00 31 MET A N 18
ATOM 21655 C CA . MET A 1 39 ? 25.353 28.672 15.044 1.00 0.00 31 MET A CA 18
ATOM 21656 C C . MET A 1 39 ? 26.822 28.624 14.600 1.00 0.00 31 MET A C 18
ATOM 21657 O O . MET A 1 39 ? 27.092 28.194 13.480 1.00 0.00 31 MET A O 18
ATOM 21671 N N . GLN A 1 40 ? 27.756 29.043 15.462 1.00 0.00 32 GLN A N 18
ATOM 21672 C CA . GLN A 1 40 ? 29.205 29.161 15.201 1.00 0.00 32 GLN A CA 18
ATOM 21673 C C . GLN A 1 40 ? 30.001 28.845 16.484 1.00 0.00 32 GLN A C 18
ATOM 21674 O O . GLN A 1 40 ? 29.404 28.571 17.522 1.00 0.00 32 GLN A O 18
ATOM 21688 N N . ILE A 1 41 ? 31.335 28.897 16.455 1.00 0.00 33 ILE A N 18
ATOM 21689 C CA . ILE A 1 41 ? 32.185 28.476 17.589 1.00 0.00 33 ILE A CA 18
ATOM 21690 C C . ILE A 1 41 ? 33.316 29.467 17.901 1.00 0.00 33 ILE A C 18
ATOM 21691 O O . ILE A 1 41 ? 33.789 30.167 17.009 1.00 0.00 33 ILE A O 18
ATOM 21707 N N . ASN A 1 42 ? 33.795 29.455 19.147 1.00 0.00 34 ASN A N 18
ATOM 21708 C CA . ASN A 1 42 ? 35.121 29.922 19.572 1.00 0.00 34 ASN A CA 18
ATOM 21709 C C . ASN A 1 42 ? 35.456 29.260 20.929 1.00 0.00 34 ASN A C 18
ATOM 21710 O O . ASN A 1 42 ? 34.553 29.008 21.729 1.00 0.00 34 ASN A O 18
ATOM 21721 N N . ILE A 1 43 ? 36.727 28.944 21.195 1.00 0.00 35 ILE A N 18
ATOM 21722 C CA . ILE A 1 43 ? 37.236 28.374 22.462 1.00 0.00 35 ILE A CA 18
ATOM 21723 C C . ILE A 1 43 ? 38.614 28.993 22.753 1.00 0.00 35 ILE A C 18
ATOM 21724 O O . ILE A 1 43 ? 39.413 29.160 21.830 1.00 0.00 35 ILE A O 18
ATOM 21740 N N . LYS A 1 44 ? 38.910 29.352 24.008 1.00 0.00 36 LYS A N 18
ATOM 21741 C CA . LYS A 1 44 ? 40.189 29.974 24.412 1.00 0.00 36 LYS A CA 18
ATOM 21742 C C . LYS A 1 44 ? 40.528 29.628 25.864 1.00 0.00 36 LYS A C 18
ATOM 21743 O O . LYS A 1 44 ? 39.626 29.443 26.678 1.00 0.00 36 LYS A O 18
ATOM 21762 N N . ASN A 1 45 ? 41.816 29.571 26.198 1.00 0.00 37 ASN A N 18
ATOM 21763 C CA . ASN A 1 45 ? 42.335 29.298 27.539 1.00 0.00 37 ASN A CA 18
ATOM 21764 C C . ASN A 1 45 ? 41.887 27.941 28.128 1.00 0.00 37 ASN A C 18
ATOM 21765 O O . ASN A 1 45 ? 42.556 26.926 27.914 1.00 0.00 37 ASN A O 18
ATOM 21776 N N . ALA A 1 46 ? 40.762 27.932 28.846 1.00 0.00 38 ALA A N 18
ATOM 21777 C CA . ALA A 1 46 ? 40.086 26.764 29.416 1.00 0.00 38 ALA A CA 18
ATOM 21778 C C . ALA A 1 46 ? 38.544 26.837 29.266 1.00 0.00 38 ALA A C 18
ATOM 21779 O O . ALA A 1 46 ? 37.819 26.038 29.863 1.00 0.00 38 ALA A O 18
ATOM 21786 N N . PHE A 1 47 ? 38.043 27.797 28.478 1.00 0.00 39 PHE A N 18
ATOM 21787 C CA . PHE A 1 47 ? 36.651 28.249 28.451 1.00 0.00 39 PHE A CA 18
ATOM 21788 C C . PHE A 1 47 ? 36.066 28.226 27.027 1.00 0.00 39 PHE A C 18
ATOM 21789 O O . PHE A 1 47 ? 36.770 28.461 26.039 1.00 0.00 39 PHE A O 18
ATOM 21806 N N . GLY A 1 48 ? 34.762 27.958 26.918 1.00 0.00 40 GLY A N 18
ATOM 21807 C CA . GLY A 1 48 ? 34.028 27.959 25.647 1.00 0.00 40 GLY A CA 18
ATOM 21808 C C . GLY A 1 48 ? 33.296 29.280 25.391 1.00 0.00 40 GLY A C 18
ATOM 21809 O O . GLY A 1 48 ? 32.703 29.832 26.310 1.00 0.00 40 GLY A O 18
ATOM 21813 N N . PHE A 1 49 ? 33.302 29.751 24.143 1.00 0.00 41 PHE A N 18
ATOM 21814 C CA . PHE A 1 49 ? 32.719 31.024 23.683 1.00 0.00 41 PHE A CA 18
ATOM 21815 C C . PHE A 1 49 ? 31.888 30.797 22.404 1.00 0.00 41 PHE A C 18
ATOM 21816 O O . PHE A 1 49 ? 32.156 31.342 21.331 1.00 0.00 41 PHE A O 18
ATOM 21833 N N . ILE A 1 50 ? 30.929 29.879 22.495 1.00 0.00 42 ILE A N 18
ATOM 21834 C CA . ILE A 1 50 ? 30.238 29.260 21.356 1.00 0.00 42 ILE A CA 18
ATOM 21835 C C . ILE A 1 50 ? 28.974 30.065 21.012 1.00 0.00 42 ILE A C 18
ATOM 21836 O O . ILE A 1 50 ? 28.359 30.680 21.877 1.00 0.00 42 ILE A O 18
ATOM 21852 N N . GLN A 1 51 ? 28.559 30.070 19.748 1.00 0.00 43 GLN A N 18
ATOM 21853 C CA . GLN A 1 51 ? 27.419 30.845 19.252 1.00 0.00 43 GLN A CA 18
ATOM 21854 C C . GLN A 1 51 ? 26.285 29.908 18.833 1.00 0.00 43 GLN A C 18
ATOM 21855 O O . GLN A 1 51 ? 26.526 28.854 18.247 1.00 0.00 43 GLN A O 18
ATOM 21869 N N . PHE A 1 52 ? 25.042 30.275 19.122 1.00 0.00 44 PHE A N 18
ATOM 21870 C CA . PHE A 1 52 ? 23.862 29.417 19.015 1.00 0.00 44 PHE A CA 18
ATOM 21871 C C . PHE A 1 52 ? 22.700 30.117 18.321 1.00 0.00 44 PHE A C 18
ATOM 21872 O O . PHE A 1 52 ? 22.448 31.291 18.559 1.00 0.00 44 PHE A O 18
ATOM 21889 N N . ASP A 1 53 ? 21.929 29.362 17.548 1.00 0.00 45 ASP A N 18
ATOM 21890 C CA . ASP A 1 53 ? 20.550 29.726 17.251 1.00 0.00 45 ASP A CA 18
ATOM 21891 C C . ASP A 1 53 ? 19.658 29.396 18.468 1.00 0.00 45 ASP A C 18
ATOM 21892 O O . ASP A 1 53 ? 19.787 28.323 19.061 1.00 0.00 45 ASP A O 18
ATOM 21901 N N . ASN A 1 54 ? 18.778 30.341 18.815 1.00 0.00 46 ASN A N 18
ATOM 21902 C CA . ASN A 1 54 ? 17.869 30.408 19.974 1.00 0.00 46 ASN A CA 18
ATOM 21903 C C . ASN A 1 54 ? 18.512 30.425 21.396 1.00 0.00 46 ASN A C 18
ATOM 21904 O O . ASN A 1 54 ? 19.308 29.551 21.739 1.00 0.00 46 ASN A O 18
ATOM 21915 N N . PRO A 1 55 ? 18.082 31.325 22.312 1.00 0.00 47 PRO A N 18
ATOM 21916 C CA . PRO A 1 55 ? 18.574 31.358 23.698 1.00 0.00 47 PRO A CA 18
ATOM 21917 C C . PRO A 1 55 ? 18.050 30.213 24.573 1.00 0.00 47 PRO A C 18
ATOM 21918 O O . PRO A 1 55 ? 18.742 29.781 25.495 1.00 0.00 47 PRO A O 18
ATOM 21929 N N . GLN A 1 56 ? 16.877 29.644 24.274 1.00 0.00 48 GLN A N 18
ATOM 21930 C CA . GLN A 1 56 ? 16.403 28.449 24.986 1.00 0.00 48 GLN A CA 18
ATOM 21931 C C . GLN A 1 56 ? 17.251 27.209 24.638 1.00 0.00 48 GLN A C 18
ATOM 21932 O O . GLN A 1 56 ? 17.539 26.380 25.503 1.00 0.00 48 GLN A O 18
ATOM 21946 N N . SER A 1 57 ? 17.745 27.160 23.397 1.00 0.00 49 SER A N 18
ATOM 21947 C CA . SER A 1 57 ? 18.752 26.211 22.920 1.00 0.00 49 SER A CA 18
ATOM 21948 C C . SER A 1 57 ? 20.140 26.445 23.531 1.00 0.00 49 SER A C 18
ATOM 21949 O O . SER A 1 57 ? 20.900 25.488 23.645 1.00 0.00 49 SER A O 18
ATOM 21957 N N . VAL A 1 58 ? 20.470 27.666 23.974 1.00 0.00 50 VAL A N 18
ATOM 21958 C CA . VAL A 1 58 ? 21.670 27.933 24.792 1.00 0.00 50 VAL A CA 18
ATOM 21959 C C . VAL A 1 58 ? 21.505 27.373 26.201 1.00 0.00 50 VAL A C 18
ATOM 21960 O O . VAL A 1 58 ? 22.312 26.548 26.625 1.00 0.00 50 VAL A O 18
ATOM 21973 N N . ARG A 1 59 ? 20.478 27.804 26.948 1.00 0.00 51 ARG A N 18
ATOM 21974 C CA . ARG A 1 59 ? 20.320 27.390 28.354 1.00 0.00 51 ARG A CA 18
ATOM 21975 C C . ARG A 1 59 ? 20.187 25.875 28.488 1.00 0.00 51 ARG A C 18
ATOM 21976 O O . ARG A 1 59 ? 20.937 25.291 29.257 1.00 0.00 51 ARG A O 18
ATOM 21997 N N . ASP A 1 60 ? 19.357 25.209 27.685 1.00 0.00 52 ASP A N 18
ATOM 21998 C CA . ASP A 1 60 ? 19.216 23.747 27.778 1.00 0.00 52 ASP A CA 18
ATOM 21999 C C . ASP A 1 60 ? 20.502 22.983 27.414 1.00 0.00 52 ASP A C 18
ATOM 22000 O O . ASP A 1 60 ? 20.732 21.902 27.957 1.00 0.00 52 ASP A O 18
ATOM 22009 N N . ALA A 1 61 ? 21.365 23.549 26.564 1.00 0.00 53 ALA A N 18
ATOM 22010 C CA . ALA A 1 61 ? 22.678 22.986 26.264 1.00 0.00 53 ALA A CA 18
ATOM 22011 C C . ALA A 1 61 ? 23.629 23.057 27.472 1.00 0.00 53 ALA A C 18
ATOM 22012 O O . ALA A 1 61 ? 24.175 22.030 27.880 1.00 0.00 53 ALA A O 18
ATOM 22019 N N . ILE A 1 62 ? 23.784 24.225 28.109 1.00 0.00 54 ILE A N 18
ATOM 22020 C CA . ILE A 1 62 ? 24.688 24.355 29.266 1.00 0.00 54 ILE A CA 18
ATOM 22021 C C . ILE A 1 62 ? 24.126 23.631 30.496 1.00 0.00 54 ILE A C 18
ATOM 22022 O O . ILE A 1 62 ? 24.833 22.904 31.189 1.00 0.00 54 ILE A O 18
ATOM 22038 N N . GLU A 1 63 ? 22.844 23.837 30.792 1.00 0.00 55 GLU A N 18
ATOM 22039 C CA . GLU A 1 63 ? 22.210 23.415 32.049 1.00 0.00 55 GLU A CA 18
ATOM 22040 C C . GLU A 1 63 ? 22.013 21.894 32.120 1.00 0.00 55 GLU A C 18
ATOM 22041 O O . GLU A 1 63 ? 21.883 21.322 33.208 1.00 0.00 55 GLU A O 18
ATOM 22053 N N . CYS A 1 64 ? 21.985 21.218 30.965 1.00 0.00 56 CYS A N 18
ATOM 22054 C CA . CYS A 1 64 ? 21.706 19.786 30.861 1.00 0.00 56 CYS A CA 18
ATOM 22055 C C . CYS A 1 64 ? 22.856 18.951 30.267 1.00 0.00 56 CYS A C 18
ATOM 22056 O O . CYS A 1 64 ? 22.899 17.746 30.526 1.00 0.00 56 CYS A O 18
ATOM 22064 N N . GLU A 1 65 ? 23.817 19.544 29.547 1.00 0.00 57 GLU A N 18
ATOM 22065 C CA . GLU A 1 65 ? 25.072 18.873 29.168 1.00 0.00 57 GLU A CA 18
ATOM 22066 C C . GLU A 1 65 ? 26.234 19.302 30.082 1.00 0.00 57 GLU A C 18
ATOM 22067 O O . GLU A 1 65 ? 26.881 18.445 30.696 1.00 0.00 57 GLU A O 18
ATOM 22079 N N . SER A 1 66 ? 26.494 20.608 30.220 1.00 0.00 58 SER A N 18
ATOM 22080 C CA . SER A 1 66 ? 27.702 21.120 30.883 1.00 0.00 58 SER A CA 18
ATOM 22081 C C . SER A 1 66 ? 27.655 21.048 32.412 1.00 0.00 58 SER A C 18
ATOM 22082 O O . SER A 1 66 ? 28.555 20.455 33.007 1.00 0.00 58 SER A O 18
ATOM 22090 N N . GLN A 1 67 ? 26.645 21.645 33.058 1.00 0.00 59 GLN A N 18
ATOM 22091 C CA . GLN A 1 67 ? 26.479 21.624 34.518 1.00 0.00 59 GLN A CA 18
ATOM 22092 C C . GLN A 1 67 ? 25.052 21.988 34.959 1.00 0.00 59 GLN A C 18
ATOM 22093 O O . GLN A 1 67 ? 24.510 23.023 34.571 1.00 0.00 59 GLN A O 18
ATOM 22107 N N . GLU A 1 68 ? 24.492 21.200 35.876 1.00 0.00 60 GLU A N 18
ATOM 22108 C CA . GLU A 1 68 ? 23.201 21.466 36.519 1.00 0.00 60 GLU A CA 18
ATOM 22109 C C . GLU A 1 68 ? 23.353 22.078 37.925 1.00 0.00 60 GLU A C 18
ATOM 22110 O O . GLU A 1 68 ? 24.351 21.844 38.611 1.00 0.00 60 GLU A O 18
ATOM 22122 N N . MET A 1 69 ? 22.345 22.831 38.380 1.00 0.00 61 MET A N 18
ATOM 22123 C CA . MET A 1 69 ? 22.292 23.482 39.696 1.00 0.00 61 MET A CA 18
ATOM 22124 C C . MET A 1 69 ? 23.497 24.403 39.961 1.00 0.00 61 MET A C 18
ATOM 22125 O O . MET A 1 69 ? 24.155 24.337 41.003 1.00 0.00 61 MET A O 18
ATOM 22139 N N . ASN A 1 70 ? 23.807 25.283 39.001 1.00 0.00 62 ASN A N 18
ATOM 22140 C CA . ASN A 1 70 ? 24.859 26.302 39.124 1.00 0.00 62 ASN A CA 18
ATOM 22141 C C . ASN A 1 70 ? 24.705 27.230 40.352 1.00 0.00 62 ASN A C 18
ATOM 22142 O O . ASN A 1 70 ? 25.695 27.832 40.770 1.00 0.00 62 ASN A O 18
ATOM 22153 N N . PHE A 1 71 ? 23.520 27.292 40.976 1.00 0.00 63 PHE A N 18
ATOM 22154 C CA . PHE A 1 71 ? 23.259 28.016 42.229 1.00 0.00 63 PHE A CA 18
ATOM 22155 C C . PHE A 1 71 ? 24.167 27.616 43.417 1.00 0.00 63 PHE A C 18
ATOM 22156 O O . PHE A 1 71 ? 24.252 28.350 44.403 1.00 0.00 63 PHE A O 18
ATOM 22173 N N . GLY A 1 72 ? 24.916 26.511 43.308 1.00 0.00 64 GLY A N 18
ATOM 22174 C CA . GLY A 1 72 ? 25.968 26.121 44.255 1.00 0.00 64 GLY A CA 18
ATOM 22175 C C . GLY A 1 72 ? 27.179 27.069 44.345 1.00 0.00 64 GLY A C 18
ATOM 22176 O O . GLY A 1 72 ? 28.001 26.908 45.255 1.00 0.00 64 GLY A O 18
ATOM 22180 N N . LYS A 1 73 ? 27.299 28.065 43.451 1.00 0.00 65 LYS A N 18
ATOM 22181 C CA . LYS A 1 73 ? 28.352 29.106 43.427 1.00 0.00 65 LYS A CA 18
ATOM 22182 C C . LYS A 1 73 ? 29.795 28.571 43.453 1.00 0.00 65 LYS A C 18
ATOM 22183 O O . LYS A 1 73 ? 30.675 29.148 44.088 1.00 0.00 65 LYS A O 18
ATOM 22202 N N . LYS A 1 74 ? 30.039 27.448 42.778 1.00 0.00 66 LYS A N 18
ATOM 22203 C CA . LYS A 1 74 ? 31.346 26.773 42.629 1.00 0.00 66 LYS A CA 18
ATOM 22204 C C . LYS A 1 74 ? 31.738 26.504 41.168 1.00 0.00 66 LYS A C 18
ATOM 22205 O O . LYS A 1 74 ? 32.897 26.170 40.901 1.00 0.00 66 LYS A O 18
ATOM 22224 N N . LEU A 1 75 ? 30.796 26.678 40.240 1.00 0.00 67 LEU A N 18
ATOM 22225 C CA . LEU A 1 75 ? 30.928 26.583 38.787 1.00 0.00 67 LEU A CA 18
ATOM 22226 C C . LEU A 1 75 ? 30.148 27.723 38.111 1.00 0.00 67 LEU A C 18
ATOM 22227 O O . LEU A 1 75 ? 29.118 28.175 38.618 1.00 0.00 67 LEU A O 18
ATOM 22243 N N . ILE A 1 76 ? 30.635 28.194 36.962 1.00 0.00 68 ILE A N 18
ATOM 22244 C CA . ILE A 1 76 ? 30.111 29.389 36.275 1.00 0.00 68 ILE A CA 18
ATOM 22245 C C . ILE A 1 76 ? 29.705 29.066 34.830 1.00 0.00 68 ILE A C 18
ATOM 22246 O O . ILE A 1 76 ? 30.312 28.221 34.175 1.00 0.00 68 ILE A O 18
ATOM 22262 N N . LEU A 1 77 ? 28.686 29.762 34.323 1.00 0.00 69 LEU A N 18
ATOM 22263 C CA . LEU A 1 77 ? 28.302 29.768 32.909 1.00 0.00 69 LEU A CA 18
ATOM 22264 C C . LEU A 1 77 ? 27.716 31.116 32.471 1.00 0.00 69 LEU A C 18
ATOM 22265 O O . LEU A 1 77 ? 27.464 31.982 33.308 1.00 0.00 69 LEU A O 18
ATOM 22281 N N . GLU A 1 78 ? 27.476 31.308 31.171 1.00 0.00 70 GLU A N 18
ATOM 22282 C CA . GLU A 1 78 ? 26.686 32.447 30.686 1.00 0.00 70 GLU A CA 18
ATOM 22283 C C . GLU A 1 78 ? 25.812 32.091 29.478 1.00 0.00 70 GLU A C 18
ATOM 22284 O O . GLU A 1 78 ? 26.313 31.802 28.384 1.00 0.00 70 GLU A O 18
ATOM 22296 N N . VAL A 1 79 ? 24.493 32.177 29.669 1.00 0.00 71 VAL A N 18
ATOM 22297 C CA . VAL A 1 79 ? 23.497 32.177 28.590 1.00 0.00 71 VAL A CA 18
ATOM 22298 C C . VAL A 1 79 ? 23.283 33.605 28.088 1.00 0.00 71 VAL A C 18
ATOM 22299 O O . VAL A 1 79 ? 22.958 34.499 28.873 1.00 0.00 71 VAL A O 18
ATOM 22312 N N . SER A 1 80 ? 23.437 33.806 26.781 1.00 0.00 72 SER A N 18
ATOM 22313 C CA . SER A 1 80 ? 23.295 35.103 26.117 1.00 0.00 72 SER A CA 18
ATOM 22314 C C . SER A 1 80 ? 22.392 35.016 24.882 1.00 0.00 72 SER A C 18
ATOM 22315 O O . SER A 1 80 ? 22.425 34.042 24.124 1.00 0.00 72 SER A O 18
ATOM 22323 N N . SER A 1 81 ? 21.635 36.080 24.633 1.00 0.00 73 SER A N 18
ATOM 22324 C CA . SER A 1 81 ? 20.777 36.283 23.457 1.00 0.00 73 SER A CA 18
ATOM 22325 C C . SER A 1 81 ? 21.429 37.210 22.419 1.00 0.00 73 SER A C 18
ATOM 22326 O O . SER A 1 81 ? 21.067 37.179 21.241 1.00 0.00 73 SER A O 18
ATOM 22334 N N . SER A 1 82 ? 22.404 38.015 22.853 1.00 0.00 74 SER A N 18
ATOM 22335 C CA . SER A 1 82 ? 23.256 38.900 22.051 1.00 0.00 74 SER A CA 18
ATOM 22336 C C . SER A 1 82 ? 24.515 39.270 22.854 1.00 0.00 74 SER A C 18
ATOM 22337 O O . SER A 1 82 ? 24.529 39.147 24.079 1.00 0.00 74 SER A O 18
ATOM 22345 N N . ASN A 1 83 ? 25.564 39.747 22.184 1.00 0.00 75 ASN A N 18
ATOM 22346 C CA . ASN A 1 83 ? 26.732 40.399 22.796 1.00 0.00 75 ASN A CA 18
ATOM 22347 C C . ASN A 1 83 ? 26.844 41.901 22.464 1.00 0.00 75 ASN A C 18
ATOM 22348 O O . ASN A 1 83 ? 27.834 42.550 22.817 1.00 0.00 75 ASN A O 18
ATOM 22359 N N . ALA A 1 84 ? 25.860 42.434 21.744 1.00 0.00 76 ALA A N 18
ATOM 22360 C CA . ALA A 1 84 ? 25.855 43.752 21.119 1.00 0.00 76 ALA A CA 18
ATOM 22361 C C . ALA A 1 84 ? 24.460 44.396 21.241 1.00 0.00 76 ALA A C 18
ATOM 22362 O O . ALA A 1 84 ? 23.582 43.855 21.926 1.00 0.00 76 ALA A O 18
ATOM 22369 N N . ARG A 1 85 ? 24.251 45.528 20.554 1.00 0.00 77 ARG A N 18
ATOM 22370 C CA . ARG A 1 85 ? 22.975 46.258 20.471 1.00 0.00 77 ARG A CA 18
ATOM 22371 C C . ARG A 1 85 ? 22.408 46.631 21.842 1.00 0.00 77 ARG A C 18
ATOM 22372 O O . ARG A 1 85 ? 23.040 47.492 22.504 1.00 0.00 77 ARG A O 18
ATOM 22393 N N . PRO A 1 9 ? 17.716 33.420 15.768 1.00 0.00 1 PRO A N 19
ATOM 22394 C CA . PRO A 1 9 ? 18.486 34.505 16.419 1.00 0.00 1 PRO A CA 19
ATOM 22395 C C . PRO A 1 9 ? 19.904 34.049 16.799 1.00 0.00 1 PRO A C 19
ATOM 22396 O O . PRO A 1 9 ? 20.044 32.950 17.334 1.00 0.00 1 PRO A O 19
ATOM 22407 N N . LYS A 1 10 ? 20.933 34.884 16.575 1.00 0.00 2 LYS A N 19
ATOM 22408 C CA . LYS A 1 10 ? 22.361 34.605 16.846 1.00 0.00 2 LYS A CA 19
ATOM 22409 C C . LYS A 1 10 ? 22.699 34.689 18.347 1.00 0.00 2 LYS A C 19
ATOM 22410 O O . LYS A 1 10 ? 23.425 35.577 18.809 1.00 0.00 2 LYS A O 19
ATOM 22429 N N . SER A 1 11 ? 22.139 33.742 19.091 1.00 0.00 3 SER A N 19
ATOM 22430 C CA . SER A 1 11 ? 22.307 33.511 20.525 1.00 0.00 3 SER A CA 19
ATOM 22431 C C . SER A 1 11 ? 23.753 33.157 20.910 1.00 0.00 3 SER A C 19
ATOM 22432 O O . SER A 1 11 ? 24.592 32.871 20.051 1.00 0.00 3 SER A O 19
ATOM 22440 N N . ARG A 1 12 ? 24.082 33.185 22.206 1.00 0.00 4 ARG A N 19
ATOM 22441 C CA . ARG A 1 12 ? 25.461 33.045 22.711 1.00 0.00 4 ARG A CA 19
ATOM 22442 C C . ARG A 1 12 ? 25.534 32.213 23.998 1.00 0.00 4 ARG A C 19
ATOM 22443 O O . ARG A 1 12 ? 24.770 32.434 24.929 1.00 0.00 4 ARG A O 19
ATOM 22464 N N . LEU A 1 13 ? 26.476 31.273 24.045 1.00 0.00 5 LEU A N 19
ATOM 22465 C CA . LEU A 1 13 ? 26.710 30.301 25.115 1.00 0.00 5 LEU A CA 19
ATOM 22466 C C . LEU A 1 13 ? 28.140 30.450 25.647 1.00 0.00 5 LEU A C 19
ATOM 22467 O O . LEU A 1 13 ? 29.098 30.394 24.876 1.00 0.00 5 LEU A O 19
ATOM 22483 N N . PHE A 1 14 ? 28.302 30.569 26.964 1.00 0.00 6 PHE A N 19
ATOM 22484 C CA . PHE A 1 14 ? 29.609 30.555 27.623 1.00 0.00 6 PHE A CA 19
ATOM 22485 C C . PHE A 1 14 ? 29.665 29.498 28.731 1.00 0.00 6 PHE A C 19
ATOM 22486 O O . PHE A 1 14 ? 28.770 29.437 29.580 1.00 0.00 6 PHE A O 19
ATOM 22503 N N . ILE A 1 15 ? 30.742 28.705 28.755 1.00 0.00 7 ILE A N 19
ATOM 22504 C CA . ILE A 1 15 ? 31.085 27.823 29.878 1.00 0.00 7 ILE A CA 19
ATOM 22505 C C . ILE A 1 15 ? 32.485 28.167 30.379 1.00 0.00 7 ILE A C 19
ATOM 22506 O O . ILE A 1 15 ? 33.462 28.023 29.639 1.00 0.00 7 ILE A O 19
ATOM 22522 N N . GLY A 1 16 ? 32.584 28.556 31.650 1.00 0.00 8 GLY A N 19
ATOM 22523 C CA . GLY A 1 16 ? 33.852 28.820 32.328 1.00 0.00 8 GLY A CA 19
ATOM 22524 C C . GLY A 1 16 ? 34.665 27.557 32.637 1.00 0.00 8 GLY A C 19
ATOM 22525 O O . GLY A 1 16 ? 35.864 27.647 32.888 1.00 0.00 8 GLY A O 19
ATOM 22529 N N . ASN A 1 17 ? 34.031 26.379 32.599 1.00 0.00 9 ASN A N 19
ATOM 22530 C CA . ASN A 1 17 ? 34.659 25.076 32.831 1.00 0.00 9 ASN A CA 19
ATOM 22531 C C . ASN A 1 17 ? 33.970 23.960 32.021 1.00 0.00 9 ASN A C 19
ATOM 22532 O O . ASN A 1 17 ? 33.060 23.291 32.513 1.00 0.00 9 ASN A O 19
ATOM 22543 N N . LEU A 1 18 ? 34.422 23.733 30.783 1.00 0.00 10 LEU A N 19
ATOM 22544 C CA . LEU A 1 18 ? 34.137 22.499 30.033 1.00 0.00 10 LEU A CA 19
ATOM 22545 C C . LEU A 1 18 ? 35.227 22.184 28.985 1.00 0.00 10 LEU A C 19
ATOM 22546 O O . LEU A 1 18 ? 35.834 21.116 29.091 1.00 0.00 10 LEU A O 19
ATOM 22562 N N . PRO A 1 19 ? 35.536 23.062 28.008 1.00 0.00 11 PRO A N 19
ATOM 22563 C CA . PRO A 1 19 ? 36.606 22.815 27.041 1.00 0.00 11 PRO A CA 19
ATOM 22564 C C . PRO A 1 19 ? 37.969 23.202 27.635 1.00 0.00 11 PRO A C 19
ATOM 22565 O O . PRO A 1 19 ? 38.446 24.326 27.470 1.00 0.00 11 PRO A O 19
ATOM 22576 N N . LEU A 1 20 ? 38.587 22.275 28.364 1.00 0.00 12 LEU A N 19
ATOM 22577 C CA . LEU A 1 20 ? 39.844 22.505 29.086 1.00 0.00 12 LEU A CA 19
ATOM 22578 C C . LEU A 1 20 ? 41.074 22.358 28.185 1.00 0.00 12 LEU A C 19
ATOM 22579 O O . LEU A 1 20 ? 42.044 23.097 28.381 1.00 0.00 12 LEU A O 19
ATOM 22595 N N . LYS A 1 21 ? 41.035 21.452 27.197 1.00 0.00 13 LYS A N 19
ATOM 22596 C CA . LYS A 1 21 ? 42.074 21.308 26.156 1.00 0.00 13 LYS A CA 19
ATOM 22597 C C . LYS A 1 21 ? 41.633 20.556 24.888 1.00 0.00 13 LYS A C 19
ATOM 22598 O O . LYS A 1 21 ? 42.239 20.764 23.839 1.00 0.00 13 LYS A O 19
ATOM 22617 N N . ASN A 1 22 ? 40.622 19.688 24.962 1.00 0.00 14 ASN A N 19
ATOM 22618 C CA . ASN A 1 22 ? 40.232 18.748 23.905 1.00 0.00 14 ASN A CA 19
ATOM 22619 C C . ASN A 1 22 ? 38.731 18.846 23.567 1.00 0.00 14 ASN A C 19
ATOM 22620 O O . ASN A 1 22 ? 37.968 17.880 23.711 1.00 0.00 14 ASN A O 19
ATOM 22631 N N . VAL A 1 23 ? 38.313 20.026 23.100 1.00 0.00 15 VAL A N 19
ATOM 22632 C CA . VAL A 1 23 ? 37.025 20.247 22.428 1.00 0.00 15 VAL A CA 19
ATOM 22633 C C . VAL A 1 23 ? 37.239 21.053 21.140 1.00 0.00 15 VAL A C 19
ATOM 22634 O O . VAL A 1 23 ? 37.847 22.126 21.150 1.00 0.00 15 VAL A O 19
ATOM 22647 N N . SER A 1 24 ? 36.709 20.542 20.031 1.00 0.00 16 SER A N 19
ATOM 22648 C CA . SER A 1 24 ? 36.706 21.156 18.695 1.00 0.00 16 SER A CA 19
ATOM 22649 C C . SER A 1 24 ? 35.273 21.236 18.136 1.00 0.00 16 SER A C 19
ATOM 22650 O O . SER A 1 24 ? 34.333 20.744 18.767 1.00 0.00 16 SER A O 19
ATOM 22658 N N . LYS A 1 25 ? 35.085 21.857 16.965 1.00 0.00 17 LYS A N 19
ATOM 22659 C CA . LYS A 1 25 ? 33.784 22.084 16.298 1.00 0.00 17 LYS A CA 19
ATOM 22660 C C . LYS A 1 25 ? 32.872 20.853 16.282 1.00 0.00 17 LYS A C 19
ATOM 22661 O O . LYS A 1 25 ? 31.708 20.930 16.665 1.00 0.00 17 LYS A O 19
ATOM 22680 N N . GLU A 1 26 ? 33.399 19.706 15.872 1.00 0.00 18 GLU A N 19
ATOM 22681 C CA . GLU A 1 26 ? 32.642 18.458 15.751 1.00 0.00 18 GLU A CA 19
ATOM 22682 C C . GLU A 1 26 ? 32.438 17.743 17.099 1.00 0.00 18 GLU A C 19
ATOM 22683 O O . GLU A 1 26 ? 31.630 16.817 17.171 1.00 0.00 18 GLU A O 19
ATOM 22695 N N . ASP A 1 27 ? 33.133 18.159 18.166 1.00 0.00 19 ASP A N 19
ATOM 22696 C CA . ASP A 1 27 ? 32.896 17.706 19.545 1.00 0.00 19 ASP A CA 19
ATOM 22697 C C . ASP A 1 27 ? 31.758 18.519 20.170 1.00 0.00 19 ASP A C 19
ATOM 22698 O O . ASP A 1 27 ? 30.737 17.967 20.579 1.00 0.00 19 ASP A O 19
ATOM 22707 N N . LEU A 1 28 ? 31.891 19.851 20.184 1.00 0.00 20 LEU A N 19
ATOM 22708 C CA . LEU A 1 28 ? 30.880 20.744 20.753 1.00 0.00 20 LEU A CA 19
ATOM 22709 C C . LEU A 1 28 ? 29.549 20.656 19.994 1.00 0.00 20 LEU A C 19
ATOM 22710 O O . LEU A 1 28 ? 28.489 20.705 20.619 1.00 0.00 20 LEU A O 19
ATOM 22726 N N . PHE A 1 29 ? 29.572 20.448 18.671 1.00 0.00 21 PHE A N 19
ATOM 22727 C CA . PHE A 1 29 ? 28.336 20.259 17.920 1.00 0.00 21 PHE A CA 19
ATOM 22728 C C . PHE A 1 29 ? 27.661 18.927 18.250 1.00 0.00 21 PHE A C 19
ATOM 22729 O O . PHE A 1 29 ? 26.458 18.933 18.502 1.00 0.00 21 PHE A O 19
ATOM 22746 N N . ARG A 1 30 ? 28.383 17.797 18.315 1.00 0.00 22 ARG A N 19
ATOM 22747 C CA . ARG A 1 30 ? 27.737 16.507 18.630 1.00 0.00 22 ARG A CA 19
ATOM 22748 C C . ARG A 1 30 ? 27.208 16.460 20.060 1.00 0.00 22 ARG A C 19
ATOM 22749 O O . ARG A 1 30 ? 26.102 15.969 20.272 1.00 0.00 22 ARG A O 19
ATOM 22770 N N . ILE A 1 31 ? 27.942 17.002 21.037 1.00 0.00 23 ILE A N 19
ATOM 22771 C CA . ILE A 1 31 ? 27.523 16.936 22.447 1.00 0.00 23 ILE A CA 19
ATOM 22772 C C . ILE A 1 31 ? 26.364 17.891 22.771 1.00 0.00 23 ILE A C 19
ATOM 22773 O O . ILE A 1 31 ? 25.545 17.554 23.624 1.00 0.00 23 ILE A O 19
ATOM 22789 N N . PHE A 1 32 ? 26.217 19.014 22.054 1.00 0.00 24 PHE A N 19
ATOM 22790 C CA . PHE A 1 32 ? 25.074 19.927 22.211 1.00 0.00 24 PHE A CA 19
ATOM 22791 C C . PHE A 1 32 ? 23.941 19.740 21.188 1.00 0.00 24 PHE A C 19
ATOM 22792 O O . PHE A 1 32 ? 22.857 20.278 21.403 1.00 0.00 24 PHE A O 19
ATOM 22809 N N . SER A 1 33 ? 24.119 18.955 20.119 1.00 0.00 25 SER A N 19
ATOM 22810 C CA . SER A 1 33 ? 23.091 18.707 19.086 1.00 0.00 25 SER A CA 19
ATOM 22811 C C . SER A 1 33 ? 21.702 18.325 19.629 1.00 0.00 25 SER A C 19
ATOM 22812 O O . SER A 1 33 ? 20.736 19.016 19.293 1.00 0.00 25 SER A O 19
ATOM 22820 N N . PRO A 1 34 ? 21.561 17.317 20.518 1.00 0.00 26 PRO A N 19
ATOM 22821 C CA . PRO A 1 34 ? 20.264 16.958 21.094 1.00 0.00 26 PRO A CA 19
ATOM 22822 C C . PRO A 1 34 ? 19.790 17.921 22.204 1.00 0.00 26 PRO A C 19
ATOM 22823 O O . PRO A 1 34 ? 18.802 17.633 22.879 1.00 0.00 26 PRO A O 19
ATOM 22834 N N . TYR A 1 35 ? 20.447 19.069 22.401 1.00 0.00 27 TYR A N 19
ATOM 22835 C CA . TYR A 1 35 ? 20.075 20.110 23.372 1.00 0.00 27 TYR A CA 19
ATOM 22836 C C . TYR A 1 35 ? 19.784 21.470 22.725 1.00 0.00 27 TYR A C 19
ATOM 22837 O O . TYR A 1 35 ? 18.958 22.218 23.250 1.00 0.00 27 TYR A O 19
ATOM 22855 N N . GLY A 1 36 ? 20.414 21.787 21.588 1.00 0.00 28 GLY A N 19
ATOM 22856 C CA . GLY A 1 36 ? 20.221 23.065 20.913 1.00 0.00 28 GLY A CA 19
ATOM 22857 C C . GLY A 1 36 ? 20.645 23.124 19.444 1.00 0.00 28 GLY A C 19
ATOM 22858 O O . GLY A 1 36 ? 21.216 22.185 18.886 1.00 0.00 28 GLY A O 19
ATOM 22862 N N . HIS A 1 37 ? 20.322 24.253 18.806 1.00 0.00 29 HIS A N 19
ATOM 22863 C CA . HIS A 1 37 ? 20.350 24.443 17.350 1.00 0.00 29 HIS A CA 19
ATOM 22864 C C . HIS A 1 37 ? 21.720 24.869 16.781 1.00 0.00 29 HIS A C 19
ATOM 22865 O O . HIS A 1 37 ? 21.959 24.615 15.604 1.00 0.00 29 HIS A O 19
ATOM 22879 N N . ILE A 1 38 ? 22.634 25.428 17.593 1.00 0.00 30 ILE A N 19
ATOM 22880 C CA . ILE A 1 38 ? 24.025 25.828 17.238 1.00 0.00 30 ILE A CA 19
ATOM 22881 C C . ILE A 1 38 ? 24.154 26.922 16.141 1.00 0.00 30 ILE A C 19
ATOM 22882 O O . ILE A 1 38 ? 23.258 27.106 15.322 1.00 0.00 30 ILE A O 19
ATOM 22898 N N . MET A 1 39 ? 25.276 27.658 16.125 1.00 0.00 31 MET A N 19
ATOM 22899 C CA . MET A 1 39 ? 25.685 28.576 15.045 1.00 0.00 31 MET A CA 19
ATOM 22900 C C . MET A 1 39 ? 27.202 28.559 14.769 1.00 0.00 31 MET A C 19
ATOM 22901 O O . MET A 1 39 ? 27.611 28.019 13.738 1.00 0.00 31 MET A O 19
ATOM 22915 N N . GLN A 1 40 ? 28.033 29.144 15.643 1.00 0.00 32 GLN A N 19
ATOM 22916 C CA . GLN A 1 40 ? 29.473 29.409 15.421 1.00 0.00 32 GLN A CA 19
ATOM 22917 C C . GLN A 1 40 ? 30.314 29.108 16.679 1.00 0.00 32 GLN A C 19
ATOM 22918 O O . GLN A 1 40 ? 29.759 28.844 17.743 1.00 0.00 32 GLN A O 19
ATOM 22932 N N . ILE A 1 41 ? 31.646 29.141 16.581 1.00 0.00 33 ILE A N 19
ATOM 22933 C CA . ILE A 1 41 ? 32.565 28.643 17.630 1.00 0.00 33 ILE A CA 19
ATOM 22934 C C . ILE A 1 41 ? 33.676 29.638 18.011 1.00 0.00 33 ILE A C 19
ATOM 22935 O O . ILE A 1 41 ? 34.117 30.427 17.172 1.00 0.00 33 ILE A O 19
ATOM 22951 N N . ASN A 1 42 ? 34.146 29.557 19.262 1.00 0.00 34 ASN A N 19
ATOM 22952 C CA . ASN A 1 42 ? 35.394 30.130 19.782 1.00 0.00 34 ASN A CA 19
ATOM 22953 C C . ASN A 1 42 ? 35.792 29.410 21.100 1.00 0.00 34 ASN A C 19
ATOM 22954 O O . ASN A 1 42 ? 34.962 29.229 21.992 1.00 0.00 34 ASN A O 19
ATOM 22965 N N . ILE A 1 43 ? 37.048 28.968 21.245 1.00 0.00 35 ILE A N 19
ATOM 22966 C CA . ILE A 1 43 ? 37.554 28.285 22.453 1.00 0.00 35 ILE A CA 19
ATOM 22967 C C . ILE A 1 43 ? 38.954 28.821 22.805 1.00 0.00 35 ILE A C 19
ATOM 22968 O O . ILE A 1 43 ? 39.808 28.988 21.927 1.00 0.00 35 ILE A O 19
ATOM 22984 N N . LYS A 1 44 ? 39.187 29.126 24.092 1.00 0.00 36 LYS A N 19
ATOM 22985 C CA . LYS A 1 44 ? 40.415 29.782 24.574 1.00 0.00 36 LYS A CA 19
ATOM 22986 C C . LYS A 1 44 ? 40.674 29.521 26.066 1.00 0.00 36 LYS A C 19
ATOM 22987 O O . LYS A 1 44 ? 39.732 29.390 26.847 1.00 0.00 36 LYS A O 19
ATOM 23006 N N . ASN A 1 45 ? 41.947 29.516 26.467 1.00 0.00 37 ASN A N 19
ATOM 23007 C CA . ASN A 1 45 ? 42.414 29.399 27.851 1.00 0.00 37 ASN A CA 19
ATOM 23008 C C . ASN A 1 45 ? 41.954 28.096 28.544 1.00 0.00 37 ASN A C 19
ATOM 23009 O O . ASN A 1 45 ? 42.606 27.056 28.420 1.00 0.00 37 ASN A O 19
ATOM 23020 N N . ALA A 1 46 ? 40.831 28.143 29.262 1.00 0.00 38 ALA A N 19
ATOM 23021 C CA . ALA A 1 46 ? 40.196 27.014 29.944 1.00 0.00 38 ALA A CA 19
ATOM 23022 C C . ALA A 1 46 ? 38.658 27.021 29.799 1.00 0.00 38 ALA A C 19
ATOM 23023 O O . ALA A 1 46 ? 37.958 26.268 30.482 1.00 0.00 38 ALA A O 19
ATOM 23030 N N . PHE A 1 47 ? 38.132 27.904 28.944 1.00 0.00 39 PHE A N 19
ATOM 23031 C CA . PHE A 1 47 ? 36.712 28.206 28.780 1.00 0.00 39 PHE A CA 19
ATOM 23032 C C . PHE A 1 47 ? 36.303 28.180 27.298 1.00 0.00 39 PHE A C 19
ATOM 23033 O O . PHE A 1 47 ? 37.145 28.059 26.399 1.00 0.00 39 PHE A O 19
ATOM 23050 N N . GLY A 1 48 ? 34.997 28.236 27.036 1.00 0.00 40 GLY A N 19
ATOM 23051 C CA . GLY A 1 48 ? 34.432 28.209 25.684 1.00 0.00 40 GLY A CA 19
ATOM 23052 C C . GLY A 1 48 ? 33.358 29.267 25.485 1.00 0.00 40 GLY A C 19
ATOM 23053 O O . GLY A 1 48 ? 32.515 29.457 26.361 1.00 0.00 40 GLY A O 19
ATOM 23057 N N . PHE A 1 49 ? 33.381 29.907 24.318 1.00 0.00 41 PHE A N 19
ATOM 23058 C CA . PHE A 1 49 ? 32.386 30.864 23.849 1.00 0.00 41 PHE A CA 19
ATOM 23059 C C . PHE A 1 49 ? 31.816 30.361 22.516 1.00 0.00 41 PHE A C 19
ATOM 23060 O O . PHE A 1 49 ? 32.432 30.472 21.461 1.00 0.00 41 PHE A O 19
ATOM 23077 N N . ILE A 1 50 ? 30.634 29.757 22.563 1.00 0.00 42 ILE A N 19
ATOM 23078 C CA . ILE A 1 50 ? 29.999 29.117 21.410 1.00 0.00 42 ILE A CA 19
ATOM 23079 C C . ILE A 1 50 ? 28.740 29.910 21.079 1.00 0.00 42 ILE A C 19
ATOM 23080 O O . ILE A 1 50 ? 27.930 30.205 21.952 1.00 0.00 42 ILE A O 19
ATOM 23096 N N . GLN A 1 51 ? 28.547 30.261 19.817 1.00 0.00 43 GLN A N 19
ATOM 23097 C CA . GLN A 1 51 ? 27.351 30.966 19.374 1.00 0.00 43 GLN A CA 19
ATOM 23098 C C . GLN A 1 51 ? 26.328 29.966 18.852 1.00 0.00 43 GLN A C 19
ATOM 23099 O O . GLN A 1 51 ? 26.671 28.962 18.228 1.00 0.00 43 GLN A O 19
ATOM 23113 N N . PHE A 1 52 ? 25.061 30.233 19.120 1.00 0.00 44 PHE A N 19
ATOM 23114 C CA . PHE A 1 52 ? 23.949 29.314 18.921 1.00 0.00 44 PHE A CA 19
ATOM 23115 C C . PHE A 1 52 ? 22.835 29.972 18.120 1.00 0.00 44 PHE A C 19
ATOM 23116 O O . PHE A 1 52 ? 22.734 31.192 18.055 1.00 0.00 44 PHE A O 19
ATOM 23133 N N . ASP A 1 53 ? 21.950 29.150 17.571 1.00 0.00 45 ASP A N 19
ATOM 23134 C CA . ASP A 1 53 ? 20.595 29.595 17.291 1.00 0.00 45 ASP A CA 19
ATOM 23135 C C . ASP A 1 53 ? 19.685 29.268 18.485 1.00 0.00 45 ASP A C 19
ATOM 23136 O O . ASP A 1 53 ? 19.867 28.237 19.132 1.00 0.00 45 ASP A O 19
ATOM 23145 N N . ASN A 1 54 ? 18.705 30.133 18.748 1.00 0.00 46 ASN A N 19
ATOM 23146 C CA . ASN A 1 54 ? 17.668 30.026 19.790 1.00 0.00 46 ASN A CA 19
ATOM 23147 C C . ASN A 1 54 ? 18.158 30.009 21.270 1.00 0.00 46 ASN A C 19
ATOM 23148 O O . ASN A 1 54 ? 18.938 29.144 21.668 1.00 0.00 46 ASN A O 19
ATOM 23159 N N . PRO A 1 55 ? 17.643 30.901 22.147 1.00 0.00 47 PRO A N 19
ATOM 23160 C CA . PRO A 1 55 ? 18.123 31.048 23.531 1.00 0.00 47 PRO A CA 19
ATOM 23161 C C . PRO A 1 55 ? 17.788 29.867 24.445 1.00 0.00 47 PRO A C 19
ATOM 23162 O O . PRO A 1 55 ? 18.594 29.502 25.298 1.00 0.00 47 PRO A O 19
ATOM 23173 N N . GLN A 1 56 ? 16.630 29.228 24.258 1.00 0.00 48 GLN A N 19
ATOM 23174 C CA . GLN A 1 56 ? 16.252 28.030 25.022 1.00 0.00 48 GLN A CA 19
ATOM 23175 C C . GLN A 1 56 ? 17.235 26.882 24.760 1.00 0.00 48 GLN A C 19
ATOM 23176 O O . GLN A 1 56 ? 17.619 26.149 25.668 1.00 0.00 48 GLN A O 19
ATOM 23190 N N . SER A 1 57 ? 17.702 26.815 23.514 1.00 0.00 49 SER A N 19
ATOM 23191 C CA . SER A 1 57 ? 18.717 25.898 23.008 1.00 0.00 49 SER A CA 19
ATOM 23192 C C . SER A 1 57 ? 20.099 26.152 23.631 1.00 0.00 49 SER A C 19
ATOM 23193 O O . SER A 1 57 ? 20.793 25.194 23.972 1.00 0.00 49 SER A O 19
ATOM 23201 N N . VAL A 1 58 ? 20.454 27.414 23.915 1.00 0.00 50 VAL A N 19
ATOM 23202 C CA . VAL A 1 58 ? 21.630 27.755 24.739 1.00 0.00 50 VAL A CA 19
ATOM 23203 C C . VAL A 1 58 ? 21.477 27.242 26.169 1.00 0.00 50 VAL A C 19
ATOM 23204 O O . VAL A 1 58 ? 22.314 26.467 26.636 1.00 0.00 50 VAL A O 19
ATOM 23217 N N . ARG A 1 59 ? 20.439 27.681 26.894 1.00 0.00 51 ARG A N 19
ATOM 23218 C CA . ARG A 1 59 ? 20.308 27.361 28.327 1.00 0.00 51 ARG A CA 19
ATOM 23219 C C . ARG A 1 59 ? 20.127 25.866 28.575 1.00 0.00 51 ARG A C 19
ATOM 23220 O O . ARG A 1 59 ? 20.711 25.363 29.524 1.00 0.00 51 ARG A O 19
ATOM 23241 N N . ASP A 1 60 ? 19.445 25.133 27.695 1.00 0.00 52 ASP A N 19
ATOM 23242 C CA . ASP A 1 60 ? 19.342 23.674 27.803 1.00 0.00 52 ASP A CA 19
ATOM 23243 C C . ASP A 1 60 ? 20.697 22.980 27.557 1.00 0.00 52 ASP A C 19
ATOM 23244 O O . ASP A 1 60 ? 21.048 22.050 28.283 1.00 0.00 52 ASP A O 19
ATOM 23253 N N . ALA A 1 61 ? 21.503 23.453 26.597 1.00 0.00 53 ALA A N 19
ATOM 23254 C CA . ALA A 1 61 ? 22.846 22.926 26.336 1.00 0.00 53 ALA A CA 19
ATOM 23255 C C . ALA A 1 61 ? 23.816 23.156 27.515 1.00 0.00 53 ALA A C 19
ATOM 23256 O O . ALA A 1 61 ? 24.578 22.255 27.887 1.00 0.00 53 ALA A O 19
ATOM 23263 N N . ILE A 1 62 ? 23.761 24.325 28.167 1.00 0.00 54 ILE A N 19
ATOM 23264 C CA . ILE A 1 62 ? 24.527 24.555 29.400 1.00 0.00 54 ILE A CA 19
ATOM 23265 C C . ILE A 1 62 ? 23.961 23.693 30.535 1.00 0.00 54 ILE A C 19
ATOM 23266 O O . ILE A 1 62 ? 24.653 22.844 31.090 1.00 0.00 54 ILE A O 19
ATOM 23282 N N . GLU A 1 63 ? 22.705 23.920 30.908 1.00 0.00 55 GLU A N 19
ATOM 23283 C CA . GLU A 1 63 ? 22.143 23.457 32.177 1.00 0.00 55 GLU A CA 19
ATOM 23284 C C . GLU A 1 63 ? 21.899 21.948 32.216 1.00 0.00 55 GLU A C 19
ATOM 23285 O O . GLU A 1 63 ? 21.962 21.353 33.292 1.00 0.00 55 GLU A O 19
ATOM 23297 N N . CYS A 1 64 ? 21.629 21.318 31.070 1.00 0.00 56 CYS A N 19
ATOM 23298 C CA . CYS A 1 64 ? 21.315 19.895 31.012 1.00 0.00 56 CYS A CA 19
ATOM 23299 C C . CYS A 1 64 ? 22.535 19.015 30.681 1.00 0.00 56 CYS A C 19
ATOM 23300 O O . CYS A 1 64 ? 22.556 17.849 31.086 1.00 0.00 56 CYS A O 19
ATOM 23308 N N . GLU A 1 65 ? 23.563 19.550 30.005 1.00 0.00 57 GLU A N 19
ATOM 23309 C CA . GLU A 1 65 ? 24.760 18.783 29.609 1.00 0.00 57 GLU A CA 19
ATOM 23310 C C . GLU A 1 65 ? 26.073 19.275 30.254 1.00 0.00 57 GLU A C 19
ATOM 23311 O O . GLU A 1 65 ? 26.889 18.461 30.698 1.00 0.00 57 GLU A O 19
ATOM 23323 N N . SER A 1 66 ? 26.282 20.592 30.354 1.00 0.00 58 SER A N 19
ATOM 23324 C CA . SER A 1 66 ? 27.484 21.188 30.981 1.00 0.00 58 SER A CA 19
ATOM 23325 C C . SER A 1 66 ? 27.381 21.275 32.511 1.00 0.00 58 SER A C 19
ATOM 23326 O O . SER A 1 66 ? 28.395 21.363 33.201 1.00 0.00 58 SER A O 19
ATOM 23334 N N . GLN A 1 67 ? 26.160 21.213 33.044 1.00 0.00 59 GLN A N 19
ATOM 23335 C CA . GLN A 1 67 ? 25.829 21.237 34.468 1.00 0.00 59 GLN A CA 19
ATOM 23336 C C . GLN A 1 67 ? 25.077 19.954 34.870 1.00 0.00 59 GLN A C 19
ATOM 23337 O O . GLN A 1 67 ? 24.301 19.409 34.085 1.00 0.00 59 GLN A O 19
ATOM 23351 N N . GLU A 1 68 ? 25.294 19.468 36.095 1.00 0.00 60 GLU A N 19
ATOM 23352 C CA . GLU A 1 68 ? 24.715 18.205 36.604 1.00 0.00 60 GLU A CA 19
ATOM 23353 C C . GLU A 1 68 ? 23.866 18.380 37.885 1.00 0.00 60 GLU A C 19
ATOM 23354 O O . GLU A 1 68 ? 23.118 17.478 38.273 1.00 0.00 60 GLU A O 19
ATOM 23366 N N . MET A 1 69 ? 23.925 19.557 38.517 1.00 0.00 61 MET A N 19
ATOM 23367 C CA . MET A 1 69 ? 23.191 19.908 39.739 1.00 0.00 61 MET A CA 19
ATOM 23368 C C . MET A 1 69 ? 22.753 21.379 39.724 1.00 0.00 61 MET A C 19
ATOM 23369 O O . MET A 1 69 ? 23.365 22.213 39.055 1.00 0.00 61 MET A O 19
ATOM 23383 N N . ASN A 1 70 ? 21.685 21.723 40.444 1.00 0.00 62 ASN A N 19
ATOM 23384 C CA . ASN A 1 70 ? 21.248 23.113 40.604 1.00 0.00 62 ASN A CA 19
ATOM 23385 C C . ASN A 1 70 ? 22.211 23.904 41.505 1.00 0.00 6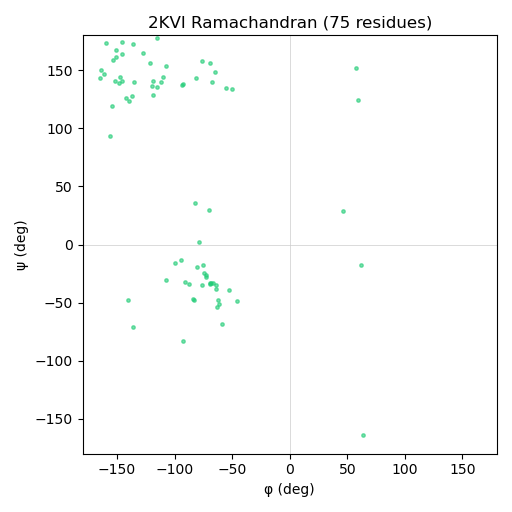2 ASN A C 19
ATOM 23386 O O . ASN A 1 70 ? 22.464 23.515 42.648 1.00 0.00 62 ASN A O 19
ATOM 23397 N N . PHE A 1 71 ? 22.753 25.011 40.986 1.00 0.00 63 PHE A N 19
ATOM 23398 C CA . PHE A 1 71 ? 23.865 25.752 41.597 1.00 0.00 63 PHE A CA 19
ATOM 23399 C C . PHE A 1 71 ? 25.095 24.850 41.864 1.00 0.00 63 PHE A C 19
ATOM 23400 O O . PHE A 1 71 ? 25.785 24.998 42.878 1.00 0.00 63 PHE A O 19
ATOM 23417 N N . GLY A 1 72 ? 25.358 23.891 40.963 1.00 0.00 64 GLY A N 19
ATOM 23418 C CA . GLY A 1 72 ? 26.461 22.925 41.046 1.00 0.00 64 GLY A CA 19
ATOM 23419 C C . GLY A 1 72 ? 27.853 23.572 41.085 1.00 0.00 64 GLY A C 19
ATOM 23420 O O . GLY A 1 72 ? 28.027 24.740 40.721 1.00 0.00 64 GLY A O 19
ATOM 23424 N N . LYS A 1 73 ? 28.853 22.847 41.594 1.00 0.00 65 LYS A N 19
ATOM 23425 C CA . LYS A 1 73 ? 30.157 23.412 41.995 1.00 0.00 65 LYS A CA 19
ATOM 23426 C C . LYS A 1 73 ? 31.229 23.271 40.914 1.00 0.00 65 LYS A C 19
ATOM 23427 O O . LYS A 1 73 ? 31.127 22.449 40.002 1.00 0.00 65 LYS A O 19
ATOM 23446 N N . LYS A 1 74 ? 32.245 24.135 41.008 1.00 0.00 66 LYS A N 19
ATOM 23447 C CA . LYS A 1 74 ? 33.346 24.325 40.043 1.00 0.00 66 LYS A CA 19
ATOM 23448 C C . LYS A 1 74 ? 32.893 24.689 38.620 1.00 0.00 66 LYS A C 19
ATOM 23449 O O . LYS A 1 74 ? 33.692 24.616 37.691 1.00 0.00 66 LYS A O 19
ATOM 23468 N N . LEU A 1 75 ? 31.633 25.090 38.431 1.00 0.00 67 LEU A N 19
ATOM 23469 C CA . LEU A 1 75 ? 31.012 25.325 37.126 1.00 0.00 67 LEU A CA 19
ATOM 23470 C C . LEU A 1 75 ? 30.303 26.684 37.122 1.00 0.00 67 LEU A C 19
ATOM 23471 O O . LEU A 1 75 ? 29.241 26.828 37.725 1.00 0.00 67 LEU A O 19
ATOM 23487 N N . ILE A 1 76 ? 30.876 27.666 36.424 1.00 0.00 68 ILE A N 19
ATOM 23488 C CA . ILE A 1 76 ? 30.245 28.964 36.130 1.00 0.00 68 ILE A CA 19
ATOM 23489 C C . ILE A 1 76 ? 29.995 29.080 34.617 1.00 0.00 68 ILE A C 19
ATOM 23490 O O . ILE A 1 76 ? 30.692 28.474 33.798 1.00 0.00 68 ILE A O 19
ATOM 23506 N N . LEU A 1 77 ? 28.951 29.821 34.251 1.00 0.00 69 LEU A N 19
ATOM 23507 C CA . LEU A 1 77 ? 28.375 29.895 32.911 1.00 0.00 69 LEU A CA 19
ATOM 23508 C C . LEU A 1 77 ? 27.812 31.288 32.590 1.00 0.00 69 LEU A C 19
ATOM 23509 O O . LEU A 1 77 ? 27.641 32.122 33.484 1.00 0.00 69 LEU A O 19
ATOM 23525 N N . GLU A 1 78 ? 27.464 31.515 31.322 1.00 0.00 70 GLU A N 19
ATOM 23526 C CA . GLU A 1 78 ? 26.591 32.618 30.900 1.00 0.00 70 GLU A CA 19
ATOM 23527 C C . GLU A 1 78 ? 25.727 32.203 29.694 1.00 0.00 70 GLU A C 19
ATOM 23528 O O . GLU A 1 78 ? 26.251 31.698 28.696 1.00 0.00 70 GLU A O 19
ATOM 23540 N N . VAL A 1 79 ? 24.415 32.461 29.744 1.00 0.00 71 VAL A N 19
ATOM 23541 C CA . VAL A 1 79 ? 23.495 32.365 28.590 1.00 0.00 71 VAL A CA 19
ATOM 23542 C C . VAL A 1 79 ? 23.174 33.771 28.100 1.00 0.00 71 VAL A C 19
ATOM 23543 O O . VAL A 1 79 ? 22.713 34.612 28.874 1.00 0.00 71 VAL A O 19
ATOM 23556 N N . SER A 1 80 ? 23.421 34.036 26.818 1.00 0.00 72 SER A N 19
ATOM 23557 C CA . SER A 1 80 ? 23.363 35.376 26.230 1.00 0.00 72 SER A CA 19
ATOM 23558 C C . SER A 1 80 ? 22.703 35.387 24.848 1.00 0.00 72 SER A C 19
ATOM 23559 O O . SER A 1 80 ? 22.439 34.337 24.268 1.00 0.00 72 SER A O 19
ATOM 23567 N N . SER A 1 81 ? 22.395 36.573 24.323 1.00 0.00 73 SER A N 19
ATOM 23568 C CA . SER A 1 81 ? 21.702 36.760 23.038 1.00 0.00 73 SER A CA 19
ATOM 23569 C C . SER A 1 81 ? 22.575 37.447 21.981 1.00 0.00 73 SER A C 19
ATOM 23570 O O . SER A 1 81 ? 23.758 37.705 22.206 1.00 0.00 73 SER A O 19
ATOM 23578 N N . SER A 1 82 ? 21.995 37.802 20.831 1.00 0.00 74 SER A N 19
ATOM 23579 C CA . SER A 1 82 ? 22.638 38.665 19.827 1.00 0.00 74 SER A CA 19
ATOM 23580 C C . SER A 1 82 ? 22.875 40.112 20.296 1.00 0.00 74 SER A C 19
ATOM 23581 O O . SER A 1 82 ? 23.500 40.887 19.569 1.00 0.00 74 SER A O 19
ATOM 23589 N N . ASN A 1 83 ? 22.427 40.490 21.500 1.00 0.00 75 ASN A N 19
ATOM 23590 C CA . ASN A 1 83 ? 22.797 41.742 22.166 1.00 0.00 75 ASN A CA 19
ATOM 23591 C C . ASN A 1 83 ? 24.295 41.746 22.547 1.00 0.00 75 ASN A C 19
ATOM 23592 O O . ASN A 1 83 ? 24.942 40.699 22.607 1.00 0.00 75 ASN A O 19
ATOM 23603 N N . ALA A 1 84 ? 24.837 42.917 22.887 1.00 0.00 76 ALA A N 19
ATOM 23604 C CA . ALA A 1 84 ? 26.211 43.107 23.370 1.00 0.00 76 ALA A CA 19
ATOM 23605 C C . ALA A 1 84 ? 26.451 42.663 24.834 1.00 0.00 76 ALA A C 19
ATOM 23606 O O . ALA A 1 84 ? 27.564 42.798 25.351 1.00 0.00 76 ALA A O 19
ATOM 23613 N N . ARG A 1 85 ? 25.406 42.183 25.527 1.00 0.00 77 ARG A N 19
ATOM 23614 C CA . ARG A 1 85 ? 25.414 41.807 26.951 1.00 0.00 77 ARG A CA 19
ATOM 23615 C C . ARG A 1 85 ? 24.724 40.473 27.177 1.00 0.00 77 ARG A C 19
ATOM 23616 O O . ARG A 1 85 ? 25.462 39.461 27.197 1.00 0.00 77 ARG A O 19
ATOM 23637 N N . PRO A 1 9 ? 17.452 33.497 15.211 1.00 0.00 1 PRO A N 20
ATOM 23638 C CA . PRO A 1 9 ? 17.687 34.101 16.540 1.00 0.00 1 PRO A CA 20
ATOM 23639 C C . PRO A 1 9 ? 19.137 33.889 17.014 1.00 0.00 1 PRO A C 20
ATOM 23640 O O . PRO A 1 9 ? 19.434 32.906 17.687 1.00 0.00 1 PRO A O 20
ATOM 23651 N N . LYS A 1 10 ? 20.065 34.784 16.651 1.00 0.00 2 LYS A N 20
ATOM 23652 C CA . LYS A 1 10 ? 21.487 34.691 17.031 1.00 0.00 2 LYS A CA 20
ATOM 23653 C C . LYS A 1 10 ? 21.674 34.734 18.551 1.00 0.00 2 LYS A C 20
ATOM 23654 O O . LYS A 1 10 ? 21.170 35.638 19.214 1.00 0.00 2 LYS A O 20
ATOM 23673 N N . SER A 1 11 ? 22.442 33.797 19.096 1.00 0.00 3 SER A N 20
ATOM 23674 C CA . SER A 1 11 ? 22.614 33.575 20.537 1.00 0.00 3 SER A CA 20
ATOM 23675 C C . SER A 1 11 ? 24.061 33.232 20.908 1.00 0.00 3 SER A C 20
ATOM 23676 O O . SER A 1 11 ? 24.856 32.822 20.062 1.00 0.00 3 SER A O 20
ATOM 23684 N N . ARG A 1 12 ? 24.407 33.373 22.191 1.00 0.00 4 ARG A N 20
ATOM 23685 C CA . ARG A 1 12 ? 25.750 33.111 22.736 1.00 0.00 4 ARG A CA 20
ATOM 23686 C C . ARG A 1 12 ? 25.682 32.182 23.955 1.00 0.00 4 ARG A C 20
ATOM 23687 O O . ARG A 1 12 ? 24.812 32.346 24.805 1.00 0.00 4 ARG A O 20
ATOM 23708 N N . LEU A 1 13 ? 26.630 31.247 24.037 1.00 0.00 5 LEU A N 20
ATOM 23709 C CA . LEU A 1 13 ? 26.787 30.204 25.053 1.00 0.00 5 LEU A CA 20
ATOM 23710 C C . LEU A 1 13 ? 28.215 30.262 25.613 1.00 0.00 5 LEU A C 20
ATOM 23711 O O . LEU A 1 13 ? 29.170 29.913 24.920 1.00 0.00 5 LEU A O 20
ATOM 23727 N N . PHE A 1 14 ? 28.378 30.664 26.870 1.00 0.00 6 PHE A N 20
ATOM 23728 C CA . PHE A 1 14 ? 29.673 30.675 27.551 1.00 0.00 6 PHE A CA 20
ATOM 23729 C C . PHE A 1 14 ? 29.703 29.668 28.706 1.00 0.00 6 PHE A C 20
ATOM 23730 O O . PHE A 1 14 ? 28.828 29.700 29.571 1.00 0.00 6 PHE A O 20
ATOM 23747 N N . ILE A 1 15 ? 30.742 28.833 28.766 1.00 0.00 7 ILE A N 20
ATOM 23748 C CA . ILE A 1 15 ? 31.080 28.007 29.934 1.00 0.00 7 ILE A CA 20
ATOM 23749 C C . ILE A 1 15 ? 32.410 28.500 30.513 1.00 0.00 7 ILE A C 20
ATOM 23750 O O . ILE A 1 15 ? 33.364 28.703 29.759 1.00 0.00 7 ILE A O 20
ATOM 23766 N N . GLY A 1 16 ? 32.475 28.653 31.840 1.00 0.00 8 GLY A N 20
ATOM 23767 C CA . GLY A 1 16 ? 33.726 28.845 32.575 1.00 0.00 8 GLY A CA 20
ATOM 23768 C C . GLY A 1 16 ? 34.564 27.561 32.657 1.00 0.00 8 GLY A C 20
ATOM 23769 O O . GLY A 1 16 ? 34.617 26.779 31.711 1.00 0.00 8 GLY A O 20
ATOM 23773 N N . ASN A 1 17 ? 35.194 27.329 33.811 1.00 0.00 9 ASN A N 20
ATOM 23774 C CA . ASN A 1 17 ? 36.159 26.256 34.069 1.00 0.00 9 ASN A CA 20
ATOM 23775 C C . ASN A 1 17 ? 35.519 24.852 33.988 1.00 0.00 9 ASN A C 20
ATOM 23776 O O . ASN A 1 17 ? 35.170 24.256 35.010 1.00 0.00 9 ASN A O 20
ATOM 23787 N N . LEU A 1 18 ? 35.381 24.316 32.774 1.00 0.00 10 LEU A N 20
ATOM 23788 C CA . LEU A 1 18 ? 34.978 22.933 32.492 1.00 0.00 10 LEU A CA 20
ATOM 23789 C C . LEU A 1 18 ? 35.750 22.360 31.280 1.00 0.00 10 LEU A C 20
ATOM 23790 O O . LEU A 1 18 ? 36.468 21.373 31.482 1.00 0.00 10 LEU A O 20
ATOM 23806 N N . PRO A 1 19 ? 35.681 22.949 30.064 1.00 0.00 11 PRO A N 20
ATOM 23807 C CA . PRO A 1 19 ? 36.556 22.582 28.951 1.00 0.00 11 PRO A CA 20
ATOM 23808 C C . PRO A 1 19 ? 37.958 23.179 29.148 1.00 0.00 11 PRO A C 20
ATOM 23809 O O . PRO A 1 19 ? 38.186 24.365 28.902 1.00 0.00 11 PRO A O 20
ATOM 23820 N N . LEU A 1 20 ? 38.910 22.356 29.593 1.00 0.00 12 LEU A N 20
ATOM 23821 C CA . LEU A 1 20 ? 40.317 22.743 29.795 1.00 0.00 12 LEU A CA 20
ATOM 23822 C C . LEU A 1 20 ? 41.256 22.117 28.750 1.00 0.00 12 LEU A C 20
ATOM 23823 O O . LEU A 1 20 ? 42.373 22.606 28.551 1.00 0.00 12 LEU A O 20
ATOM 23839 N N . LYS A 1 21 ? 40.804 21.062 28.068 1.00 0.00 13 LYS A N 20
ATOM 23840 C CA . LYS A 1 21 ? 41.484 20.409 26.941 1.00 0.00 13 LYS A CA 20
ATOM 23841 C C . LYS A 1 21 ? 40.986 20.983 25.611 1.00 0.00 13 LYS A C 20
ATOM 23842 O O . LYS A 1 21 ? 39.965 21.673 25.575 1.00 0.00 13 LYS A O 20
ATOM 23861 N N . ASN A 1 22 ? 41.700 20.730 24.515 1.00 0.00 14 ASN A N 20
ATOM 23862 C CA . ASN A 1 22 ? 41.296 21.198 23.187 1.00 0.00 14 ASN A CA 20
ATOM 23863 C C . ASN A 1 22 ? 40.020 20.488 22.696 1.00 0.00 14 ASN A C 20
ATOM 23864 O O . ASN A 1 22 ? 39.824 19.305 22.973 1.00 0.00 14 ASN A O 20
ATOM 23875 N N . VAL A 1 23 ? 39.150 21.200 21.973 1.00 0.00 15 VAL A N 20
ATOM 23876 C CA . VAL A 1 23 ? 37.835 20.709 21.521 1.00 0.00 15 VAL A CA 20
ATOM 23877 C C . VAL A 1 23 ? 37.540 21.221 20.107 1.00 0.00 15 VAL A C 20
ATOM 23878 O O . VAL A 1 23 ? 37.783 22.392 19.803 1.00 0.00 15 VAL A O 20
ATOM 23891 N N . SER A 1 24 ? 36.994 20.352 19.252 1.00 0.00 16 SER A N 20
ATOM 23892 C CA . SER A 1 24 ? 36.588 20.672 17.879 1.00 0.00 16 SER A CA 20
ATOM 23893 C C . SER A 1 24 ? 35.183 21.272 17.803 1.00 0.00 16 SER A C 20
ATOM 23894 O O . SER A 1 24 ? 34.292 20.916 18.580 1.00 0.00 16 SER A O 20
ATOM 23902 N N . LYS A 1 25 ? 34.949 22.091 16.767 1.00 0.00 17 LYS A N 20
ATOM 23903 C CA . LYS A 1 25 ? 33.608 22.491 16.298 1.00 0.00 17 LYS A CA 20
ATOM 23904 C C . LYS A 1 25 ? 32.670 21.306 16.067 1.00 0.00 17 LYS A C 20
ATOM 23905 O O . LYS A 1 25 ? 31.456 21.481 16.086 1.00 0.00 17 LYS A O 20
ATOM 23924 N N . GLU A 1 26 ? 33.218 20.120 15.816 1.00 0.00 18 GLU A N 20
ATOM 23925 C CA . GLU A 1 26 ? 32.466 18.889 15.597 1.00 0.00 18 GLU A CA 20
ATOM 23926 C C . GLU A 1 26 ? 32.151 18.176 16.911 1.00 0.00 18 GLU A C 20
ATOM 23927 O O . GLU A 1 26 ? 31.046 17.675 17.070 1.00 0.00 18 GLU A O 20
ATOM 23939 N N . ASP A 1 27 ? 33.078 18.183 17.875 1.00 0.00 19 ASP A N 20
ATOM 23940 C CA . ASP A 1 27 ? 32.881 17.575 19.198 1.00 0.00 19 ASP A CA 20
ATOM 23941 C C . ASP A 1 27 ? 31.724 18.261 19.935 1.00 0.00 19 ASP A C 20
ATOM 23942 O O . ASP A 1 27 ? 30.779 17.619 20.389 1.00 0.00 19 ASP A O 20
ATOM 23951 N N . LEU A 1 28 ? 31.762 19.596 20.013 1.00 0.00 20 LEU A N 20
ATOM 23952 C CA . LEU A 1 28 ? 30.700 20.382 20.643 1.00 0.00 20 LEU A CA 20
ATOM 23953 C C . LEU A 1 28 ? 29.386 20.336 19.847 1.00 0.00 20 LEU A C 20
ATOM 23954 O O . LEU A 1 28 ? 28.316 20.280 20.447 1.00 0.00 20 LEU A O 20
ATOM 23970 N N . PHE A 1 29 ? 29.442 20.298 18.510 1.00 0.00 21 PHE A N 20
ATOM 23971 C CA . PHE A 1 29 ? 28.238 20.193 17.684 1.00 0.00 21 PHE A CA 20
ATOM 23972 C C . PHE A 1 29 ? 27.580 18.814 17.802 1.00 0.00 21 PHE A C 20
ATOM 23973 O O . PHE A 1 29 ? 26.353 18.734 17.885 1.00 0.00 21 PHE A O 20
ATOM 23990 N N . ARG A 1 30 ? 28.355 17.724 17.861 1.00 0.00 22 ARG A N 20
ATOM 23991 C CA . ARG A 1 30 ? 27.795 16.372 17.954 1.00 0.00 22 ARG A CA 20
ATOM 23992 C C . ARG A 1 30 ? 27.246 16.058 19.340 1.00 0.00 22 ARG A C 20
ATOM 23993 O O . ARG A 1 30 ? 26.199 15.413 19.422 1.00 0.00 22 ARG A O 20
ATOM 24014 N N . ILE A 1 31 ? 27.859 16.569 20.417 1.00 0.00 23 ILE A N 20
ATOM 24015 C CA . ILE A 1 31 ? 27.312 16.401 21.775 1.00 0.00 23 ILE A CA 20
ATOM 24016 C C . ILE A 1 31 ? 26.130 17.335 22.057 1.00 0.00 23 ILE A C 20
ATOM 24017 O O . ILE A 1 31 ? 25.179 16.882 22.691 1.00 0.00 23 ILE A O 20
ATOM 24033 N N . PHE A 1 32 ? 26.118 18.574 21.539 1.00 0.00 24 PHE A N 20
ATOM 24034 C CA . PHE A 1 32 ? 24.988 19.502 21.711 1.00 0.00 24 PHE A CA 20
ATOM 24035 C C . PHE A 1 32 ? 23.918 19.446 20.609 1.00 0.00 24 PHE A C 20
ATOM 24036 O O . PHE A 1 32 ? 22.890 20.096 20.766 1.00 0.00 24 PHE A O 20
ATOM 24053 N N . SER A 1 33 ? 24.072 18.647 19.546 1.00 0.00 25 SER A N 20
ATOM 24054 C CA . SER A 1 33 ? 23.043 18.475 18.498 1.00 0.00 25 SER A CA 20
ATOM 24055 C C . SER A 1 33 ? 21.622 18.239 19.048 1.00 0.00 25 SER A C 20
ATOM 24056 O O . SER A 1 33 ? 20.728 18.991 18.663 1.00 0.00 25 SER A O 20
ATOM 24064 N N . PRO A 1 34 ? 21.374 17.306 19.992 1.00 0.00 26 PRO A N 20
ATOM 24065 C CA . PRO A 1 34 ? 20.035 17.119 20.561 1.00 0.00 26 PRO A CA 20
ATOM 24066 C C . PRO A 1 34 ? 19.639 18.193 21.591 1.00 0.00 26 PRO A C 20
ATOM 24067 O O . PRO A 1 34 ? 18.472 18.277 21.981 1.00 0.00 26 PRO A O 20
ATOM 24078 N N . TYR A 1 35 ? 20.576 19.043 22.018 1.00 0.00 27 TYR A N 20
ATOM 24079 C CA . TYR A 1 35 ? 20.348 20.155 22.943 1.00 0.00 27 TYR A CA 20
ATOM 24080 C C . TYR A 1 35 ? 19.990 21.454 22.193 1.00 0.00 27 TYR A C 20
ATOM 24081 O O . TYR A 1 35 ? 19.245 22.270 22.741 1.00 0.00 27 TYR A O 20
ATOM 24099 N N . GLY A 1 36 ? 20.450 21.659 20.950 1.00 0.00 28 GLY A N 20
ATOM 24100 C CA . GLY A 1 36 ? 20.124 22.876 20.205 1.00 0.00 28 GLY A CA 20
ATOM 24101 C C . GLY A 1 36 ? 20.675 23.047 18.784 1.00 0.00 28 GLY A C 20
ATOM 24102 O O . GLY A 1 36 ? 21.325 22.167 18.225 1.00 0.00 28 GLY A O 20
ATOM 24106 N N . HIS A 1 37 ? 20.396 24.219 18.204 1.00 0.00 29 HIS A N 20
ATOM 24107 C CA . HIS A 1 37 ? 20.467 24.514 16.757 1.00 0.00 29 HIS A CA 20
ATOM 24108 C C . HIS A 1 37 ? 21.853 24.946 16.216 1.00 0.00 29 HIS A C 20
ATOM 24109 O O . HIS A 1 37 ? 22.105 24.771 15.027 1.00 0.00 29 HIS A O 20
ATOM 24123 N N . ILE A 1 38 ? 22.752 25.454 17.079 1.00 0.00 30 ILE A N 20
ATOM 24124 C CA . ILE A 1 38 ? 24.151 25.906 16.818 1.00 0.00 30 ILE A CA 20
ATOM 24125 C C . ILE A 1 38 ? 24.316 27.087 15.826 1.00 0.00 30 ILE A C 20
ATOM 24126 O O . ILE A 1 38 ? 23.450 27.345 14.995 1.00 0.00 30 ILE A O 20
ATOM 24142 N N . MET A 1 39 ? 25.431 27.828 15.909 1.00 0.00 31 MET A N 20
ATOM 24143 C CA . MET A 1 39 ? 25.871 28.838 14.926 1.00 0.00 31 MET A CA 20
ATOM 24144 C C . MET A 1 39 ? 27.389 28.814 14.667 1.00 0.00 31 MET A C 20
ATOM 24145 O O . MET A 1 39 ? 27.790 28.585 13.526 1.00 0.00 31 MET A O 20
ATOM 24159 N N . GLN A 1 40 ? 28.239 29.070 15.670 1.00 0.00 32 GLN A N 20
ATOM 24160 C CA . GLN A 1 40 ? 29.688 29.315 15.497 1.00 0.00 32 GLN A CA 20
ATOM 24161 C C . GLN A 1 40 ? 30.477 29.005 16.792 1.00 0.00 32 GLN A C 20
ATOM 24162 O O . GLN A 1 40 ? 29.861 28.705 17.812 1.00 0.00 32 GLN A O 20
ATOM 24176 N N . ILE A 1 41 ? 31.820 29.028 16.786 1.00 0.00 33 ILE A N 20
ATOM 24177 C CA . ILE A 1 41 ? 32.655 28.638 17.943 1.00 0.00 33 ILE A CA 20
ATOM 24178 C C . ILE A 1 41 ? 33.827 29.593 18.225 1.00 0.00 33 ILE A C 20
ATOM 24179 O O . ILE A 1 41 ? 34.370 30.209 17.308 1.00 0.00 33 ILE A O 20
ATOM 24195 N N . ASN A 1 42 ? 34.254 29.649 19.488 1.00 0.00 34 ASN A N 20
ATOM 24196 C CA . ASN A 1 42 ? 35.513 30.217 19.977 1.00 0.00 34 ASN A CA 20
ATOM 24197 C C . ASN A 1 42 ? 35.915 29.474 21.274 1.00 0.00 34 ASN A C 20
ATOM 24198 O O . ASN A 1 42 ? 35.114 29.373 22.204 1.00 0.00 34 ASN A O 20
ATOM 24209 N N . ILE A 1 43 ? 37.123 28.906 21.349 1.00 0.00 35 ILE A N 20
ATOM 24210 C CA . ILE A 1 43 ? 37.592 28.124 22.513 1.00 0.00 35 ILE A CA 20
ATOM 24211 C C . ILE A 1 43 ? 39.049 28.469 22.823 1.00 0.00 35 ILE A C 20
ATOM 24212 O O . ILE A 1 43 ? 39.898 28.397 21.932 1.00 0.00 35 ILE A O 20
ATOM 24228 N N . LYS A 1 44 ? 39.338 28.821 24.086 1.00 0.00 36 LYS A N 20
ATOM 24229 C CA . LYS A 1 44 ? 40.681 29.155 24.591 1.00 0.00 36 LYS A CA 20
ATOM 24230 C C . LYS A 1 44 ? 40.840 28.782 26.069 1.00 0.00 36 LYS A C 20
ATOM 24231 O O . LYS A 1 44 ? 39.872 28.764 26.829 1.00 0.00 36 LYS A O 20
ATOM 24250 N N . ASN A 1 45 ? 42.088 28.587 26.495 1.00 0.00 37 ASN A N 20
ATOM 24251 C CA . ASN A 1 45 ? 42.511 28.516 27.901 1.00 0.00 37 ASN A CA 20
ATOM 24252 C C . ASN A 1 45 ? 41.702 27.489 28.727 1.00 0.00 37 ASN A C 20
ATOM 24253 O O . ASN A 1 45 ? 41.873 26.285 28.519 1.00 0.00 37 ASN A O 20
ATOM 24264 N N . ALA A 1 46 ? 40.845 27.936 29.653 1.00 0.00 38 ALA A N 20
ATOM 24265 C CA . ALA A 1 46 ? 39.991 27.084 30.490 1.00 0.00 38 ALA A CA 20
ATOM 24266 C C . ALA A 1 46 ? 38.480 27.333 30.290 1.00 0.00 38 ALA A C 20
ATOM 24267 O O . ALA A 1 46 ? 37.681 26.898 31.118 1.00 0.00 38 ALA A O 20
ATOM 24274 N N . PHE A 1 47 ? 38.082 28.038 29.223 1.00 0.00 39 PHE A N 20
ATOM 24275 C CA . PHE A 1 47 ? 36.691 28.421 28.950 1.00 0.00 39 PHE A CA 20
ATOM 24276 C C . PHE A 1 47 ? 36.242 28.003 27.542 1.00 0.00 39 PHE A C 20
ATOM 24277 O O . PHE A 1 47 ? 37.058 27.642 26.690 1.00 0.00 39 PHE A O 20
ATOM 24294 N N . GLY A 1 48 ? 34.938 28.071 27.276 1.00 0.00 40 GLY A N 20
ATOM 24295 C CA . GLY A 1 48 ? 34.377 27.877 25.938 1.00 0.00 40 GLY A CA 20
ATOM 24296 C C . GLY A 1 48 ? 33.317 28.927 25.623 1.00 0.00 40 GLY A C 20
ATOM 24297 O O . GLY A 1 48 ? 32.381 29.090 26.398 1.00 0.00 40 GLY A O 20
ATOM 24301 N N . PHE A 1 49 ? 33.445 29.608 24.485 1.00 0.00 41 PHE A N 20
ATOM 24302 C CA . PHE A 1 49 ? 32.465 30.554 23.954 1.00 0.00 41 PHE A CA 20
ATOM 24303 C C . PHE A 1 49 ? 31.888 30.002 22.642 1.00 0.00 41 PHE A C 20
ATOM 24304 O O . PHE A 1 49 ? 32.362 30.269 21.540 1.00 0.00 41 PHE A O 20
ATOM 24321 N N . ILE A 1 50 ? 30.829 29.209 22.762 1.00 0.00 42 ILE A N 20
ATOM 24322 C CA . ILE A 1 50 ? 30.061 28.699 21.627 1.00 0.00 42 ILE A CA 20
ATOM 24323 C C . ILE A 1 50 ? 28.979 29.729 21.271 1.00 0.00 42 ILE A C 20
ATOM 24324 O O . ILE A 1 50 ? 28.497 30.486 22.109 1.00 0.00 42 ILE A O 20
ATOM 24340 N N . GLN A 1 51 ? 28.571 29.778 20.015 1.00 0.00 43 GLN A N 20
ATOM 24341 C CA . GLN A 1 51 ? 27.517 30.653 19.513 1.00 0.00 43 GLN A CA 20
ATOM 24342 C C . GLN A 1 51 ? 26.431 29.786 18.885 1.00 0.00 43 GLN A C 20
ATOM 24343 O O . GLN A 1 51 ? 26.713 28.763 18.258 1.00 0.00 43 GLN A O 20
ATOM 24357 N N . PHE A 1 52 ? 25.176 30.167 19.084 1.00 0.00 44 PHE A N 20
ATOM 24358 C CA . PHE A 1 52 ? 24.002 29.337 18.834 1.00 0.00 44 PHE A CA 20
ATOM 24359 C C . PHE A 1 52 ? 22.933 30.077 18.036 1.00 0.00 44 PHE A C 20
ATOM 24360 O O . PHE A 1 52 ? 22.945 31.302 17.945 1.00 0.00 44 PHE A O 20
ATOM 24377 N N . ASP A 1 53 ? 21.979 29.321 17.502 1.00 0.00 45 ASP A N 20
ATOM 24378 C CA . ASP A 1 53 ? 20.664 29.855 17.169 1.00 0.00 45 ASP A CA 20
ATOM 24379 C C . ASP A 1 53 ? 19.652 29.429 18.247 1.00 0.00 45 ASP A C 20
ATOM 24380 O O . ASP A 1 53 ? 19.713 28.304 18.743 1.00 0.00 45 ASP A O 20
ATOM 24389 N N . ASN A 1 54 ? 18.761 30.355 18.599 1.00 0.00 46 ASN A N 20
ATOM 24390 C CA . ASN A 1 54 ? 17.809 30.363 19.713 1.00 0.00 46 ASN A CA 20
ATOM 24391 C C . ASN A 1 54 ? 18.427 30.270 21.139 1.00 0.00 46 ASN A C 20
ATOM 24392 O O . ASN A 1 54 ? 19.432 29.591 21.363 1.00 0.00 46 ASN A O 20
ATOM 24403 N N . PRO A 1 55 ? 17.841 30.952 22.148 1.00 0.00 47 PRO A N 20
ATOM 24404 C CA . PRO A 1 55 ? 18.378 30.964 23.511 1.00 0.00 47 PRO A CA 20
ATOM 24405 C C . PRO A 1 55 ? 18.032 29.693 24.290 1.00 0.00 47 PRO A C 20
ATOM 24406 O O . PRO A 1 55 ? 18.746 29.324 25.221 1.00 0.00 47 PRO A O 20
ATOM 24417 N N . GLN A 1 56 ? 16.967 28.990 23.893 1.00 0.00 48 GLN A N 20
ATOM 24418 C CA . GLN A 1 56 ? 16.530 27.743 24.524 1.00 0.00 48 GLN A CA 20
ATOM 24419 C C . GLN A 1 56 ? 17.582 26.641 24.342 1.00 0.00 48 GLN A C 20
ATOM 24420 O O . GLN A 1 56 ? 17.873 25.903 25.279 1.00 0.00 48 GLN A O 20
ATOM 24434 N N . SER A 1 57 ? 18.248 26.633 23.186 1.00 0.00 49 SER A N 20
ATOM 24435 C CA . SER A 1 57 ? 19.444 25.847 22.900 1.00 0.00 49 SER A CA 20
ATOM 24436 C C . SER A 1 57 ? 20.580 26.139 23.868 1.00 0.00 49 SER A C 20
ATOM 24437 O O . SER A 1 57 ? 21.184 25.209 24.389 1.00 0.00 49 SER A O 20
ATOM 24445 N N . VAL A 1 58 ? 20.870 27.418 24.127 1.00 0.00 50 VAL A N 20
ATOM 24446 C CA . VAL A 1 58 ? 21.962 27.834 25.018 1.00 0.00 50 VAL A CA 20
ATOM 24447 C C . VAL A 1 58 ? 21.715 27.331 26.437 1.00 0.00 50 VAL A C 20
ATOM 24448 O O . VAL A 1 58 ? 22.552 26.634 27.011 1.00 0.00 50 VAL A O 20
ATOM 24461 N N . ARG A 1 59 ? 20.556 27.674 27.007 1.00 0.00 51 ARG A N 20
ATOM 24462 C CA . ARG A 1 59 ? 20.213 27.307 28.384 1.00 0.00 51 ARG A CA 20
ATOM 24463 C C . ARG A 1 59 ? 19.991 25.804 28.546 1.00 0.00 51 ARG A C 20
ATOM 24464 O O . ARG A 1 59 ? 20.441 25.263 29.543 1.00 0.00 51 ARG A O 20
ATOM 24485 N N . ASP A 1 60 ? 19.403 25.096 27.580 1.00 0.00 52 ASP A N 20
ATOM 24486 C CA . ASP A 1 60 ? 19.312 23.629 27.656 1.00 0.00 52 ASP A CA 20
ATOM 24487 C C . ASP A 1 60 ? 20.685 22.959 27.530 1.00 0.00 52 ASP A C 20
ATOM 24488 O O . ASP A 1 60 ? 20.965 22.027 28.278 1.00 0.00 52 ASP A O 20
ATOM 24497 N N . ALA A 1 61 ? 21.559 23.430 26.633 1.00 0.00 53 ALA A N 20
ATOM 24498 C CA . ALA A 1 61 ? 22.921 22.918 26.494 1.00 0.00 53 ALA A CA 20
ATOM 24499 C C . ALA A 1 61 ? 23.698 23.042 27.811 1.00 0.00 53 ALA A C 20
ATOM 24500 O O . ALA A 1 61 ? 24.169 22.037 28.349 1.00 0.00 53 ALA A O 20
ATOM 24507 N N . ILE A 1 62 ? 23.791 24.251 28.373 1.00 0.00 54 ILE A N 20
ATOM 24508 C CA . ILE A 1 62 ? 24.595 24.463 29.580 1.00 0.00 54 ILE A CA 20
ATOM 24509 C C . ILE A 1 62 ? 23.920 23.857 30.813 1.00 0.00 54 ILE A C 20
ATOM 24510 O O . ILE A 1 62 ? 24.559 23.110 31.550 1.00 0.00 54 ILE A O 20
ATOM 24526 N N . GLU A 1 63 ? 22.629 24.121 31.045 1.00 0.00 55 GLU A N 20
ATOM 24527 C CA . GLU A 1 63 ? 21.954 23.693 32.278 1.00 0.00 55 GLU A CA 20
ATOM 24528 C C . GLU A 1 63 ? 21.754 22.170 32.369 1.00 0.00 55 GLU A C 20
ATOM 24529 O O . GLU A 1 63 ? 21.465 21.687 33.466 1.00 0.00 55 GLU A O 20
ATOM 24541 N N . CYS A 1 64 ? 21.932 21.423 31.271 1.00 0.00 56 CYS A N 20
ATOM 24542 C CA . CYS A 1 64 ? 21.838 19.960 31.222 1.00 0.00 56 CYS A CA 20
ATOM 24543 C C . CYS A 1 64 ? 23.196 19.238 31.055 1.00 0.00 56 CYS A C 20
ATOM 24544 O O . CYS A 1 64 ? 23.311 18.091 31.486 1.00 0.00 56 CYS A O 20
ATOM 24552 N N . GLU A 1 65 ? 24.240 19.859 30.489 1.00 0.00 57 GLU A N 20
ATOM 24553 C CA . GLU A 1 65 ? 25.598 19.274 30.425 1.00 0.00 57 GLU A CA 20
ATOM 24554 C C . GLU A 1 65 ? 26.499 19.786 31.559 1.00 0.00 57 GLU A C 20
ATOM 24555 O O . GLU A 1 65 ? 26.919 19.011 32.422 1.00 0.00 57 GLU A O 20
ATOM 24567 N N . SER A 1 66 ? 26.769 21.092 31.600 1.00 0.00 58 SER A N 20
ATOM 24568 C CA . SER A 1 66 ? 27.545 21.723 32.677 1.00 0.00 58 SER A CA 20
ATOM 24569 C C . SER A 1 66 ? 26.774 21.700 34.002 1.00 0.00 58 SER A C 20
ATOM 24570 O O . SER A 1 66 ? 27.365 21.466 35.057 1.00 0.00 58 SER A O 20
ATOM 24578 N N . GLN A 1 67 ? 25.445 21.820 33.924 1.00 0.00 59 GLN A N 20
ATOM 24579 C CA . GLN A 1 67 ? 24.493 21.797 35.038 1.00 0.00 59 GLN A CA 20
ATOM 24580 C C . GLN A 1 67 ? 24.822 22.842 36.117 1.00 0.00 59 GLN A C 20
ATOM 24581 O O . GLN A 1 67 ? 25.446 23.867 35.831 1.00 0.00 59 GLN A O 20
ATOM 24595 N N . GLU A 1 68 ? 24.330 22.637 37.335 1.00 0.00 60 GLU A N 20
ATOM 24596 C CA . GLU A 1 68 ? 24.642 23.453 38.506 1.00 0.00 60 GLU A CA 20
ATOM 24597 C C . GLU A 1 68 ? 25.241 22.564 39.602 1.00 0.00 60 GLU A C 20
ATOM 24598 O O . GLU A 1 68 ? 24.799 21.429 39.811 1.00 0.00 60 GLU A O 20
ATOM 24610 N N . MET A 1 69 ? 26.253 23.081 40.296 1.00 0.00 61 MET A N 20
ATOM 24611 C CA . MET A 1 69 ? 26.953 22.416 41.400 1.00 0.00 61 MET A CA 20
ATOM 24612 C C . MET A 1 69 ? 26.524 22.989 42.755 1.00 0.00 61 MET A C 20
ATOM 24613 O O . MET A 1 69 ? 26.046 24.127 42.843 1.00 0.00 61 MET A O 20
ATOM 24627 N N . ASN A 1 70 ? 26.742 22.228 43.829 1.00 0.00 62 ASN A N 20
ATOM 24628 C CA . ASN A 1 70 ? 26.386 22.586 45.207 1.00 0.00 62 ASN A CA 20
ATOM 24629 C C . ASN A 1 70 ? 27.344 23.612 45.861 1.00 0.00 62 ASN A C 20
ATOM 24630 O O . ASN A 1 70 ? 27.588 23.580 47.069 1.00 0.00 62 ASN A O 20
ATOM 24641 N N . PHE A 1 71 ? 27.903 24.520 45.062 1.00 0.00 63 PHE A N 20
ATOM 24642 C CA . PHE A 1 71 ? 28.838 25.569 45.469 1.00 0.00 63 PHE A CA 20
ATOM 24643 C C . PHE A 1 71 ? 28.537 26.862 44.699 1.00 0.00 63 PHE A C 20
ATOM 24644 O O . PHE A 1 71 ? 28.294 26.825 43.489 1.00 0.00 63 PHE A O 20
ATOM 24661 N N . GLY A 1 72 ? 28.550 28.008 45.382 1.00 0.00 64 GLY A N 20
ATOM 24662 C CA . GLY A 1 72 ? 28.425 29.327 44.749 1.00 0.00 64 GLY A CA 20
ATOM 24663 C C . GLY A 1 72 ? 29.690 29.675 43.958 1.00 0.00 64 GLY A C 20
ATOM 24664 O O . GLY A 1 72 ? 30.773 29.196 44.299 1.00 0.00 64 GLY A O 20
ATOM 24668 N N . LYS A 1 73 ? 29.579 30.468 42.885 1.00 0.00 65 LYS A N 20
ATOM 24669 C CA . LYS A 1 73 ? 30.713 30.868 42.019 1.00 0.00 65 LYS A CA 20
ATOM 24670 C C . LYS A 1 73 ? 31.595 29.676 41.590 1.00 0.00 65 LYS A C 20
ATOM 24671 O O . LYS A 1 73 ? 32.824 29.727 41.621 1.00 0.00 65 LYS A O 20
ATOM 24690 N N . LYS A 1 74 ? 30.953 28.562 41.232 1.00 0.00 66 LYS A N 20
ATOM 24691 C CA . LYS A 1 74 ? 31.589 27.305 40.819 1.00 0.00 66 LYS A CA 20
ATOM 24692 C C . LYS A 1 74 ? 30.798 26.669 39.680 1.00 0.00 66 LYS A C 20
ATOM 24693 O O . LYS A 1 74 ? 29.573 26.609 39.754 1.00 0.00 66 LYS A O 20
ATOM 24712 N N . LEU A 1 75 ? 31.481 26.202 38.633 1.00 0.00 67 LEU A N 20
ATOM 24713 C CA . LEU A 1 75 ? 30.874 25.645 37.415 1.00 0.00 67 LEU A CA 20
ATOM 24714 C C . LEU A 1 75 ? 29.891 26.640 36.749 1.00 0.00 67 LEU A C 20
ATOM 24715 O O . LEU A 1 75 ? 28.783 26.295 36.327 1.00 0.00 67 LEU A O 20
ATOM 24731 N N . ILE A 1 76 ? 30.293 27.914 36.727 1.00 0.00 68 ILE A N 20
ATOM 24732 C CA . ILE A 1 76 ? 29.477 29.038 36.255 1.00 0.00 68 ILE A CA 20
ATOM 24733 C C . ILE A 1 76 ? 29.540 29.232 34.736 1.00 0.00 68 ILE A C 20
ATOM 24734 O O . ILE A 1 76 ? 30.431 28.736 34.040 1.00 0.00 68 ILE A O 20
ATOM 24750 N N . LEU A 1 77 ? 28.544 29.956 34.233 1.00 0.00 69 LEU A N 20
ATOM 24751 C CA . LEU A 1 77 ? 28.218 30.091 32.819 1.00 0.00 69 LEU A CA 20
ATOM 24752 C C . LEU A 1 77 ? 27.660 31.475 32.493 1.00 0.00 69 LEU A C 20
ATOM 24753 O O . LEU A 1 77 ? 27.258 32.210 33.395 1.00 0.00 69 LEU A O 20
ATOM 24769 N N . GLU A 1 78 ? 27.587 31.818 31.207 1.00 0.00 70 GLU A N 20
ATOM 24770 C CA . GLU A 1 78 ? 26.831 32.984 30.740 1.00 0.00 70 GLU A CA 20
ATOM 24771 C C . GLU A 1 78 ? 25.999 32.624 29.501 1.00 0.00 70 GLU A C 20
ATOM 24772 O O . GLU A 1 78 ? 26.517 32.093 28.518 1.00 0.00 70 GLU A O 20
ATOM 24784 N N . VAL A 1 79 ? 24.698 32.908 29.557 1.00 0.00 71 VAL A N 20
ATOM 24785 C CA . VAL A 1 79 ? 23.726 32.696 28.470 1.00 0.00 71 VAL A CA 20
ATOM 24786 C C . VAL A 1 79 ? 23.299 34.040 27.885 1.00 0.00 71 VAL A C 20
ATOM 24787 O O . VAL A 1 79 ? 23.112 35.008 28.624 1.00 0.00 71 VAL A O 20
ATOM 24800 N N . SER A 1 80 ? 23.153 34.095 26.559 1.00 0.00 72 SER A N 20
ATOM 24801 C CA . SER A 1 80 ? 22.738 35.299 25.836 1.00 0.00 72 SER A CA 20
ATOM 24802 C C . SER A 1 80 ? 21.774 34.977 24.689 1.00 0.00 72 SER A C 20
ATOM 24803 O O . SER A 1 80 ? 22.038 34.116 23.839 1.00 0.00 72 SER A O 20
ATOM 24811 N N . SER A 1 81 ? 20.675 35.727 24.623 1.00 0.00 73 SER A N 20
ATOM 24812 C CA . SER A 1 81 ? 19.682 35.746 23.539 1.00 0.00 73 SER A CA 20
ATOM 24813 C C . SER A 1 81 ? 20.112 36.614 22.346 1.00 0.00 73 SER A C 20
ATOM 24814 O O . SER A 1 81 ? 19.416 36.652 21.334 1.00 0.00 73 SER A O 20
ATOM 24822 N N . SER A 1 82 ? 21.269 37.271 22.452 1.00 0.00 74 SER A N 20
ATOM 24823 C CA . SER A 1 82 ? 21.918 38.089 21.421 1.00 0.00 74 SER A CA 20
ATOM 24824 C C . SER A 1 82 ? 23.399 37.706 21.280 1.00 0.00 74 SER A C 20
ATOM 24825 O O . SER A 1 82 ? 24.016 37.263 22.252 1.00 0.00 74 SER A O 20
ATOM 24833 N N . ASN A 1 83 ? 24.002 37.880 20.098 1.00 0.00 75 ASN A N 20
ATOM 24834 C CA . ASN A 1 83 ? 25.389 37.461 19.820 1.00 0.00 75 ASN A CA 20
ATOM 24835 C C . ASN A 1 83 ? 26.305 38.627 19.390 1.00 0.00 75 ASN A C 20
ATOM 24836 O O . ASN A 1 83 ? 25.869 39.532 18.678 1.00 0.00 75 ASN A O 20
ATOM 24847 N N . ALA A 1 84 ? 27.581 38.579 19.779 1.00 0.00 76 ALA A N 20
ATOM 24848 C CA . ALA A 1 84 ? 28.638 39.499 19.350 1.00 0.00 76 ALA A CA 20
ATOM 24849 C C . ALA A 1 84 ? 30.011 38.801 19.352 1.00 0.00 76 ALA A C 20
ATOM 24850 O O . ALA A 1 84 ? 30.260 37.929 20.187 1.00 0.00 76 ALA A O 20
ATOM 24857 N N . ARG A 1 85 ? 30.900 39.211 18.436 1.00 0.00 77 ARG A N 20
ATOM 24858 C CA . ARG A 1 85 ? 32.203 38.584 18.133 1.00 0.00 77 ARG A CA 20
ATOM 24859 C C . ARG A 1 85 ? 32.105 37.096 17.811 1.00 0.00 77 ARG A C 20
ATOM 24860 O O . ARG A 1 85 ? 31.463 36.774 16.786 1.00 0.00 77 ARG A O 20
#

Nearest PDB structures (foldseek):
  2kvi-assembly1_A  TM=8.780E-01  e=1.158E-13  Saccharomyces cerevisiae
  2xnr-assembly1_A  TM=6.965E-01  e=1.052E-09  Saccharomyces cerevisiae
  2l41-assembly1_A  TM=6.969E-01  e=2.895E-09  Saccharomyces cerevisiae
  2mz1-assembly1_A  TM=6.563E-01  e=9.321E-05  Homo sapiens
  6nx5-assembly2_C  TM=6.394E-01  e=1.608E-03  Schizosaccharomyces pombe

Solvent-accessible surface area: 5604 Å² total; per-residue (Å²): 119,97,0,128,4,67,3,0,82,69,14,91,175,143,53,67,147,116,45,5,107,147,70,2,51,115,74,6,128,21,109,116,72,80,51,155,122,39,68,0,70,2,47,0,33,49,47,106,4,0,91,56,0,0,57,94,66,22,97,125,149,85,123,58,211,124,40,55,29,95,69,21,71,56,140,84,272

Secondary structure (DSSP, 8-state):
--EEEEEESSTTS---HHHHHHHHTTT----EEEEETTEEEEEES-HHHHHHHIIIII-SS-BTTTB-EEEEE----

InterPro domains:
  IPR000504 RNA recognition motif domain [PF00076] (332-389)
  IPR000504 RNA recognition motif domain [PS50102] (330-401)
  IPR000504 RNA recognition motif domain [SM00360] (331-397)
  IPR012677 Nucleotide-binding alpha-beta plait domain superfamily [G3DSA:3.30.70.330] (320-415)
  IPR034167 Nab3, RNA recognition motif [cd12342] (331-401)
  IPR035979 RNA-binding domain superfamily [SSF54928] (323-405)
  IPR036621 Anticodon-binding domain superfamily [G3DSA:3.40.50.800] (445-557)
  IPR051186 RRM HNRPC family, RALY subfamily [PTHR13968] (328-783)